Protein AF-Q178P1-F1 (afdb_monomer_lite)

InterPro domains:
  IPR000048 IQ motif, EF-hand binding site [PF00612] (56-71)
  IPR000048 IQ motif, EF-hand binding site [PF00612] (105-123)
  IPR000048 IQ motif, EF-hand binding site [PF00612] (350-367)
  IPR000048 IQ motif, EF-hand binding site [PF00612] (510-528)
  IPR000048 IQ motif, EF-hand binding site [PF00612] (565-582)
  IPR000048 IQ motif, EF-hand binding site [PF00612] (703-718)
  IPR000048 IQ motif, EF-hand binding site [PF00612] (734-753)
  IPR000048 IQ motif, EF-hand binding site [SM00015] (16-38)
  IPR000048 IQ motif, EF-hand binding site [SM00015] (53-75)
  IPR000048 IQ motif, EF-hand binding site [SM00015] (76-99)
  IPR000048 IQ motif, EF-hand binding site [SM00015] (103-125)
  IPR000048 IQ motif, EF-hand binding site [SM00015] (157-179)
  IPR000048 IQ motif, EF-hand binding site [SM00015] (211-233)
  IPR000048 IQ motif, EF-hand binding site [SM00015] (238-260)
  IPR000048 IQ motif, EF-hand binding site [SM00015] (319-341)
  IPR000048 IQ motif, EF-hand binding site [SM00015] (346-368)
  IPR000048 IQ motif, EF-hand binding site [SM00015] (427-449)
  IPR000048 IQ motif, EF-hand binding site [SM00015] (454-476)
  IPR000048 IQ motif, EF-hand binding site [SM00015] (508-530)
  IPR000048 IQ motif, EF-hand binding site [SM00015] (535-557)

Organism: Aedes aegypti (NCBI:txid7159)

Secondary structure (DSSP, 8-state):
-HHHHHHHHHHHHHHHHHHHHHHHHHHHHHHHHHHHHHHHHHHHHHHHHHHHHHHHHHHHHHHHHHHHHHHHHHHHHHHHHHHHHHHHHHHHHHHHHHHHHHHHHHHHHHHHHHHHHHHHHHHHHHHHHHHHHHHHHHHHHHHHHHHHHHHHHHHHHHHHHHHHHHHHHHHHHHHHHHHHHHHHHHHHHHHHHHHHHHHHHHHHHHHHHHHHHHHHHHHTTTHHHHSTTTHHHHHHHHHHHHHHHHHHHHHHHHHHHHHHHHHHHHHHHHHHHHHHHHHHHHHHHHHHHHHHHHHHHHHHHHHHHHHHHHHHHHHHHHHHHHHHHHHHHHHHHHHHHHHHHHHHHHHHHHHHHHHHHHHHHHHHHHHHHHHHHHHHHHHHHHHHHHHHHHHHHHHHHHHHHHHHHHHHHHHHHHHHHHHHHHHHHHHHHHHHHHHHHHHHHHHHHHHHHHHHHHHHHHHHHHHHHHHHHHHHHHHHHHHHHHHHHHHHHHHHHHHHHHHHHHHHHHHHHHHHHHHHHHHHHHHHHHHHHHHHHHHHHHHHHHHHHHHHTSSSTTTHHHHTSSSSTTTHHHHHHHHHHHHHHHHHHHHHHHHHHHHHHHHHHHHHHHHHHHHHHHHHHHHHHHHHHHHHHHHHHHHHHHHHHHHHHHHHHHHHHHHHHHHHHHHHHHHHHHHHHHHHHHHHHHHHHHHHHHHHHHHHHHHHHHHHHHHHHHHHHHHHHHHHT--HHHHHHHHHHHHHHHHHHHHHHHHHHHH---HHHHHHHHHHHHHHHHHHH-GGGSHHHHHHHHHHHHTS---HHHHHHHHHHHHHHHHH-GGGGTTTHHHHHHHHHHHHHH--S-HHHHHHHHHHHHHHHHHHHSTTTTTGGGGGGGTGGGS-----------

pLDDT: mean 72.03, std 9.34, range [30.86, 87.69]

Foldseek 3Di:
DVPVVVVVVVVVVVVVVVVVVVVVVVVVVVVVVVVVVVVVVVVVVVVVVVVVVVVVVVVVVVVVVVVVVVVVVVVVVVVVVVVVVVVVVVVVVVVVVVVVVVVVVVVVVVVVVVVVVVVVVVVVVVVVVVVVVVVVVVVVVVVVVVVVVVVVVVVVVVVVVVVVVVVVVVVVVVVVVVVVVVVVVVVVVVVVVVVVVVVVVVVVVVVVVVVVVVVVVVVVVPPVVPVVPPVVPVVVVVVVVVVVVVVVVVVVVPVVVVVVVVVVVVVVVVCCVVVVVVVVVVVVVVVVVVVVVVVVVVVVVVVVVVVVVVVVVVVVVVVVVVVVVVVVVVVVVVVVVVVVVVVVVVVVVVVVVVVVVVVVVVVVVVVVVVVVVVVVVVVVVVVVVVVVVVVVVVVVVVVVVVVVVVVVVVVVVVVVVVVVCVVVVVVCVVVVVVCVVVVVVVVVVVVVVVVVVCVVVVVVCVVVVVVVVVVCVVVVVVVCVVVVVVVVCVCCVVVVVVVVVVVVVVVCVVVVVVVVVVPVVVVVVVVVVVVVVVVVVVVVVVPPPPPVPPPVPPPVVPVPVVPVVVVPPVVVPVVVVVVVVVVVVVVVVVVVVVVVVVVVVVVVVVVVVVVVVVVVVVVVVVVVVVVVVVVVVVVVVVVVVVVVVVVVVVVVVVVVVVVVVVVVVVVVVVVVVVVVVVVVVVVVVVVVVVVVVVVVVVVVVVVVVVVVVVVVVVVVVVVVVPDVVVVVVVVVVVVVVVVVVVVVVVVVCVVDPDPVNVVVVVVVVVLVVVCVVDVCSDLLNLLVVLVVVLVDDDDLVVVLVSLLSLLVCLQPPVVSCLVVLLVLLLSLVVLLVPQDPDPSSVSSNVSSVSSLVSLCVDPSSVCSSPVCPPPVVPPDDDDDDDDDDD

Radius of gyration: 89.48 Å; chains: 1; bounding box: 226×175×212 Å

Structure (mmCIF, N/CA/C/O backbone):
data_AF-Q178P1-F1
#
_entry.id   AF-Q178P1-F1
#
loop_
_atom_site.group_PDB
_atom_site.id
_atom_site.type_symbol
_atom_site.label_atom_id
_atom_site.label_alt_id
_atom_site.label_comp_id
_atom_site.label_asym_id
_atom_site.label_entity_id
_atom_site.label_seq_id
_atom_site.pdbx_PDB_ins_code
_atom_site.Cartn_x
_atom_site.Cartn_y
_atom_site.Cartn_z
_atom_site.occupancy
_atom_site.B_iso_or_equiv
_atom_site.auth_seq_id
_atom_site.auth_comp_id
_atom_site.auth_asym_id
_atom_site.auth_atom_id
_atom_site.pdbx_PDB_model_num
ATOM 1 N N . MET A 1 1 ? 142.645 -38.297 -79.710 1.00 56.19 1 MET A N 1
ATOM 2 C CA . MET A 1 1 ? 142.167 -38.577 -78.335 1.00 56.19 1 MET A CA 1
ATOM 3 C C . MET A 1 1 ? 141.807 -37.310 -77.541 1.00 56.19 1 MET A C 1
ATOM 5 O O . MET A 1 1 ? 140.798 -37.345 -76.859 1.00 56.19 1 MET A O 1
ATOM 9 N N . ALA A 1 2 ? 142.519 -36.175 -77.654 1.00 55.19 2 ALA A N 1
ATOM 10 C CA . ALA A 1 2 ? 142.194 -34.956 -76.880 1.00 55.19 2 ALA A CA 1
ATOM 11 C C . ALA A 1 2 ? 140.944 -34.164 -77.354 1.00 55.19 2 ALA A C 1
ATOM 13 O O . ALA A 1 2 ? 140.258 -33.549 -76.544 1.00 55.19 2 ALA A O 1
ATOM 14 N N . ALA A 1 3 ? 140.594 -34.202 -78.647 1.00 57.31 3 ALA A N 1
ATOM 15 C CA . ALA A 1 3 ? 139.480 -33.410 -79.193 1.00 57.31 3 ALA A CA 1
ATOM 16 C C . ALA A 1 3 ? 138.071 -33.968 -78.883 1.00 57.31 3 ALA A C 1
ATOM 18 O O . ALA A 1 3 ? 137.103 -33.209 -78.840 1.00 57.31 3 ALA A O 1
ATOM 19 N N . SER A 1 4 ? 137.924 -35.278 -78.642 1.00 61.53 4 SER A N 1
ATOM 20 C CA . SER A 1 4 ? 136.613 -35.897 -78.379 1.00 61.53 4 SER A CA 1
ATOM 21 C C . SER A 1 4 ? 136.084 -35.602 -76.972 1.00 61.53 4 SER A C 1
ATOM 23 O O . SER A 1 4 ? 134.874 -35.469 -76.794 1.00 61.53 4 SER A O 1
ATOM 25 N N . VAL A 1 5 ? 136.977 -35.437 -75.991 1.00 62.53 5 VAL A N 1
ATOM 26 C CA . VAL A 1 5 ? 136.623 -35.130 -74.595 1.00 62.53 5 VAL A CA 1
ATOM 27 C C . VAL A 1 5 ? 136.078 -33.703 -74.473 1.00 62.53 5 VAL A C 1
ATOM 29 O O . VAL A 1 5 ? 135.020 -33.496 -73.886 1.00 62.53 5 VAL A O 1
ATOM 32 N N . VAL A 1 6 ? 136.711 -32.730 -75.137 1.00 66.25 6 VAL A N 1
ATOM 33 C CA . VAL A 1 6 ? 136.278 -31.319 -75.119 1.00 66.25 6 VAL A CA 1
ATOM 34 C C . VAL A 1 6 ? 134.893 -31.134 -75.755 1.00 66.25 6 VAL A C 1
ATOM 36 O O . VAL A 1 6 ? 134.064 -30.377 -75.252 1.00 66.25 6 VAL A O 1
ATOM 39 N N . ILE A 1 7 ? 134.592 -31.858 -76.838 1.00 65.06 7 ILE A N 1
ATOM 40 C CA . ILE A 1 7 ? 133.280 -31.786 -77.506 1.00 65.06 7 ILE A CA 1
ATOM 41 C C . ILE A 1 7 ? 132.182 -32.448 -76.658 1.00 65.06 7 ILE A C 1
ATOM 43 O O . ILE A 1 7 ? 131.044 -31.965 -76.640 1.00 65.06 7 ILE A O 1
ATOM 47 N N . ALA A 1 8 ? 132.500 -33.536 -75.951 1.00 69.44 8 ALA A N 1
ATOM 48 C CA . ALA A 1 8 ? 131.566 -34.187 -75.036 1.00 69.44 8 ALA A CA 1
ATOM 49 C C . ALA A 1 8 ? 131.223 -33.278 -73.844 1.00 69.44 8 ALA A C 1
ATOM 51 O O . ALA A 1 8 ? 130.040 -33.107 -73.542 1.00 69.44 8 ALA A O 1
ATOM 52 N N . ASP A 1 9 ? 132.221 -32.613 -73.256 1.00 68.00 9 ASP A N 1
ATOM 53 C CA . ASP A 1 9 ? 132.017 -31.657 -72.162 1.00 68.00 9 ASP A CA 1
ATOM 54 C C . ASP A 1 9 ? 131.232 -30.420 -72.604 1.00 68.00 9 ASP A C 1
ATOM 56 O O . ASP A 1 9 ? 130.304 -29.994 -71.912 1.00 68.00 9 ASP A O 1
ATOM 60 N N . LEU A 1 10 ? 131.506 -29.879 -73.795 1.00 69.31 10 LEU A N 1
ATOM 61 C CA . LEU A 1 10 ? 130.728 -28.764 -74.345 1.00 69.31 10 LEU A CA 1
ATOM 62 C C . LEU A 1 10 ? 129.262 -29.151 -74.597 1.00 69.31 10 LEU A C 1
ATOM 64 O O . LEU A 1 10 ? 128.354 -28.373 -74.290 1.00 69.31 10 LEU A O 1
ATOM 68 N N . LYS A 1 11 ? 128.995 -30.367 -75.096 1.00 70.75 11 LYS A N 1
ATOM 69 C CA . LYS A 1 11 ? 127.620 -30.870 -75.275 1.00 70.75 11 LYS A CA 1
ATOM 70 C C . LYS A 1 11 ? 126.925 -31.153 -73.941 1.00 70.75 11 LYS A C 1
ATOM 72 O O . LYS A 1 11 ? 125.733 -30.861 -73.817 1.00 70.75 11 LYS A O 1
ATOM 77 N N . ALA A 1 12 ? 127.637 -31.675 -72.944 1.00 71.88 12 ALA A N 1
ATOM 78 C CA . ALA A 1 12 ? 127.101 -31.901 -71.603 1.00 71.88 12 ALA A CA 1
ATOM 79 C C . ALA A 1 12 ? 126.761 -30.574 -70.905 1.00 71.88 12 ALA A C 1
ATOM 81 O O . ALA A 1 12 ? 125.656 -30.418 -70.381 1.00 71.88 12 ALA A O 1
ATOM 82 N N . GLN A 1 13 ? 127.643 -29.571 -70.992 1.00 70.94 13 GLN A N 1
ATOM 83 C CA . GLN A 1 13 ? 127.380 -28.226 -70.476 1.00 70.94 13 GLN A CA 1
ATOM 84 C C . GLN A 1 13 ? 126.212 -27.542 -71.199 1.00 70.94 13 GLN A C 1
ATOM 86 O O . GLN A 1 13 ? 125.395 -26.885 -70.550 1.00 70.94 13 GLN A O 1
ATOM 91 N N . ALA A 1 14 ? 126.077 -27.716 -72.517 1.00 71.81 14 ALA A N 1
ATOM 92 C CA . ALA A 1 14 ? 124.943 -27.183 -73.272 1.00 71.81 14 ALA A CA 1
ATOM 93 C C . ALA A 1 14 ? 123.606 -27.825 -72.854 1.00 71.81 14 ALA A C 1
ATOM 95 O O . ALA A 1 14 ? 122.624 -27.108 -72.646 1.00 71.81 14 ALA A O 1
ATOM 96 N N . ARG A 1 15 ? 123.565 -29.151 -72.650 1.00 74.94 15 ARG A N 1
ATOM 97 C CA . ARG A 1 15 ? 122.369 -29.848 -72.136 1.00 74.94 15 ARG A CA 1
ATOM 98 C C . ARG A 1 15 ? 122.011 -29.398 -70.722 1.00 74.94 15 ARG A C 1
ATOM 100 O O . ARG A 1 15 ? 120.856 -29.063 -70.478 1.00 74.94 15 ARG A O 1
ATOM 107 N N . LEU A 1 16 ? 122.998 -29.278 -69.831 1.00 77.69 16 LEU A N 1
ATOM 108 C CA . LEU A 1 16 ? 122.785 -28.799 -68.463 1.00 77.69 16 LEU A CA 1
ATOM 109 C C . LEU A 1 16 ? 122.244 -27.357 -68.440 1.00 77.69 16 LEU A C 1
ATOM 111 O O . LEU A 1 16 ? 121.361 -27.029 -67.647 1.00 77.69 16 LEU A O 1
ATOM 115 N N . ARG A 1 17 ? 122.741 -26.482 -69.327 1.00 74.25 17 ARG A N 1
ATOM 116 C CA . ARG A 1 17 ? 122.213 -25.115 -69.495 1.00 74.25 17 ARG A CA 1
ATOM 117 C C . ARG A 1 17 ? 120.770 -25.129 -70.001 1.00 74.25 17 ARG A C 1
ATOM 119 O O . ARG A 1 17 ? 119.955 -24.350 -69.508 1.00 74.25 17 ARG A O 1
ATOM 126 N N . HIS A 1 18 ? 120.436 -26.023 -70.931 1.00 77.38 18 HIS A N 1
ATOM 127 C CA . HIS A 1 18 ? 119.080 -26.128 -71.462 1.00 77.38 18 HIS A CA 1
ATOM 128 C C . HIS A 1 18 ? 118.077 -26.671 -70.429 1.00 77.38 18 HIS A C 1
ATOM 130 O O . HIS A 1 18 ? 116.993 -26.106 -70.281 1.00 77.38 18 HIS A O 1
ATOM 136 N N . GLU A 1 19 ? 118.451 -27.685 -69.645 1.00 77.75 19 GLU A N 1
ATOM 137 C CA . GLU A 1 19 ? 117.619 -28.200 -68.549 1.00 77.75 19 GLU A CA 1
ATOM 138 C C . GLU A 1 19 ? 117.404 -27.156 -67.447 1.00 77.75 19 GLU A C 1
ATOM 140 O O . GLU A 1 19 ? 116.269 -26.946 -67.008 1.00 77.75 19 GLU A O 1
ATOM 145 N N . LYS A 1 20 ? 118.454 -26.419 -67.055 1.00 78.62 20 LYS A N 1
ATOM 146 C CA . LYS A 1 20 ? 118.334 -25.308 -66.094 1.00 78.62 20 LYS A CA 1
ATOM 147 C C . LYS A 1 20 ? 117.392 -24.211 -66.603 1.00 78.62 20 LYS A C 1
ATOM 149 O O . LYS A 1 20 ? 116.563 -23.720 -65.835 1.00 78.62 20 LYS A O 1
ATOM 154 N N . ALA A 1 21 ? 117.458 -23.865 -67.891 1.00 76.62 21 ALA A N 1
ATOM 155 C CA . ALA A 1 21 ? 116.535 -22.915 -68.516 1.00 76.62 21 ALA A CA 1
ATOM 156 C C . ALA A 1 21 ? 115.078 -23.420 -68.526 1.00 76.62 21 ALA A C 1
ATOM 158 O O . ALA A 1 21 ? 114.160 -22.645 -68.254 1.00 76.62 21 ALA A O 1
ATOM 159 N N . LEU A 1 22 ? 114.849 -24.714 -68.770 1.00 79.00 22 LEU A N 1
ATOM 160 C CA . LEU A 1 22 ? 113.516 -25.329 -68.733 1.00 79.00 22 LEU A CA 1
ATOM 161 C C . LEU A 1 22 ? 112.911 -25.334 -67.322 1.00 79.00 22 LEU A C 1
ATOM 163 O O . LEU A 1 22 ? 111.726 -25.030 -67.160 1.00 79.00 22 LEU A O 1
ATOM 167 N N . ILE A 1 23 ? 113.715 -25.627 -66.297 1.00 78.50 23 ILE A N 1
ATOM 168 C CA . ILE A 1 23 ? 113.287 -25.567 -64.891 1.00 78.50 23 ILE A CA 1
ATOM 169 C C . ILE A 1 23 ? 112.923 -24.126 -64.507 1.00 78.50 23 ILE A C 1
ATOM 171 O O . ILE A 1 23 ? 111.859 -23.905 -63.925 1.00 78.50 23 ILE A O 1
ATOM 175 N N . LEU A 1 24 ? 113.739 -23.142 -64.904 1.00 77.19 24 LEU A N 1
ATOM 176 C CA . LEU A 1 24 ? 113.459 -21.715 -64.698 1.00 77.19 24 LEU A CA 1
ATOM 177 C C . LEU A 1 24 ? 112.191 -21.248 -65.427 1.00 77.19 24 LEU A C 1
ATOM 179 O O . LEU A 1 24 ? 111.375 -20.532 -64.852 1.00 77.19 24 LEU A O 1
ATOM 183 N N . GLN A 1 25 ? 111.967 -21.677 -66.670 1.00 77.38 25 GLN A N 1
ATOM 184 C CA . GLN A 1 25 ? 110.745 -21.331 -67.403 1.00 77.38 25 GLN A CA 1
ATOM 185 C C . GLN A 1 25 ? 109.493 -21.958 -66.778 1.00 77.38 25 GLN A C 1
ATOM 187 O O . GLN A 1 25 ? 108.451 -21.301 -66.696 1.00 77.38 25 GLN A O 1
ATOM 192 N N . ARG A 1 26 ? 109.572 -23.210 -66.307 1.00 79.19 26 ARG A N 1
ATOM 193 C CA . ARG A 1 26 ? 108.458 -23.879 -65.616 1.00 79.19 26 ARG A CA 1
ATOM 194 C C . ARG A 1 26 ? 108.157 -23.229 -64.266 1.00 79.19 26 ARG A C 1
ATOM 196 O O . ARG A 1 26 ? 106.983 -23.011 -63.963 1.00 79.19 26 ARG A O 1
ATOM 203 N N . SER A 1 27 ? 109.178 -22.867 -63.489 1.00 77.31 27 SER A N 1
ATOM 204 C CA . SER A 1 27 ? 108.993 -22.183 -62.204 1.00 77.31 27 SER A CA 1
ATOM 205 C C . SER A 1 27 ? 108.422 -20.773 -62.388 1.00 77.31 27 SER A C 1
ATOM 207 O O . SER A 1 27 ? 107.472 -20.413 -61.692 1.00 77.31 27 SER A O 1
ATOM 209 N N . LEU A 1 28 ? 108.876 -20.018 -63.396 1.00 76.25 28 LEU A N 1
ATOM 210 C CA . LEU A 1 28 ? 108.313 -18.708 -63.753 1.00 76.25 28 LEU A CA 1
ATOM 211 C C . LEU A 1 28 ? 106.863 -18.799 -64.254 1.00 76.25 28 LEU A C 1
ATOM 213 O O . LEU A 1 28 ? 106.026 -17.979 -63.862 1.00 76.25 28 LEU A O 1
ATOM 217 N N . ARG A 1 29 ? 106.516 -19.804 -65.073 1.00 79.44 29 ARG A N 1
ATOM 218 C CA . ARG A 1 29 ? 105.116 -20.051 -65.475 1.00 79.44 29 ARG A CA 1
ATOM 219 C C . ARG A 1 29 ? 104.238 -20.424 -64.282 1.00 79.44 29 ARG A C 1
ATOM 221 O O . ARG A 1 29 ? 103.153 -19.870 -64.135 1.00 79.44 29 ARG A O 1
ATOM 228 N N . SER A 1 30 ? 104.709 -21.306 -63.402 1.00 78.38 30 SER A N 1
ATOM 229 C CA . SER A 1 30 ? 103.967 -21.687 -62.194 1.00 78.38 30 SER A CA 1
ATOM 230 C C . SER A 1 30 ? 103.750 -20.493 -61.258 1.00 78.38 30 SER A C 1
ATOM 232 O O . SER A 1 30 ? 102.628 -20.263 -60.802 1.00 78.38 30 SER A O 1
ATOM 234 N N . TYR A 1 31 ? 104.787 -19.674 -61.049 1.00 81.75 31 TYR A N 1
ATOM 235 C CA . TYR A 1 31 ? 104.721 -18.461 -60.233 1.00 81.75 31 TYR A CA 1
ATOM 236 C C . TYR A 1 31 ? 103.759 -17.420 -60.821 1.00 81.75 31 TYR A C 1
ATOM 238 O O . TYR A 1 31 ? 102.932 -16.859 -60.103 1.00 81.75 31 TYR A O 1
ATOM 246 N N . THR A 1 32 ? 103.801 -17.185 -62.136 1.00 78.62 32 THR A N 1
ATOM 247 C CA . THR A 1 32 ? 102.884 -16.237 -62.795 1.00 78.62 32 THR A CA 1
ATOM 248 C C . THR A 1 32 ? 101.430 -16.711 -62.769 1.00 78.62 32 THR A C 1
ATOM 250 O O . THR A 1 32 ? 100.536 -15.890 -62.554 1.00 78.62 32 THR A O 1
ATOM 253 N N . ILE A 1 33 ? 101.174 -18.016 -62.914 1.00 79.81 33 ILE A N 1
ATOM 254 C CA . ILE A 1 33 ? 99.830 -18.598 -62.769 1.00 79.81 33 ILE A CA 1
ATOM 255 C C . ILE A 1 33 ? 99.340 -18.478 -61.320 1.00 79.81 33 ILE A C 1
ATOM 257 O O . ILE A 1 33 ? 98.231 -17.988 -61.102 1.00 79.81 33 ILE A O 1
ATOM 261 N N . HIS A 1 34 ? 100.167 -18.832 -60.328 1.00 78.12 34 HIS A N 1
ATOM 262 C CA . HIS A 1 34 ? 99.820 -18.690 -58.909 1.00 78.12 34 HIS A CA 1
ATOM 263 C C . HIS A 1 34 ? 99.532 -17.235 -58.534 1.00 78.12 34 HIS A C 1
ATOM 265 O O . HIS A 1 34 ? 98.525 -16.957 -57.887 1.00 78.12 34 HIS A O 1
ATOM 271 N N . ARG A 1 35 ? 100.346 -16.285 -59.007 1.00 80.56 35 ARG A N 1
ATOM 272 C CA . ARG A 1 35 ? 100.142 -14.854 -58.747 1.00 80.56 35 ARG A CA 1
ATOM 273 C C . ARG A 1 35 ? 98.850 -14.329 -59.386 1.00 80.56 35 ARG A C 1
ATOM 275 O O . ARG A 1 35 ? 98.141 -13.544 -58.757 1.00 80.56 35 ARG A O 1
ATOM 282 N N . LYS A 1 36 ? 98.499 -14.788 -60.596 1.00 79.19 36 LYS A N 1
ATOM 283 C CA . LYS A 1 36 ? 97.217 -14.454 -61.248 1.00 79.19 36 LYS A CA 1
ATOM 284 C C . LYS A 1 36 ? 96.020 -15.050 -60.500 1.00 79.19 36 LYS A C 1
ATOM 286 O O . LYS A 1 36 ? 95.061 -14.329 -60.237 1.00 79.19 36 LYS A O 1
ATOM 291 N N . LEU A 1 37 ? 96.083 -16.323 -60.102 1.00 78.12 37 LEU A N 1
ATOM 292 C CA . LEU A 1 37 ? 95.026 -16.972 -59.316 1.00 78.12 37 LEU A CA 1
ATOM 293 C C . LEU A 1 37 ? 94.840 -16.303 -57.950 1.00 78.12 37 LEU A C 1
ATOM 295 O O . LEU A 1 37 ? 93.711 -16.005 -57.562 1.00 78.12 37 LEU A O 1
ATOM 299 N N . GLN A 1 38 ? 95.932 -15.986 -57.254 1.00 79.50 38 GLN A N 1
ATOM 300 C CA . GLN A 1 38 ? 95.888 -15.294 -55.968 1.00 79.50 38 GLN A CA 1
ATOM 301 C C . GLN A 1 38 ? 95.274 -13.892 -56.102 1.00 79.50 38 GLN A C 1
ATOM 303 O O . GLN A 1 38 ? 94.442 -13.511 -55.279 1.00 79.50 38 GLN A O 1
ATOM 308 N N . ALA A 1 39 ? 95.597 -13.146 -57.165 1.00 77.31 39 ALA A N 1
ATOM 309 C CA . ALA A 1 39 ? 94.974 -11.851 -57.442 1.00 77.31 39 ALA A CA 1
ATOM 310 C C . ALA A 1 39 ? 93.458 -11.966 -57.700 1.00 77.31 39 ALA A C 1
ATOM 312 O O . ALA A 1 39 ? 92.685 -11.166 -57.169 1.00 77.31 39 ALA A O 1
ATOM 313 N N . ILE A 1 40 ? 93.015 -12.983 -58.449 1.00 80.94 40 ILE A N 1
ATOM 314 C CA . ILE A 1 40 ? 91.588 -13.235 -58.721 1.00 80.94 40 ILE A CA 1
ATOM 315 C C . ILE A 1 40 ? 90.841 -13.609 -57.434 1.00 80.94 40 ILE A C 1
ATOM 317 O O . ILE A 1 40 ? 89.789 -13.037 -57.144 1.00 80.94 40 ILE A O 1
ATOM 321 N N . VAL A 1 41 ? 91.392 -14.519 -56.625 1.00 80.75 41 VAL A N 1
ATOM 322 C CA . VAL A 1 41 ? 90.783 -14.940 -55.352 1.00 80.75 41 VAL A CA 1
ATOM 323 C C . VAL A 1 41 ? 90.693 -13.763 -54.379 1.00 80.75 41 VAL A C 1
ATOM 325 O O . VAL A 1 41 ? 89.629 -13.528 -53.804 1.00 80.75 41 VAL A O 1
ATOM 328 N N . MET A 1 42 ? 91.755 -12.964 -54.241 1.00 77.88 42 MET A N 1
ATOM 329 C CA . MET A 1 42 ? 91.739 -11.773 -53.381 1.00 77.88 42 MET A CA 1
ATOM 330 C C . MET A 1 42 ? 90.753 -10.713 -53.888 1.00 77.88 42 MET A C 1
ATOM 332 O O . MET A 1 42 ? 90.029 -10.115 -53.086 1.00 77.88 42 MET A O 1
ATOM 336 N N . GLY A 1 43 ? 90.639 -10.539 -55.209 1.00 79.94 43 GLY A N 1
ATOM 337 C CA . GLY A 1 43 ? 89.607 -9.710 -55.832 1.00 79.94 43 GLY A CA 1
ATOM 338 C C . GLY A 1 43 ? 88.189 -10.181 -55.490 1.00 79.94 43 GLY A C 1
ATOM 339 O O . GLY A 1 43 ? 87.347 -9.374 -55.086 1.00 79.94 43 GLY A O 1
ATOM 340 N N . MET A 1 44 ? 87.936 -11.491 -55.556 1.00 78.19 44 MET A N 1
ATOM 341 C CA . MET A 1 44 ? 86.633 -12.090 -55.254 1.00 78.19 44 MET A CA 1
ATOM 342 C C . MET A 1 44 ? 86.279 -12.012 -53.760 1.00 78.19 44 MET A C 1
ATOM 344 O O . MET A 1 44 ? 85.144 -11.690 -53.398 1.00 78.19 44 MET A O 1
ATOM 348 N N . VAL A 1 45 ? 87.251 -12.218 -52.867 1.00 80.19 45 VAL A N 1
ATOM 349 C CA . VAL A 1 45 ? 87.073 -12.042 -51.414 1.00 80.19 45 VAL A CA 1
ATOM 350 C C . VAL A 1 45 ? 86.770 -10.578 -51.078 1.00 80.19 45 VAL A C 1
ATOM 352 O O . VAL A 1 45 ? 85.852 -10.299 -50.299 1.00 80.19 45 VAL A O 1
ATOM 355 N N . ALA A 1 46 ? 87.473 -9.626 -51.698 1.00 79.31 46 ALA A N 1
ATOM 356 C CA . ALA A 1 46 ? 87.210 -8.198 -51.523 1.00 79.31 46 ALA A CA 1
ATOM 357 C C . ALA A 1 46 ? 85.832 -7.782 -52.071 1.00 79.31 46 ALA A C 1
ATOM 359 O O . ALA A 1 46 ? 85.157 -6.938 -51.471 1.00 79.31 46 ALA A O 1
ATOM 360 N N . PHE A 1 47 ? 85.386 -8.377 -53.182 1.00 80.19 47 PHE A N 1
ATOM 361 C CA . PHE A 1 47 ? 84.046 -8.174 -53.735 1.00 80.19 47 PHE A CA 1
ATOM 362 C C . PHE A 1 47 ? 82.957 -8.707 -52.792 1.00 80.19 47 PHE A C 1
ATOM 364 O O . PHE A 1 47 ? 82.032 -7.972 -52.436 1.00 80.19 47 PHE A O 1
ATOM 371 N N . ASN A 1 48 ? 83.105 -9.941 -52.301 1.00 81.31 48 ASN A N 1
ATOM 372 C CA . ASN A 1 48 ? 82.158 -10.555 -51.371 1.00 81.31 48 ASN A CA 1
ATOM 373 C C . ASN A 1 48 ? 82.084 -9.804 -50.032 1.00 81.31 48 ASN A C 1
ATOM 375 O O . ASN A 1 48 ? 80.984 -9.570 -49.527 1.00 81.31 48 ASN A O 1
ATOM 379 N N . ARG A 1 49 ? 83.217 -9.328 -49.490 1.00 78.44 49 ARG A N 1
ATOM 380 C CA . ARG A 1 49 ? 83.229 -8.464 -48.294 1.00 78.44 49 ARG A CA 1
ATOM 381 C C . ARG A 1 49 ? 82.496 -7.143 -48.530 1.00 78.44 49 ARG A C 1
ATOM 383 O O . ARG A 1 49 ? 81.662 -6.769 -47.707 1.00 78.44 49 ARG A O 1
ATOM 390 N N . ARG A 1 50 ? 82.739 -6.461 -49.659 1.00 78.62 50 ARG A N 1
ATOM 391 C CA . ARG A 1 50 ? 82.033 -5.211 -50.011 1.00 78.62 50 ARG A CA 1
ATOM 392 C C . ARG A 1 50 ? 80.527 -5.430 -50.171 1.00 78.62 50 ARG A C 1
ATOM 394 O O . ARG A 1 50 ? 79.738 -4.628 -49.672 1.00 78.62 50 ARG A O 1
ATOM 401 N N . LYS A 1 51 ? 80.117 -6.528 -50.809 1.00 80.38 51 LYS A N 1
ATOM 402 C CA . LYS A 1 51 ? 78.705 -6.902 -50.975 1.00 80.38 51 LYS A CA 1
ATOM 403 C C . LYS A 1 51 ? 78.034 -7.200 -49.625 1.00 80.38 51 LYS A C 1
ATOM 405 O O . LYS A 1 51 ? 76.960 -6.669 -49.349 1.00 80.38 51 LYS A O 1
ATOM 410 N N . ALA A 1 52 ? 78.691 -7.959 -48.745 1.00 77.88 52 ALA A N 1
ATOM 411 C CA . ALA A 1 52 ? 78.193 -8.249 -47.399 1.00 77.88 52 ALA A CA 1
ATOM 412 C C . ALA A 1 52 ? 78.064 -6.986 -46.526 1.00 77.88 52 ALA A C 1
ATOM 414 O O . ALA A 1 52 ? 77.080 -6.841 -45.799 1.00 77.88 52 ALA A O 1
ATOM 415 N N . LEU A 1 53 ? 79.012 -6.044 -46.627 1.00 81.12 53 LEU A N 1
ATOM 416 C CA . LEU A 1 53 ? 78.943 -4.768 -45.910 1.00 81.12 53 LEU A CA 1
ATOM 417 C C . LEU A 1 53 ? 77.751 -3.919 -46.368 1.00 81.12 53 LEU A C 1
ATOM 419 O O . LEU A 1 53 ? 77.031 -3.400 -45.519 1.00 81.12 53 LEU A O 1
ATOM 423 N N . LYS A 1 54 ? 77.501 -3.839 -47.684 1.00 79.81 54 LYS A N 1
ATOM 424 C CA . LYS A 1 54 ? 76.333 -3.136 -48.244 1.00 79.81 54 LYS A CA 1
ATOM 425 C C . LYS A 1 54 ? 75.011 -3.740 -47.766 1.00 79.81 54 LYS A C 1
ATOM 427 O O . LYS A 1 54 ? 74.092 -3.001 -47.426 1.00 79.81 54 LYS A O 1
ATOM 432 N N . TYR A 1 55 ? 74.907 -5.068 -47.690 1.00 83.56 55 TYR A N 1
ATOM 433 C CA . TYR A 1 55 ? 73.697 -5.704 -47.158 1.00 83.56 55 TYR A CA 1
ATOM 434 C C . TYR A 1 55 ? 73.522 -5.477 -45.655 1.00 83.56 55 TYR A C 1
ATOM 436 O O . TYR A 1 55 ? 72.407 -5.208 -45.213 1.00 83.56 55 TYR A O 1
ATOM 444 N N . ARG A 1 56 ? 74.601 -5.523 -44.861 1.00 76.56 56 ARG A N 1
ATOM 445 C CA . ARG A 1 56 ? 74.535 -5.232 -43.418 1.00 76.56 56 ARG A CA 1
ATOM 446 C C . ARG A 1 56 ? 74.176 -3.774 -43.136 1.00 76.56 56 ARG A C 1
ATOM 448 O O . ARG A 1 56 ? 73.367 -3.520 -42.246 1.00 76.56 56 ARG A O 1
ATOM 455 N N . SER A 1 57 ? 74.731 -2.821 -43.885 1.00 77.88 57 SER A N 1
ATOM 456 C CA . SER A 1 57 ? 74.380 -1.405 -43.738 1.00 77.88 57 SER A CA 1
ATOM 457 C C . SER A 1 57 ? 72.939 -1.136 -44.176 1.00 77.88 57 SER A C 1
ATOM 459 O O . SER A 1 57 ? 72.199 -0.496 -43.430 1.00 77.88 57 SER A O 1
ATOM 461 N N . ALA A 1 58 ? 72.489 -1.710 -45.298 1.00 79.44 58 ALA A N 1
ATOM 462 C CA . ALA A 1 58 ? 71.096 -1.624 -45.737 1.00 79.44 58 ALA A CA 1
ATOM 463 C C . ALA A 1 58 ? 70.127 -2.233 -44.710 1.00 79.44 58 ALA A C 1
ATOM 465 O O . ALA A 1 58 ? 69.129 -1.603 -44.366 1.00 79.44 58 ALA A O 1
ATOM 466 N N . ALA A 1 59 ? 70.443 -3.405 -44.150 1.00 77.56 59 ALA A N 1
ATOM 467 C CA . ALA A 1 59 ? 69.634 -4.031 -43.107 1.00 77.56 59 ALA A CA 1
ATOM 468 C C . ALA A 1 59 ? 69.567 -3.171 -41.835 1.00 77.56 59 ALA A C 1
ATOM 470 O O . ALA A 1 59 ? 68.501 -3.047 -41.235 1.00 77.56 59 ALA A O 1
ATOM 471 N N . ARG A 1 60 ? 70.674 -2.524 -41.444 1.00 80.00 60 ARG A N 1
ATOM 472 C CA . ARG A 1 60 ? 70.713 -1.626 -40.280 1.00 80.00 60 ARG A CA 1
ATOM 473 C C . ARG A 1 60 ? 69.880 -0.365 -40.509 1.00 80.00 60 ARG A C 1
ATOM 475 O O . ARG A 1 60 ? 69.112 -0.010 -39.625 1.00 80.00 60 ARG A O 1
ATOM 482 N N . ILE A 1 61 ? 69.960 0.246 -41.692 1.00 80.00 61 ILE A N 1
ATOM 483 C CA . ILE A 1 61 ? 69.141 1.410 -42.079 1.00 80.00 61 ILE A CA 1
ATOM 484 C C . ILE A 1 61 ? 67.652 1.038 -42.142 1.00 80.00 61 ILE A C 1
ATOM 486 O O . ILE A 1 61 ? 66.792 1.768 -41.655 1.00 80.00 61 ILE A O 1
ATOM 490 N N . GLN A 1 62 ? 67.324 -0.129 -42.696 1.00 80.00 62 GLN A N 1
ATOM 491 C CA . GLN A 1 62 ? 65.945 -0.614 -42.742 1.00 80.00 62 GLN A CA 1
ATOM 492 C C . GLN A 1 62 ? 65.409 -0.939 -41.342 1.00 80.00 62 GLN A C 1
ATOM 494 O O . GLN A 1 62 ? 64.252 -0.641 -41.049 1.00 80.00 62 GLN A O 1
ATOM 499 N N . ALA A 1 63 ? 66.230 -1.515 -40.461 1.00 77.38 63 ALA A N 1
ATOM 500 C CA . ALA A 1 63 ? 65.853 -1.802 -39.080 1.00 77.38 63 ALA A CA 1
ATOM 501 C C . ALA A 1 63 ? 65.647 -0.519 -38.259 1.00 77.38 63 ALA A C 1
ATOM 503 O O . ALA A 1 63 ? 64.648 -0.411 -37.547 1.00 77.38 63 ALA A O 1
ATOM 504 N N . THR A 1 64 ? 66.531 0.477 -38.392 1.00 80.94 64 THR A N 1
ATOM 505 C CA . THR A 1 64 ? 66.372 1.774 -37.715 1.00 80.94 64 THR A CA 1
ATOM 506 C C . THR A 1 64 ? 65.155 2.531 -38.233 1.00 80.94 64 THR A C 1
ATOM 508 O O . THR A 1 64 ? 64.403 3.075 -37.429 1.00 80.94 64 THR A O 1
ATOM 511 N N . PHE A 1 65 ? 64.883 2.493 -39.540 1.00 82.62 65 PHE A N 1
ATOM 512 C CA . PHE A 1 65 ? 63.675 3.085 -40.115 1.00 82.62 65 PHE A CA 1
ATOM 513 C C . PHE A 1 65 ? 62.391 2.386 -39.639 1.00 82.62 65 PHE A C 1
ATOM 515 O O . PHE A 1 65 ? 61.430 3.056 -39.261 1.00 82.62 65 PHE A O 1
ATOM 522 N N . ARG A 1 66 ? 62.368 1.045 -39.593 1.00 84.44 66 ARG A N 1
ATOM 523 C CA . ARG A 1 66 ? 61.228 0.280 -39.048 1.00 84.44 66 ARG A CA 1
ATOM 524 C C . ARG A 1 66 ? 60.982 0.620 -37.579 1.00 84.44 66 ARG A C 1
ATOM 526 O O . ARG A 1 66 ? 59.840 0.866 -37.203 1.00 84.44 66 ARG A O 1
ATOM 533 N N . MET A 1 67 ? 62.042 0.699 -36.774 1.00 82.69 67 MET A N 1
ATOM 534 C CA . MET A 1 67 ? 61.949 1.084 -35.365 1.00 82.69 67 MET A CA 1
ATOM 535 C C . MET A 1 67 ? 61.456 2.526 -35.199 1.00 82.69 67 MET A C 1
ATOM 537 O O . MET A 1 67 ? 60.561 2.768 -34.393 1.00 82.69 67 MET A O 1
ATOM 541 N N . TRP A 1 68 ? 61.962 3.469 -36.000 1.00 85.81 68 TRP A N 1
ATOM 542 C CA . TRP A 1 68 ? 61.497 4.857 -36.000 1.00 85.81 68 TRP A CA 1
ATOM 543 C C . TRP A 1 68 ? 60.011 4.966 -36.365 1.00 85.81 68 TRP A C 1
ATOM 545 O O . TRP A 1 68 ? 59.249 5.593 -35.630 1.00 85.81 68 TRP A O 1
ATOM 555 N N . LYS A 1 69 ? 59.572 4.287 -37.433 1.00 84.88 69 LYS A N 1
ATOM 556 C CA . LYS A 1 69 ? 58.165 4.265 -37.857 1.00 84.88 69 LYS A CA 1
ATOM 557 C C . LYS A 1 69 ? 57.259 3.682 -36.770 1.00 84.88 69 LYS A C 1
ATOM 559 O O . LYS A 1 69 ? 56.258 4.295 -36.408 1.00 84.88 69 LYS A O 1
ATOM 564 N N . GLN A 1 70 ? 57.638 2.540 -36.200 1.00 81.25 70 GLN A N 1
ATOM 565 C CA . GLN A 1 70 ? 56.839 1.856 -35.183 1.00 81.25 70 GLN A CA 1
ATOM 566 C C . GLN A 1 70 ? 56.815 2.618 -33.848 1.00 81.25 70 GLN A C 1
ATOM 568 O O . GLN A 1 70 ? 55.793 2.647 -33.165 1.00 81.25 70 GLN A O 1
ATOM 573 N N . ARG A 1 71 ? 57.906 3.315 -33.504 1.00 83.56 71 ARG A N 1
ATOM 574 C CA . ARG A 1 71 ? 57.953 4.256 -32.377 1.00 83.56 71 ARG A CA 1
ATOM 575 C C . ARG A 1 71 ? 57.068 5.478 -32.626 1.00 83.56 71 ARG A C 1
ATOM 577 O O . ARG A 1 71 ? 56.375 5.897 -31.705 1.00 83.56 71 ARG A O 1
ATOM 584 N N . GLY A 1 72 ? 57.050 6.019 -33.844 1.00 82.81 72 GLY A N 1
ATOM 585 C CA . GLY A 1 72 ? 56.151 7.107 -34.239 1.00 82.81 72 GLY A CA 1
ATOM 586 C C . GLY A 1 72 ? 54.676 6.719 -34.104 1.00 82.81 72 GLY A C 1
ATOM 587 O O . GLY A 1 72 ? 53.911 7.428 -33.454 1.00 82.81 72 GLY A O 1
ATOM 588 N N . GLU A 1 73 ? 54.295 5.551 -34.624 1.00 83.75 73 GLU A N 1
ATOM 589 C CA . GLU A 1 73 ? 52.936 5.003 -34.495 1.00 83.75 73 GLU A CA 1
ATOM 590 C C . GLU A 1 73 ? 52.553 4.758 -33.023 1.00 83.75 73 GLU A C 1
ATOM 592 O O . GLU A 1 73 ? 51.457 5.120 -32.591 1.00 83.75 73 GLU A O 1
ATOM 597 N N . PHE A 1 74 ? 53.472 4.218 -32.213 1.00 84.38 74 PHE A N 1
ATOM 598 C CA . PHE A 1 74 ? 53.254 4.027 -30.777 1.00 84.38 74 PHE A CA 1
ATOM 599 C C . PHE A 1 74 ? 53.071 5.351 -30.023 1.00 84.38 74 PHE A C 1
ATOM 601 O O . PHE A 1 74 ? 52.176 5.458 -29.183 1.00 84.38 74 PHE A O 1
ATOM 608 N N . LEU A 1 75 ? 53.888 6.368 -30.315 1.00 83.88 75 LEU A N 1
ATOM 609 C CA . LEU A 1 75 ? 53.785 7.682 -29.676 1.00 83.88 75 LEU A CA 1
ATOM 610 C C . LEU A 1 75 ? 52.469 8.379 -30.035 1.00 83.88 75 LEU A C 1
ATOM 612 O O . LEU A 1 75 ? 51.801 8.889 -29.138 1.00 83.88 75 LEU A O 1
ATOM 616 N N . GLN A 1 76 ? 52.038 8.314 -31.298 1.00 81.94 76 GLN A N 1
ATOM 617 C CA . GLN A 1 76 ? 50.730 8.830 -31.715 1.00 81.94 76 GLN A CA 1
ATOM 618 C C . GLN A 1 76 ? 49.578 8.121 -30.990 1.00 81.94 76 GLN A C 1
ATOM 620 O O . GLN A 1 76 ? 48.638 8.768 -30.522 1.00 81.94 76 GLN A O 1
ATOM 625 N N . LEU A 1 77 ? 49.659 6.795 -30.838 1.00 82.94 77 LEU A N 1
ATOM 626 C CA . LEU A 1 77 ? 48.647 6.012 -30.131 1.00 82.94 77 LEU A CA 1
ATOM 627 C C . LEU A 1 77 ? 48.640 6.321 -28.624 1.00 82.94 77 LEU A C 1
ATOM 629 O O . LEU A 1 77 ? 47.569 6.461 -28.030 1.00 82.94 77 LEU A O 1
ATOM 633 N N . LYS A 1 78 ? 49.818 6.510 -28.013 1.00 85.81 78 LYS A N 1
ATOM 634 C CA . LYS A 1 78 ? 49.971 6.943 -26.616 1.00 85.81 78 LYS A CA 1
ATOM 635 C C . LYS A 1 78 ? 49.380 8.336 -26.396 1.00 85.81 78 LYS A C 1
ATOM 637 O O . LYS A 1 78 ? 48.605 8.511 -25.459 1.00 85.81 78 LYS A O 1
ATOM 642 N N . GLU A 1 79 ? 49.683 9.307 -27.255 1.00 80.50 79 GLU A N 1
ATOM 643 C CA . GLU A 1 79 ? 49.117 10.659 -27.172 1.00 80.50 79 GLU A CA 1
ATOM 644 C C . GLU A 1 79 ? 47.599 10.668 -27.347 1.00 80.50 79 GLU A C 1
ATOM 646 O O . GLU A 1 79 ? 46.895 11.335 -26.588 1.00 80.50 79 GLU A O 1
ATOM 651 N N . ALA A 1 80 ? 47.073 9.904 -28.308 1.00 82.44 80 ALA A N 1
ATOM 652 C CA . ALA A 1 80 ? 45.635 9.754 -28.490 1.00 82.44 80 ALA A CA 1
ATOM 653 C C . ALA A 1 80 ? 44.976 9.143 -27.241 1.00 82.44 80 ALA A C 1
ATOM 655 O O . ALA A 1 80 ? 43.958 9.653 -26.771 1.00 82.44 80 ALA A O 1
ATOM 656 N N . CYS A 1 81 ? 45.585 8.108 -26.650 1.00 77.00 81 CYS A N 1
ATOM 657 C CA . CYS A 1 81 ? 45.124 7.512 -25.395 1.00 77.00 81 CYS A CA 1
ATOM 658 C C . CYS A 1 81 ? 45.127 8.519 -24.241 1.00 77.00 81 CYS A C 1
ATOM 660 O O . CYS A 1 81 ? 44.122 8.635 -23.542 1.00 77.00 81 CYS A O 1
ATOM 662 N N . VAL A 1 82 ? 46.207 9.284 -24.059 1.00 84.31 82 VAL A N 1
ATOM 663 C CA . VAL A 1 82 ? 46.305 10.300 -23.000 1.00 84.31 82 VAL A CA 1
ATOM 664 C C . VAL A 1 82 ? 45.263 11.400 -23.201 1.00 84.31 82 VAL A C 1
ATOM 666 O O . VAL A 1 82 ? 44.574 11.755 -22.250 1.00 84.31 82 VAL A O 1
ATOM 669 N N . LYS A 1 83 ? 45.055 11.886 -24.431 1.00 82.62 83 LYS A N 1
ATOM 670 C CA . LYS A 1 83 ? 44.015 12.884 -24.742 1.00 82.62 83 LYS A CA 1
ATOM 671 C C . LYS A 1 83 ? 42.608 12.356 -24.446 1.00 82.62 83 LYS A C 1
ATOM 673 O O . LYS A 1 83 ? 41.797 13.066 -23.855 1.00 82.62 83 LYS A O 1
ATOM 678 N N . VAL A 1 84 ? 42.317 11.097 -24.786 1.00 79.88 84 VAL A N 1
ATOM 679 C CA . VAL A 1 84 ? 41.031 10.453 -24.461 1.00 79.88 84 VAL A CA 1
ATOM 680 C C . VAL A 1 84 ? 40.867 10.264 -22.950 1.00 79.88 84 VAL A C 1
ATOM 682 O O . VAL A 1 84 ? 39.790 10.526 -22.416 1.00 79.88 84 VAL A O 1
ATOM 685 N N . GLN A 1 85 ? 41.925 9.861 -22.243 1.00 76.19 85 GLN A N 1
ATOM 686 C CA . GLN A 1 85 ? 41.921 9.706 -20.787 1.00 76.19 85 GLN A CA 1
ATOM 687 C C . GLN A 1 85 ? 41.730 11.046 -20.068 1.00 76.19 85 GLN A C 1
ATOM 689 O O . GLN A 1 85 ? 40.921 11.118 -19.144 1.00 76.19 85 GLN A O 1
ATOM 694 N N . LEU A 1 86 ? 42.412 12.107 -20.506 1.00 74.62 86 LEU A N 1
ATOM 695 C CA . LEU A 1 86 ? 42.236 13.467 -19.992 1.00 74.62 86 LEU A CA 1
ATOM 696 C C . LEU A 1 86 ? 40.808 13.951 -20.235 1.00 74.62 86 LEU A C 1
ATOM 698 O O . LEU A 1 86 ? 40.129 14.335 -19.287 1.00 74.62 86 LEU A O 1
ATOM 702 N N . ARG A 1 87 ? 40.290 13.802 -21.460 1.00 78.75 87 ARG A N 1
ATOM 703 C CA . ARG A 1 87 ? 38.915 14.200 -21.783 1.00 78.75 87 ARG A CA 1
ATOM 704 C C . ARG A 1 87 ? 37.874 13.437 -20.966 1.00 78.75 87 ARG A C 1
ATOM 706 O O . ARG A 1 87 ? 36.862 14.002 -20.551 1.00 78.75 87 ARG A O 1
ATOM 713 N N . TRP A 1 88 ? 38.107 12.150 -20.724 1.00 76.94 88 TRP A N 1
ATOM 714 C CA . TRP A 1 88 ? 37.248 11.329 -19.878 1.00 76.94 88 TRP A CA 1
ATOM 715 C C . TRP A 1 88 ? 37.303 11.768 -18.406 1.00 76.94 88 TRP A C 1
ATOM 717 O O . TRP A 1 88 ? 36.250 11.881 -17.775 1.00 76.94 88 TRP A O 1
ATOM 727 N N . ARG A 1 89 ? 38.493 12.091 -17.878 1.00 81.81 89 ARG A N 1
ATOM 728 C CA . ARG A 1 89 ? 38.679 12.629 -16.518 1.00 81.81 89 ARG A CA 1
ATOM 729 C C . ARG A 1 89 ? 38.023 14.000 -16.345 1.00 81.81 89 ARG A C 1
ATOM 731 O O . ARG A 1 89 ? 37.287 14.183 -15.380 1.00 81.81 89 ARG A O 1
ATOM 738 N N . GLU A 1 90 ? 38.190 14.914 -17.298 1.00 78.12 90 GLU A N 1
ATOM 739 C CA . GLU A 1 90 ? 37.492 16.209 -17.332 1.00 78.12 90 GLU A CA 1
ATOM 740 C C . GLU A 1 90 ? 35.971 16.028 -17.343 1.00 78.12 90 GLU A C 1
ATOM 742 O O . GLU A 1 90 ? 35.250 16.668 -16.584 1.00 78.12 90 GLU A O 1
ATOM 747 N N . CYS A 1 91 ? 35.460 15.107 -18.166 1.00 79.12 91 CYS A N 1
ATOM 748 C CA . CYS A 1 91 ? 34.030 14.815 -18.227 1.00 79.12 91 CYS A CA 1
ATOM 749 C C . CYS A 1 91 ? 33.498 14.202 -16.920 1.00 79.12 91 CYS A C 1
ATOM 751 O O . CYS A 1 91 ? 32.343 14.439 -16.556 1.00 79.12 91 CYS A O 1
ATOM 753 N N . LEU A 1 92 ? 34.303 13.409 -16.207 1.00 78.19 92 LEU A N 1
ATOM 754 C CA . LEU A 1 92 ? 33.954 12.893 -14.883 1.00 78.19 92 LEU A CA 1
ATOM 755 C C . LEU A 1 92 ? 33.951 13.993 -13.818 1.00 78.19 92 LEU A C 1
ATOM 757 O O . LEU A 1 92 ? 33.004 14.047 -13.032 1.00 78.19 92 LEU A O 1
ATOM 761 N N . LEU A 1 93 ? 34.950 14.878 -13.825 1.00 81.12 93 LEU A N 1
ATOM 762 C CA . LEU A 1 93 ? 35.020 16.048 -12.945 1.00 81.12 93 LEU A CA 1
ATOM 763 C C . LEU A 1 93 ? 33.822 16.974 -13.173 1.00 81.12 93 LEU A C 1
ATOM 765 O O . LEU A 1 93 ? 33.062 17.210 -12.238 1.00 81.12 93 LEU A O 1
ATOM 769 N N . ALA A 1 94 ? 33.535 17.344 -14.422 1.00 75.19 94 ALA A N 1
ATOM 770 C CA . ALA A 1 94 ? 32.379 18.168 -14.772 1.00 75.19 94 ALA A CA 1
ATOM 771 C C . ALA A 1 94 ? 31.041 17.520 -14.363 1.00 75.19 94 ALA A C 1
ATOM 773 O O . ALA A 1 94 ? 30.109 18.195 -13.923 1.00 75.19 94 ALA A O 1
ATOM 774 N N . ARG A 1 95 ? 30.916 16.186 -14.463 1.00 80.56 95 ARG A N 1
ATOM 775 C CA . ARG A 1 95 ? 29.732 15.461 -13.963 1.00 80.56 95 ARG A CA 1
ATOM 776 C C . ARG A 1 95 ? 29.638 15.481 -12.439 1.00 80.56 95 ARG A C 1
ATOM 778 O O . ARG A 1 95 ? 28.525 15.575 -11.920 1.00 80.56 95 ARG A O 1
ATOM 785 N N . LYS A 1 96 ? 30.765 15.372 -11.731 1.00 80.00 96 LYS A N 1
ATOM 786 C CA . LYS A 1 96 ? 30.828 15.427 -10.264 1.00 80.00 96 LYS A CA 1
ATOM 787 C C . LYS A 1 96 ? 30.476 16.828 -9.758 1.00 80.00 96 LYS A C 1
ATOM 789 O O . LYS A 1 96 ? 29.619 16.944 -8.887 1.00 80.00 96 LYS A O 1
ATOM 794 N N . GLU A 1 97 ? 31.036 17.869 -10.364 1.00 79.75 97 GLU A N 1
ATOM 795 C CA . GLU A 1 97 ? 30.735 19.274 -10.065 1.00 79.75 97 GLU A CA 1
ATOM 796 C C . GLU A 1 97 ? 29.276 19.614 -10.365 1.00 79.75 97 GLU A C 1
ATOM 798 O O . GLU A 1 97 ? 28.574 20.139 -9.502 1.00 79.75 97 GLU A O 1
ATOM 803 N N . ARG A 1 98 ? 28.754 19.204 -11.530 1.00 82.00 98 ARG A N 1
ATOM 804 C CA . ARG A 1 98 ? 27.331 19.370 -11.857 1.00 82.00 98 ARG A CA 1
ATOM 805 C C . ARG A 1 98 ? 26.426 18.653 -10.857 1.00 82.00 98 ARG A C 1
ATOM 807 O O . ARG A 1 98 ? 25.378 19.184 -10.502 1.00 82.00 98 ARG A O 1
ATOM 814 N N . ARG A 1 99 ? 26.794 17.448 -10.407 1.00 76.44 99 ARG A N 1
ATOM 815 C CA . ARG A 1 99 ? 26.025 16.714 -9.390 1.00 76.44 99 ARG A CA 1
ATOM 816 C C . ARG A 1 99 ? 26.053 17.447 -8.047 1.00 76.44 99 ARG A C 1
ATOM 818 O O . ARG A 1 99 ? 24.994 17.601 -7.454 1.00 76.44 99 ARG A O 1
ATOM 825 N N . SER A 1 100 ? 27.216 17.942 -7.623 1.00 80.69 100 SER A N 1
ATOM 826 C CA . SER A 1 100 ? 27.364 18.755 -6.408 1.00 80.69 100 SER A CA 1
ATOM 827 C C . SER A 1 100 ? 26.501 20.021 -6.464 1.00 80.69 100 SER A C 1
ATOM 829 O O . SER A 1 100 ? 25.709 20.277 -5.562 1.00 80.69 100 SER A O 1
ATOM 831 N N . TYR A 1 101 ? 26.545 20.750 -7.583 1.00 84.81 101 TYR A N 1
ATOM 832 C CA . TYR A 1 101 ? 25.715 21.934 -7.807 1.00 84.81 101 TYR A CA 1
ATOM 833 C C . TYR A 1 101 ? 24.213 21.617 -7.789 1.00 84.81 101 TYR A C 1
ATOM 835 O O . TYR A 1 101 ? 23.426 22.358 -7.202 1.00 84.81 101 TYR A O 1
ATOM 843 N N . LEU A 1 102 ? 23.789 20.513 -8.413 1.00 84.50 102 LEU A N 1
ATOM 844 C CA . LEU A 1 102 ? 22.384 20.102 -8.405 1.00 84.50 102 LEU A CA 1
ATOM 845 C C . LEU A 1 102 ? 21.903 19.717 -7.003 1.00 84.50 102 LEU A C 1
ATOM 847 O O . LEU A 1 102 ? 20.777 20.060 -6.657 1.00 84.50 102 LEU A O 1
ATOM 851 N N . GLU A 1 103 ? 22.727 19.042 -6.200 1.00 83.06 103 GLU A N 1
ATOM 852 C CA . GLU A 1 103 ? 22.399 18.744 -4.800 1.00 83.06 103 GLU A CA 1
ATOM 853 C C . GLU A 1 103 ? 22.341 20.020 -3.954 1.00 83.06 103 GLU A C 1
ATOM 855 O O . GLU A 1 103 ? 21.362 20.235 -3.246 1.00 83.06 103 GLU A O 1
ATOM 860 N N . MET A 1 104 ? 23.298 20.937 -4.114 1.00 86.00 104 MET A N 1
ATOM 861 C CA . MET A 1 104 ? 23.259 22.248 -3.460 1.00 86.00 104 MET A CA 1
ATOM 862 C C . MET A 1 104 ? 21.993 23.034 -3.833 1.00 86.00 104 MET A C 1
ATOM 864 O O . MET A 1 104 ? 21.312 23.565 -2.958 1.00 86.00 104 MET A O 1
ATOM 868 N N . ARG A 1 105 ? 21.622 23.063 -5.119 1.00 86.25 105 ARG A N 1
ATOM 869 C CA . ARG A 1 105 ? 20.404 23.733 -5.595 1.00 86.25 105 ARG A CA 1
ATOM 870 C C . ARG A 1 105 ? 19.136 23.079 -5.044 1.00 86.25 105 ARG A C 1
ATOM 872 O O . ARG A 1 105 ? 18.216 23.796 -4.664 1.00 86.25 105 ARG A O 1
ATOM 879 N N . LYS A 1 106 ? 19.071 21.744 -4.979 1.00 82.00 106 LYS A N 1
ATOM 880 C CA . LYS A 1 106 ? 17.946 21.028 -4.350 1.00 82.00 106 LYS A CA 1
ATOM 881 C C . LYS A 1 106 ? 17.834 21.369 -2.867 1.00 82.00 106 LYS A C 1
ATOM 883 O O . LYS A 1 106 ? 16.738 21.684 -2.420 1.00 82.00 106 LYS A O 1
ATOM 888 N N . SER A 1 107 ? 18.945 21.358 -2.134 1.00 84.44 107 SER A N 1
ATOM 889 C CA . SER A 1 107 ? 18.984 21.730 -0.717 1.00 84.44 107 SER A CA 1
ATOM 890 C C . SER A 1 107 ? 18.563 23.182 -0.501 1.00 84.44 107 SER A C 1
ATOM 892 O O . SER A 1 107 ? 17.754 23.454 0.378 1.00 84.44 107 SER A O 1
ATOM 894 N N . ALA A 1 108 ? 19.018 24.111 -1.346 1.00 78.31 108 ALA A N 1
ATOM 895 C CA . ALA A 1 108 ? 18.601 25.510 -1.292 1.00 78.31 108 ALA A CA 1
ATOM 896 C C . ALA A 1 108 ? 17.098 25.680 -1.569 1.00 78.31 108 ALA A C 1
ATOM 898 O O . ALA A 1 108 ? 16.426 26.400 -0.839 1.00 78.31 108 ALA A O 1
ATOM 899 N N . ILE A 1 109 ? 16.547 24.981 -2.569 1.00 86.31 109 ILE A N 1
ATOM 900 C CA . ILE A 1 109 ? 15.102 24.987 -2.848 1.00 86.31 109 ILE A CA 1
ATOM 901 C C . ILE A 1 109 ? 14.323 24.387 -1.675 1.00 86.31 109 ILE A C 1
ATOM 903 O O . ILE A 1 109 ? 13.291 24.935 -1.300 1.00 86.31 109 ILE A O 1
ATOM 907 N N . LEU A 1 110 ? 14.814 23.303 -1.069 1.00 81.25 110 LEU A N 1
ATOM 908 C CA . LEU A 1 110 ? 14.181 22.682 0.092 1.00 81.25 110 LEU A CA 1
ATOM 909 C C . LEU A 1 110 ? 14.157 23.651 1.281 1.00 81.25 110 LEU A C 1
ATOM 911 O O . LEU A 1 110 ? 13.106 23.833 1.882 1.00 81.25 110 LEU A O 1
ATOM 915 N N . ILE A 1 111 ? 15.272 24.331 1.564 1.00 81.62 111 ILE A N 1
ATOM 916 C CA . ILE A 1 111 ? 15.360 25.359 2.613 1.00 81.62 111 ILE A CA 1
ATOM 917 C C . ILE A 1 111 ? 14.430 26.538 2.297 1.00 81.62 111 ILE A C 1
ATOM 919 O O . ILE A 1 111 ? 13.704 27.014 3.162 1.00 81.62 111 ILE A O 1
ATOM 923 N N . GLN A 1 112 ? 14.386 27.002 1.048 1.00 75.06 112 GLN A N 1
ATOM 924 C CA . GLN A 1 112 ? 13.478 28.077 0.642 1.00 75.06 112 GLN A CA 1
ATOM 925 C C . GLN A 1 112 ? 12.006 27.666 0.777 1.00 75.06 112 GLN A C 1
ATOM 927 O O . GLN A 1 112 ? 11.186 28.472 1.209 1.00 75.06 112 GLN A O 1
ATOM 932 N N . GLN A 1 113 ? 11.659 26.423 0.439 1.00 72.94 113 GLN A N 1
ATOM 933 C CA . GLN A 1 113 ? 10.310 25.880 0.593 1.00 72.94 113 GLN A CA 1
ATOM 934 C C . GLN A 1 113 ? 9.921 25.719 2.064 1.00 72.94 113 GLN A C 1
ATOM 936 O O . GLN A 1 113 ? 8.805 26.086 2.424 1.00 72.94 113 GLN A O 1
ATOM 941 N N . THR A 1 114 ? 10.818 25.224 2.921 1.00 75.19 114 THR A N 1
ATOM 942 C CA . THR A 1 114 ? 10.543 25.074 4.358 1.00 75.19 114 THR A CA 1
ATOM 943 C C . THR A 1 114 ? 10.424 26.425 5.050 1.00 75.19 114 THR A C 1
ATOM 945 O O . THR A 1 114 ? 9.503 26.615 5.838 1.00 75.19 114 THR A O 1
ATOM 948 N N . VAL A 1 115 ? 11.278 27.393 4.711 1.00 78.25 115 VAL A N 1
ATOM 949 C CA . VAL A 1 115 ? 11.215 28.756 5.255 1.00 78.25 115 VAL A CA 1
ATOM 950 C C . VAL A 1 115 ? 9.958 29.485 4.773 1.00 78.25 115 VAL A C 1
ATOM 952 O O . VAL A 1 115 ? 9.248 30.072 5.587 1.00 78.25 115 VAL A O 1
ATOM 955 N N . ARG A 1 116 ? 9.611 29.400 3.480 1.00 82.56 116 ARG A N 1
ATOM 956 C CA . ARG A 1 116 ? 8.341 29.951 2.968 1.00 82.56 116 ARG A CA 1
ATOM 957 C C . ARG A 1 116 ? 7.137 29.282 3.629 1.00 82.56 116 ARG A C 1
ATOM 959 O O . ARG A 1 116 ? 6.232 29.980 4.068 1.00 82.56 116 ARG A O 1
ATOM 966 N N . GLY A 1 117 ? 7.151 27.955 3.763 1.00 76.06 117 GLY A N 1
ATOM 967 C CA . GLY A 1 117 ? 6.111 27.200 4.461 1.00 76.06 117 GLY A CA 1
ATOM 968 C C . GLY A 1 117 ? 5.973 27.604 5.931 1.00 76.06 117 GLY A C 1
ATOM 969 O O . GLY A 1 117 ? 4.857 27.759 6.413 1.00 76.06 117 GLY A O 1
ATOM 970 N N . TYR A 1 118 ? 7.087 27.855 6.623 1.00 82.75 118 TYR A N 1
ATOM 971 C CA . TYR A 1 118 ? 7.094 28.360 7.996 1.00 82.75 118 TYR A CA 1
ATOM 972 C C . TYR A 1 118 ? 6.477 29.760 8.104 1.00 82.75 118 TYR A C 1
ATOM 974 O O . TYR A 1 118 ? 5.648 29.987 8.982 1.00 82.75 118 TYR A O 1
ATOM 982 N N . PHE A 1 119 ? 6.816 30.688 7.202 1.00 81.81 119 PHE A N 1
ATOM 983 C CA . PHE A 1 119 ? 6.204 32.021 7.193 1.00 81.81 119 PHE A CA 1
ATOM 984 C C . PHE A 1 119 ? 4.703 31.969 6.880 1.00 81.81 119 PHE A C 1
ATOM 986 O O . PHE A 1 119 ? 3.927 32.586 7.607 1.00 81.81 119 PHE A O 1
ATOM 993 N N . MET A 1 120 ? 4.279 31.166 5.895 1.00 80.19 120 MET A N 1
ATOM 994 C CA . MET A 1 120 ? 2.852 30.974 5.598 1.00 80.19 120 MET A CA 1
ATOM 995 C C . MET A 1 120 ? 2.106 30.311 6.761 1.00 80.19 120 MET A C 1
ATOM 997 O O . MET A 1 120 ? 0.995 30.711 7.091 1.00 80.19 120 MET A O 1
ATOM 1001 N N . MET A 1 121 ? 2.722 29.332 7.434 1.00 81.94 121 MET A N 1
ATOM 1002 C CA . MET A 1 121 ? 2.163 28.730 8.645 1.00 81.94 121 MET A CA 1
ATOM 1003 C C . MET A 1 121 ? 2.039 29.767 9.764 1.00 81.94 121 MET A C 1
ATOM 1005 O O . MET A 1 121 ? 1.014 29.808 10.434 1.00 81.94 121 MET A O 1
ATOM 1009 N N . LYS A 1 122 ? 3.050 30.613 9.981 1.00 80.94 122 LYS A N 1
ATOM 1010 C CA . LYS A 1 122 ? 3.025 31.649 11.022 1.00 80.94 122 LYS A CA 1
ATOM 1011 C C . LYS A 1 122 ? 1.919 32.679 10.766 1.00 80.94 122 LYS A C 1
ATOM 1013 O O . LYS A 1 122 ? 1.231 33.071 11.704 1.00 80.94 122 LYS A O 1
ATOM 1018 N N . GLU A 1 123 ? 1.709 33.065 9.512 1.00 79.44 123 GLU A N 1
ATOM 1019 C CA . GLU A 1 123 ? 0.617 33.953 9.095 1.00 79.44 123 GLU A CA 1
ATOM 1020 C C . GLU A 1 123 ? -0.764 33.285 9.242 1.00 79.44 123 GLU A C 1
ATOM 1022 O O . GLU A 1 123 ? -1.692 33.883 9.792 1.00 79.44 123 GLU A O 1
ATOM 1027 N N . ALA A 1 124 ? -0.888 32.007 8.869 1.00 77.62 124 ALA A N 1
ATOM 1028 C CA . ALA A 1 124 ? -2.100 31.207 9.075 1.00 77.62 124 ALA A CA 1
ATOM 1029 C C . ALA A 1 124 ? -2.422 30.987 10.569 1.00 77.62 124 ALA A C 1
ATOM 1031 O O . ALA A 1 124 ? -3.577 31.010 10.984 1.00 77.62 124 ALA A O 1
ATOM 1032 N N . VAL A 1 125 ? -1.401 30.809 11.411 1.00 80.56 125 VAL A N 1
ATOM 1033 C CA . VAL A 1 125 ? -1.567 30.704 12.867 1.00 80.56 125 VAL A CA 1
ATOM 1034 C C . VAL A 1 125 ? -2.000 32.044 13.456 1.00 80.56 125 VAL A C 1
ATOM 1036 O O . VAL A 1 125 ? -2.872 32.058 14.318 1.00 80.56 125 VAL A O 1
ATOM 1039 N N . ALA A 1 126 ? -1.448 33.167 12.990 1.00 80.31 126 ALA A N 1
ATOM 1040 C CA . ALA A 1 126 ? -1.837 34.496 13.463 1.00 80.31 126 ALA A CA 1
ATOM 1041 C C . ALA A 1 126 ? -3.283 34.857 13.073 1.00 80.31 126 ALA A C 1
ATOM 1043 O O . ALA A 1 126 ? -4.019 35.420 13.883 1.00 80.31 126 ALA A O 1
ATOM 1044 N N . THR A 1 127 ? -3.710 34.511 11.857 1.00 81.25 127 THR A N 1
ATOM 1045 C CA . THR A 1 127 ? -5.104 34.684 11.408 1.00 81.25 127 THR A CA 1
ATOM 1046 C C . THR A 1 127 ? -6.058 33.788 12.199 1.00 81.25 127 THR A C 1
ATOM 1048 O O . THR A 1 127 ? -7.024 34.293 12.768 1.00 81.25 127 THR A O 1
ATOM 1051 N N . TYR A 1 128 ? -5.727 32.504 12.370 1.00 80.94 128 TYR A N 1
ATOM 1052 C CA . TYR A 1 128 ? -6.500 31.590 13.214 1.00 80.94 128 TYR A CA 1
ATOM 1053 C C . TYR A 1 128 ? -6.578 32.051 14.675 1.00 80.94 128 TYR A C 1
ATOM 1055 O O . TYR A 1 128 ? -7.630 31.944 15.295 1.00 80.94 128 TYR A O 1
ATOM 1063 N N . GLN A 1 129 ? -5.491 32.576 15.249 1.00 77.31 129 GLN A N 1
ATOM 1064 C CA . GLN A 1 129 ? -5.502 33.121 16.610 1.00 77.31 129 GLN A CA 1
ATOM 1065 C C . GLN A 1 129 ? -6.460 34.309 16.730 1.00 77.31 129 GLN A C 1
ATOM 1067 O O . GLN A 1 129 ? -7.264 34.323 17.655 1.00 77.31 129 GLN A O 1
ATOM 1072 N N . LYS A 1 130 ? -6.459 35.243 15.767 1.00 81.56 130 LYS A N 1
ATOM 1073 C CA . LYS A 1 130 ? -7.418 36.361 15.739 1.00 81.56 130 LYS A CA 1
ATOM 1074 C C . LYS A 1 130 ? -8.869 35.881 15.654 1.00 81.56 130 LYS A C 1
ATOM 1076 O O . LYS A 1 130 ? -9.716 36.366 16.402 1.00 81.56 130 LYS A O 1
ATOM 1081 N N . GLU A 1 131 ? -9.158 34.912 14.787 1.00 77.62 131 GLU A N 1
ATOM 1082 C CA . GLU A 1 131 ? -10.499 34.324 14.669 1.00 77.62 131 GLU A CA 1
ATOM 1083 C C . GLU A 1 131 ? -10.908 33.581 15.945 1.00 77.62 131 GLU A C 1
ATOM 1085 O O . GLU A 1 131 ? -12.016 33.764 16.451 1.00 77.62 131 GLU A O 1
ATOM 1090 N N . ARG A 1 132 ? -9.998 32.784 16.518 1.00 83.00 132 ARG A N 1
ATOM 1091 C CA . ARG A 1 132 ? -10.221 32.048 17.765 1.00 83.00 132 ARG A CA 1
ATOM 1092 C C . ARG A 1 132 ? -10.472 32.994 18.930 1.00 83.00 132 ARG A C 1
ATOM 1094 O O . ARG A 1 132 ? -11.386 32.743 19.706 1.00 83.00 132 ARG A O 1
ATOM 1101 N N . ASP A 1 133 ? -9.696 34.063 19.057 1.00 81.44 133 ASP A N 1
ATOM 1102 C CA . ASP A 1 133 ? -9.855 35.045 20.128 1.00 81.44 133 ASP A CA 1
ATOM 1103 C C . ASP A 1 133 ? -11.163 35.835 19.960 1.00 81.44 133 ASP A C 1
ATOM 1105 O O . ASP A 1 133 ? -11.861 36.071 20.948 1.00 81.44 133 ASP A O 1
ATOM 1109 N N . GLY A 1 134 ? -11.580 36.124 18.720 1.00 81.00 134 GLY A N 1
ATOM 1110 C CA . GLY A 1 134 ? -12.914 36.651 18.412 1.00 81.00 134 GLY A CA 1
ATOM 1111 C C . GLY A 1 134 ? -14.042 35.695 18.821 1.00 81.00 134 GLY A C 1
ATOM 1112 O O . GLY A 1 134 ? -14.998 36.101 19.484 1.00 81.00 134 GLY A O 1
ATOM 1113 N N . ILE A 1 135 ? -13.910 34.402 18.515 1.00 78.75 135 ILE A N 1
ATOM 1114 C CA . ILE A 1 135 ? -14.878 33.370 18.921 1.00 78.75 135 ILE A CA 1
ATOM 1115 C C . ILE A 1 135 ? -14.899 33.203 20.446 1.00 78.75 135 ILE A C 1
ATOM 1117 O O . ILE A 1 135 ? -15.977 33.118 21.032 1.00 78.75 135 ILE A O 1
ATOM 1121 N N . ILE A 1 136 ? -13.742 33.189 21.113 1.00 83.44 136 ILE A N 1
ATOM 1122 C CA . ILE A 1 136 ? -13.637 33.099 22.577 1.00 83.44 136 ILE A CA 1
ATOM 1123 C C . ILE A 1 136 ? -14.279 34.324 23.229 1.00 83.44 136 ILE A C 1
ATOM 1125 O O . ILE A 1 136 ? -14.983 34.173 24.227 1.00 83.44 136 ILE A O 1
ATOM 1129 N N . LEU A 1 137 ? -14.096 35.521 22.668 1.00 81.31 137 LEU A N 1
ATOM 1130 C CA . LEU A 1 137 ? -14.751 36.736 23.144 1.00 81.31 137 LEU A CA 1
ATOM 1131 C C . LEU A 1 137 ? -16.276 36.616 23.034 1.00 81.31 137 LEU A C 1
ATOM 1133 O O . LEU A 1 137 ? -16.976 36.851 24.019 1.00 81.31 137 LEU A O 1
ATOM 1137 N N . VAL A 1 138 ? -16.795 36.164 21.888 1.00 80.38 138 VAL A N 1
ATOM 1138 C CA . VAL A 1 138 ? -18.236 35.928 21.691 1.00 80.38 138 VAL A CA 1
ATOM 1139 C C . VAL A 1 138 ? -18.759 34.860 22.655 1.00 80.38 138 VAL A C 1
ATOM 1141 O O . VAL A 1 138 ? -19.797 35.054 23.287 1.00 80.38 138 VAL A O 1
ATOM 1144 N N . GLN A 1 139 ? -18.027 33.761 22.845 1.00 71.62 139 GLN A N 1
ATOM 1145 C CA . GLN A 1 139 ? -18.381 32.707 23.797 1.00 71.62 139 GLN A CA 1
ATOM 1146 C C . GLN A 1 139 ? -18.361 33.206 25.243 1.00 71.62 139 GLN A C 1
ATOM 1148 O O . GLN A 1 139 ? -19.243 32.844 26.019 1.00 71.62 139 GLN A O 1
ATOM 1153 N N . ARG A 1 140 ? -17.387 34.041 25.618 1.00 73.88 140 ARG A N 1
ATOM 1154 C CA . ARG A 1 140 ? -17.281 34.647 26.951 1.00 73.88 140 ARG A CA 1
ATOM 1155 C C . ARG A 1 140 ? -18.434 35.614 27.202 1.00 73.88 140 ARG A C 1
ATOM 1157 O O . ARG A 1 140 ? -19.053 35.529 28.256 1.00 73.88 140 ARG A O 1
ATOM 1164 N N . ILE A 1 141 ? -18.766 36.467 26.231 1.00 76.25 141 ILE A N 1
ATOM 1165 C CA . ILE A 1 141 ? -19.910 37.389 26.303 1.00 76.25 141 ILE A CA 1
ATOM 1166 C C . ILE A 1 141 ? -21.223 36.603 26.397 1.00 76.25 141 ILE A C 1
ATOM 1168 O O . ILE A 1 141 ? -22.079 36.914 27.223 1.00 76.25 141 ILE A O 1
ATOM 1172 N N . TYR A 1 142 ? -21.381 35.547 25.599 1.00 75.69 142 TYR A N 1
ATOM 1173 C CA . TYR A 1 142 ? -22.573 34.705 25.624 1.00 75.69 142 TYR A CA 1
ATOM 1174 C C . TYR A 1 142 ? -22.710 33.925 26.940 1.00 75.69 142 TYR A C 1
ATOM 1176 O O . TYR A 1 142 ? -23.793 33.905 27.525 1.00 75.69 142 TYR A O 1
ATOM 1184 N N . LYS A 1 143 ? -21.617 33.348 27.459 1.00 76.19 143 LYS A N 1
ATOM 1185 C CA . LYS A 1 143 ? -21.591 32.692 28.776 1.00 76.19 143 LYS A CA 1
ATOM 1186 C C . LYS A 1 143 ? -21.894 33.674 29.904 1.00 76.19 143 LYS A C 1
ATOM 1188 O O . LYS A 1 143 ? -22.750 33.367 30.722 1.00 76.19 143 LYS A O 1
ATOM 1193 N N . ALA A 1 144 ? -21.299 34.868 29.895 1.00 71.19 144 ALA A N 1
ATOM 1194 C CA . ALA A 1 144 ? -21.606 35.919 30.865 1.00 71.19 144 ALA A CA 1
ATOM 1195 C C . ALA A 1 144 ? -23.081 36.355 30.791 1.00 71.19 144 ALA A C 1
ATOM 1197 O O . ALA A 1 144 ? -23.719 36.570 31.816 1.00 71.19 144 ALA A O 1
ATOM 1198 N N . LYS A 1 145 ? -23.670 36.416 29.589 1.00 75.38 145 LYS A N 1
ATOM 1199 C CA . LYS A 1 145 ? -25.099 36.714 29.396 1.00 75.38 145 LYS A CA 1
ATOM 1200 C C . LYS A 1 145 ? -26.009 35.599 29.921 1.00 75.38 145 LYS A C 1
ATOM 1202 O O . LYS A 1 145 ? -27.073 35.891 30.466 1.00 75.38 145 LYS A O 1
ATOM 1207 N N . LEU A 1 146 ? -25.617 34.335 29.766 1.00 73.75 146 LEU A N 1
ATOM 1208 C CA . LEU A 1 146 ? -26.336 33.191 30.334 1.00 73.75 146 LEU A CA 1
ATOM 1209 C C . LEU A 1 146 ? -26.220 33.145 31.861 1.00 73.75 146 LEU A C 1
ATOM 1211 O O . LEU A 1 146 ? -27.226 32.941 32.533 1.00 73.75 146 LEU A O 1
ATOM 1215 N N . GLU A 1 147 ? -25.034 33.405 32.404 1.00 73.75 147 GLU A N 1
ATOM 1216 C CA . GLU A 1 147 ? -24.790 33.487 33.846 1.00 73.75 147 GLU A CA 1
ATOM 1217 C C . GLU A 1 147 ? -25.577 34.647 34.468 1.00 73.75 147 GLU A C 1
ATOM 1219 O O . GLU A 1 147 ? -26.310 34.449 35.432 1.00 73.75 147 GLU A O 1
ATOM 1224 N N . MET A 1 148 ? -25.576 35.821 33.831 1.00 67.31 148 MET A N 1
ATOM 1225 C CA . MET A 1 148 ? -26.408 36.960 34.226 1.00 67.31 148 MET A CA 1
ATOM 1226 C C . MET A 1 148 ? -27.910 36.625 34.192 1.00 67.31 148 MET A C 1
ATOM 1228 O O . MET A 1 148 ? -28.661 37.081 35.055 1.00 67.31 148 MET A O 1
ATOM 1232 N N . ARG A 1 149 ? -28.376 35.810 33.233 1.00 73.50 149 ARG A N 1
ATOM 1233 C CA . ARG A 1 149 ? -29.767 35.318 33.205 1.00 73.50 149 ARG A CA 1
ATOM 1234 C C . ARG A 1 149 ? -30.053 34.315 34.326 1.00 73.50 149 ARG A C 1
ATOM 1236 O O . ARG A 1 149 ? -31.130 34.404 34.910 1.00 73.50 149 ARG A O 1
ATOM 1243 N N . SER A 1 150 ? -29.117 33.419 34.647 1.00 73.88 150 SER A N 1
ATOM 1244 C CA . SER A 1 150 ? -29.237 32.477 35.773 1.00 73.88 150 SER A CA 1
ATOM 1245 C C . SER A 1 150 ? -29.326 33.223 37.099 1.00 73.88 150 SER A C 1
ATOM 1247 O O . SER A 1 150 ? -30.306 33.071 37.819 1.00 73.88 150 SER A O 1
ATOM 1249 N N . VAL A 1 151 ? -28.383 34.136 37.355 1.00 76.12 151 VAL A N 1
ATOM 1250 C CA . VAL A 1 151 ? -28.350 34.967 38.567 1.00 76.12 151 VAL A CA 1
ATOM 1251 C C . VAL A 1 151 ? -29.603 35.841 38.667 1.00 76.12 151 VAL A C 1
ATOM 1253 O O . VAL A 1 151 ? -30.191 35.958 39.739 1.00 76.12 151 VAL A O 1
ATOM 1256 N N . ARG A 1 152 ? -30.089 36.411 37.553 1.00 75.69 152 ARG A N 1
ATOM 1257 C CA . ARG A 1 152 ? -31.357 37.162 37.538 1.00 75.69 152 ARG A CA 1
ATOM 1258 C C . ARG A 1 152 ? -32.563 36.268 37.838 1.00 75.69 152 ARG A C 1
ATOM 1260 O O . ARG A 1 152 ? -33.464 36.710 38.544 1.00 75.69 152 ARG A O 1
ATOM 1267 N N . SER A 1 153 ? -32.597 35.042 37.317 1.00 71.31 153 SER A N 1
ATOM 1268 C CA . SER A 1 153 ? -33.662 34.071 37.593 1.00 71.31 153 SER A CA 1
ATOM 1269 C C . SER A 1 153 ? -33.649 33.626 39.057 1.00 71.31 153 SER A C 1
ATOM 1271 O O . SER A 1 153 ? -34.696 33.608 39.697 1.00 71.31 153 SER A O 1
ATOM 1273 N N . GLU A 1 154 ? -32.474 33.343 39.618 1.00 74.19 154 GLU A N 1
ATOM 1274 C CA . GLU A 1 154 ? -32.293 33.011 41.036 1.00 74.19 154 GLU A CA 1
ATOM 1275 C C . GLU A 1 154 ? -32.699 34.179 41.939 1.00 74.19 154 GLU A C 1
ATOM 1277 O O . GLU A 1 154 ? -33.473 33.996 42.877 1.00 74.19 154 GLU A O 1
ATOM 1282 N N . TYR A 1 155 ? -32.286 35.404 41.607 1.00 75.12 155 TYR A N 1
ATOM 1283 C CA . TYR A 1 155 ? -32.720 36.608 42.314 1.00 75.12 155 TYR A CA 1
ATOM 1284 C C . TYR A 1 155 ? -34.243 36.797 42.256 1.00 75.12 155 TYR A C 1
ATOM 1286 O O . TYR A 1 155 ? -34.866 37.112 43.270 1.00 75.12 155 TYR A O 1
ATOM 1294 N N . LEU A 1 156 ? -34.873 36.575 41.096 1.00 76.62 156 LEU A N 1
ATOM 1295 C CA . LEU A 1 156 ? -36.330 36.652 40.952 1.00 76.62 156 LEU A CA 1
ATOM 1296 C C . LEU A 1 156 ? -37.048 35.570 41.772 1.00 76.62 156 LEU A C 1
ATOM 1298 O O . LEU A 1 156 ? -38.061 35.874 42.398 1.00 76.62 156 LEU A O 1
ATOM 1302 N N . GLN A 1 157 ? -36.512 34.348 41.833 1.00 74.38 157 GLN A N 1
ATOM 1303 C CA . GLN A 1 157 ? -37.043 33.267 42.672 1.00 74.38 157 GLN A CA 1
ATOM 1304 C C . GLN A 1 157 ? -36.930 33.599 44.162 1.00 74.38 157 GLN A C 1
ATOM 1306 O O . GLN A 1 157 ? -37.907 33.467 44.898 1.00 74.38 157 GLN A O 1
ATOM 1311 N N . VAL A 1 158 ? -35.782 34.121 44.606 1.00 75.38 158 VAL A N 1
ATOM 1312 C CA . VAL A 1 158 ? -35.593 34.587 45.988 1.00 75.38 158 VAL A CA 1
ATOM 1313 C C . VAL A 1 158 ? -36.534 35.752 46.305 1.00 75.38 158 VAL A C 1
ATOM 1315 O O . VAL A 1 158 ? -37.153 35.765 47.367 1.00 75.38 158 VAL A O 1
ATOM 1318 N N . LYS A 1 159 ? -36.724 36.697 45.375 1.00 79.81 159 LYS A N 1
ATOM 1319 C CA . LYS A 1 159 ? -37.668 37.813 45.532 1.00 79.81 159 LYS A CA 1
ATOM 1320 C C . LYS A 1 159 ? -39.116 37.325 45.649 1.00 79.81 159 LYS A C 1
ATOM 1322 O O . LYS A 1 159 ? -39.838 37.786 46.529 1.00 79.81 159 LYS A O 1
ATOM 1327 N N . LEU A 1 160 ? -39.548 36.382 44.809 1.00 74.56 160 LEU A N 1
ATOM 1328 C CA . LEU A 1 160 ? -40.897 35.804 44.864 1.00 74.56 160 LEU A CA 1
ATOM 1329 C C . LEU A 1 160 ? -41.119 34.977 46.136 1.00 74.56 160 LEU A C 1
ATOM 1331 O O . LEU A 1 160 ? -42.178 35.089 46.758 1.00 74.56 160 LEU A O 1
ATOM 1335 N N . ALA A 1 161 ? -40.115 34.210 46.566 1.00 72.94 161 ALA A N 1
ATOM 1336 C CA . ALA A 1 161 ? -40.143 33.479 47.827 1.00 72.94 161 ALA A CA 1
ATOM 1337 C C . ALA A 1 161 ? -40.237 34.437 49.025 1.00 72.94 161 ALA A C 1
ATOM 1339 O O . ALA A 1 161 ? -41.079 34.239 49.900 1.00 72.94 161 ALA A O 1
ATOM 1340 N N . ALA A 1 162 ? -39.457 35.523 49.030 1.00 73.56 162 ALA A N 1
ATOM 1341 C CA . ALA A 1 162 ? -39.527 36.560 50.055 1.00 73.56 162 ALA A CA 1
ATOM 1342 C C . ALA A 1 162 ? -40.909 37.234 50.092 1.00 73.56 162 ALA A C 1
ATOM 1344 O O . ALA A 1 162 ? -41.482 37.371 51.170 1.00 73.56 162 ALA A O 1
ATOM 1345 N N . ILE A 1 163 ? -41.496 37.572 48.937 1.00 81.69 163 ILE A N 1
ATOM 1346 C CA . ILE A 1 163 ? -42.852 38.142 48.854 1.00 81.69 163 ILE A CA 1
ATOM 1347 C C . ILE A 1 163 ? -43.904 37.148 49.371 1.00 81.69 163 ILE A C 1
ATOM 1349 O O . ILE A 1 163 ? -44.803 37.543 50.115 1.00 81.69 163 ILE A O 1
ATOM 1353 N N . CYS A 1 164 ? -43.796 35.858 49.034 1.00 77.12 164 CYS A N 1
ATOM 1354 C CA . CYS A 1 164 ? -44.713 34.825 49.526 1.00 77.12 164 CYS A CA 1
ATOM 1355 C C . CYS A 1 164 ? -44.605 34.637 51.042 1.00 77.12 164 CYS A C 1
ATOM 1357 O O . CYS A 1 164 ? -45.628 34.566 51.726 1.00 77.12 164 CYS A O 1
ATOM 1359 N N . VAL A 1 165 ? -43.383 34.608 51.583 1.00 76.88 165 VAL A N 1
ATOM 1360 C CA . VAL A 1 165 ? -43.139 34.516 53.029 1.00 76.88 165 VAL A CA 1
ATOM 1361 C C . VAL A 1 165 ? -43.641 35.771 53.741 1.00 76.88 165 VAL A C 1
ATOM 1363 O O . VAL A 1 165 ? -44.326 35.650 54.751 1.00 76.88 165 VAL A O 1
ATOM 1366 N N . GLN A 1 166 ? -43.400 36.967 53.199 1.00 70.88 166 GLN A N 1
ATOM 1367 C CA . GLN A 1 166 ? -43.892 38.226 53.765 1.00 70.88 166 GLN A CA 1
ATOM 1368 C C . GLN A 1 166 ? -45.425 38.313 53.740 1.00 70.88 166 GLN A C 1
ATOM 1370 O O . GLN A 1 166 ? -46.024 38.681 54.750 1.00 70.88 166 GLN A O 1
ATOM 1375 N N . ARG A 1 167 ? -46.082 37.925 52.636 1.00 69.75 167 ARG A N 1
ATOM 1376 C CA . ARG A 1 167 ? -47.553 37.840 52.554 1.00 69.75 167 ARG A CA 1
ATOM 1377 C C . ARG A 1 167 ? -48.112 36.835 53.558 1.00 69.75 167 ARG A C 1
ATOM 1379 O O . ARG A 1 167 ? -49.055 37.157 54.274 1.00 69.75 167 ARG A O 1
ATOM 1386 N N . ARG A 1 168 ? -47.507 35.647 53.660 1.00 71.44 168 ARG A N 1
ATOM 1387 C CA . ARG A 1 168 ? -47.949 34.595 54.586 1.00 71.44 168 ARG A CA 1
ATOM 1388 C C . ARG A 1 168 ? -47.716 34.973 56.045 1.00 71.44 168 ARG A C 1
ATOM 1390 O O . ARG A 1 168 ? -48.570 34.698 56.878 1.00 71.44 168 ARG A O 1
ATOM 1397 N N . PHE A 1 169 ? -46.613 35.649 56.350 1.00 75.06 169 PHE A N 1
ATOM 1398 C CA . PHE A 1 169 ? -46.339 36.182 57.680 1.00 75.06 169 PHE A CA 1
ATOM 1399 C C . PHE A 1 169 ? -47.341 37.278 58.059 1.00 75.06 169 PHE A C 1
ATOM 1401 O O . PHE A 1 169 ? -47.933 37.202 59.131 1.00 75.06 169 PHE A O 1
ATOM 1408 N N . ARG A 1 170 ? -47.616 38.240 57.164 1.00 79.94 170 ARG A N 1
ATOM 1409 C CA . ARG A 1 170 ? -48.637 39.280 57.393 1.00 79.94 170 ARG A CA 1
ATOM 1410 C C . ARG A 1 170 ? -50.033 38.680 57.600 1.00 79.94 170 ARG A C 1
ATOM 1412 O O . ARG A 1 170 ? -50.718 39.071 58.540 1.00 79.94 170 ARG A O 1
ATOM 1419 N N . ALA A 1 171 ? -50.416 37.679 56.805 1.00 71.06 171 ALA A N 1
ATOM 1420 C CA . ALA A 1 171 ? -51.675 36.949 56.979 1.00 71.06 171 ALA A CA 1
ATOM 1421 C C . ALA A 1 171 ? -51.730 36.171 58.308 1.00 71.06 171 ALA A C 1
ATOM 1423 O O . ALA A 1 171 ? -52.755 36.161 58.982 1.00 71.06 171 ALA A O 1
ATOM 1424 N N . LEU A 1 172 ? -50.618 35.560 58.728 1.00 75.62 172 LEU A N 1
ATOM 1425 C CA . LEU A 1 172 ? -50.527 34.822 59.989 1.00 75.62 172 LEU A CA 1
ATOM 1426 C C . LEU A 1 172 ? -50.584 35.750 61.211 1.00 75.62 172 LEU A C 1
ATOM 1428 O O . LEU A 1 172 ? -51.195 35.398 62.217 1.00 75.62 172 LEU A O 1
ATOM 1432 N N . VAL A 1 173 ? -49.985 36.939 61.129 1.00 79.00 173 VAL A N 1
ATOM 1433 C CA . VAL A 1 173 ? -50.094 37.970 62.171 1.00 79.00 173 VAL A CA 1
ATOM 1434 C C . VAL A 1 173 ? -51.531 38.499 62.259 1.00 79.00 173 VAL A C 1
ATOM 1436 O O . VAL A 1 173 ? -52.070 38.573 63.362 1.00 79.00 173 VAL A O 1
ATOM 1439 N N . ALA A 1 174 ? -52.189 38.769 61.126 1.00 77.69 174 ALA A N 1
ATOM 1440 C CA . ALA A 1 174 ? -53.599 39.175 61.097 1.00 77.69 174 ALA A CA 1
ATOM 1441 C C . ALA A 1 174 ? -54.534 38.093 61.678 1.00 77.69 174 ALA A C 1
ATOM 1443 O O . ALA A 1 174 ? -55.380 38.394 62.518 1.00 77.69 174 ALA A O 1
ATOM 1444 N N . MET A 1 175 ? -54.319 36.821 61.318 1.00 75.06 175 MET A N 1
ATOM 1445 C CA . MET A 1 175 ? -55.072 35.677 61.849 1.00 75.06 175 MET A CA 1
ATOM 1446 C C . MET A 1 175 ? -54.845 35.475 63.353 1.00 75.06 175 MET A C 1
ATOM 1448 O O . MET A 1 175 ? -55.785 35.175 64.086 1.00 75.06 175 MET A O 1
ATOM 1452 N N . ARG A 1 176 ? -53.615 35.679 63.847 1.00 79.31 176 ARG A N 1
ATOM 1453 C CA . ARG A 1 176 ? -53.318 35.628 65.288 1.00 79.31 176 ARG A CA 1
ATOM 1454 C C . ARG A 1 176 ? -54.026 36.736 66.064 1.00 79.31 176 ARG A C 1
ATOM 1456 O O . ARG A 1 176 ? -54.519 36.440 67.147 1.00 79.31 176 ARG A O 1
ATOM 1463 N N . LYS A 1 177 ? -54.116 37.951 65.509 1.00 79.50 177 LYS A N 1
ATOM 1464 C CA . LYS A 1 177 ? -54.868 39.064 66.107 1.00 79.50 177 LYS A CA 1
ATOM 1465 C C . LYS A 1 177 ? -56.374 38.767 66.148 1.00 79.50 177 LYS A C 1
ATOM 1467 O O . LYS A 1 177 ? -56.969 38.787 67.214 1.00 79.50 177 LYS A O 1
ATOM 1472 N N . GLN A 1 178 ? -56.971 38.328 65.037 1.00 76.31 178 GLN A N 1
ATOM 1473 C CA . GLN A 1 178 ? -58.381 37.902 65.035 1.00 76.31 178 GLN A CA 1
ATOM 1474 C C . GLN A 1 178 ? -58.657 36.747 66.012 1.00 76.31 178 GLN A C 1
ATOM 1476 O O . GLN A 1 178 ? -59.689 36.724 66.679 1.00 76.31 178 GLN A O 1
ATOM 1481 N N . ARG A 1 179 ? -57.726 35.792 66.141 1.00 75.88 179 ARG A N 1
ATOM 1482 C CA . ARG A 1 179 ? -57.850 34.694 67.107 1.00 75.88 179 ARG A CA 1
ATOM 1483 C C . ARG A 1 179 ? -57.730 35.176 68.554 1.00 75.88 179 ARG A C 1
ATOM 1485 O O . ARG A 1 179 ? -58.451 34.644 69.394 1.00 75.88 179 ARG A O 1
ATOM 1492 N N . SER A 1 180 ? -56.844 36.127 68.869 1.00 75.00 180 SER A N 1
ATOM 1493 C CA . SER A 1 180 ? -56.770 36.693 70.225 1.00 75.00 180 SER A CA 1
ATOM 1494 C C . SER A 1 180 ? -58.049 37.436 70.582 1.00 75.00 180 SER A C 1
ATOM 1496 O O . SER A 1 180 ? -58.571 37.224 71.673 1.00 75.00 180 SER A O 1
ATOM 1498 N N . ASP A 1 181 ? -58.594 38.207 69.643 1.00 80.44 181 ASP A N 1
ATOM 1499 C CA . ASP A 1 181 ? -59.809 38.996 69.851 1.00 80.44 181 ASP A CA 1
ATOM 1500 C C . ASP A 1 181 ? -61.024 38.069 70.058 1.00 80.44 181 ASP A C 1
ATOM 1502 O O . ASP A 1 181 ? -61.783 38.231 71.014 1.00 80.44 181 ASP A O 1
ATOM 1506 N N . TYR A 1 182 ? -61.144 36.998 69.261 1.00 76.19 182 TYR A N 1
ATOM 1507 C CA . TYR A 1 182 ? -62.166 35.961 69.461 1.00 76.19 182 TYR A CA 1
ATOM 1508 C C . TYR A 1 182 ? -62.005 35.208 70.790 1.00 76.19 182 TYR A C 1
ATOM 1510 O O . TYR A 1 182 ? -62.991 34.921 71.468 1.00 76.19 182 TYR A O 1
ATOM 1518 N N . LEU A 1 183 ? -60.773 34.872 71.191 1.00 78.44 183 LEU A N 1
ATOM 1519 C CA . LEU A 1 183 ? -60.527 34.192 72.466 1.00 78.44 183 LEU A CA 1
ATOM 1520 C C . LEU A 1 183 ? -60.840 35.094 73.665 1.00 78.44 183 LEU A C 1
ATOM 1522 O O . LEU A 1 183 ? -61.372 34.589 74.651 1.00 78.44 183 LEU A O 1
ATOM 1526 N N . GLN A 1 184 ? -60.571 36.400 73.582 1.00 76.81 184 GLN A N 1
ATOM 1527 C CA . GLN A 1 184 ? -60.992 37.358 74.607 1.00 76.81 184 GLN A CA 1
ATOM 1528 C C . GLN A 1 184 ? -62.518 37.475 74.675 1.00 76.81 184 GLN A C 1
ATOM 1530 O O . GLN A 1 184 ? -63.075 37.407 75.770 1.00 76.81 184 GLN A O 1
ATOM 1535 N N . LEU A 1 185 ? -63.207 37.532 73.530 1.00 77.81 185 LEU A N 1
ATOM 1536 C CA . LEU A 1 185 ? -64.672 37.536 73.473 1.00 77.81 185 LEU A CA 1
ATOM 1537 C C . LEU A 1 185 ? -65.274 36.240 74.056 1.00 77.81 185 LEU A C 1
ATOM 1539 O O . LEU A 1 185 ? -66.245 36.271 74.815 1.00 77.81 185 LEU A O 1
ATOM 1543 N N . ARG A 1 186 ? -64.660 35.086 73.766 1.00 79.31 186 ARG A N 1
ATOM 1544 C CA . ARG A 1 186 ? -65.057 33.781 74.317 1.00 79.31 186 ARG A CA 1
ATOM 1545 C C . ARG A 1 186 ? -64.802 33.679 75.824 1.00 79.31 186 ARG A C 1
ATOM 1547 O O . ARG A 1 186 ? -65.613 33.113 76.547 1.00 79.31 186 ARG A O 1
ATOM 1554 N N . LEU A 1 187 ? -63.682 34.204 76.316 1.00 77.38 187 LEU A N 1
ATOM 1555 C CA . LEU A 1 187 ? -63.388 34.218 77.751 1.00 77.38 187 LEU A CA 1
ATOM 1556 C C . LEU A 1 187 ? -64.343 35.150 78.504 1.00 77.38 187 LEU A C 1
ATOM 1558 O O . LEU A 1 187 ? -64.871 34.749 79.538 1.00 77.38 187 LEU A O 1
ATOM 1562 N N . ALA A 1 188 ? -64.637 36.336 77.964 1.00 72.44 188 ALA A N 1
ATOM 1563 C CA . ALA A 1 188 ? -65.612 37.258 78.545 1.00 72.44 188 ALA A CA 1
ATOM 1564 C C . ALA A 1 188 ? -67.017 36.631 78.621 1.00 72.44 188 ALA A C 1
ATOM 1566 O O . ALA A 1 188 ? -67.654 36.660 79.674 1.00 72.44 188 ALA A O 1
ATOM 1567 N N . THR A 1 189 ? -67.469 35.972 77.550 1.00 73.12 189 THR A N 1
ATOM 1568 C CA . THR A 1 189 ? -68.768 35.271 77.526 1.00 73.12 189 THR A CA 1
ATOM 1569 C C . THR A 1 189 ? -68.817 34.074 78.479 1.00 73.12 189 THR A C 1
ATOM 1571 O O . THR A 1 189 ? -69.813 33.905 79.181 1.00 73.12 189 THR A O 1
ATOM 1574 N N . LEU A 1 190 ? -67.743 33.283 78.592 1.00 75.31 190 LEU A N 1
ATOM 1575 C CA . LEU A 1 190 ? -67.671 32.172 79.550 1.00 75.31 190 LEU A CA 1
ATOM 1576 C C . LEU A 1 190 ? -67.656 32.645 81.009 1.00 75.31 190 LEU A C 1
ATOM 1578 O O . LEU A 1 190 ? -68.311 32.026 81.843 1.00 75.31 190 LEU A O 1
ATOM 1582 N N . VAL A 1 191 ? -66.963 33.742 81.331 1.00 76.25 191 VAL A N 1
ATOM 1583 C CA . VAL A 1 191 ? -66.957 34.320 82.689 1.00 76.25 191 VAL A CA 1
ATOM 1584 C C . VAL A 1 191 ? -68.341 34.859 83.063 1.00 76.25 191 VAL A C 1
ATOM 1586 O O . VAL A 1 191 ? -68.801 34.632 84.183 1.00 76.25 191 VAL A O 1
ATOM 1589 N N . ILE A 1 192 ? -69.047 35.499 82.123 1.00 72.19 192 ILE A N 1
ATOM 1590 C CA . ILE A 1 192 ? -70.428 35.966 82.325 1.00 72.19 192 ILE A CA 1
ATOM 1591 C C . ILE A 1 192 ? -71.382 34.773 82.525 1.00 72.19 192 ILE A C 1
ATOM 1593 O O . ILE A 1 192 ? -72.173 34.770 83.469 1.00 72.19 192 ILE A O 1
ATOM 1597 N N . GLN A 1 193 ? -71.258 33.711 81.720 1.00 62.56 193 GLN A N 1
ATOM 1598 C CA . GLN A 1 193 ? -72.052 32.483 81.870 1.00 62.56 193 GLN A CA 1
ATOM 1599 C C . GLN A 1 193 ? -71.750 31.731 83.177 1.00 62.56 193 GLN A C 1
ATOM 1601 O O . GLN A 1 193 ? -72.667 31.198 83.804 1.00 62.56 193 GLN A O 1
ATOM 1606 N N . GLN A 1 194 ? -70.490 31.695 83.622 1.00 64.31 194 GLN A N 1
ATOM 1607 C CA . GLN A 1 194 ? -70.095 31.075 84.891 1.00 64.31 194 GLN A CA 1
ATOM 1608 C C . GLN A 1 194 ? -70.587 31.874 86.103 1.00 64.31 194 GLN A C 1
ATOM 1610 O O . GLN A 1 194 ? -71.067 31.261 87.055 1.00 64.31 194 GLN A O 1
ATOM 1615 N N . ARG A 1 195 ? -70.556 33.216 86.067 1.00 64.31 195 ARG A N 1
ATOM 1616 C CA . ARG A 1 195 ? -71.134 34.056 87.134 1.00 64.31 195 ARG A CA 1
ATOM 1617 C C . ARG A 1 195 ? -72.652 33.901 87.237 1.00 64.31 195 ARG A C 1
ATOM 1619 O O . ARG A 1 195 ? -73.150 33.709 88.341 1.00 64.31 195 ARG A O 1
ATOM 1626 N N . LEU A 1 196 ? -73.373 33.887 86.113 1.00 64.56 196 LEU A N 1
ATOM 1627 C CA . LEU A 1 196 ? -74.828 33.672 86.101 1.00 64.56 196 LEU A CA 1
ATOM 1628 C C . LEU A 1 196 ? -75.223 32.267 86.591 1.00 64.56 196 LEU A C 1
ATOM 1630 O O . LEU A 1 196 ? -76.179 32.123 87.352 1.00 64.56 196 LEU A O 1
ATOM 1634 N N . ARG A 1 197 ? -74.456 31.225 86.233 1.00 69.94 197 ARG A N 1
ATOM 1635 C CA . ARG A 1 197 ? -74.675 29.861 86.750 1.00 69.94 197 ARG A CA 1
ATOM 1636 C C . ARG A 1 197 ? -74.346 29.743 88.241 1.00 69.94 197 ARG A C 1
ATOM 1638 O O . ARG A 1 197 ? -75.125 29.144 88.975 1.00 69.94 197 ARG A O 1
ATOM 1645 N N . ALA A 1 198 ? -73.256 30.352 88.711 1.00 64.56 198 ALA A N 1
ATOM 1646 C CA . ALA A 1 198 ? -72.891 30.363 90.130 1.00 64.56 198 ALA A CA 1
ATOM 1647 C C . ALA A 1 198 ? -73.918 31.116 90.998 1.00 64.56 198 ALA A C 1
ATOM 1649 O O . ALA A 1 198 ? -74.230 30.675 92.102 1.00 64.56 198 ALA A O 1
ATOM 1650 N N . GLN A 1 199 ? -74.505 32.201 90.485 1.00 66.88 199 GLN A N 1
ATOM 1651 C CA . GLN A 1 199 ? -75.530 32.978 91.187 1.00 66.88 199 GLN A CA 1
ATOM 1652 C C . GLN A 1 199 ? -76.875 32.231 91.291 1.00 66.88 199 GLN A C 1
ATOM 1654 O O . GLN A 1 199 ? -77.551 32.331 92.315 1.00 66.88 199 GLN A O 1
ATOM 1659 N N . ASN A 1 200 ? -77.232 31.417 90.289 1.00 66.56 200 ASN A N 1
ATOM 1660 C CA . ASN A 1 200 ? -78.414 30.547 90.343 1.00 66.56 200 ASN A CA 1
ATOM 1661 C C . ASN A 1 200 ? -78.214 29.323 91.259 1.00 66.56 200 ASN A C 1
ATOM 1663 O O . ASN A 1 200 ? -79.130 28.965 91.998 1.00 66.56 200 ASN A O 1
ATOM 1667 N N . VAL A 1 201 ? -77.011 28.730 91.288 1.00 72.12 201 VAL A N 1
ATOM 1668 C CA . VAL A 1 201 ? -76.669 27.630 92.216 1.00 72.12 201 VAL A CA 1
ATOM 1669 C C . VAL A 1 201 ? -76.622 28.119 93.670 1.00 72.12 201 VAL A C 1
ATOM 1671 O O . VAL A 1 201 ? -77.163 27.458 94.551 1.00 72.12 201 VAL A O 1
ATOM 1674 N N . MET A 1 202 ? -76.084 29.316 93.932 1.00 66.06 202 MET A N 1
ATOM 1675 C CA . MET A 1 202 ? -76.068 29.921 95.273 1.00 66.06 202 MET A CA 1
ATOM 1676 C C . MET A 1 202 ? -77.486 30.165 95.830 1.00 66.06 202 MET A C 1
ATOM 1678 O O . MET A 1 202 ? -77.721 29.937 97.016 1.00 66.06 202 MET A O 1
ATOM 1682 N N . LYS A 1 203 ? -78.449 30.595 94.998 1.00 63.69 203 LYS A N 1
ATOM 1683 C CA . LYS A 1 203 ? -79.850 30.795 95.421 1.00 63.69 203 LYS A CA 1
ATOM 1684 C C . LYS A 1 203 ? -80.571 29.476 95.747 1.00 63.69 203 LYS A C 1
ATOM 1686 O O . LYS A 1 203 ? -81.389 29.455 96.664 1.00 63.69 203 LYS A O 1
ATOM 1691 N N . LEU A 1 204 ? -80.250 28.386 95.044 1.00 67.88 204 LEU A N 1
ATOM 1692 C CA . LEU A 1 204 ? -80.838 27.057 95.268 1.00 67.88 204 LEU A CA 1
ATOM 1693 C C . LEU A 1 204 ? -80.244 26.355 96.506 1.00 67.88 204 LEU A C 1
ATOM 1695 O O . LEU A 1 204 ? -80.979 25.766 97.297 1.00 67.88 204 LEU A O 1
ATOM 1699 N N . GLU A 1 205 ? -78.931 26.477 96.717 1.00 63.16 205 GLU A N 1
ATOM 1700 C CA . GLU A 1 205 ? -78.227 25.881 97.863 1.00 63.16 205 GLU A CA 1
ATOM 1701 C C . GLU A 1 205 ? -78.505 26.625 99.185 1.00 63.16 205 GLU A C 1
ATOM 1703 O O . GLU A 1 205 ? -78.578 25.996 100.239 1.00 63.16 205 GLU A O 1
ATOM 1708 N N . ARG A 1 206 ? -78.786 27.939 99.154 1.00 63.06 206 ARG A N 1
ATOM 1709 C CA . ARG A 1 206 ? -79.208 28.701 100.350 1.00 63.06 206 ARG A CA 1
ATOM 1710 C C . ARG A 1 206 ? -80.586 28.262 100.870 1.00 63.06 206 ARG A C 1
ATOM 1712 O O . ARG A 1 206 ? -80.767 28.162 102.078 1.00 63.06 206 ARG A O 1
ATOM 1719 N N . LYS A 1 207 ? -81.516 27.905 99.971 1.00 62.56 207 LYS A N 1
ATOM 1720 C CA . LYS A 1 207 ? -82.836 27.335 100.315 1.00 62.56 207 LYS A CA 1
ATOM 1721 C C . LYS A 1 207 ? -82.729 25.916 100.899 1.00 62.56 207 LYS A C 1
ATOM 1723 O O . LYS A 1 207 ? -83.471 25.580 101.812 1.00 62.56 207 LYS A O 1
ATOM 1728 N N . ARG A 1 208 ? -81.775 25.103 100.419 1.00 61.78 208 ARG A N 1
ATOM 1729 C CA . ARG A 1 208 ? -81.494 23.745 100.937 1.00 61.78 208 ARG A CA 1
ATOM 1730 C C . ARG A 1 208 ? -80.780 23.750 102.291 1.00 61.78 208 ARG A C 1
ATOM 1732 O O . ARG A 1 208 ? -81.052 22.895 103.132 1.00 61.78 208 ARG A O 1
ATOM 1739 N N . PHE A 1 209 ? -79.895 24.719 102.524 1.00 65.56 209 PHE A N 1
ATOM 1740 C CA . PHE A 1 209 ? -79.177 24.870 103.791 1.00 65.56 209 PHE A CA 1
ATOM 1741 C C . PHE A 1 209 ? -80.108 25.249 104.956 1.00 65.56 209 PHE A C 1
ATOM 1743 O O . PHE A 1 209 ? -79.950 24.711 106.049 1.00 65.56 209 PHE A O 1
ATOM 1750 N N . GLU A 1 210 ? -81.124 26.090 104.731 1.00 62.69 210 GLU A N 1
ATOM 1751 C CA . GLU A 1 210 ? -82.116 26.417 105.770 1.00 62.69 210 GLU A CA 1
ATOM 1752 C C . GLU A 1 210 ? -83.017 25.223 106.130 1.00 62.69 210 GLU A C 1
ATOM 1754 O O . GLU A 1 210 ? -83.291 25.006 107.309 1.00 62.69 210 GLU A O 1
ATOM 1759 N N . THR A 1 211 ? -83.359 24.358 105.166 1.00 62.41 211 THR A N 1
ATOM 1760 C CA . THR A 1 211 ? -84.108 23.113 105.426 1.00 62.41 211 THR A CA 1
ATOM 1761 C C . THR A 1 211 ? -83.274 22.020 106.119 1.00 62.41 211 THR A C 1
ATOM 1763 O O . THR A 1 211 ? -83.802 21.258 106.924 1.00 62.41 211 THR A O 1
ATOM 1766 N N . LEU A 1 212 ? -81.957 21.955 105.872 1.00 61.88 212 LEU A N 1
ATOM 1767 C CA . LEU A 1 212 ? -81.042 20.983 106.502 1.00 61.88 212 LEU A CA 1
ATOM 1768 C C . LEU A 1 212 ? -80.575 21.408 107.906 1.00 61.88 212 LEU A C 1
ATOM 1770 O O . LEU A 1 212 ? -80.320 20.547 108.749 1.00 61.88 212 LEU A O 1
ATOM 1774 N N . LYS A 1 213 ? -80.511 22.717 108.195 1.00 65.44 213 LYS A N 1
ATOM 1775 C CA . LYS A 1 213 ? -80.184 23.250 109.531 1.00 65.44 213 LYS A CA 1
ATOM 1776 C C . LYS A 1 213 ? -81.255 22.895 110.578 1.00 65.44 213 LYS A C 1
ATOM 1778 O O . LYS A 1 213 ? -80.899 22.641 111.724 1.00 65.44 213 LYS A O 1
ATOM 1783 N N . GLY A 1 214 ? -82.530 22.808 110.180 1.00 59.56 214 GLY A N 1
ATOM 1784 C CA . GLY A 1 214 ? -83.640 22.383 111.047 1.00 59.56 214 GLY A CA 1
ATOM 1785 C C . GLY A 1 214 ? -83.678 20.875 111.340 1.00 59.56 214 GLY A C 1
ATOM 1786 O O . GLY A 1 214 ? -83.991 20.476 112.457 1.00 59.56 214 GLY A O 1
ATOM 1787 N N . ALA A 1 215 ? -83.280 20.025 110.387 1.00 57.84 215 ALA A N 1
ATOM 1788 C CA . ALA A 1 215 ? -83.288 18.566 110.558 1.00 57.84 215 ALA A CA 1
ATOM 1789 C C . ALA A 1 215 ? -82.036 18.008 111.277 1.00 57.84 215 ALA A C 1
ATOM 1791 O O . ALA A 1 215 ? -82.089 16.943 111.891 1.00 57.84 215 ALA A O 1
ATOM 1792 N N . ALA A 1 216 ? -80.902 18.720 111.249 1.00 54.75 216 ALA A N 1
ATOM 1793 C CA . ALA A 1 216 ? -79.642 18.254 111.841 1.00 54.75 216 ALA A CA 1
ATOM 1794 C C . ALA A 1 216 ? -79.526 18.458 113.368 1.00 54.75 216 ALA A C 1
ATOM 1796 O O . ALA A 1 216 ? -78.730 17.770 114.004 1.00 54.75 216 ALA A O 1
ATOM 1797 N N . ILE A 1 217 ? -80.316 19.350 113.979 1.00 64.38 217 ILE A N 1
ATOM 1798 C CA . ILE A 1 217 ? -80.257 19.624 115.431 1.00 64.38 217 ILE A CA 1
ATOM 1799 C C . ILE A 1 217 ? -80.939 18.510 116.251 1.00 64.38 217 ILE A C 1
ATOM 1801 O O . ILE A 1 217 ? -80.477 18.182 117.340 1.00 64.38 217 ILE A O 1
ATOM 1805 N N . VAL A 1 218 ? -81.960 17.848 115.697 1.00 59.03 218 VAL A N 1
ATOM 1806 C CA . VAL A 1 218 ? -82.744 16.808 116.394 1.00 59.03 218 VAL A CA 1
ATOM 1807 C C . VAL A 1 218 ? -82.069 15.422 116.342 1.00 59.03 218 VAL A C 1
ATOM 1809 O O . VAL A 1 218 ? -82.163 14.649 117.289 1.00 59.03 218 VAL A O 1
ATOM 1812 N N . VAL A 1 219 ? -81.284 15.119 115.299 1.00 58.41 219 VAL A N 1
ATOM 1813 C CA . VAL A 1 219 ? -80.605 13.809 115.138 1.00 58.41 219 VAL A CA 1
ATOM 1814 C C . VAL A 1 219 ? -79.230 13.754 115.836 1.00 58.41 219 VAL A C 1
ATOM 1816 O O . VAL A 1 219 ? -78.752 12.684 116.218 1.00 58.41 219 VAL A O 1
ATOM 1819 N N . GLN A 1 220 ? -78.585 14.904 116.073 1.00 54.56 220 GLN A N 1
ATOM 1820 C CA . GLN A 1 220 ? -77.248 14.969 116.686 1.00 54.56 220 GLN A CA 1
ATOM 1821 C C . GLN A 1 220 ? -77.226 14.748 118.211 1.00 54.56 220 GLN A C 1
ATOM 1823 O O . GLN A 1 220 ? -76.162 14.428 118.745 1.00 54.56 220 GLN A O 1
ATOM 1828 N N . GLN A 1 221 ? -78.364 14.846 118.906 1.00 54.81 221 GLN A N 1
ATOM 1829 C CA . GLN A 1 221 ? -78.447 14.609 120.354 1.00 54.81 221 GLN A CA 1
ATOM 1830 C C . GLN A 1 221 ? -78.670 13.127 120.728 1.00 54.81 221 GLN A C 1
ATOM 1832 O O . GLN A 1 221 ? -78.193 12.698 121.774 1.00 54.81 221 GLN A O 1
ATOM 1837 N N . GLN A 1 222 ? -79.277 12.302 119.864 1.00 53.12 222 GLN A N 1
ATOM 1838 C CA . GLN A 1 222 ? -79.561 10.884 120.168 1.00 53.12 222 GLN A CA 1
ATOM 1839 C C . GLN A 1 222 ? -78.489 9.886 119.685 1.00 53.12 222 GLN A C 1
ATOM 1841 O O . GLN A 1 222 ? -78.301 8.837 120.298 1.00 53.12 222 GLN A O 1
ATOM 1846 N N . PHE A 1 223 ? -77.703 10.207 118.653 1.00 54.16 223 PHE A N 1
ATOM 1847 C CA . PHE A 1 223 ? -76.679 9.285 118.129 1.00 54.16 223 PHE A CA 1
ATOM 1848 C C . PHE A 1 223 ? -75.370 9.262 118.953 1.00 54.16 223 PHE A C 1
ATOM 1850 O O . PHE A 1 223 ? -74.636 8.274 118.938 1.00 54.16 223 PHE A O 1
ATOM 1857 N N . ARG A 1 224 ? -75.072 10.318 119.728 1.00 59.09 224 ARG A N 1
ATOM 1858 C CA . ARG A 1 224 ? -73.830 10.407 120.527 1.00 59.09 224 ARG A CA 1
ATOM 1859 C C . ARG A 1 224 ? -73.864 9.615 121.842 1.00 59.09 224 ARG A C 1
ATOM 1861 O O . ARG A 1 224 ? -72.801 9.292 122.360 1.00 59.09 224 ARG A O 1
ATOM 1868 N N . ALA A 1 225 ? -75.041 9.234 122.339 1.00 53.28 225 ALA A N 1
ATOM 1869 C CA . ALA A 1 225 ? -75.186 8.439 123.563 1.00 53.28 225 ALA A CA 1
ATOM 1870 C C . ALA A 1 225 ? -75.063 6.915 123.332 1.00 53.28 225 ALA A C 1
ATOM 1872 O O . ALA A 1 225 ? -74.720 6.175 124.248 1.00 53.28 225 ALA A O 1
ATOM 1873 N N . GLN A 1 226 ? -75.292 6.423 122.107 1.00 53.66 226 GLN A N 1
ATOM 1874 C CA . GLN A 1 226 ? -75.429 4.981 121.845 1.00 53.66 226 GLN A CA 1
ATOM 1875 C C . GLN A 1 226 ? -74.150 4.289 121.328 1.00 53.66 226 GLN A C 1
ATOM 1877 O O . GLN A 1 226 ? -74.049 3.062 121.378 1.00 53.66 226 GLN A O 1
ATOM 1882 N N . VAL A 1 227 ? -73.155 5.056 120.865 1.00 61.22 227 VAL A N 1
ATOM 1883 C CA . VAL A 1 227 ? -71.885 4.531 120.318 1.00 61.22 227 VAL A CA 1
ATOM 1884 C C . VAL A 1 227 ? -70.814 4.341 121.406 1.00 61.22 227 VAL A C 1
ATOM 1886 O O . VAL A 1 227 ? -70.042 3.389 121.337 1.00 61.22 227 VAL A O 1
ATOM 1889 N N . ALA A 1 228 ? -70.830 5.140 122.480 1.00 58.72 228 ALA A N 1
ATOM 1890 C CA . ALA A 1 228 ? -69.868 5.028 123.585 1.00 58.72 228 ALA A CA 1
ATOM 1891 C C . ALA A 1 228 ? -70.021 3.740 124.430 1.00 58.72 228 ALA A C 1
ATOM 1893 O O . ALA A 1 228 ? -69.077 3.325 125.098 1.00 58.72 228 ALA A O 1
ATOM 1894 N N . MET A 1 229 ? -71.180 3.069 124.379 1.00 49.94 229 MET A N 1
ATOM 1895 C CA . MET A 1 229 ? -71.472 1.890 125.209 1.00 49.94 229 MET A CA 1
ATOM 1896 C C . MET A 1 229 ? -71.171 0.538 124.523 1.00 49.94 229 MET A C 1
ATOM 1898 O O . MET A 1 229 ? -71.042 -0.477 125.206 1.00 49.94 229 MET A O 1
ATOM 1902 N N . ARG A 1 230 ? -71.035 0.492 123.186 1.00 54.50 230 ARG A N 1
ATOM 1903 C CA . ARG A 1 230 ? -70.794 -0.766 122.437 1.00 54.50 230 ARG A CA 1
ATOM 1904 C C . ARG A 1 230 ? -69.308 -1.086 122.241 1.00 54.50 230 ARG A C 1
ATOM 1906 O O . ARG A 1 230 ? -68.928 -2.248 122.312 1.00 54.50 230 ARG A O 1
ATOM 1913 N N . GLU A 1 231 ? -68.437 -0.083 122.129 1.00 58.44 231 GLU A N 1
ATOM 1914 C CA . GLU A 1 231 ? -66.992 -0.308 121.925 1.00 58.44 231 GLU A CA 1
ATOM 1915 C C . GLU A 1 231 ? -66.250 -0.865 123.158 1.00 58.44 231 GLU A C 1
ATOM 1917 O O . GLU A 1 231 ? -65.185 -1.472 123.015 1.00 58.44 231 GLU A O 1
ATOM 1922 N N . ALA A 1 232 ? -66.809 -0.718 124.365 1.00 56.84 232 ALA A N 1
ATOM 1923 C CA . ALA A 1 232 ? -66.222 -1.252 125.597 1.00 56.84 232 ALA A CA 1
ATOM 1924 C C . ALA A 1 232 ? -66.528 -2.749 125.828 1.00 56.84 232 ALA A C 1
ATOM 1926 O O . ALA A 1 232 ? -65.783 -3.426 126.535 1.00 56.84 232 ALA A O 1
ATOM 1927 N N . ARG A 1 233 ? -67.587 -3.297 125.210 1.00 53.50 233 ARG A N 1
ATOM 1928 C CA . ARG A 1 233 ? -68.048 -4.682 125.438 1.00 53.50 233 ARG A CA 1
ATOM 1929 C C . ARG A 1 233 ? -67.399 -5.699 124.487 1.00 53.50 233 ARG A C 1
ATOM 1931 O O . ARG A 1 233 ? -67.104 -6.819 124.901 1.00 53.50 233 ARG A O 1
ATOM 1938 N N . ASP A 1 234 ? -67.063 -5.286 123.265 1.00 61.09 234 ASP A N 1
ATOM 1939 C CA . ASP A 1 234 ? -66.511 -6.178 122.231 1.00 61.09 234 ASP A CA 1
ATOM 1940 C C . ASP A 1 234 ? -65.006 -6.475 122.398 1.00 61.09 234 ASP A C 1
ATOM 1942 O O . ASP A 1 234 ? -64.527 -7.542 122.004 1.00 61.09 234 ASP A O 1
ATOM 1946 N N . ARG A 1 235 ? -64.239 -5.596 123.064 1.00 58.28 235 ARG A N 1
ATOM 1947 C CA . ARG A 1 235 ? -62.797 -5.820 123.318 1.00 58.28 235 ARG A CA 1
ATOM 1948 C C . ARG A 1 235 ? -62.519 -6.879 124.390 1.00 58.28 235 ARG A C 1
ATOM 1950 O O . ARG A 1 235 ? -61.471 -7.518 124.352 1.00 58.28 235 ARG A O 1
ATOM 1957 N N . PHE A 1 236 ? -63.454 -7.111 125.311 1.00 59.53 236 PHE A N 1
ATOM 1958 C CA . PHE A 1 236 ? -63.295 -8.093 126.389 1.00 59.53 236 PHE A CA 1
ATOM 1959 C C . PHE A 1 236 ? -63.712 -9.518 125.965 1.00 59.53 236 PHE A C 1
ATOM 1961 O O . PHE A 1 236 ? -63.126 -10.497 126.428 1.00 59.53 236 PHE A O 1
ATOM 1968 N N . GLN A 1 237 ? -64.659 -9.668 125.026 1.00 57.16 237 GLN A N 1
ATOM 1969 C CA . GLN A 1 237 ? -65.099 -10.991 124.549 1.00 57.16 237 GLN A CA 1
ATOM 1970 C C . GLN A 1 237 ? -64.145 -11.637 123.527 1.00 57.16 237 GLN A C 1
ATOM 1972 O O . GLN A 1 237 ? -63.979 -12.858 123.549 1.00 57.16 237 GLN A O 1
ATOM 1977 N N . LEU A 1 238 ? -63.441 -10.850 122.705 1.00 65.44 238 LEU A N 1
ATOM 1978 C CA . LEU A 1 238 ? -62.502 -11.365 121.693 1.00 65.44 238 LEU A CA 1
ATOM 1979 C C . LEU A 1 238 ? -61.241 -12.022 122.302 1.00 65.44 238 LEU A C 1
ATOM 1981 O O . LEU A 1 238 ? -60.659 -12.950 121.733 1.00 65.44 238 LEU A O 1
ATOM 1985 N N . MET A 1 239 ? -60.829 -11.577 123.493 1.00 55.19 239 MET A N 1
ATOM 1986 C CA . MET A 1 239 ? -59.657 -12.119 124.191 1.00 55.19 239 MET A CA 1
ATOM 1987 C C . MET A 1 239 ? -59.964 -13.445 124.916 1.00 55.19 239 MET A C 1
ATOM 1989 O O . MET A 1 239 ? -59.095 -14.307 125.029 1.00 55.19 239 MET A O 1
ATOM 1993 N N . ARG A 1 240 ? -61.221 -13.669 125.328 1.00 55.91 240 ARG A N 1
ATOM 1994 C CA . ARG A 1 240 ? -61.665 -14.887 126.033 1.00 55.91 240 ARG A CA 1
ATOM 1995 C C . ARG A 1 240 ? -61.989 -16.057 125.087 1.00 55.91 240 ARG A C 1
ATOM 1997 O O . ARG A 1 240 ? -61.746 -17.209 125.441 1.00 55.91 240 ARG A O 1
ATOM 2004 N N . SER A 1 241 ? -62.469 -15.792 123.870 1.00 56.75 241 SER A N 1
ATOM 2005 C CA . SER A 1 241 ? -62.782 -16.820 122.857 1.00 56.75 241 SER A CA 1
ATOM 2006 C C . SER A 1 241 ? -61.544 -17.424 122.173 1.00 56.75 241 SER A C 1
ATOM 2008 O O . SER A 1 241 ? -61.575 -18.568 121.720 1.00 56.75 241 SER A O 1
ATOM 2010 N N . SER A 1 242 ? -60.425 -16.698 122.145 1.00 57.78 242 SER A N 1
ATOM 2011 C CA . SER A 1 242 ? -59.188 -17.125 121.476 1.00 57.78 242 SER A CA 1
ATOM 2012 C C . SER A 1 242 ? -58.415 -18.204 122.257 1.00 57.78 242 SER A C 1
ATOM 2014 O O . SER A 1 242 ? -57.780 -19.070 121.659 1.00 57.78 242 SER A O 1
ATOM 2016 N N . CYS A 1 243 ? -58.517 -18.211 123.592 1.00 50.31 243 CYS A N 1
ATOM 2017 C CA . CYS A 1 243 ? -57.783 -19.144 124.457 1.00 50.31 243 CYS A CA 1
ATOM 2018 C C . CYS A 1 243 ? -58.463 -20.532 124.569 1.00 50.31 243 CYS A C 1
ATOM 2020 O O . CYS A 1 243 ? -57.793 -21.562 124.629 1.00 50.31 243 CYS A O 1
ATOM 2022 N N . ILE A 1 244 ? -59.799 -20.600 124.479 1.00 62.28 244 ILE A N 1
ATOM 2023 C CA . ILE A 1 244 ? -60.573 -21.853 124.623 1.00 62.28 244 ILE A CA 1
ATOM 2024 C C . ILE A 1 244 ? -60.639 -22.663 123.304 1.00 62.28 244 ILE A C 1
ATOM 2026 O O . ILE A 1 244 ? -60.720 -23.895 123.325 1.00 62.28 244 ILE A O 1
ATOM 2030 N N . GLN A 1 245 ? -60.504 -22.012 122.141 1.00 58.03 245 GLN A N 1
ATOM 2031 C CA . GLN A 1 245 ? -60.519 -22.671 120.823 1.00 58.03 245 GLN A CA 1
ATOM 2032 C C . GLN A 1 245 ? -59.236 -23.483 120.532 1.00 58.03 245 GLN A C 1
ATOM 2034 O O . GLN A 1 245 ? -59.269 -24.454 119.771 1.00 58.03 245 GLN A O 1
ATOM 2039 N N . ILE A 1 246 ? -58.104 -23.115 121.144 1.00 55.97 246 ILE A N 1
ATOM 2040 C CA . ILE A 1 246 ? -56.796 -23.760 120.923 1.00 55.97 246 ILE A CA 1
ATOM 2041 C C . ILE A 1 246 ? -56.671 -25.061 121.738 1.00 55.97 246 ILE A C 1
ATOM 2043 O O . ILE A 1 246 ? -56.152 -26.059 121.233 1.00 55.97 246 ILE A O 1
ATOM 2047 N N . GLN A 1 247 ? -57.236 -25.113 122.948 1.00 48.19 247 GLN A N 1
ATOM 2048 C CA . GLN A 1 247 ? -57.139 -26.280 123.837 1.00 48.19 247 GLN A CA 1
ATOM 2049 C C . GLN A 1 247 ? -58.066 -27.447 123.429 1.00 48.19 247 GLN A C 1
ATOM 2051 O O . GLN A 1 247 ? -57.690 -28.611 123.573 1.00 48.19 247 GLN A O 1
ATOM 2056 N N . ARG A 1 248 ? -59.238 -27.179 122.828 1.00 52.75 248 ARG A N 1
ATOM 2057 C CA . ARG A 1 248 ? -60.157 -28.234 122.337 1.00 52.75 248 ARG A CA 1
ATOM 2058 C C . ARG A 1 248 ? -59.747 -28.844 120.988 1.00 52.75 248 ARG A C 1
ATOM 2060 O O . ARG A 1 248 ? -60.035 -30.011 120.729 1.00 52.75 248 ARG A O 1
ATOM 2067 N N . ARG A 1 249 ? -59.025 -28.105 120.138 1.00 52.16 249 ARG A N 1
ATOM 2068 C CA . ARG A 1 249 ? -58.635 -28.570 118.791 1.00 52.16 249 ARG A CA 1
ATOM 2069 C C . ARG A 1 249 ? -57.436 -29.525 118.805 1.00 52.16 249 ARG A C 1
ATOM 2071 O O . ARG A 1 249 ? -57.329 -30.377 117.928 1.00 52.16 249 ARG A O 1
ATOM 2078 N N . LEU A 1 250 ? -56.563 -29.445 119.807 1.00 49.53 250 LEU A N 1
ATOM 2079 C CA . LEU A 1 250 ? -55.359 -30.282 119.888 1.00 49.53 250 LEU A CA 1
ATOM 2080 C C . LEU A 1 250 ? -55.650 -31.731 120.328 1.00 49.53 250 LEU A C 1
ATOM 2082 O O . LEU A 1 250 ? -55.033 -32.651 119.797 1.00 49.53 250 LEU A O 1
ATOM 2086 N N . ARG A 1 251 ? -56.643 -31.967 121.201 1.00 56.19 251 ARG A N 1
ATOM 2087 C CA . ARG A 1 251 ? -56.982 -33.324 121.686 1.00 56.19 251 ARG A CA 1
ATOM 2088 C C . ARG A 1 251 ? -57.843 -34.149 120.711 1.00 56.19 251 ARG A C 1
ATOM 2090 O O . ARG A 1 251 ? -57.608 -35.344 120.576 1.00 56.19 251 ARG A O 1
ATOM 2097 N N . ALA A 1 252 ? -58.743 -33.534 119.940 1.00 55.12 252 ALA A N 1
ATOM 2098 C CA . ALA A 1 252 ? -59.554 -34.243 118.933 1.00 55.12 252 ALA A CA 1
ATOM 2099 C C . ALA A 1 252 ? -58.795 -34.559 117.620 1.00 55.12 252 ALA A C 1
ATOM 2101 O O . ALA A 1 252 ? -59.158 -35.478 116.886 1.00 55.12 252 ALA A O 1
ATOM 2102 N N . THR A 1 253 ? -57.706 -33.838 117.321 1.00 57.03 253 THR A N 1
ATOM 2103 C CA . THR A 1 253 ? -56.945 -34.000 116.064 1.00 57.03 253 THR A CA 1
ATOM 2104 C C . THR A 1 253 ? -55.951 -35.176 116.100 1.00 57.03 253 THR A C 1
ATOM 2106 O O . THR A 1 253 ? -55.527 -35.649 115.045 1.00 57.03 253 THR A O 1
ATOM 2109 N N . ILE A 1 254 ? -55.594 -35.695 117.281 1.00 57.91 254 ILE A N 1
ATOM 2110 C CA . ILE A 1 254 ? -54.613 -36.789 117.425 1.00 57.91 254 ILE A CA 1
ATOM 2111 C C . ILE A 1 254 ? -55.264 -38.175 117.231 1.00 57.91 254 ILE A C 1
ATOM 2113 O O . ILE A 1 254 ? -54.667 -39.033 116.582 1.00 57.91 254 ILE A O 1
ATOM 2117 N N . LEU A 1 255 ? -56.512 -38.382 117.676 1.00 59.47 255 LEU A N 1
ATOM 2118 C CA . LEU A 1 255 ? -57.218 -39.670 117.541 1.00 59.47 255 LEU A CA 1
ATOM 2119 C C . LEU A 1 255 ? -57.751 -39.912 116.107 1.00 59.47 255 LEU A C 1
ATOM 2121 O O . LEU A 1 255 ? -57.577 -40.991 115.547 1.00 59.47 255 LEU A O 1
ATOM 2125 N N . MET A 1 256 ? -58.289 -38.870 115.457 1.00 51.34 256 MET A N 1
ATOM 2126 C CA . MET A 1 256 ? -58.799 -38.906 114.070 1.00 51.34 256 MET A CA 1
ATOM 2127 C C . MET A 1 256 ? -57.695 -39.081 113.008 1.00 51.34 256 MET A C 1
ATOM 2129 O O . MET A 1 256 ? -57.936 -39.622 111.927 1.00 51.34 256 MET A O 1
ATOM 2133 N N . ARG A 1 257 ? -56.455 -38.651 113.296 1.00 53.59 257 ARG A N 1
ATOM 2134 C CA . ARG A 1 257 ? -55.319 -38.825 112.373 1.00 53.59 257 ARG A CA 1
ATOM 2135 C C . ARG A 1 257 ? -54.803 -40.267 112.329 1.00 53.59 257 ARG A C 1
ATOM 2137 O O . ARG A 1 257 ? -54.396 -40.688 111.253 1.00 53.59 257 ARG A O 1
ATOM 2144 N N . LYS A 1 258 ? -54.865 -41.044 113.420 1.00 57.12 258 LYS A N 1
ATOM 2145 C CA . LYS A 1 258 ? -54.415 -42.453 113.420 1.00 57.12 258 LYS A CA 1
ATOM 2146 C C . LYS A 1 258 ? -55.310 -43.355 112.554 1.00 57.12 258 LYS A C 1
ATOM 2148 O O . LYS A 1 258 ? -54.789 -44.048 111.689 1.00 57.12 258 LYS A O 1
ATOM 2153 N N . GLN A 1 259 ? -56.636 -43.269 112.690 1.00 56.47 259 GLN A N 1
ATOM 2154 C CA . GLN A 1 259 ? -57.566 -44.115 111.918 1.00 56.47 259 GLN A CA 1
ATOM 2155 C C . GLN A 1 259 ? -57.689 -43.706 110.437 1.00 56.47 259 GLN A C 1
ATOM 2157 O O . GLN A 1 259 ? -57.783 -44.562 109.559 1.00 56.47 259 GLN A O 1
ATOM 2162 N N . ARG A 1 260 ? -57.598 -42.407 110.113 1.00 55.16 260 ARG A N 1
ATOM 2163 C CA . ARG A 1 260 ? -57.632 -41.932 108.717 1.00 55.16 260 ARG A CA 1
ATOM 2164 C C . ARG A 1 260 ? -56.345 -42.246 107.942 1.00 55.16 260 ARG A C 1
ATOM 2166 O O . ARG A 1 260 ? -56.410 -42.445 106.733 1.00 55.16 260 ARG A O 1
ATOM 2173 N N . ILE A 1 261 ? -55.187 -42.307 108.608 1.00 62.88 261 ILE A N 1
ATOM 2174 C CA . ILE A 1 261 ? -53.914 -42.682 107.970 1.00 62.88 261 ILE A CA 1
ATOM 2175 C C . ILE A 1 261 ? -53.880 -44.183 107.632 1.00 62.88 261 ILE A C 1
ATOM 2177 O O . ILE A 1 261 ? -53.360 -44.530 106.578 1.00 62.88 261 ILE A O 1
ATOM 2181 N N . GLU A 1 262 ? -54.462 -45.062 108.452 1.00 62.91 262 GLU A N 1
ATOM 2182 C CA . GLU A 1 262 ? -54.525 -46.513 108.184 1.00 62.91 262 GLU A CA 1
ATOM 2183 C C . GLU A 1 262 ? -55.426 -46.852 106.983 1.00 62.91 262 GLU A C 1
ATOM 2185 O O . GLU A 1 262 ? -55.004 -47.553 106.063 1.00 62.91 262 GLU A O 1
ATOM 2190 N N . PHE A 1 263 ? -56.626 -46.265 106.914 1.00 62.53 263 PHE A N 1
ATOM 2191 C CA . PHE A 1 263 ? -57.544 -46.472 105.787 1.00 62.53 263 PHE A CA 1
ATOM 2192 C C . PHE A 1 263 ? -57.023 -45.856 104.473 1.00 62.53 263 PHE A C 1
ATOM 2194 O O . PHE A 1 263 ? -57.101 -46.476 103.410 1.00 62.53 263 PHE A O 1
ATOM 2201 N N . LEU A 1 264 ? -56.409 -44.663 104.534 1.00 63.72 264 LEU A N 1
ATOM 2202 C CA . LEU A 1 264 ? -55.771 -44.045 103.365 1.00 63.72 264 LEU A CA 1
ATOM 2203 C C . LEU A 1 264 ? -54.501 -44.785 102.929 1.00 63.72 264 LEU A C 1
ATOM 2205 O O . LEU A 1 264 ? -54.230 -44.801 101.734 1.00 63.72 264 LEU A O 1
ATOM 2209 N N . LYS A 1 265 ? -53.748 -45.432 103.833 1.00 65.12 265 LYS A N 1
ATOM 2210 C CA . LYS A 1 265 ? -52.624 -46.314 103.465 1.00 65.12 265 LYS A CA 1
ATOM 2211 C C . LYS A 1 265 ? -53.112 -47.528 102.673 1.00 65.12 265 LYS A C 1
ATOM 2213 O O . LYS A 1 265 ? -52.522 -47.833 101.642 1.00 65.12 265 LYS A O 1
ATOM 2218 N N . LEU A 1 266 ? -54.211 -48.168 103.080 1.00 63.25 266 LEU A N 1
ATOM 2219 C CA . LEU A 1 266 ? -54.757 -49.338 102.381 1.00 63.25 266 LEU A CA 1
ATOM 2220 C C . LEU A 1 266 ? -55.292 -48.984 100.977 1.00 63.25 266 LEU A C 1
ATOM 2222 O O . LEU A 1 266 ? -54.939 -49.647 100.000 1.00 63.25 266 LEU A O 1
ATOM 2226 N N . GLN A 1 267 ? -56.049 -47.886 100.834 1.00 64.38 267 GLN A N 1
ATOM 2227 C CA . GLN A 1 267 ? -56.480 -47.401 99.511 1.00 64.38 267 GLN A CA 1
ATOM 2228 C C . GLN A 1 267 ? -55.315 -46.890 98.653 1.00 64.38 267 GLN A C 1
ATOM 2230 O O . GLN A 1 267 ? -55.289 -47.135 97.447 1.00 64.38 267 GLN A O 1
ATOM 2235 N N . TYR A 1 268 ? -54.329 -46.221 99.254 1.00 65.50 268 TYR A N 1
ATOM 2236 C CA . TYR A 1 268 ? -53.124 -45.770 98.561 1.00 65.50 268 TYR A CA 1
ATOM 2237 C C . TYR A 1 268 ? -52.295 -46.953 98.050 1.00 65.50 268 TYR A C 1
ATOM 2239 O O . TYR A 1 268 ? -51.883 -46.921 96.898 1.00 65.50 268 TYR A O 1
ATOM 2247 N N . HIS A 1 269 ? -52.107 -48.030 98.821 1.00 67.62 269 HIS A N 1
ATOM 2248 C CA . HIS A 1 269 ? -51.372 -49.213 98.357 1.00 67.62 269 HIS A CA 1
ATOM 2249 C C . HIS A 1 269 ? -52.092 -49.944 97.211 1.00 67.62 269 HIS A C 1
ATOM 2251 O O . HIS A 1 269 ? -51.448 -50.276 96.215 1.00 67.62 269 HIS A O 1
ATOM 2257 N N . VAL A 1 270 ? -53.419 -50.108 97.271 1.00 65.38 270 VAL A N 1
ATOM 2258 C CA . VAL A 1 270 ? -54.197 -50.733 96.180 1.00 65.38 270 VAL A CA 1
ATOM 2259 C C . VAL A 1 270 ? -54.215 -49.852 94.923 1.00 65.38 270 VAL A C 1
ATOM 2261 O O . VAL A 1 270 ? -53.951 -50.340 93.822 1.00 65.38 270 VAL A O 1
ATOM 2264 N N . MET A 1 271 ? -54.429 -48.539 95.065 1.00 64.00 271 MET A N 1
ATOM 2265 C CA . MET A 1 271 ? -54.387 -47.600 93.940 1.00 64.00 271 MET A CA 1
ATOM 2266 C C . MET A 1 271 ? -52.985 -47.446 93.354 1.00 64.00 271 MET A C 1
ATOM 2268 O O . MET A 1 271 ? -52.859 -47.332 92.140 1.00 64.00 271 MET A O 1
ATOM 2272 N N . VAL A 1 272 ? -51.926 -47.449 94.168 1.00 66.50 272 VAL A N 1
ATOM 2273 C CA . VAL A 1 272 ? -50.539 -47.379 93.691 1.00 66.50 272 VAL A CA 1
ATOM 2274 C C . VAL A 1 272 ? -50.175 -48.659 92.958 1.00 66.50 272 VAL A C 1
ATOM 2276 O O . VAL A 1 272 ? -49.619 -48.557 91.876 1.00 66.50 272 VAL A O 1
ATOM 2279 N N . VAL A 1 273 ? -50.552 -49.847 93.438 1.00 67.06 273 VAL A N 1
ATOM 2280 C CA . VAL A 1 273 ? -50.276 -51.107 92.726 1.00 67.06 273 VAL A CA 1
ATOM 2281 C C . VAL A 1 273 ? -51.076 -51.205 91.421 1.00 67.06 273 VAL A C 1
ATOM 2283 O O . VAL A 1 273 ? -50.496 -51.519 90.384 1.00 67.06 273 VAL A O 1
ATOM 2286 N N . GLN A 1 274 ? -52.365 -50.845 91.401 1.00 54.75 274 GLN A N 1
ATOM 2287 C CA . GLN A 1 274 ? -53.177 -50.858 90.172 1.00 54.75 274 GLN A CA 1
ATOM 2288 C C . GLN A 1 274 ? -52.763 -49.763 89.169 1.00 54.75 274 GLN A C 1
ATOM 2290 O O . GLN A 1 274 ? -52.703 -50.015 87.961 1.00 54.75 274 GLN A O 1
ATOM 2295 N N . ARG A 1 275 ? -52.412 -48.560 89.646 1.00 60.00 275 ARG A N 1
ATOM 2296 C CA . ARG A 1 275 ? -51.881 -47.458 88.823 1.00 60.00 275 ARG A CA 1
ATOM 2297 C C . ARG A 1 275 ? -50.475 -47.767 88.318 1.00 60.00 275 ARG A C 1
ATOM 2299 O O . ARG A 1 275 ? -50.203 -47.485 87.158 1.00 60.00 275 ARG A O 1
ATOM 2306 N N . GLN A 1 276 ? -49.618 -48.388 89.127 1.00 61.91 276 GLN A N 1
ATOM 2307 C CA . GLN A 1 276 ? -48.256 -48.775 88.755 1.00 61.91 276 GLN A CA 1
ATOM 2308 C C . GLN A 1 276 ? -48.245 -49.982 87.819 1.00 61.91 276 GLN A C 1
ATOM 2310 O O . GLN A 1 276 ? -47.426 -50.026 86.910 1.00 61.91 276 GLN A O 1
ATOM 2315 N N . PHE A 1 277 ? -49.169 -50.932 87.967 1.00 66.56 277 PHE A N 1
ATOM 2316 C CA . PHE A 1 277 ? -49.329 -52.049 87.037 1.00 66.56 277 PHE A CA 1
ATOM 2317 C C . PHE A 1 277 ? -49.843 -51.570 85.671 1.00 66.56 277 PHE A C 1
ATOM 2319 O O . PHE A 1 277 ? -49.238 -51.883 84.644 1.00 66.56 277 PHE A O 1
ATOM 2326 N N . ARG A 1 278 ? -50.879 -50.713 85.641 1.00 68.44 278 ARG A N 1
ATOM 2327 C CA . ARG A 1 278 ? -51.365 -50.083 84.398 1.00 68.44 278 ARG A CA 1
ATOM 2328 C C . ARG A 1 278 ? -50.308 -49.167 83.772 1.00 68.44 278 ARG A C 1
ATOM 2330 O O . ARG A 1 278 ? -50.092 -49.249 82.566 1.00 68.44 278 ARG A O 1
ATOM 2337 N N . ALA A 1 279 ? -49.585 -48.377 84.568 1.00 65.62 279 ALA A N 1
ATOM 2338 C CA . ALA A 1 279 ? -48.475 -47.547 84.098 1.00 65.62 279 ALA A CA 1
ATOM 2339 C C . ALA A 1 279 ? -47.280 -48.380 83.608 1.00 65.62 279 ALA A C 1
ATOM 2341 O O . ALA A 1 279 ? -46.677 -48.011 82.609 1.00 65.62 279 ALA A O 1
ATOM 2342 N N . ASN A 1 280 ? -46.965 -49.524 84.225 1.00 70.81 280 ASN A N 1
ATOM 2343 C CA . ASN A 1 280 ? -45.901 -50.424 83.767 1.00 70.81 280 ASN A CA 1
ATOM 2344 C C . ASN A 1 280 ? -46.266 -51.153 82.470 1.00 70.81 280 ASN A C 1
ATOM 2346 O O . ASN A 1 280 ? -45.388 -51.343 81.630 1.00 70.81 280 ASN A O 1
ATOM 2350 N N . ILE A 1 281 ? -47.529 -51.537 82.260 1.00 71.31 281 ILE A N 1
ATOM 2351 C CA . ILE A 1 281 ? -47.975 -52.109 80.979 1.00 71.31 281 ILE A CA 1
ATOM 2352 C C . ILE A 1 281 ? -47.946 -51.043 79.875 1.00 71.31 281 ILE A C 1
ATOM 2354 O O . ILE A 1 281 ? -47.398 -51.295 78.798 1.00 71.31 281 ILE A O 1
ATOM 2358 N N . LEU A 1 282 ? -48.437 -49.829 80.149 1.00 72.00 282 LEU A N 1
ATOM 2359 C CA . LEU A 1 282 ? -48.386 -48.711 79.199 1.00 72.00 282 LEU A CA 1
ATOM 2360 C C . LEU A 1 282 ? -46.939 -48.280 78.906 1.00 72.00 282 LEU A C 1
ATOM 2362 O O . LEU A 1 282 ? -46.593 -48.072 77.746 1.00 72.00 282 LEU A O 1
ATOM 2366 N N . ALA A 1 283 ? -46.063 -48.251 79.916 1.00 66.56 283 ALA A N 1
ATOM 2367 C CA . ALA A 1 283 ? -44.640 -47.946 79.771 1.00 66.56 283 ALA A CA 1
ATOM 2368 C C . ALA A 1 283 ? -43.867 -49.059 79.053 1.00 66.56 283 ALA A C 1
ATOM 2370 O O . ALA A 1 283 ? -42.988 -48.756 78.252 1.00 66.56 283 ALA A O 1
ATOM 2371 N N . ARG A 1 284 ? -44.188 -50.345 79.267 1.00 71.50 284 ARG A N 1
ATOM 2372 C CA . ARG A 1 284 ? -43.597 -51.459 78.500 1.00 71.50 284 ARG A CA 1
ATOM 2373 C C . ARG A 1 284 ? -44.027 -51.410 77.035 1.00 71.50 284 ARG A C 1
ATOM 2375 O O . ARG A 1 284 ? -43.171 -51.571 76.168 1.00 71.50 284 ARG A O 1
ATOM 2382 N N . ASN A 1 285 ? -45.293 -51.109 76.741 1.00 74.19 285 ASN A N 1
ATOM 2383 C CA . ASN A 1 285 ? -45.782 -50.962 75.366 1.00 74.19 285 ASN A CA 1
ATOM 2384 C C . ASN A 1 285 ? -45.220 -49.711 74.673 1.00 74.19 285 ASN A C 1
ATOM 2386 O O . ASN A 1 285 ? -44.722 -49.820 73.551 1.00 74.19 285 ASN A O 1
ATOM 2390 N N . GLN A 1 286 ? -45.178 -48.560 75.352 1.00 70.25 286 GLN A N 1
ATOM 2391 C CA . GLN A 1 286 ? -44.526 -47.348 74.843 1.00 70.25 286 GLN A CA 1
ATOM 2392 C C . GLN A 1 286 ? -43.014 -47.534 74.683 1.00 70.25 286 GLN A C 1
ATOM 2394 O O . GLN A 1 286 ? -42.454 -47.091 73.687 1.00 70.25 286 GLN A O 1
ATOM 2399 N N . ARG A 1 287 ? -42.335 -48.253 75.588 1.00 73.38 287 ARG A N 1
ATOM 2400 C CA . ARG A 1 287 ? -40.908 -48.591 75.454 1.00 73.38 287 ARG A CA 1
ATOM 2401 C C . ARG A 1 287 ? -40.663 -49.565 74.305 1.00 73.38 287 ARG A C 1
ATOM 2403 O O . ARG A 1 287 ? -39.677 -49.400 73.598 1.00 73.38 287 ARG A O 1
ATOM 2410 N N . LYS A 1 288 ? -41.548 -50.537 74.064 1.00 75.25 288 LYS A N 1
ATOM 2411 C CA . LYS A 1 288 ? -41.458 -51.466 72.921 1.00 75.25 288 LYS A CA 1
ATOM 2412 C C . LYS A 1 288 ? -41.701 -50.740 71.589 1.00 75.25 288 LYS A C 1
ATOM 2414 O O . LYS A 1 288 ? -40.958 -50.974 70.638 1.00 75.25 288 LYS A O 1
ATOM 2419 N N . GLN A 1 289 ? -42.656 -49.805 71.533 1.00 72.62 289 GLN A N 1
ATOM 2420 C CA . GLN A 1 289 ? -42.867 -48.917 70.380 1.00 72.62 289 GLN A CA 1
ATOM 2421 C C . GLN A 1 289 ? -41.694 -47.949 70.177 1.00 72.62 289 GLN A C 1
ATOM 2423 O O . GLN A 1 289 ? -41.183 -47.845 69.066 1.00 72.62 289 GLN A O 1
ATOM 2428 N N . TYR A 1 290 ? -41.189 -47.321 71.239 1.00 74.88 290 TYR A N 1
ATOM 2429 C CA . TYR A 1 290 ? -40.018 -46.446 71.187 1.00 74.88 290 TYR A CA 1
ATOM 2430 C C . TYR A 1 290 ? -38.758 -47.198 70.756 1.00 74.88 290 TYR A C 1
ATOM 2432 O O . TYR A 1 290 ? -37.996 -46.684 69.948 1.00 74.88 290 TYR A O 1
ATOM 2440 N N . LEU A 1 291 ? -38.533 -48.428 71.230 1.00 76.81 291 LEU A N 1
ATOM 2441 C CA . LEU A 1 291 ? -37.405 -49.255 70.798 1.00 76.81 291 LEU A CA 1
ATOM 2442 C C . LEU A 1 291 ? -37.552 -49.702 69.338 1.00 76.81 291 LEU A C 1
ATOM 2444 O O . LEU A 1 291 ? -36.550 -49.693 68.627 1.00 76.81 291 LEU A O 1
ATOM 2448 N N . LYS A 1 292 ? -38.766 -50.009 68.852 1.00 74.94 292 LYS A N 1
ATOM 2449 C CA . LYS A 1 292 ? -39.023 -50.231 67.415 1.00 74.94 292 LYS A CA 1
ATOM 2450 C C . LYS A 1 292 ? -38.716 -48.975 66.596 1.00 74.94 292 LYS A C 1
ATOM 2452 O O . LYS A 1 292 ? -37.915 -49.042 65.675 1.00 74.94 292 LYS A O 1
ATOM 2457 N N . VAL A 1 293 ? -39.244 -47.814 66.981 1.00 75.12 293 VAL A N 1
ATOM 2458 C CA . VAL A 1 293 ? -38.971 -46.541 66.291 1.00 75.12 293 VAL A CA 1
ATOM 2459 C C . VAL A 1 293 ? -37.481 -46.196 66.346 1.00 75.12 293 VAL A C 1
ATOM 2461 O O . VAL A 1 293 ? -36.894 -45.858 65.327 1.00 75.12 293 VAL A O 1
ATOM 2464 N N . ARG A 1 294 ? -36.819 -46.356 67.495 1.00 79.00 294 ARG A N 1
ATOM 2465 C CA . ARG A 1 294 ? -35.381 -46.104 67.671 1.00 79.00 294 ARG A CA 1
ATOM 2466 C C . ARG A 1 294 ? -34.525 -47.064 66.847 1.00 79.00 294 ARG A C 1
ATOM 2468 O O . ARG A 1 294 ? -33.549 -46.620 66.255 1.00 79.00 294 ARG A O 1
ATOM 2475 N N . THR A 1 295 ? -34.861 -48.351 66.779 1.00 76.50 295 THR A N 1
ATOM 2476 C CA . THR A 1 295 ? -34.124 -49.325 65.952 1.00 76.50 295 THR A CA 1
ATOM 2477 C C . THR A 1 295 ? -34.336 -49.071 64.462 1.00 76.50 295 THR A C 1
ATOM 2479 O O . THR A 1 295 ? -33.351 -49.051 63.727 1.00 76.50 295 THR A O 1
ATOM 2482 N N . SER A 1 296 ? -35.556 -48.749 64.023 1.00 73.81 296 SER A N 1
ATOM 2483 C CA . SER A 1 296 ? -35.835 -48.314 62.647 1.00 73.81 296 SER A CA 1
ATOM 2484 C C . SER A 1 296 ? -35.108 -47.011 62.296 1.00 73.81 296 SER A C 1
ATOM 2486 O O . SER A 1 296 ? -34.484 -46.921 61.243 1.00 73.81 296 SER A O 1
ATOM 2488 N N . VAL A 1 297 ? -35.088 -46.023 63.195 1.00 70.31 297 VAL A N 1
ATOM 2489 C CA . VAL A 1 297 ? -34.349 -44.762 63.013 1.00 70.31 297 VAL A CA 1
ATOM 2490 C C . VAL A 1 297 ? -32.840 -45.006 62.981 1.00 70.31 297 VAL A C 1
ATOM 2492 O O . VAL A 1 297 ? -32.167 -44.441 62.128 1.00 70.31 297 VAL A O 1
ATOM 2495 N N . ILE A 1 298 ? -32.288 -45.882 63.826 1.00 77.25 298 ILE A N 1
ATOM 2496 C CA . ILE A 1 298 ? -30.859 -46.241 63.797 1.00 77.25 298 ILE A CA 1
ATOM 2497 C C . ILE A 1 298 ? -30.508 -47.010 62.516 1.00 77.25 298 ILE A C 1
ATOM 2499 O O . ILE A 1 298 ? -29.440 -46.779 61.954 1.00 77.25 298 ILE A O 1
ATOM 2503 N N . GLN A 1 299 ? -31.382 -47.884 62.011 1.00 73.00 299 GLN A N 1
ATOM 2504 C CA . GLN A 1 299 ? -31.185 -48.566 60.727 1.00 73.00 299 GLN A CA 1
ATOM 2505 C C . GLN A 1 299 ? -31.238 -47.585 59.551 1.00 73.00 299 GLN A C 1
ATOM 2507 O O . GLN A 1 299 ? -30.373 -47.643 58.678 1.00 73.00 299 GLN A O 1
ATOM 2512 N N . VAL A 1 300 ? -32.172 -46.629 59.560 1.00 73.31 300 VAL A N 1
ATOM 2513 C CA . VAL A 1 300 ? -32.234 -45.542 58.571 1.00 73.31 300 VAL A CA 1
ATOM 2514 C C . VAL A 1 300 ? -31.010 -44.633 58.684 1.00 73.31 300 VAL A C 1
ATOM 2516 O O . VAL A 1 300 ? -30.425 -44.289 57.666 1.00 73.31 300 VAL A O 1
ATOM 2519 N N . GLN A 1 301 ? -30.540 -44.309 59.890 1.00 64.12 301 GLN A N 1
ATOM 2520 C CA . GLN A 1 301 ? -29.325 -43.519 60.110 1.00 64.12 301 GLN A CA 1
ATOM 2521 C C . GLN A 1 301 ? -28.058 -44.268 59.681 1.00 64.12 301 GLN A C 1
ATOM 2523 O O . GLN A 1 301 ? -27.183 -43.661 59.071 1.00 64.12 301 GLN A O 1
ATOM 2528 N N . ARG A 1 302 ? -27.944 -45.574 59.953 1.00 69.62 302 ARG A N 1
ATOM 2529 C CA . ARG A 1 302 ? -26.830 -46.418 59.487 1.00 69.62 302 ARG A CA 1
ATOM 2530 C C . ARG A 1 302 ? -26.842 -46.550 57.968 1.00 69.62 302 ARG A C 1
ATOM 2532 O O . ARG A 1 302 ? -25.801 -46.349 57.352 1.00 69.62 302 ARG A O 1
ATOM 2539 N N . LYS A 1 303 ? -28.009 -46.802 57.363 1.00 73.12 303 LYS A N 1
ATOM 2540 C CA . LYS A 1 303 ? -28.159 -46.870 55.905 1.00 73.12 303 LYS A CA 1
ATOM 2541 C C . LYS A 1 303 ? -27.855 -45.519 55.271 1.00 73.12 303 LYS A C 1
ATOM 2543 O O . LYS A 1 303 ? -27.029 -45.473 54.380 1.00 73.12 303 LYS A O 1
ATOM 2548 N N . TRP A 1 304 ? -28.388 -44.419 55.796 1.00 67.38 304 TRP A N 1
ATOM 2549 C CA . TRP A 1 304 ? -28.107 -43.064 55.318 1.00 67.38 304 TRP A CA 1
ATOM 2550 C C . TRP A 1 304 ? -26.631 -42.669 55.453 1.00 67.38 304 TRP A C 1
ATOM 2552 O O . TRP A 1 304 ? -26.062 -42.116 54.515 1.00 67.38 304 TRP A O 1
ATOM 2562 N N . ARG A 1 305 ? -25.970 -43.014 56.567 1.00 74.88 305 ARG A N 1
ATOM 2563 C CA . ARG A 1 305 ? -24.519 -42.820 56.741 1.00 74.88 305 ARG A CA 1
ATOM 2564 C C . ARG A 1 305 ? -23.712 -43.657 55.747 1.00 74.88 305 ARG A C 1
ATOM 2566 O O . ARG A 1 305 ? -22.775 -43.128 55.160 1.00 74.88 305 ARG A O 1
ATOM 2573 N N . ALA A 1 306 ? -24.105 -44.907 55.499 1.00 70.44 306 ALA A N 1
ATOM 2574 C CA . ALA A 1 306 ? -23.493 -45.747 54.472 1.00 70.44 306 ALA A CA 1
ATOM 2575 C C . ALA A 1 306 ? -23.718 -45.183 53.057 1.00 70.44 306 ALA A C 1
ATOM 2577 O O . ALA A 1 306 ? -22.781 -45.158 52.264 1.00 70.44 306 ALA A O 1
ATOM 2578 N N . THR A 1 307 ? -24.902 -44.639 52.749 1.00 72.31 307 THR A N 1
ATOM 2579 C CA . THR A 1 307 ? -25.191 -44.002 51.454 1.00 72.31 307 THR A CA 1
ATOM 2580 C C . THR A 1 307 ? -24.408 -42.703 51.266 1.00 72.31 307 THR A C 1
ATOM 2582 O O . THR A 1 307 ? -23.913 -42.448 50.171 1.00 72.31 307 THR A O 1
ATOM 2585 N N . ILE A 1 308 ? -24.256 -41.884 52.314 1.00 73.81 308 ILE A N 1
ATOM 2586 C CA . ILE A 1 308 ? -23.424 -40.671 52.275 1.00 73.81 308 ILE A CA 1
ATOM 2587 C C . ILE A 1 308 ? -21.949 -41.040 52.096 1.00 73.81 308 ILE A C 1
ATOM 2589 O O . ILE A 1 308 ? -21.284 -40.445 51.250 1.00 73.81 308 ILE A O 1
ATOM 2593 N N . TYR A 1 309 ? -21.447 -42.034 52.831 1.00 75.69 309 TYR A N 1
ATOM 2594 C CA . TYR A 1 309 ? -20.064 -42.497 52.707 1.00 75.69 309 TYR A CA 1
ATOM 2595 C C . TYR A 1 309 ? -19.788 -43.096 51.319 1.00 75.69 309 TYR A C 1
ATOM 2597 O O . TYR A 1 309 ? -18.796 -42.742 50.684 1.00 75.69 309 TYR A O 1
ATOM 2605 N N . ALA A 1 310 ? -20.711 -43.901 50.782 1.00 66.00 310 ALA A N 1
ATOM 2606 C CA . ALA A 1 310 ? -20.640 -44.419 49.417 1.00 66.00 310 ALA A CA 1
ATOM 2607 C C . ALA A 1 310 ? -20.652 -43.290 48.371 1.00 66.00 310 ALA A C 1
ATOM 2609 O O . ALA A 1 310 ? -19.833 -43.305 47.456 1.00 66.00 310 ALA A O 1
ATOM 2610 N N . ARG A 1 311 ? -21.495 -42.256 48.535 1.00 71.62 311 ARG A N 1
ATOM 2611 C CA . ARG A 1 311 ? -21.492 -41.065 47.662 1.00 71.62 311 ARG A CA 1
ATOM 2612 C C . ARG A 1 311 ? -20.183 -40.284 47.742 1.00 71.62 311 ARG A C 1
ATOM 2614 O O . ARG A 1 311 ? -19.686 -39.840 46.713 1.00 71.62 311 ARG A O 1
ATOM 2621 N N . GLN A 1 312 ? -19.610 -40.126 48.934 1.00 69.38 312 GLN A N 1
ATOM 2622 C CA . GLN A 1 312 ? -18.320 -39.456 49.119 1.00 69.38 312 GLN A CA 1
ATOM 2623 C C . GLN A 1 312 ? -17.170 -40.247 48.481 1.00 69.38 312 GLN A C 1
ATOM 2625 O O . GLN A 1 312 ? -16.319 -39.650 47.825 1.00 69.38 312 GLN A O 1
ATOM 2630 N N . MET A 1 313 ? -17.164 -41.577 48.604 1.00 67.56 313 MET A N 1
ATOM 2631 C CA . MET A 1 313 ? -16.191 -42.444 47.927 1.00 67.56 313 MET A CA 1
ATOM 2632 C C . MET A 1 313 ? -16.351 -42.405 46.402 1.00 67.56 313 MET A C 1
ATOM 2634 O O . MET A 1 313 ? -15.361 -42.294 45.682 1.00 67.56 313 MET A O 1
ATOM 2638 N N . GLN A 1 314 ? -17.587 -42.406 45.900 1.00 66.75 314 GLN A N 1
ATOM 2639 C CA . GLN A 1 314 ? -17.876 -42.335 44.467 1.00 66.75 314 GLN A CA 1
ATOM 2640 C C . GLN A 1 314 ? -17.484 -40.973 43.866 1.00 66.75 314 GLN A C 1
ATOM 2642 O O . GLN A 1 314 ? -16.928 -40.929 42.771 1.00 66.75 314 GLN A O 1
ATOM 2647 N N . LEU A 1 315 ? -17.689 -39.870 44.597 1.00 73.81 315 LEU A N 1
ATOM 2648 C CA . LEU A 1 315 ? -17.224 -38.533 44.207 1.00 73.81 315 LEU A CA 1
ATOM 2649 C C . LEU A 1 315 ? -15.692 -38.432 44.214 1.00 73.81 315 LEU A C 1
ATOM 2651 O O . LEU A 1 315 ? -15.126 -37.930 43.246 1.00 73.81 315 LEU A O 1
ATOM 2655 N N . ARG A 1 316 ? -15.007 -38.975 45.232 1.00 72.06 316 ARG A N 1
ATOM 2656 C CA . ARG A 1 316 ? -13.531 -39.024 45.272 1.00 72.06 316 ARG A CA 1
ATOM 2657 C C . ARG A 1 316 ? -12.948 -39.848 44.123 1.00 72.06 316 ARG A C 1
ATOM 2659 O O . ARG A 1 316 ? -11.996 -39.413 43.479 1.00 72.06 316 ARG A O 1
ATOM 2666 N N . TYR A 1 317 ? -13.544 -41.000 43.815 1.00 70.50 317 TYR A N 1
ATOM 2667 C CA . TYR A 1 317 ? -13.140 -41.821 42.672 1.00 70.50 317 TYR A CA 1
ATOM 2668 C C . TYR A 1 317 ? -13.388 -41.104 41.334 1.00 70.50 317 TYR A C 1
ATOM 2670 O O . TYR A 1 317 ? -12.538 -41.127 40.444 1.00 70.50 317 TYR A O 1
ATOM 2678 N N . GLN A 1 318 ? -14.521 -40.406 41.186 1.00 69.00 318 GLN A N 1
ATOM 2679 C CA . GLN A 1 318 ? -14.801 -39.593 39.999 1.00 69.00 318 GLN A CA 1
ATOM 2680 C C . GLN A 1 318 ? -13.835 -38.411 39.859 1.00 69.00 318 GLN A C 1
ATOM 2682 O O . GLN A 1 318 ? -13.405 -38.125 38.743 1.00 69.00 318 GLN A O 1
ATOM 2687 N N . GLU A 1 319 ? -13.449 -37.750 40.951 1.00 73.69 319 GLU A N 1
ATOM 2688 C CA . GLU A 1 319 ? -12.422 -36.705 40.936 1.00 73.69 319 GLU A CA 1
ATOM 2689 C C . GLU A 1 319 ? -11.065 -37.258 40.498 1.00 73.69 319 GLU A C 1
ATOM 2691 O O . GLU A 1 319 ? -10.472 -36.706 39.572 1.00 73.69 319 GLU A O 1
ATOM 2696 N N . GLN A 1 320 ? -10.616 -38.381 41.067 1.00 74.88 320 GLN A N 1
ATOM 2697 C CA . GLN A 1 320 ? -9.363 -39.045 40.681 1.00 74.88 320 GLN A CA 1
ATOM 2698 C C . GLN A 1 320 ? -9.372 -39.522 39.219 1.00 74.88 320 GLN A C 1
ATOM 2700 O O . GLN A 1 320 ? -8.406 -39.335 38.479 1.00 74.88 320 GLN A O 1
ATOM 2705 N N . ARG A 1 321 ? -10.489 -40.083 38.745 1.00 76.94 321 ARG A N 1
ATOM 2706 C CA . ARG A 1 321 ? -10.652 -40.472 37.338 1.00 76.94 321 ARG A CA 1
ATOM 2707 C C . ARG A 1 321 ? -10.657 -39.252 36.415 1.00 76.94 321 ARG A C 1
ATOM 2709 O O . ARG A 1 321 ? -10.041 -39.278 35.352 1.00 76.94 321 ARG A O 1
ATOM 2716 N N . ASN A 1 322 ? -11.312 -38.162 36.811 1.00 74.88 322 ASN A N 1
ATOM 2717 C CA . ASN A 1 322 ? -11.370 -36.932 36.022 1.00 74.88 322 ASN A CA 1
ATOM 2718 C C . ASN A 1 322 ? -10.024 -36.196 35.982 1.00 74.88 322 ASN A C 1
ATOM 2720 O O . ASN A 1 322 ? -9.693 -35.615 34.948 1.00 74.88 322 ASN A O 1
ATOM 2724 N N . THR A 1 323 ? -9.228 -36.221 37.055 1.00 76.31 323 THR A N 1
ATOM 2725 C CA . THR A 1 323 ? -7.860 -35.680 37.043 1.00 76.31 323 THR A CA 1
ATOM 2726 C C . THR A 1 323 ? -6.949 -36.521 36.151 1.00 76.31 323 THR A C 1
ATOM 2728 O O . THR A 1 323 ? -6.259 -35.950 35.305 1.00 76.31 323 THR A O 1
ATOM 2731 N N . ALA A 1 324 ? -7.030 -37.853 36.220 1.00 70.75 324 ALA A N 1
ATOM 2732 C CA . ALA A 1 324 ? -6.304 -38.746 35.316 1.00 70.75 324 ALA A CA 1
ATOM 2733 C C . ALA A 1 324 ? -6.681 -38.513 33.839 1.00 70.75 324 ALA A C 1
ATOM 2735 O O . ALA A 1 324 ? -5.802 -38.346 32.993 1.00 70.75 324 ALA A O 1
ATOM 2736 N N . ILE A 1 325 ? -7.976 -38.388 33.519 1.00 82.38 325 ILE A N 1
ATOM 2737 C CA . ILE A 1 325 ? -8.449 -38.083 32.156 1.00 82.38 325 ILE A CA 1
ATOM 2738 C C . ILE A 1 325 ? -7.982 -36.694 31.698 1.00 82.38 325 ILE A C 1
ATOM 2740 O O . ILE A 1 325 ? -7.617 -36.532 30.532 1.00 82.38 325 ILE A O 1
ATOM 2744 N N . LYS A 1 326 ? -7.957 -35.686 32.582 1.00 77.94 326 LYS A N 1
ATOM 2745 C CA . LYS A 1 326 ? -7.425 -34.348 32.263 1.00 77.94 326 LYS A CA 1
ATOM 2746 C C . LYS A 1 326 ? -5.936 -34.406 31.925 1.00 77.94 326 LYS A C 1
ATOM 2748 O O . LYS A 1 326 ? -5.537 -33.818 30.922 1.00 77.94 326 LYS A O 1
ATOM 2753 N N . ILE A 1 327 ? -5.143 -35.149 32.697 1.00 76.75 327 ILE A N 1
ATOM 2754 C CA . ILE A 1 327 ? -3.708 -35.343 32.443 1.00 76.75 327 ILE A CA 1
ATOM 2755 C C . ILE A 1 327 ? -3.495 -36.099 31.124 1.00 76.75 327 ILE A C 1
ATOM 2757 O O . ILE A 1 327 ? -2.718 -35.653 30.284 1.00 76.75 327 ILE A O 1
ATOM 2761 N N . GLN A 1 328 ? -4.246 -37.175 30.877 1.00 70.81 328 GLN A N 1
ATOM 2762 C CA . GLN A 1 328 ? -4.174 -37.937 29.625 1.00 70.81 328 GLN A CA 1
ATOM 2763 C C . GLN A 1 328 ? -4.595 -37.103 28.404 1.00 70.81 328 GLN A C 1
ATOM 2765 O O . GLN A 1 328 ? -3.939 -37.158 27.365 1.00 70.81 328 GLN A O 1
ATOM 2770 N N . ARG A 1 329 ? -5.659 -36.291 28.506 1.00 71.94 329 ARG A N 1
ATOM 2771 C CA . ARG A 1 329 ? -6.066 -35.348 27.446 1.00 71.94 329 ARG A CA 1
ATOM 2772 C C . ARG A 1 329 ? -5.000 -34.289 27.195 1.00 71.94 329 ARG A C 1
ATOM 2774 O O . ARG A 1 329 ? -4.702 -34.004 26.039 1.00 71.94 329 ARG A O 1
ATOM 2781 N N . TYR A 1 330 ? -4.426 -33.725 28.255 1.00 75.00 330 TYR A N 1
ATOM 2782 C CA . TYR A 1 330 ? -3.374 -32.719 28.153 1.00 75.00 330 TYR A CA 1
ATOM 2783 C C . TYR A 1 330 ? -2.107 -33.293 27.506 1.00 75.00 330 TYR A C 1
ATOM 2785 O O . TYR A 1 330 ? -1.557 -32.693 26.584 1.00 75.00 330 TYR A O 1
ATOM 2793 N N . TRP A 1 331 ? -1.698 -34.500 27.897 1.00 68.00 331 TRP A N 1
ATOM 2794 C CA . TRP A 1 331 ? -0.558 -35.192 27.301 1.00 68.00 331 TRP A CA 1
ATOM 2795 C C . TRP A 1 331 ? -0.801 -35.559 25.830 1.00 68.00 331 TRP A C 1
ATOM 2797 O O . TRP A 1 331 ? 0.052 -35.286 24.986 1.00 68.00 331 TRP A O 1
ATOM 2807 N N . ARG A 1 332 ? -1.992 -36.069 25.477 1.00 79.06 332 ARG A N 1
ATOM 2808 C CA . ARG A 1 332 ? -2.372 -36.312 24.071 1.00 79.06 332 ARG A CA 1
ATOM 2809 C C . ARG A 1 332 ? -2.365 -35.020 23.250 1.00 79.06 332 ARG A C 1
ATOM 2811 O O . ARG A 1 332 ? -1.882 -35.026 22.124 1.00 79.06 332 ARG A O 1
ATOM 2818 N N . ALA A 1 333 ? -2.823 -33.901 23.814 1.00 71.31 333 ALA A N 1
ATOM 2819 C CA . ALA A 1 333 ? -2.762 -32.595 23.159 1.00 71.31 333 ALA A CA 1
ATOM 2820 C C . ALA A 1 333 ? -1.315 -32.100 22.962 1.00 71.31 333 ALA A C 1
ATOM 2822 O O . ALA A 1 333 ? -1.003 -31.520 21.922 1.00 71.31 333 ALA A O 1
ATOM 2823 N N . ILE A 1 334 ? -0.414 -32.362 23.916 1.00 78.75 334 ILE A N 1
ATOM 2824 C CA . ILE A 1 334 ? 1.022 -32.072 23.774 1.00 78.75 334 ILE A CA 1
ATOM 2825 C C . ILE A 1 334 ? 1.647 -32.922 22.665 1.00 78.75 334 ILE A C 1
ATOM 2827 O O . ILE A 1 334 ? 2.375 -32.375 21.837 1.00 78.75 334 ILE A O 1
ATOM 2831 N N . GLN A 1 335 ? 1.351 -34.223 22.613 1.00 74.75 335 GLN A N 1
ATOM 2832 C CA . GLN A 1 335 ? 1.842 -35.107 21.550 1.00 74.75 335 GLN A CA 1
ATOM 2833 C C . GLN A 1 335 ? 1.359 -34.645 20.173 1.00 74.75 335 GLN A C 1
ATOM 2835 O O . GLN A 1 335 ? 2.158 -34.488 19.251 1.00 74.75 335 GLN A O 1
ATOM 2840 N N . LEU A 1 336 ? 0.078 -34.289 20.054 1.00 79.38 336 LEU A N 1
ATOM 2841 C CA . LEU A 1 336 ? -0.487 -33.755 18.814 1.00 79.38 336 LEU A CA 1
ATOM 2842 C C . LEU A 1 336 ? 0.171 -32.421 18.413 1.00 79.38 336 LEU A C 1
ATOM 2844 O O . LEU A 1 336 ? 0.484 -32.205 17.244 1.00 79.38 336 LEU A O 1
ATOM 2848 N N . LYS A 1 337 ? 0.460 -31.545 19.386 1.00 71.25 337 LYS A N 1
ATOM 2849 C CA . LYS A 1 337 ? 1.180 -30.279 19.169 1.00 71.25 337 LYS A CA 1
ATOM 2850 C C . LYS A 1 337 ? 2.629 -30.498 18.720 1.00 71.25 337 LYS A C 1
ATOM 2852 O O . LYS A 1 337 ? 3.118 -29.724 17.897 1.00 71.25 337 LYS A O 1
ATOM 2857 N N . ARG A 1 338 ? 3.314 -31.527 19.235 1.00 77.44 338 ARG A N 1
ATOM 2858 C CA . ARG A 1 338 ? 4.670 -31.910 18.804 1.00 77.44 338 ARG A CA 1
ATOM 2859 C C . ARG A 1 338 ? 4.662 -32.448 17.372 1.00 77.44 338 ARG A C 1
ATOM 2861 O O . ARG A 1 338 ? 5.367 -31.890 16.540 1.00 77.44 338 ARG A O 1
ATOM 2868 N N . MET A 1 339 ? 3.772 -33.391 17.059 1.00 73.19 339 MET A N 1
ATOM 2869 C CA . MET A 1 339 ? 3.596 -33.935 15.703 1.00 73.19 339 MET A CA 1
ATOM 2870 C C . MET A 1 339 ? 3.253 -32.850 14.672 1.00 73.19 339 MET A C 1
ATOM 2872 O O . MET A 1 339 ? 3.825 -32.802 13.586 1.00 73.19 339 MET A O 1
ATOM 2876 N N . MET A 1 340 ? 2.351 -31.917 15.006 1.00 71.81 340 MET A N 1
ATOM 2877 C CA . MET A 1 340 ? 2.043 -30.789 14.117 1.00 71.81 340 MET A CA 1
ATOM 2878 C C . MET A 1 340 ? 3.233 -29.841 13.922 1.00 71.81 340 MET A C 1
ATOM 2880 O O . MET A 1 340 ? 3.381 -29.261 12.845 1.00 71.81 340 MET A O 1
ATOM 2884 N N . ARG A 1 341 ? 4.084 -29.676 14.942 1.00 78.25 341 ARG A N 1
ATOM 2885 C CA . ARG A 1 341 ? 5.288 -28.845 14.848 1.00 78.25 341 ARG A CA 1
ATOM 2886 C C . ARG A 1 341 ? 6.364 -29.501 13.987 1.00 78.25 341 ARG A C 1
ATOM 2888 O O . ARG A 1 341 ? 6.947 -28.786 13.180 1.00 78.25 341 ARG A O 1
ATOM 2895 N N . GLU A 1 342 ? 6.592 -30.806 14.105 1.00 77.00 342 GLU A N 1
ATOM 2896 C CA . GLU A 1 342 ? 7.523 -31.523 13.220 1.00 77.00 342 GLU A CA 1
ATOM 2897 C C . GLU A 1 342 ? 7.058 -31.486 11.763 1.00 77.00 342 GLU A C 1
ATOM 2899 O O . GLU A 1 342 ? 7.789 -30.995 10.907 1.00 77.00 342 GLU A O 1
ATOM 2904 N N . ASN A 1 343 ? 5.784 -31.791 11.499 1.00 79.44 343 ASN A N 1
ATOM 2905 C CA . ASN A 1 343 ? 5.201 -31.666 10.158 1.00 79.44 343 ASN A CA 1
ATOM 2906 C C . ASN A 1 343 ? 5.328 -30.246 9.573 1.00 79.44 343 ASN A C 1
ATOM 2908 O O . ASN A 1 343 ? 5.484 -30.063 8.363 1.00 79.44 343 ASN A O 1
ATOM 2912 N N . TYR A 1 344 ? 5.234 -29.210 10.410 1.00 76.75 344 TYR A N 1
ATOM 2913 C CA . TYR A 1 344 ? 5.461 -27.830 9.982 1.00 76.75 344 TYR A CA 1
ATOM 2914 C C . TYR A 1 344 ? 6.941 -27.548 9.688 1.00 76.75 344 TYR A C 1
ATOM 2916 O O . TYR A 1 344 ? 7.245 -26.852 8.717 1.00 76.75 344 TYR A O 1
ATOM 2924 N N . LEU A 1 345 ? 7.859 -28.073 10.503 1.00 81.06 345 LEU A N 1
ATOM 2925 C CA . LEU A 1 345 ? 9.297 -27.928 10.289 1.00 81.06 345 LEU A CA 1
ATOM 2926 C C . LEU A 1 345 ? 9.737 -28.617 8.993 1.00 81.06 345 LEU A C 1
ATOM 2928 O O . LEU A 1 345 ? 10.457 -27.989 8.219 1.00 81.06 345 LEU A O 1
ATOM 2932 N N . ASP A 1 346 ? 9.213 -29.801 8.682 1.00 79.19 346 ASP A N 1
ATOM 2933 C CA . ASP A 1 346 ? 9.497 -30.507 7.426 1.00 79.19 346 ASP A CA 1
ATOM 2934 C C . ASP A 1 346 ? 8.979 -29.744 6.207 1.00 79.19 346 ASP A C 1
ATOM 2936 O O . ASP A 1 346 ? 9.715 -29.509 5.241 1.00 79.19 346 ASP A O 1
ATOM 2940 N N . LYS A 1 347 ? 7.740 -29.237 6.278 1.00 77.50 347 LYS A N 1
ATOM 2941 C CA . LYS A 1 347 ? 7.178 -28.358 5.239 1.00 77.50 347 LYS A CA 1
ATOM 2942 C C . LYS A 1 347 ? 8.004 -27.082 5.069 1.00 77.50 347 LYS A C 1
ATOM 2944 O O . LYS A 1 347 ? 8.215 -26.628 3.944 1.00 77.50 347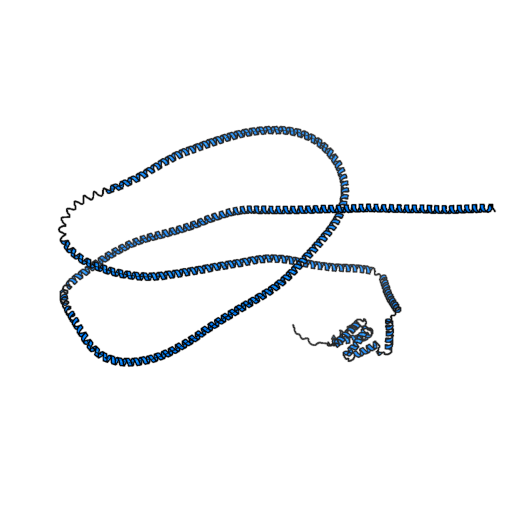 LYS A O 1
ATOM 2949 N N . ARG A 1 348 ? 8.512 -26.510 6.164 1.00 81.44 348 ARG A N 1
ATOM 2950 C CA . ARG A 1 348 ? 9.374 -25.321 6.142 1.00 81.44 348 ARG A CA 1
ATOM 2951 C C . ARG A 1 348 ? 10.747 -25.627 5.540 1.00 81.44 348 ARG A C 1
ATOM 2953 O O . ARG A 1 348 ? 11.225 -24.826 4.742 1.00 81.44 348 ARG A O 1
ATOM 2960 N N . ILE A 1 349 ? 11.365 -26.764 5.859 1.00 79.69 349 ILE A N 1
ATOM 2961 C CA . ILE A 1 349 ? 12.648 -27.192 5.276 1.00 79.69 349 ILE A CA 1
ATOM 2962 C C . ILE A 1 349 ? 12.492 -27.440 3.770 1.00 79.69 349 ILE A C 1
ATOM 2964 O O . ILE A 1 349 ? 13.312 -26.957 2.984 1.00 79.69 349 ILE A O 1
ATOM 2968 N N . ALA A 1 350 ? 11.418 -28.110 3.344 1.00 76.06 350 ALA A N 1
ATOM 2969 C CA . ALA A 1 350 ? 11.099 -28.298 1.929 1.00 76.06 350 ALA A CA 1
ATOM 2970 C C . ALA A 1 350 ? 10.892 -26.954 1.206 1.00 76.06 350 ALA A C 1
ATOM 2972 O O . ALA A 1 350 ? 11.470 -26.721 0.142 1.00 76.06 350 ALA A O 1
ATOM 2973 N N . ALA A 1 351 ? 10.154 -26.021 1.817 1.00 70.12 351 ALA A N 1
ATOM 2974 C CA . ALA A 1 351 ? 9.965 -24.677 1.276 1.00 70.12 351 ALA A CA 1
ATOM 2975 C C . ALA A 1 351 ? 11.285 -23.894 1.170 1.00 70.12 351 ALA A C 1
ATOM 2977 O O . ALA A 1 351 ? 11.520 -23.241 0.156 1.00 70.12 351 ALA A O 1
ATOM 2978 N N . ILE A 1 352 ? 12.180 -23.990 2.160 1.00 81.06 352 ILE A N 1
ATOM 2979 C CA . ILE A 1 352 ? 13.505 -23.348 2.123 1.00 81.06 352 ILE A CA 1
ATOM 2980 C C . ILE A 1 352 ? 14.365 -23.934 0.995 1.00 81.06 352 ILE A C 1
ATOM 2982 O O . ILE A 1 352 ? 15.024 -23.176 0.282 1.00 81.06 352 ILE A O 1
ATOM 2986 N N . LYS A 1 353 ? 14.333 -25.257 0.777 1.00 80.00 353 LYS A N 1
ATOM 2987 C CA . LYS A 1 353 ? 15.034 -25.903 -0.347 1.00 80.00 353 LYS A CA 1
ATOM 2988 C C . LYS A 1 353 ? 14.515 -25.397 -1.697 1.00 80.00 353 LYS A C 1
ATOM 2990 O O . LYS A 1 353 ? 15.318 -24.993 -2.538 1.00 80.00 353 LYS A O 1
ATOM 2995 N N . ILE A 1 354 ? 13.193 -25.321 -1.873 1.00 75.81 354 ILE A N 1
ATOM 2996 C CA . ILE A 1 354 ? 12.560 -24.783 -3.090 1.00 75.81 354 ILE A CA 1
ATOM 2997 C C . ILE A 1 354 ? 12.919 -23.304 -3.286 1.00 75.81 354 ILE A C 1
ATOM 2999 O O . ILE A 1 354 ? 13.292 -22.896 -4.382 1.00 75.81 354 ILE A O 1
ATOM 3003 N N . GLN A 1 355 ? 12.878 -22.496 -2.224 1.00 66.00 355 GLN A N 1
ATOM 3004 C CA . GLN A 1 355 ? 13.240 -21.078 -2.273 1.00 66.00 355 GLN A CA 1
ATOM 3005 C C . GLN A 1 355 ? 14.720 -20.869 -2.613 1.00 66.00 355 GLN A C 1
ATOM 3007 O O . GLN A 1 355 ? 15.032 -19.989 -3.412 1.00 66.00 355 GLN A O 1
ATOM 3012 N N . LYS A 1 356 ? 15.633 -21.674 -2.052 1.00 76.44 356 LYS A N 1
ATOM 3013 C CA . LYS A 1 356 ? 17.068 -21.643 -2.376 1.00 76.44 356 LYS A CA 1
ATOM 3014 C C . LYS A 1 356 ? 17.299 -21.973 -3.851 1.00 76.44 356 LYS A C 1
ATOM 3016 O O . LYS A 1 356 ? 18.008 -21.234 -4.529 1.00 76.44 356 LYS A O 1
ATOM 3021 N N . TYR A 1 357 ? 16.659 -23.028 -4.355 1.00 72.19 357 TYR A N 1
ATOM 3022 C CA . TYR A 1 357 ? 16.795 -23.450 -5.750 1.00 72.19 357 TYR A CA 1
ATOM 3023 C C . TYR A 1 357 ? 16.191 -22.426 -6.722 1.00 72.19 357 TYR A C 1
ATOM 3025 O O . TYR A 1 357 ? 16.811 -22.061 -7.718 1.00 72.19 357 TYR A O 1
ATOM 3033 N N . PHE A 1 358 ? 15.021 -21.874 -6.393 1.00 73.94 358 PHE A N 1
ATOM 3034 C CA . PHE A 1 358 ? 14.371 -20.835 -7.188 1.00 73.94 358 PHE A CA 1
ATOM 3035 C C . PHE A 1 358 ? 15.172 -19.526 -7.208 1.00 73.94 358 PHE A C 1
ATOM 3037 O O . PHE A 1 358 ? 15.309 -18.915 -8.265 1.00 73.94 358 PHE A O 1
ATOM 3044 N N . ARG A 1 359 ? 15.752 -19.110 -6.073 1.00 76.75 359 ARG A N 1
ATOM 3045 C CA . ARG A 1 359 ? 16.660 -17.950 -6.005 1.00 76.75 359 ARG A CA 1
ATOM 3046 C C . ARG A 1 359 ? 17.934 -18.180 -6.817 1.00 76.75 359 ARG A C 1
ATOM 3048 O O . ARG A 1 359 ? 18.349 -17.269 -7.526 1.00 76.75 359 ARG A O 1
ATOM 3055 N N . GLY A 1 360 ? 18.497 -19.389 -6.771 1.00 76.12 360 GLY A N 1
ATOM 3056 C CA . GLY A 1 360 ? 19.615 -19.795 -7.628 1.00 76.12 360 GLY A CA 1
ATOM 3057 C C . GLY A 1 360 ? 19.266 -19.683 -9.113 1.00 76.12 360 GLY A C 1
ATOM 3058 O O . GLY A 1 360 ? 19.956 -18.992 -9.852 1.00 76.12 360 GLY A O 1
ATOM 3059 N N . HIS A 1 361 ? 18.131 -20.247 -9.532 1.00 77.94 361 HIS A N 1
ATOM 3060 C CA . HIS A 1 361 ? 17.637 -20.133 -10.907 1.00 77.94 361 HIS A CA 1
ATOM 3061 C C . HIS A 1 361 ? 17.381 -18.673 -11.329 1.00 77.94 361 HIS A C 1
ATOM 3063 O O . HIS A 1 361 ? 17.671 -18.296 -12.466 1.00 77.94 361 HIS A O 1
ATOM 3069 N N . LEU A 1 362 ? 16.859 -17.828 -10.431 1.00 71.19 362 LEU A N 1
ATOM 3070 C CA . LEU A 1 362 ? 16.642 -16.405 -10.707 1.00 71.19 362 LEU A CA 1
ATOM 3071 C C . LEU A 1 362 ? 17.969 -15.660 -10.928 1.00 71.19 362 LEU A C 1
ATOM 3073 O O . LEU A 1 362 ? 18.061 -14.882 -11.873 1.00 71.19 362 LEU A O 1
ATOM 3077 N N . LEU A 1 363 ? 18.992 -15.944 -10.112 1.00 77.44 363 LEU A N 1
ATOM 3078 C CA . LEU A 1 363 ? 20.353 -15.414 -10.270 1.00 77.44 363 LEU A CA 1
ATOM 3079 C C . LEU A 1 363 ? 20.993 -15.884 -11.582 1.00 77.44 363 LEU A C 1
ATOM 3081 O O . LEU A 1 363 ? 21.518 -15.070 -12.334 1.00 77.44 363 LEU A O 1
ATOM 3085 N N . THR A 1 364 ? 20.888 -17.172 -11.921 1.00 71.94 364 THR A N 1
ATOM 3086 C CA . THR A 1 364 ? 21.403 -17.700 -13.196 1.00 71.94 364 THR A CA 1
ATOM 3087 C C . THR A 1 364 ? 20.698 -17.064 -14.396 1.00 71.94 364 THR A C 1
ATOM 3089 O O . THR A 1 364 ? 21.333 -16.767 -15.409 1.00 71.94 364 THR A O 1
ATOM 3092 N N . LYS A 1 365 ? 19.391 -16.801 -14.286 1.00 76.94 365 LYS A N 1
ATOM 3093 C CA . LYS A 1 365 ? 18.631 -16.082 -15.311 1.00 76.94 365 LYS A CA 1
ATOM 3094 C C . LYS A 1 365 ? 19.061 -14.616 -15.424 1.00 76.94 365 LYS A C 1
ATOM 3096 O O . LYS A 1 365 ? 19.225 -14.146 -16.541 1.00 76.94 365 LYS A O 1
ATOM 3101 N N . GLN A 1 366 ? 19.295 -13.925 -14.307 1.00 73.06 366 GLN A N 1
ATOM 3102 C CA . GLN A 1 366 ? 19.806 -12.549 -14.298 1.00 73.06 366 GLN A CA 1
ATOM 3103 C C . GLN A 1 366 ? 21.189 -12.454 -14.951 1.00 73.06 366 GLN A C 1
ATOM 3105 O O . GLN A 1 366 ? 21.363 -11.647 -15.854 1.00 73.06 366 GLN A O 1
ATOM 3110 N N . ILE A 1 367 ? 22.122 -13.345 -14.600 1.00 77.50 367 ILE A N 1
ATOM 3111 C CA . ILE A 1 367 ? 23.460 -13.407 -15.214 1.00 77.50 367 ILE A CA 1
ATOM 3112 C C . ILE A 1 367 ? 23.359 -13.675 -16.725 1.00 77.50 367 ILE A C 1
ATOM 3114 O O . ILE A 1 367 ? 24.065 -13.066 -17.529 1.00 77.50 367 ILE A O 1
ATOM 3118 N N . ARG A 1 368 ? 22.448 -14.563 -17.144 1.00 73.94 368 ARG A N 1
ATOM 3119 C CA . ARG A 1 368 ? 22.204 -14.844 -18.566 1.00 73.94 368 ARG A CA 1
ATOM 3120 C C . ARG A 1 368 ? 21.602 -13.641 -19.298 1.00 73.94 368 ARG A C 1
ATOM 3122 O O . ARG A 1 368 ? 22.032 -13.343 -20.410 1.00 73.94 368 ARG A O 1
ATOM 3129 N N . ASP A 1 369 ? 20.631 -12.959 -18.698 1.00 75.00 369 ASP A N 1
ATOM 3130 C CA . ASP A 1 369 ? 19.993 -11.771 -19.273 1.00 75.00 369 ASP A CA 1
ATOM 3131 C C . ASP A 1 369 ? 20.983 -10.590 -19.345 1.00 75.00 369 ASP A C 1
ATOM 3133 O O . ASP A 1 369 ? 21.005 -9.869 -20.344 1.00 75.00 369 ASP A O 1
ATOM 3137 N N . GLU A 1 370 ? 21.870 -10.438 -18.357 1.00 73.81 370 GLU A N 1
ATOM 3138 C CA . GLU A 1 370 ? 22.984 -9.482 -18.369 1.00 73.81 370 GLU A CA 1
ATOM 3139 C C . GLU A 1 370 ? 23.992 -9.799 -19.476 1.00 73.81 370 GLU A C 1
ATOM 3141 O O . GLU A 1 370 ? 24.338 -8.911 -20.254 1.00 73.81 370 GLU A O 1
ATOM 3146 N N . PHE A 1 371 ? 24.394 -11.063 -19.635 1.00 76.50 371 PHE A N 1
ATOM 3147 C CA . PHE A 1 371 ? 25.272 -11.488 -20.728 1.00 76.50 371 PHE A CA 1
ATOM 3148 C C . PHE A 1 371 ? 24.644 -11.235 -22.108 1.00 76.50 371 PHE A C 1
ATOM 3150 O O . PHE A 1 371 ? 25.305 -10.732 -23.019 1.00 76.50 371 PHE A O 1
ATOM 3157 N N . VAL A 1 372 ? 23.352 -11.534 -22.276 1.00 78.69 372 VAL A N 1
ATOM 3158 C CA . VAL A 1 372 ? 22.618 -11.274 -23.526 1.00 78.69 372 VAL A CA 1
ATOM 3159 C C . VAL A 1 372 ? 22.480 -9.771 -23.781 1.00 78.69 372 VAL A C 1
ATOM 3161 O O . VAL A 1 372 ? 22.659 -9.331 -24.920 1.00 78.69 372 VAL A O 1
ATOM 3164 N N . SER A 1 373 ? 22.217 -8.975 -22.743 1.00 76.69 373 SER A N 1
ATOM 3165 C CA . SER A 1 373 ? 22.174 -7.512 -22.817 1.00 76.69 373 SER A CA 1
ATOM 3166 C C . SER A 1 373 ? 23.524 -6.947 -23.256 1.00 76.69 373 SER A C 1
ATOM 3168 O O . SER A 1 373 ? 23.581 -6.193 -24.229 1.00 76.69 373 SER A O 1
ATOM 3170 N N . LEU A 1 374 ? 24.613 -7.400 -22.631 1.00 77.81 374 LEU A N 1
ATOM 3171 C CA . LEU A 1 374 ? 25.982 -6.991 -22.935 1.00 77.81 374 LEU A CA 1
ATOM 3172 C C . LEU A 1 374 ? 26.357 -7.382 -24.370 1.00 77.81 374 LEU A C 1
ATOM 3174 O O . LEU A 1 374 ? 26.767 -6.520 -25.140 1.00 77.81 374 LEU A O 1
ATOM 3178 N N . ARG A 1 375 ? 26.058 -8.616 -24.803 1.00 76.94 375 ARG A N 1
ATOM 3179 C CA . ARG A 1 375 ? 26.236 -9.058 -26.199 1.00 76.94 375 ARG A CA 1
ATOM 3180 C C . ARG A 1 375 ? 25.435 -8.204 -27.184 1.00 76.94 375 ARG A C 1
ATOM 3182 O O . ARG A 1 375 ? 25.946 -7.831 -28.239 1.00 76.94 375 ARG A O 1
ATOM 3189 N N . SER A 1 376 ? 24.186 -7.869 -26.857 1.00 70.88 376 SER A N 1
ATOM 3190 C CA . SER A 1 376 ? 23.339 -7.024 -27.708 1.00 70.88 376 SER A CA 1
ATOM 3191 C C . SER A 1 376 ? 23.841 -5.578 -27.784 1.00 70.88 376 SER A C 1
ATOM 3193 O O . SER A 1 376 ? 23.776 -4.963 -28.848 1.00 70.88 376 SER A O 1
ATOM 3195 N N . ALA A 1 377 ? 24.388 -5.046 -26.687 1.00 69.94 377 ALA A N 1
ATOM 3196 C CA . ALA A 1 377 ? 24.997 -3.725 -26.627 1.00 69.94 377 ALA A CA 1
ATOM 3197 C C . ALA A 1 377 ? 26.294 -3.685 -27.444 1.00 69.94 377 ALA A C 1
ATOM 3199 O O . ALA A 1 377 ? 26.468 -2.772 -28.247 1.00 69.94 377 ALA A O 1
ATOM 3200 N N . THR A 1 378 ? 27.144 -4.711 -27.340 1.00 71.56 378 THR A N 1
ATOM 3201 C CA . THR A 1 378 ? 28.361 -4.842 -28.151 1.00 71.56 378 THR A CA 1
ATOM 3202 C C . THR A 1 378 ? 28.035 -4.915 -29.643 1.00 71.56 378 THR A C 1
ATOM 3204 O O . THR A 1 378 ? 28.638 -4.188 -30.428 1.00 71.56 378 THR A O 1
ATOM 3207 N N . ILE A 1 379 ? 27.031 -5.703 -30.048 1.00 79.88 379 ILE A N 1
ATOM 3208 C CA . ILE A 1 379 ? 26.597 -5.782 -31.455 1.00 79.88 379 ILE A CA 1
ATOM 3209 C C . ILE A 1 379 ? 26.036 -4.436 -31.933 1.00 79.88 379 ILE A C 1
ATOM 3211 O O . ILE A 1 379 ? 26.390 -3.980 -33.018 1.00 79.88 379 ILE A O 1
ATOM 3215 N N . LYS A 1 380 ? 25.217 -3.750 -31.123 1.00 74.50 380 LYS A N 1
ATOM 3216 C CA . LYS A 1 380 ? 24.709 -2.407 -31.453 1.00 74.50 380 LYS A CA 1
ATOM 3217 C C . LYS A 1 380 ? 25.836 -1.381 -31.573 1.00 74.50 380 LYS A C 1
ATOM 3219 O O . LYS A 1 380 ? 25.794 -0.552 -32.477 1.00 74.50 380 LYS A O 1
ATOM 3224 N N . MET A 1 381 ? 26.852 -1.444 -30.712 1.00 67.88 381 MET A N 1
ATOM 3225 C CA . MET A 1 381 ? 28.033 -0.582 -30.801 1.00 67.88 381 MET A CA 1
ATOM 3226 C C . MET A 1 381 ? 28.856 -0.882 -32.056 1.00 67.88 381 MET A C 1
ATOM 3228 O O . MET A 1 381 ? 29.241 0.050 -32.753 1.00 67.88 381 MET A O 1
ATOM 3232 N N . GLN A 1 382 ? 29.063 -2.154 -32.404 1.00 67.38 382 GLN A N 1
ATOM 3233 C CA . GLN A 1 382 ? 29.760 -2.558 -33.631 1.00 67.38 382 GLN A CA 1
ATOM 3234 C C . GLN A 1 382 ? 28.997 -2.136 -34.894 1.00 67.38 382 GLN A C 1
ATOM 3236 O O . GLN A 1 382 ? 29.597 -1.608 -35.828 1.00 67.38 382 GLN A O 1
ATOM 3241 N N . GLN A 1 383 ? 27.673 -2.313 -34.919 1.00 68.12 383 GLN A N 1
ATOM 3242 C CA . GLN A 1 383 ? 26.816 -1.856 -36.016 1.00 68.12 383 GLN A CA 1
ATOM 3243 C C . GLN A 1 383 ? 26.819 -0.331 -36.129 1.00 68.12 383 GLN A C 1
ATOM 3245 O O . GLN A 1 383 ? 26.952 0.190 -37.231 1.00 68.12 383 GLN A O 1
ATOM 3250 N N . ARG A 1 384 ? 26.748 0.394 -35.005 1.00 67.62 384 ARG A N 1
ATOM 3251 C CA . ARG A 1 384 ? 26.785 1.862 -34.994 1.00 67.62 384 ARG A CA 1
ATOM 3252 C C . ARG A 1 384 ? 28.152 2.415 -35.374 1.00 67.62 384 ARG A C 1
ATOM 3254 O O . ARG A 1 384 ? 28.213 3.415 -36.072 1.00 67.62 384 ARG A O 1
ATOM 3261 N N . TYR A 1 385 ? 29.235 1.751 -34.986 1.00 73.81 385 TYR A N 1
ATOM 3262 C CA . TYR A 1 385 ? 30.582 2.086 -35.437 1.00 73.81 385 TYR A CA 1
ATOM 3263 C C . TYR A 1 385 ? 30.735 1.872 -36.949 1.00 73.81 385 TYR A C 1
ATOM 3265 O O . TYR A 1 385 ? 31.200 2.770 -37.645 1.00 73.81 385 TYR A O 1
ATOM 3273 N N . ARG A 1 386 ? 30.278 0.729 -37.483 1.00 75.38 386 ARG A N 1
ATOM 3274 C CA . ARG A 1 386 ? 30.296 0.451 -38.932 1.00 75.38 386 ARG A CA 1
ATOM 3275 C C . ARG A 1 386 ? 29.419 1.432 -39.716 1.00 75.38 386 ARG A C 1
ATOM 3277 O O . ARG A 1 386 ? 29.865 1.943 -40.736 1.00 75.38 386 ARG A O 1
ATOM 3284 N N . ALA A 1 387 ? 28.228 1.750 -39.210 1.00 68.31 387 ALA A N 1
ATOM 3285 C CA . ALA A 1 387 ? 27.332 2.742 -39.800 1.00 68.31 387 ALA A CA 1
ATOM 3286 C C . ALA A 1 387 ? 27.918 4.160 -39.738 1.00 68.31 387 ALA A C 1
ATOM 3288 O O . ALA A 1 387 ? 27.865 4.873 -40.730 1.00 68.31 387 ALA A O 1
ATOM 3289 N N . ASN A 1 388 ? 28.544 4.555 -38.624 1.00 75.12 388 ASN A N 1
ATOM 3290 C CA . ASN A 1 388 ? 29.225 5.846 -38.507 1.00 75.12 388 ASN A CA 1
ATOM 3291 C C . ASN A 1 388 ? 30.436 5.939 -39.435 1.00 75.12 388 ASN A C 1
ATOM 3293 O O . ASN A 1 388 ? 30.660 6.996 -40.007 1.00 75.12 388 ASN A O 1
ATOM 3297 N N . LYS A 1 389 ? 31.200 4.856 -39.614 1.00 76.56 389 LYS A N 1
ATOM 3298 C CA . LYS A 1 389 ? 32.327 4.823 -40.553 1.00 76.56 389 LYS A CA 1
ATOM 3299 C C . LYS A 1 389 ? 31.845 4.943 -42.002 1.00 76.56 389 LYS A C 1
ATOM 3301 O O . LYS A 1 389 ? 32.409 5.723 -42.760 1.00 76.56 389 LYS A O 1
ATOM 3306 N N . LEU A 1 390 ? 30.768 4.239 -42.367 1.00 78.38 390 LEU A N 1
ATOM 3307 C CA . LEU A 1 390 ? 30.132 4.354 -43.685 1.00 78.38 390 LEU A CA 1
ATOM 3308 C C . LEU A 1 390 ? 29.566 5.766 -43.918 1.00 78.38 390 LEU A C 1
ATOM 3310 O O . LEU A 1 390 ? 29.809 6.362 -44.959 1.00 78.38 390 LEU A O 1
ATOM 3314 N N . MET A 1 391 ? 28.882 6.326 -42.918 1.00 77.00 391 MET A N 1
ATOM 3315 C CA . MET A 1 391 ? 28.349 7.688 -42.946 1.00 77.00 391 MET A CA 1
ATOM 3316 C C . MET A 1 391 ? 29.470 8.732 -43.017 1.00 77.00 391 MET A C 1
ATOM 3318 O O . MET A 1 391 ? 29.317 9.719 -43.719 1.00 77.00 391 MET A O 1
ATOM 3322 N N . GLN A 1 392 ? 30.604 8.537 -42.336 1.00 71.56 392 GLN A N 1
ATOM 3323 C CA . GLN A 1 392 ? 31.765 9.429 -42.440 1.00 71.56 392 GLN A CA 1
ATOM 3324 C C . GLN A 1 392 ? 32.376 9.401 -43.842 1.00 71.56 392 GLN A C 1
ATOM 3326 O O . GLN A 1 392 ? 32.692 10.462 -44.363 1.00 71.56 392 GLN A O 1
ATOM 3331 N N . MET A 1 393 ? 32.485 8.226 -44.470 1.00 69.69 393 MET A N 1
ATOM 3332 C CA . MET A 1 393 ? 32.936 8.112 -45.864 1.00 69.69 393 MET A CA 1
ATOM 3333 C C . MET A 1 393 ? 31.972 8.830 -46.818 1.00 69.69 393 MET A C 1
ATOM 3335 O O . MET A 1 393 ? 32.391 9.716 -47.552 1.00 69.69 393 MET A O 1
ATOM 3339 N N . GLN A 1 394 ? 30.669 8.549 -46.715 1.00 72.62 394 GLN A N 1
ATOM 3340 C CA . GLN A 1 394 ? 29.635 9.213 -47.522 1.00 72.62 394 GLN A CA 1
ATOM 3341 C C . GLN A 1 394 ? 29.580 10.726 -47.280 1.00 72.62 394 GLN A C 1
ATOM 3343 O O . GLN A 1 394 ? 29.363 11.497 -48.209 1.00 72.62 394 GLN A O 1
ATOM 3348 N N . ARG A 1 395 ? 29.800 11.165 -46.037 1.00 70.19 395 ARG A N 1
ATOM 3349 C CA . ARG A 1 395 ? 29.867 12.579 -45.672 1.00 70.19 395 ARG A CA 1
ATOM 3350 C C . ARG A 1 395 ? 31.115 13.245 -46.235 1.00 70.19 395 ARG A C 1
ATOM 3352 O O . ARG A 1 395 ? 30.990 14.365 -46.696 1.00 70.19 395 ARG A O 1
ATOM 3359 N N . MET A 1 396 ? 32.275 12.589 -46.241 1.00 71.44 396 MET A N 1
ATOM 3360 C CA . MET A 1 396 ? 33.475 13.139 -46.880 1.00 71.44 396 MET A CA 1
ATOM 3361 C C . MET A 1 396 ? 33.315 13.239 -48.399 1.00 71.44 396 MET A C 1
ATOM 3363 O O . MET A 1 396 ? 33.735 14.232 -48.985 1.00 71.44 396 MET A O 1
ATOM 3367 N N . ASP A 1 397 ? 32.677 12.258 -49.036 1.00 72.75 397 ASP A N 1
ATOM 3368 C CA . ASP A 1 397 ? 32.403 12.300 -50.476 1.00 72.75 397 ASP A CA 1
ATOM 3369 C C . ASP A 1 397 ? 31.370 13.386 -50.821 1.00 72.75 397 ASP A C 1
ATOM 3371 O O . ASP A 1 397 ? 31.550 14.139 -51.780 1.00 72.75 397 ASP A O 1
ATOM 3375 N N . TYR A 1 398 ? 30.340 13.554 -49.986 1.00 70.88 398 TYR A N 1
ATOM 3376 C CA . TYR A 1 398 ? 29.386 14.658 -50.100 1.00 70.88 398 TYR A CA 1
ATOM 3377 C C . TYR A 1 398 ? 30.032 16.019 -49.812 1.00 70.88 398 TYR A C 1
ATOM 3379 O O . TYR A 1 398 ? 29.806 16.966 -50.553 1.00 70.88 398 TYR A O 1
ATOM 3387 N N . GLU A 1 399 ? 30.877 16.137 -48.786 1.00 71.31 399 GLU A N 1
ATOM 3388 C CA . GLU A 1 399 ? 31.621 17.363 -48.481 1.00 71.31 399 GLU A CA 1
ATOM 3389 C C . GLU A 1 399 ? 32.587 17.711 -49.618 1.00 71.31 399 GLU A C 1
ATOM 3391 O O . GLU A 1 399 ? 32.691 18.881 -49.958 1.00 71.31 399 GLU A O 1
ATOM 3396 N N . ARG A 1 400 ? 33.218 16.737 -50.287 1.00 72.94 400 ARG A N 1
ATOM 3397 C CA . ARG A 1 400 ? 34.012 16.980 -51.506 1.00 72.94 400 ARG A CA 1
ATOM 3398 C C . ARG A 1 400 ? 33.159 17.497 -52.66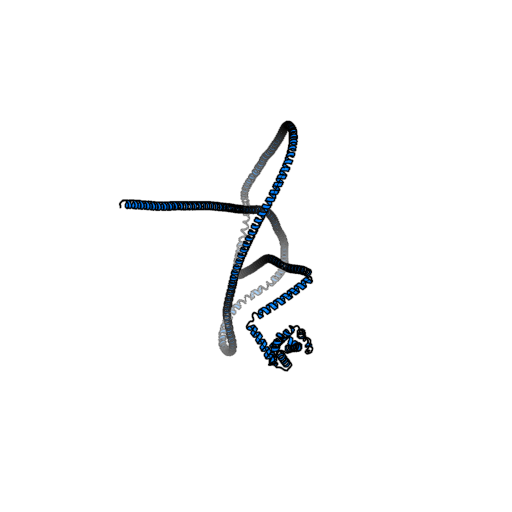2 1.00 72.94 400 ARG A C 1
ATOM 3400 O O . ARG A 1 400 ? 33.563 18.459 -53.310 1.00 72.94 400 ARG A O 1
ATOM 3407 N N . LEU A 1 401 ? 31.981 16.913 -52.895 1.00 72.75 401 LEU A N 1
ATOM 3408 C CA . LEU A 1 401 ? 31.029 17.393 -53.906 1.00 72.75 401 LEU A CA 1
ATOM 3409 C C . LEU A 1 401 ? 30.526 18.807 -53.592 1.00 72.75 401 LEU A C 1
ATOM 3411 O O . LEU A 1 401 ? 30.504 19.666 -54.472 1.00 72.75 401 LEU A O 1
ATOM 3415 N N . VAL A 1 402 ? 30.195 19.079 -52.327 1.00 73.50 402 VAL A N 1
ATOM 3416 C CA . VAL A 1 402 ? 29.765 20.401 -51.866 1.00 73.50 402 VAL A CA 1
ATOM 3417 C C . VAL A 1 402 ? 30.908 21.401 -51.969 1.00 73.50 402 VAL A C 1
ATOM 3419 O O . VAL A 1 402 ? 30.685 22.485 -52.485 1.00 73.50 402 VAL A O 1
ATOM 3422 N N . GLN A 1 403 ? 32.135 21.058 -51.573 1.00 70.50 403 GLN A N 1
ATOM 3423 C CA . GLN A 1 403 ? 33.301 21.938 -51.708 1.00 70.50 403 GLN A CA 1
ATOM 3424 C C . GLN A 1 403 ? 33.615 22.226 -53.178 1.00 70.50 403 GLN A C 1
ATOM 3426 O O . GLN A 1 403 ? 33.845 23.381 -53.519 1.00 70.50 403 GLN A O 1
ATOM 3431 N N . ALA A 1 404 ? 33.528 21.239 -54.074 1.00 69.25 404 ALA A N 1
ATOM 3432 C CA . ALA A 1 404 ? 33.660 21.465 -55.513 1.00 69.25 404 ALA A CA 1
ATOM 3433 C C . ALA A 1 404 ? 32.559 22.403 -56.043 1.00 69.25 404 ALA A C 1
ATOM 3435 O O . ALA A 1 404 ? 32.857 23.379 -56.732 1.00 69.25 404 ALA A O 1
ATOM 3436 N N . SER A 1 405 ? 31.298 22.190 -55.646 1.00 68.75 405 SER A N 1
ATOM 3437 C CA . SER A 1 405 ? 30.194 23.081 -56.031 1.00 68.75 405 SER A CA 1
ATOM 3438 C C . SER A 1 405 ? 30.311 24.476 -55.414 1.00 68.75 405 SER A C 1
ATOM 3440 O O . SER A 1 405 ? 30.011 25.457 -56.082 1.00 68.75 405 SER A O 1
ATOM 3442 N N . VAL A 1 406 ? 30.805 24.596 -54.177 1.00 73.62 406 VAL A N 1
ATOM 3443 C CA . VAL A 1 406 ? 30.998 25.864 -53.465 1.00 73.62 406 VAL A CA 1
ATOM 3444 C C . VAL A 1 406 ? 32.182 26.609 -54.048 1.00 73.62 406 VAL A C 1
ATOM 3446 O O . VAL A 1 406 ? 32.118 27.823 -54.124 1.00 73.62 406 VAL A O 1
ATOM 3449 N N . VAL A 1 407 ? 33.238 25.939 -54.507 1.00 72.88 407 VAL A N 1
ATOM 3450 C CA . VAL A 1 407 ? 34.349 26.586 -55.218 1.00 72.88 407 VAL A CA 1
ATOM 3451 C C . VAL A 1 407 ? 33.877 27.123 -56.568 1.00 72.88 407 VAL A C 1
ATOM 3453 O O . VAL A 1 407 ? 34.182 28.268 -56.897 1.00 72.88 407 VAL A O 1
ATOM 3456 N N . ILE A 1 408 ? 33.070 26.360 -57.313 1.00 67.62 408 ILE A N 1
ATOM 3457 C CA . ILE A 1 408 ? 32.474 26.813 -58.580 1.00 67.62 408 ILE A CA 1
ATOM 3458 C C . ILE A 1 408 ? 31.499 27.978 -58.335 1.00 67.62 408 ILE A C 1
ATOM 3460 O O . ILE A 1 408 ? 31.600 29.017 -58.985 1.00 67.62 408 ILE A O 1
ATOM 3464 N N . GLN A 1 409 ? 30.616 27.864 -57.340 1.00 61.03 409 GLN A N 1
ATOM 3465 C CA . GLN A 1 409 ? 29.675 28.919 -56.958 1.00 61.03 409 GLN A CA 1
ATOM 3466 C C . GLN A 1 409 ? 30.375 30.143 -56.364 1.00 61.03 409 GLN A C 1
ATOM 3468 O O . GLN A 1 409 ? 29.954 31.254 -56.653 1.00 61.03 409 GLN A O 1
ATOM 3473 N N . ARG A 1 410 ? 31.445 29.986 -55.573 1.00 59.94 410 ARG A N 1
ATOM 3474 C CA . ARG A 1 410 ? 32.257 31.094 -55.044 1.00 59.94 410 ARG A CA 1
ATOM 3475 C C . ARG A 1 410 ? 33.030 31.782 -56.149 1.00 59.94 410 ARG A C 1
ATOM 3477 O O . ARG A 1 410 ? 33.090 32.995 -56.121 1.00 59.94 410 ARG A O 1
ATOM 3484 N N . ARG A 1 411 ? 33.582 31.065 -57.132 1.00 63.91 411 ARG A N 1
ATOM 3485 C CA . ARG A 1 411 ? 34.232 31.707 -58.287 1.00 63.91 411 ARG A CA 1
ATOM 3486 C C . ARG A 1 411 ? 33.229 32.455 -59.158 1.00 63.91 411 ARG A C 1
ATOM 3488 O O . ARG A 1 411 ? 33.504 33.576 -59.570 1.00 63.91 411 ARG A O 1
ATOM 3495 N N . TYR A 1 412 ? 32.055 31.875 -59.391 1.00 67.75 412 TYR A N 1
ATOM 3496 C CA . TYR A 1 412 ? 30.986 32.535 -60.136 1.00 67.75 412 TYR A CA 1
ATOM 3497 C C . TYR A 1 412 ? 30.417 33.747 -59.379 1.00 67.75 412 TYR A C 1
ATOM 3499 O O . TYR A 1 412 ? 30.278 34.821 -59.961 1.00 67.75 412 TYR A O 1
ATOM 3507 N N . ARG A 1 413 ? 30.167 33.618 -58.068 1.00 64.56 413 ARG A N 1
ATOM 3508 C CA . ARG A 1 413 ? 29.722 34.723 -57.205 1.00 64.56 413 ARG A CA 1
ATOM 3509 C C . ARG A 1 413 ? 30.796 35.779 -57.020 1.00 64.56 413 ARG A C 1
ATOM 3511 O O . ARG A 1 413 ? 30.446 36.930 -57.135 1.00 64.56 413 ARG A O 1
ATOM 3518 N N . ALA A 1 414 ? 32.072 35.437 -56.856 1.00 62.03 414 ALA A N 1
ATOM 3519 C CA . ALA A 1 414 ? 33.160 36.416 -56.780 1.00 62.03 414 ALA A CA 1
ATOM 3520 C C . ALA A 1 414 ? 33.333 37.182 -58.099 1.00 62.03 414 ALA A C 1
ATOM 3522 O O . ALA A 1 414 ? 33.626 38.370 -58.085 1.00 62.03 414 ALA A O 1
ATOM 3523 N N . LYS A 1 415 ? 33.093 36.540 -59.252 1.00 70.19 415 LYS A N 1
ATOM 3524 C CA . LYS A 1 415 ? 33.070 37.231 -60.549 1.00 70.19 415 LYS A CA 1
ATOM 3525 C C . LYS A 1 415 ? 31.842 38.141 -60.695 1.00 70.19 415 LYS A C 1
ATOM 3527 O O . LYS A 1 415 ? 31.970 39.247 -61.206 1.00 70.19 415 LYS A O 1
ATOM 3532 N N . ARG A 1 416 ? 30.669 37.712 -60.213 1.00 63.81 416 ARG A N 1
ATOM 3533 C CA . ARG A 1 416 ? 29.438 38.524 -60.189 1.00 63.81 416 ARG A CA 1
ATOM 3534 C C . ARG A 1 416 ? 29.478 39.671 -59.175 1.00 63.81 416 ARG A C 1
ATOM 3536 O O . ARG A 1 416 ? 29.063 40.765 -59.532 1.00 63.81 416 ARG A O 1
ATOM 3543 N N . GLU A 1 417 ? 29.984 39.432 -57.970 1.00 62.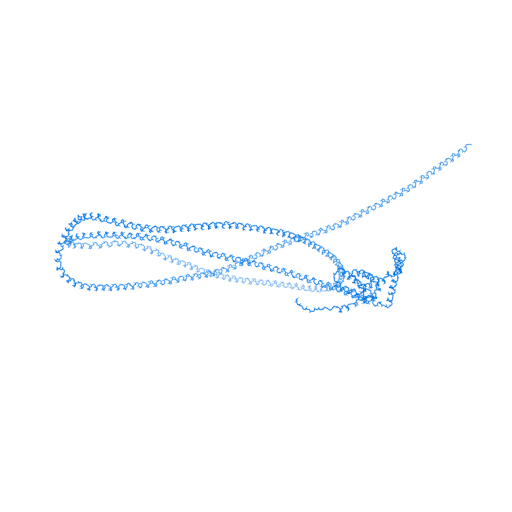12 417 GLU A N 1
ATOM 3544 C CA . GLU A 1 417 ? 30.240 40.426 -56.924 1.00 62.12 417 GLU A CA 1
ATOM 3545 C C . GLU A 1 417 ? 31.352 41.370 -57.356 1.00 62.12 417 GLU A C 1
ATOM 3547 O O . GLU A 1 417 ? 31.205 42.552 -57.134 1.00 62.12 417 GLU A O 1
ATOM 3552 N N . GLY A 1 418 ? 32.401 40.919 -58.050 1.00 65.56 418 GLY A N 1
ATOM 3553 C CA . GLY A 1 418 ? 33.413 41.821 -58.614 1.00 65.56 418 GLY A CA 1
ATOM 3554 C C . GLY A 1 418 ? 32.831 42.786 -59.654 1.00 65.56 418 GLY A C 1
ATOM 3555 O O . GLY A 1 418 ? 33.127 43.977 -59.631 1.00 65.56 418 GLY A O 1
ATOM 3556 N N . LEU A 1 419 ? 31.936 42.302 -60.524 1.00 67.06 419 LEU A N 1
ATOM 3557 C CA . LEU A 1 419 ? 31.195 43.141 -61.476 1.00 67.06 419 LEU A CA 1
ATOM 3558 C C . LEU A 1 419 ? 30.176 44.064 -60.784 1.00 67.06 419 LEU A C 1
ATOM 3560 O O . LEU A 1 419 ? 30.052 45.224 -61.166 1.00 67.06 419 LEU A O 1
ATOM 3564 N N . GLN A 1 420 ? 29.473 43.584 -59.753 1.00 60.53 420 GLN A N 1
ATOM 3565 C CA . GLN A 1 420 ? 28.553 44.410 -58.964 1.00 60.53 420 GLN A CA 1
ATOM 3566 C C . GLN A 1 420 ? 29.285 45.440 -58.110 1.00 60.53 420 GLN A C 1
ATOM 3568 O O . GLN A 1 420 ? 28.851 46.576 -58.089 1.00 60.53 420 GLN A O 1
ATOM 3573 N N . GLN A 1 421 ? 30.411 45.099 -57.488 1.00 60.00 421 GLN A N 1
ATOM 3574 C CA . GLN A 1 421 ? 31.245 46.009 -56.704 1.00 60.00 421 GLN A CA 1
ATOM 3575 C C . GLN A 1 421 ? 31.914 47.054 -57.588 1.00 60.00 421 GLN A C 1
ATOM 3577 O O . GLN A 1 421 ? 32.083 48.176 -57.138 1.00 60.00 421 GLN A O 1
ATOM 3582 N N . TYR A 1 422 ? 32.253 46.744 -58.843 1.00 66.06 422 TYR A N 1
ATOM 3583 C CA . TYR A 1 422 ? 32.737 47.750 -59.792 1.00 66.06 422 TYR A CA 1
ATOM 3584 C C . TYR A 1 422 ? 31.647 48.782 -60.138 1.00 66.06 422 TYR A C 1
ATOM 3586 O O . TYR A 1 422 ? 31.902 49.986 -60.118 1.00 66.06 422 TYR A O 1
ATOM 3594 N N . VAL A 1 423 ? 30.415 48.325 -60.388 1.00 68.94 423 VAL A N 1
ATOM 3595 C CA . VAL A 1 423 ? 29.263 49.200 -60.681 1.00 68.94 423 VAL A CA 1
ATOM 3596 C C . VAL A 1 423 ? 28.796 49.958 -59.432 1.00 68.94 423 VAL A C 1
ATOM 3598 O O . VAL A 1 423 ? 28.572 51.166 -59.488 1.00 68.94 423 VAL A O 1
ATOM 3601 N N . GLU A 1 424 ? 28.713 49.283 -58.287 1.00 63.84 424 GLU A N 1
ATOM 3602 C CA . GLU A 1 424 ? 28.397 49.878 -56.989 1.00 63.84 424 GLU A CA 1
ATOM 3603 C C . GLU A 1 424 ? 29.483 50.843 -56.545 1.00 63.84 424 GLU A C 1
ATOM 3605 O O . GLU A 1 424 ? 29.130 51.880 -56.021 1.00 63.84 424 GLU A O 1
ATOM 3610 N N . TYR A 1 425 ? 30.771 50.588 -56.792 1.00 68.69 425 TYR A N 1
ATOM 3611 C CA . TYR A 1 425 ? 31.848 51.539 -56.502 1.00 68.69 425 TYR A CA 1
ATOM 3612 C C . TYR A 1 425 ? 31.704 52.821 -57.327 1.00 68.69 425 TYR A C 1
ATOM 3614 O O . TYR A 1 425 ? 31.894 53.906 -56.787 1.00 68.69 425 TYR A O 1
ATOM 3622 N N . GLN A 1 426 ? 31.318 52.734 -58.603 1.00 66.06 426 GLN A N 1
ATOM 3623 C CA . GLN A 1 426 ? 31.084 53.923 -59.433 1.00 66.06 426 GLN A CA 1
ATOM 3624 C C . GLN A 1 426 ? 29.829 54.702 -59.008 1.00 66.06 426 GLN A C 1
ATOM 3626 O O . GLN A 1 426 ? 29.844 55.936 -58.945 1.00 66.06 426 GLN A O 1
ATOM 3631 N N . LEU A 1 427 ? 28.760 53.997 -58.630 1.00 68.75 427 LEU A N 1
ATOM 3632 C CA . LEU A 1 427 ? 27.560 54.601 -58.043 1.00 68.75 427 LEU A CA 1
ATOM 3633 C C . LEU A 1 427 ? 27.828 55.180 -56.647 1.00 68.75 427 LEU A C 1
ATOM 3635 O O . LEU A 1 427 ? 27.379 56.281 -56.349 1.00 68.75 427 LEU A O 1
ATOM 3639 N N . LEU A 1 428 ? 28.611 54.504 -55.803 1.00 65.06 428 LEU A N 1
ATOM 3640 C CA . LEU A 1 428 ? 29.010 55.010 -54.494 1.00 65.06 428 LEU A CA 1
ATOM 3641 C C . LEU A 1 428 ? 29.943 56.197 -54.644 1.00 65.06 428 LEU A C 1
ATOM 3643 O O . LEU A 1 428 ? 29.809 57.119 -53.862 1.00 65.06 428 LEU A O 1
ATOM 3647 N N . LYS A 1 429 ? 30.866 56.212 -55.611 1.00 69.75 429 LYS A N 1
ATOM 3648 C CA . LYS A 1 429 ? 31.782 57.336 -55.857 1.00 69.75 429 LYS A CA 1
ATOM 3649 C C . LYS A 1 429 ? 31.016 58.580 -56.311 1.00 69.75 429 LYS A C 1
ATOM 3651 O O . LYS A 1 429 ? 31.240 59.659 -55.774 1.00 69.75 429 LYS A O 1
ATOM 3656 N N . SER A 1 430 ? 30.070 58.436 -57.236 1.00 66.44 430 SER A N 1
ATOM 3657 C CA . SER A 1 430 ? 29.202 59.545 -57.665 1.00 66.44 430 SER A CA 1
ATOM 3658 C C . SER A 1 430 ? 28.262 60.006 -56.544 1.00 66.44 430 SER A C 1
ATOM 3660 O O . SER A 1 430 ? 28.212 61.197 -56.239 1.00 66.44 430 SER A O 1
ATOM 3662 N N . ALA A 1 431 ? 27.611 59.077 -55.839 1.00 64.25 431 ALA A N 1
ATOM 3663 C CA . ALA A 1 431 ? 26.748 59.396 -54.704 1.00 64.25 431 ALA A CA 1
ATOM 3664 C C . ALA A 1 431 ? 27.523 59.983 -53.514 1.00 64.25 431 ALA A C 1
ATOM 3666 O O . ALA A 1 431 ? 27.031 60.907 -52.878 1.00 64.25 431 ALA A O 1
ATOM 3667 N N . THR A 1 432 ? 28.737 59.514 -53.209 1.00 66.44 432 THR A N 1
ATOM 3668 C CA . THR A 1 432 ? 29.578 60.090 -52.144 1.00 66.44 432 THR A CA 1
ATOM 3669 C C . THR A 1 432 ? 30.081 61.469 -52.513 1.00 66.44 432 THR A C 1
ATOM 3671 O O . THR A 1 432 ? 30.103 62.310 -51.629 1.00 66.44 432 THR A O 1
ATOM 3674 N N . LEU A 1 433 ? 30.402 61.761 -53.774 1.00 70.81 433 LEU A N 1
ATOM 3675 C CA . LEU A 1 433 ? 30.749 63.126 -54.182 1.00 70.81 433 LEU A CA 1
ATOM 3676 C C . LEU A 1 433 ? 29.546 64.075 -54.055 1.00 70.81 433 LEU A C 1
ATOM 3678 O O . LEU A 1 433 ? 29.679 65.151 -53.469 1.00 70.81 433 LEU A O 1
ATOM 3682 N N . SER A 1 434 ? 28.351 63.651 -54.477 1.00 68.94 434 SER A N 1
ATOM 3683 C CA . SER A 1 434 ? 27.119 64.436 -54.299 1.00 68.94 434 SER A CA 1
ATOM 3684 C C . SER A 1 434 ? 26.718 64.584 -52.825 1.00 68.94 434 SER A C 1
ATOM 3686 O O . SER A 1 434 ? 26.313 65.665 -52.400 1.00 68.94 434 SER A O 1
ATOM 3688 N N . ILE A 1 435 ? 26.874 63.532 -52.013 1.00 63.22 435 ILE A N 1
ATOM 3689 C CA . ILE A 1 435 ? 26.622 63.564 -50.567 1.00 63.22 435 ILE A CA 1
ATOM 3690 C C . ILE A 1 435 ? 27.689 64.392 -49.853 1.00 63.22 435 ILE A C 1
ATOM 3692 O O . ILE A 1 435 ? 27.329 65.116 -48.944 1.00 63.22 435 ILE A O 1
ATOM 3696 N N . GLN A 1 436 ? 28.964 64.363 -50.244 1.00 60.72 436 GLN A N 1
ATOM 3697 C CA . GLN A 1 436 ? 30.023 65.183 -49.639 1.00 60.72 436 GLN A CA 1
ATOM 3698 C C . GLN A 1 436 ? 29.813 66.670 -49.930 1.00 60.72 436 GLN A C 1
ATOM 3700 O O . GLN A 1 436 ? 29.972 67.488 -49.028 1.00 60.72 436 GLN A O 1
ATOM 3705 N N . GLN A 1 437 ? 29.396 67.027 -51.146 1.00 64.69 437 GLN A N 1
ATOM 3706 C CA . GLN A 1 437 ? 29.040 68.405 -51.499 1.00 64.69 437 GLN A CA 1
ATOM 3707 C C . GLN A 1 437 ? 27.769 68.869 -50.765 1.00 64.69 437 GLN A C 1
ATOM 3709 O O . GLN A 1 437 ? 27.761 69.941 -50.162 1.00 64.69 437 GLN A O 1
ATOM 3714 N N . ARG A 1 438 ? 26.721 68.031 -50.712 1.00 64.75 438 ARG A N 1
ATOM 3715 C CA . ARG A 1 438 ? 25.486 68.311 -49.954 1.00 64.75 438 ARG A CA 1
ATOM 3716 C C . ARG A 1 438 ? 25.733 68.360 -48.443 1.00 64.75 438 ARG A C 1
ATOM 3718 O O . ARG A 1 438 ? 25.156 69.191 -47.754 1.00 64.75 438 ARG A O 1
ATOM 3725 N N . TRP A 1 439 ? 26.577 67.476 -47.918 1.00 58.09 439 TRP A N 1
ATOM 3726 C CA . TRP A 1 439 ? 26.918 67.382 -46.501 1.00 58.09 439 TRP A CA 1
ATOM 3727 C C . TRP A 1 439 ? 27.776 68.555 -46.063 1.00 58.09 439 TRP A C 1
ATOM 3729 O O . TRP A 1 439 ? 27.490 69.079 -45.002 1.00 58.09 439 TRP A O 1
ATOM 3739 N N . ARG A 1 440 ? 28.741 69.025 -46.866 1.00 69.94 440 ARG A N 1
ATOM 3740 C CA . ARG A 1 440 ? 29.482 70.267 -46.572 1.00 69.94 440 ARG A CA 1
ATOM 3741 C C . ARG A 1 440 ? 28.533 71.466 -46.479 1.00 69.94 440 ARG A C 1
ATOM 3743 O O . ARG A 1 440 ? 28.498 72.112 -45.442 1.00 69.94 440 ARG A O 1
ATOM 3750 N N . ALA A 1 441 ? 27.634 71.638 -47.451 1.00 69.25 441 ALA A N 1
ATOM 3751 C CA . ALA A 1 441 ? 26.616 72.694 -47.405 1.00 69.25 441 ALA A CA 1
ATOM 3752 C C . ALA A 1 441 ? 25.651 72.571 -46.202 1.00 69.25 441 ALA A C 1
ATOM 3754 O O . ALA A 1 441 ? 25.272 73.564 -45.582 1.00 69.25 441 ALA A O 1
ATOM 3755 N N . VAL A 1 442 ? 25.255 71.346 -45.833 1.00 72.12 442 VAL A N 1
ATOM 3756 C CA . VAL A 1 442 ? 24.410 71.091 -44.653 1.00 72.12 442 VAL A CA 1
ATOM 3757 C C . VAL A 1 442 ? 25.190 71.261 -43.348 1.00 72.12 442 VAL A C 1
ATOM 3759 O O . VAL A 1 442 ? 24.597 71.684 -42.360 1.00 72.12 442 VAL A O 1
ATOM 3762 N N . LEU A 1 443 ? 26.482 70.938 -43.311 1.00 70.56 443 LEU A N 1
ATOM 3763 C CA . LEU A 1 443 ? 27.341 71.105 -42.143 1.00 70.56 443 LEU A CA 1
ATOM 3764 C C . LEU A 1 443 ? 27.555 72.594 -41.870 1.00 70.56 443 LEU A C 1
ATOM 3766 O O . LEU A 1 443 ? 27.310 73.011 -40.745 1.00 70.56 443 LEU A O 1
ATOM 3770 N N . ASP A 1 444 ? 27.862 73.391 -42.894 1.00 73.31 444 ASP A N 1
ATOM 3771 C CA . ASP A 1 444 ? 28.023 74.846 -42.781 1.00 73.31 444 ASP A CA 1
ATOM 3772 C C . ASP A 1 444 ? 26.714 75.513 -42.326 1.00 73.31 444 ASP A C 1
ATOM 3774 O O . ASP A 1 444 ? 26.691 76.275 -41.357 1.00 73.31 444 ASP A O 1
ATOM 3778 N N . MET A 1 445 ? 25.574 75.115 -42.909 1.00 69.62 445 MET A N 1
ATOM 3779 C CA . MET A 1 445 ? 24.252 75.568 -42.456 1.00 69.62 445 MET A CA 1
ATOM 3780 C C . MET A 1 445 ? 23.936 75.112 -41.017 1.00 69.62 445 MET A C 1
ATOM 3782 O O . MET A 1 445 ? 23.296 75.838 -40.254 1.00 69.62 445 MET A O 1
ATOM 3786 N N . ARG A 1 446 ? 24.348 73.901 -40.610 1.00 72.75 446 ARG A N 1
ATOM 3787 C CA . ARG A 1 446 ? 24.097 73.361 -39.259 1.00 72.75 446 ARG A CA 1
ATOM 3788 C C . ARG A 1 446 ? 25.011 73.977 -38.211 1.00 72.75 446 ARG A C 1
ATOM 3790 O O . ARG A 1 446 ? 24.549 74.104 -37.082 1.00 72.75 446 ARG A O 1
ATOM 3797 N N . ILE A 1 447 ? 26.246 74.339 -38.554 1.00 73.88 447 ILE A N 1
ATOM 3798 C CA . ILE A 1 447 ? 27.171 75.072 -37.684 1.00 73.88 447 ILE A CA 1
ATOM 3799 C C . ILE A 1 447 ? 26.594 76.466 -37.435 1.00 73.88 447 ILE A C 1
ATOM 3801 O O . ILE A 1 447 ? 26.287 76.772 -36.286 1.00 73.88 447 ILE A O 1
ATOM 3805 N N . ALA A 1 448 ? 26.251 77.211 -38.491 1.00 73.06 448 ALA A N 1
ATOM 3806 C CA . ALA A 1 448 ? 25.609 78.523 -38.368 1.00 73.06 448 ALA A CA 1
ATOM 3807 C C . ALA A 1 448 ? 24.286 78.466 -37.574 1.00 73.06 448 ALA A C 1
ATOM 3809 O O . ALA A 1 448 ? 24.019 79.290 -36.696 1.00 73.06 448 ALA A O 1
ATOM 3810 N N . ARG A 1 449 ? 23.453 77.437 -37.807 1.00 73.12 449 ARG A N 1
ATOM 3811 C CA . ARG A 1 449 ? 22.209 77.240 -37.043 1.00 73.12 449 ARG A CA 1
ATOM 3812 C C . ARG A 1 449 ? 22.460 76.806 -35.597 1.00 73.12 449 ARG A C 1
ATOM 3814 O O . ARG A 1 449 ? 21.698 77.214 -34.726 1.00 73.12 449 ARG A O 1
ATOM 3821 N N . ARG A 1 450 ? 23.475 75.982 -35.310 1.00 73.62 450 ARG A N 1
ATOM 3822 C CA . ARG A 1 450 ? 23.842 75.602 -33.934 1.00 73.62 450 ARG A CA 1
ATOM 3823 C C . ARG A 1 450 ? 24.382 76.790 -33.164 1.00 73.62 450 ARG A C 1
ATOM 3825 O O . ARG A 1 450 ? 23.983 76.942 -32.020 1.00 73.62 450 ARG A O 1
ATOM 3832 N N . GLU A 1 451 ? 25.222 77.617 -33.769 1.00 74.25 451 GLU A N 1
ATOM 3833 C CA . GLU A 1 451 ? 25.735 78.840 -33.150 1.00 74.25 451 GLU A CA 1
ATOM 3834 C C . GLU A 1 451 ? 24.586 79.789 -32.820 1.00 74.25 451 GLU A C 1
ATOM 3836 O O . GLU A 1 451 ? 24.421 80.159 -31.660 1.00 74.25 451 GLU A O 1
ATOM 3841 N N . TYR A 1 452 ? 23.691 80.049 -33.776 1.00 74.44 452 TYR A N 1
ATOM 3842 C CA . TYR A 1 452 ? 22.491 80.852 -33.540 1.00 74.44 452 TYR A CA 1
ATOM 3843 C C . TYR A 1 452 ? 21.573 80.258 -32.455 1.00 74.44 452 TYR A C 1
ATOM 3845 O O . TYR A 1 452 ? 21.095 80.976 -31.575 1.00 74.44 452 TYR A O 1
ATOM 3853 N N . VAL A 1 453 ? 21.329 78.940 -32.467 1.00 74.75 453 VAL A N 1
ATOM 3854 C CA . VAL A 1 453 ? 20.478 78.282 -31.460 1.00 74.75 453 VAL A CA 1
ATOM 3855 C C . VAL A 1 453 ? 21.159 78.233 -30.093 1.00 74.75 453 VAL A C 1
ATOM 3857 O O . VAL A 1 453 ? 20.465 78.446 -29.106 1.00 74.75 453 VAL A O 1
ATOM 3860 N N . CYS A 1 454 ? 22.471 78.010 -29.986 1.00 75.81 454 CYS A N 1
ATOM 3861 C CA . CYS A 1 454 ? 23.214 78.082 -28.721 1.00 75.81 454 CYS A CA 1
ATOM 3862 C C . CYS A 1 454 ? 23.191 79.501 -28.158 1.00 75.81 454 CYS A C 1
ATOM 3864 O O . CYS A 1 454 ? 22.920 79.665 -26.974 1.00 75.81 454 CYS A O 1
ATOM 3866 N N . LEU A 1 455 ? 23.381 80.524 -28.995 1.00 75.62 455 LEU A N 1
ATOM 3867 C CA . LEU A 1 455 ? 23.320 81.919 -28.560 1.00 75.62 455 LEU A CA 1
ATOM 3868 C C . LEU A 1 455 ? 21.907 82.274 -28.072 1.00 75.62 455 LEU A C 1
ATOM 3870 O O . LEU A 1 455 ? 21.732 82.812 -26.980 1.00 75.62 455 LEU A O 1
ATOM 3874 N N . ARG A 1 456 ? 20.876 81.881 -28.831 1.00 75.69 456 ARG A N 1
ATOM 3875 C CA . ARG A 1 456 ? 19.469 82.104 -28.477 1.00 75.69 456 ARG A CA 1
ATOM 3876 C C . ARG A 1 456 ? 19.039 81.300 -27.248 1.00 75.69 456 ARG A C 1
ATOM 3878 O O . ARG A 1 456 ? 18.324 81.827 -26.404 1.00 75.69 456 ARG A O 1
ATOM 3885 N N . THR A 1 457 ? 19.451 80.039 -27.117 1.00 71.50 457 THR A N 1
ATOM 3886 C CA . THR A 1 457 ? 19.104 79.193 -25.959 1.00 71.50 457 THR A CA 1
ATOM 3887 C C . THR A 1 457 ? 19.873 79.602 -24.712 1.00 71.50 457 THR A C 1
ATOM 3889 O O . THR A 1 457 ? 19.260 79.655 -23.654 1.00 71.50 457 THR A O 1
ATOM 3892 N N . ALA A 1 458 ? 21.147 79.989 -24.809 1.00 71.44 458 ALA A N 1
ATOM 3893 C CA . ALA A 1 458 ? 21.886 80.584 -23.697 1.00 71.44 458 ALA A CA 1
ATOM 3894 C C . ALA A 1 458 ? 21.247 81.908 -23.251 1.00 71.44 458 ALA A C 1
ATOM 3896 O O . ALA A 1 458 ? 21.033 82.103 -22.057 1.00 71.44 458 ALA A O 1
ATOM 3897 N N . CYS A 1 459 ? 20.843 82.770 -24.191 1.00 69.81 459 CYS A N 1
ATOM 3898 C CA . CYS A 1 459 ? 20.152 84.021 -23.877 1.00 69.81 459 CYS A CA 1
ATOM 3899 C C . CYS A 1 459 ? 18.790 83.765 -23.202 1.00 69.81 459 CYS A C 1
ATOM 3901 O O . CYS A 1 459 ? 18.526 84.315 -22.137 1.00 69.81 459 CYS A O 1
ATOM 3903 N N . ILE A 1 460 ? 17.970 82.847 -23.732 1.00 76.12 460 ILE A N 1
ATOM 3904 C CA . ILE A 1 460 ? 16.670 82.473 -23.146 1.00 76.12 460 ILE A CA 1
ATOM 3905 C C . ILE A 1 460 ? 16.836 81.760 -21.800 1.00 76.12 460 ILE A C 1
ATOM 3907 O O . ILE A 1 460 ? 16.049 82.000 -20.894 1.00 76.12 460 ILE A O 1
ATOM 3911 N N . VAL A 1 461 ? 17.840 80.899 -21.615 1.00 73.75 461 VAL A N 1
ATOM 3912 C CA . VAL A 1 461 ? 18.093 80.228 -20.329 1.00 73.75 461 VAL A CA 1
ATOM 3913 C C . VAL A 1 461 ? 18.596 81.225 -19.296 1.00 73.75 461 VAL A C 1
ATOM 3915 O O . VAL A 1 461 ? 18.141 81.165 -18.161 1.00 73.75 461 VAL A O 1
ATOM 3918 N N . VAL A 1 462 ? 19.465 82.173 -19.654 1.00 71.88 462 VAL A N 1
ATOM 3919 C CA . VAL A 1 462 ? 19.886 83.242 -18.735 1.00 71.88 462 VAL A CA 1
ATOM 3920 C C . VAL A 1 462 ? 18.708 84.161 -18.407 1.00 71.88 462 VAL A C 1
ATOM 3922 O O . VAL A 1 462 ? 18.472 84.423 -17.233 1.00 71.88 462 VAL A O 1
ATOM 3925 N N . GLN A 1 463 ? 17.896 84.561 -19.389 1.00 68.69 463 GLN A N 1
ATOM 3926 C CA . GLN A 1 463 ? 16.699 85.384 -19.176 1.00 68.69 463 GLN A CA 1
ATOM 3927 C C . GLN A 1 463 ? 15.624 84.657 -18.352 1.00 68.69 463 GLN A C 1
ATOM 3929 O O . GLN A 1 463 ? 15.090 85.236 -17.411 1.00 68.69 463 GLN A O 1
ATOM 3934 N N . ASN A 1 464 ? 15.336 83.382 -18.630 1.00 70.56 464 ASN A N 1
ATOM 3935 C CA . ASN A 1 464 ? 14.361 82.580 -17.886 1.00 70.56 464 ASN A CA 1
ATOM 3936 C C . ASN A 1 464 ? 14.880 82.179 -16.508 1.00 70.56 464 ASN A C 1
ATOM 3938 O O . ASN A 1 464 ? 14.101 82.159 -15.567 1.00 70.56 464 ASN A O 1
ATOM 3942 N N . ARG A 1 465 ? 16.177 81.894 -16.346 1.00 68.94 465 ARG A N 1
ATOM 3943 C CA . ARG A 1 465 ? 16.775 81.595 -15.037 1.00 68.94 465 ARG A CA 1
ATOM 3944 C C . ARG A 1 465 ? 16.872 82.853 -14.188 1.00 68.94 465 ARG A C 1
ATOM 3946 O O . ARG A 1 465 ? 16.607 82.766 -13.001 1.00 68.94 465 ARG A O 1
ATOM 3953 N N . PHE A 1 466 ? 17.162 84.013 -14.772 1.00 71.69 466 PHE A N 1
ATOM 3954 C CA . PHE A 1 466 ? 17.110 85.297 -14.076 1.00 71.69 466 PHE A CA 1
ATOM 3955 C C . PHE A 1 466 ? 15.670 85.672 -13.698 1.00 71.69 466 PHE A C 1
ATOM 3957 O O . PHE A 1 466 ? 15.419 85.977 -12.537 1.00 71.69 466 PHE A O 1
ATOM 3964 N N . ARG A 1 467 ? 14.697 85.544 -14.615 1.00 74.25 467 ARG A N 1
ATOM 3965 C CA . ARG A 1 467 ? 13.267 85.790 -14.335 1.00 74.25 467 ARG A CA 1
ATOM 3966 C C . ARG A 1 467 ? 12.678 84.787 -13.339 1.00 74.25 467 ARG A C 1
ATOM 3968 O O . ARG A 1 467 ? 11.941 85.196 -12.453 1.00 74.25 467 ARG A O 1
ATOM 3975 N N . ALA A 1 468 ? 13.042 83.507 -13.412 1.00 69.06 468 ALA A N 1
ATOM 3976 C CA . ALA A 1 468 ? 12.627 82.487 -12.449 1.00 69.06 468 ALA A CA 1
ATOM 3977 C C . ALA A 1 468 ? 13.334 82.642 -11.096 1.00 69.06 468 ALA A C 1
ATOM 3979 O O . ALA A 1 468 ? 12.713 82.392 -10.073 1.00 69.06 468 ALA A O 1
ATOM 3980 N N . LEU A 1 469 ? 14.595 83.088 -11.051 1.00 74.69 469 LEU A N 1
ATOM 3981 C CA . LEU A 1 469 ? 15.287 83.417 -9.800 1.00 74.69 469 LEU A CA 1
ATOM 3982 C C . LEU A 1 469 ? 14.688 84.675 -9.160 1.00 74.69 469 LEU A C 1
ATOM 3984 O O . LEU A 1 469 ? 14.544 84.712 -7.944 1.00 74.69 469 LEU A O 1
ATOM 3988 N N . LEU A 1 470 ? 14.302 85.676 -9.956 1.00 72.06 470 LEU A N 1
ATOM 3989 C CA . LEU A 1 470 ? 13.623 86.879 -9.480 1.00 72.06 470 LEU A CA 1
ATOM 3990 C C . LEU A 1 470 ? 12.209 86.547 -8.978 1.00 72.06 470 LEU A C 1
ATOM 3992 O O . LEU A 1 470 ? 11.874 86.915 -7.858 1.00 72.06 470 LEU A O 1
ATOM 3996 N N . ALA A 1 471 ? 11.429 85.761 -9.730 1.00 72.88 471 ALA A N 1
ATOM 3997 C CA . ALA A 1 471 ? 10.101 85.291 -9.327 1.00 72.88 471 ALA A CA 1
ATOM 3998 C C . ALA A 1 471 ? 10.152 84.340 -8.119 1.00 72.88 471 ALA A C 1
ATOM 4000 O O . ALA A 1 471 ? 9.312 84.430 -7.235 1.00 72.88 471 ALA A O 1
ATOM 4001 N N . MET A 1 472 ? 11.160 83.465 -8.025 1.00 71.56 472 MET A N 1
ATOM 4002 C CA . MET A 1 472 ? 11.365 82.584 -6.870 1.00 71.56 472 MET A CA 1
ATOM 4003 C C . MET A 1 472 ? 11.861 83.356 -5.650 1.00 71.56 472 MET A C 1
ATOM 4005 O O . MET A 1 472 ? 11.444 83.036 -4.543 1.00 71.56 472 MET A O 1
ATOM 4009 N N . ARG A 1 473 ? 12.708 84.382 -5.815 1.00 75.31 473 ARG A N 1
ATOM 4010 C CA . ARG A 1 473 ? 13.095 85.276 -4.715 1.00 75.31 473 ARG A CA 1
ATOM 4011 C C . ARG A 1 473 ? 11.901 86.091 -4.236 1.00 75.31 473 ARG A C 1
ATOM 4013 O O . ARG A 1 473 ? 11.671 86.063 -3.039 1.00 75.31 473 ARG A O 1
ATOM 4020 N N . LEU A 1 474 ? 11.116 86.691 -5.134 1.00 73.69 474 LEU A N 1
ATOM 4021 C CA . LEU A 1 474 ? 9.894 87.437 -4.802 1.00 73.69 474 LEU A CA 1
ATOM 4022 C C . LEU A 1 474 ? 8.838 86.543 -4.134 1.00 73.69 474 LEU A C 1
ATOM 4024 O O . LEU A 1 474 ? 8.388 86.859 -3.040 1.00 73.69 474 LEU A O 1
ATOM 4028 N N . ALA A 1 475 ? 8.536 85.370 -4.698 1.00 71.44 475 ALA A N 1
ATOM 4029 C CA . ALA A 1 475 ? 7.591 84.419 -4.109 1.00 71.44 475 ALA A CA 1
ATOM 4030 C C . ALA A 1 475 ? 8.111 83.802 -2.801 1.00 71.44 475 ALA A C 1
ATOM 4032 O O . ALA A 1 475 ? 7.328 83.499 -1.906 1.00 71.44 475 ALA A O 1
ATOM 4033 N N . ARG A 1 476 ? 9.431 83.619 -2.639 1.00 73.19 476 ARG A N 1
ATOM 4034 C CA . ARG A 1 476 ? 10.028 83.156 -1.376 1.00 73.19 476 ARG A CA 1
ATOM 4035 C C . ARG A 1 476 ? 10.072 84.265 -0.332 1.00 73.19 476 ARG A C 1
ATOM 4037 O O . ARG A 1 476 ? 9.896 83.942 0.835 1.00 73.19 476 ARG A O 1
ATOM 4044 N N . THR A 1 477 ? 10.281 85.529 -0.697 1.00 72.56 477 THR A N 1
ATOM 4045 C CA . THR A 1 477 ? 10.181 86.658 0.238 1.00 72.56 477 THR A CA 1
ATOM 4046 C C . THR A 1 477 ? 8.734 86.916 0.627 1.00 72.56 477 THR A C 1
ATOM 4048 O O . THR A 1 477 ? 8.482 87.045 1.815 1.00 72.56 477 THR A O 1
ATOM 4051 N N . GLU A 1 478 ? 7.776 86.863 -0.303 1.00 73.62 478 GLU A N 1
ATOM 4052 C CA . GLU A 1 478 ? 6.341 86.934 0.005 1.00 73.62 478 GLU A CA 1
ATOM 4053 C C . GLU A 1 478 ? 5.885 85.737 0.835 1.00 73.62 478 GLU A C 1
ATOM 4055 O O . GLU A 1 478 ? 5.183 85.919 1.822 1.00 73.62 478 GLU A O 1
ATOM 4060 N N . TYR A 1 479 ? 6.321 84.512 0.521 1.00 73.94 479 TYR A N 1
ATOM 4061 C CA . TYR A 1 479 ? 6.020 83.334 1.338 1.00 73.94 479 TYR A CA 1
ATOM 4062 C C . TYR A 1 479 ? 6.686 83.402 2.712 1.00 73.94 479 TYR A C 1
ATOM 4064 O O . TYR A 1 479 ? 6.076 83.014 3.697 1.00 73.94 479 TYR A O 1
ATOM 4072 N N . LEU A 1 480 ? 7.927 83.882 2.826 1.00 76.06 480 LEU A N 1
ATOM 4073 C CA . LEU A 1 480 ? 8.588 84.039 4.123 1.00 76.06 480 LEU A CA 1
ATOM 4074 C C . LEU A 1 480 ? 8.008 85.204 4.924 1.00 76.06 480 LEU A C 1
ATOM 4076 O O . LEU A 1 480 ? 7.968 85.074 6.137 1.00 76.06 480 LEU A O 1
ATOM 4080 N N . GLN A 1 481 ? 7.524 86.278 4.293 1.00 73.12 481 GLN A N 1
ATOM 4081 C CA . GLN A 1 481 ? 6.819 87.387 4.946 1.00 73.12 481 GLN A CA 1
ATOM 4082 C C . GLN A 1 481 ? 5.392 87.001 5.344 1.00 73.12 481 GLN A C 1
ATOM 4084 O O . GLN A 1 481 ? 4.982 87.288 6.458 1.00 73.12 481 GLN A O 1
ATOM 4089 N N . THR A 1 482 ? 4.646 86.283 4.502 1.00 73.25 482 THR A N 1
ATOM 4090 C CA . THR A 1 482 ? 3.326 85.738 4.865 1.00 73.25 482 THR A CA 1
ATOM 4091 C C . THR A 1 482 ? 3.458 84.620 5.886 1.00 73.25 482 THR A C 1
ATOM 4093 O O . THR A 1 482 ? 2.690 84.586 6.834 1.00 73.25 482 THR A O 1
ATOM 4096 N N . ARG A 1 483 ? 4.458 83.739 5.791 1.00 75.06 483 ARG A N 1
ATOM 4097 C CA . ARG A 1 483 ? 4.730 82.716 6.810 1.00 75.06 483 ARG A CA 1
ATOM 4098 C C . ARG A 1 483 ? 5.290 83.324 8.089 1.00 75.06 483 ARG A C 1
ATOM 4100 O O . ARG A 1 483 ? 4.914 82.842 9.145 1.00 75.06 483 ARG A O 1
ATOM 4107 N N . SER A 1 484 ? 6.145 84.345 8.050 1.00 73.12 484 SER A N 1
ATOM 4108 C CA . SER A 1 484 ? 6.603 85.027 9.266 1.00 73.12 484 SER A CA 1
ATOM 4109 C C . SER A 1 484 ? 5.476 85.845 9.881 1.00 73.12 484 SER A C 1
ATOM 4111 O O . SER A 1 484 ? 5.321 85.766 11.085 1.00 73.12 484 SER A O 1
ATOM 4113 N N . ALA A 1 485 ? 4.618 86.509 9.103 1.00 70.38 485 ALA A N 1
ATOM 4114 C CA . ALA A 1 485 ? 3.419 87.182 9.600 1.00 70.38 485 ALA A CA 1
ATOM 4115 C C . ALA A 1 485 ? 2.389 86.183 10.146 1.00 70.38 485 ALA A C 1
ATOM 4117 O O . ALA A 1 485 ? 1.863 86.393 11.229 1.00 70.38 485 ALA A O 1
ATOM 4118 N N . VAL A 1 486 ? 2.149 85.049 9.481 1.00 70.44 486 VAL A N 1
ATOM 4119 C CA . VAL A 1 486 ? 1.246 83.986 9.956 1.00 70.44 486 VAL A CA 1
ATOM 4120 C C . VAL A 1 486 ? 1.826 83.278 11.175 1.00 70.44 486 VAL A C 1
ATOM 4122 O O . VAL A 1 486 ? 1.085 83.036 12.115 1.00 70.44 486 VAL A O 1
ATOM 4125 N N . VAL A 1 487 ? 3.127 82.981 11.226 1.00 76.31 487 VAL A N 1
ATOM 4126 C CA . VAL A 1 487 ? 3.775 82.385 12.405 1.00 76.31 487 VAL A CA 1
ATOM 4127 C C . VAL A 1 487 ? 3.874 83.401 13.535 1.00 76.31 487 VAL A C 1
ATOM 4129 O O . VAL A 1 487 ? 3.654 83.012 14.668 1.00 76.31 487 VAL A O 1
ATOM 4132 N N . LEU A 1 488 ? 4.112 84.685 13.273 1.00 72.31 488 LEU A N 1
ATOM 4133 C CA . LEU A 1 488 ? 4.107 85.752 14.278 1.00 72.31 488 LEU A CA 1
ATOM 4134 C C . LEU A 1 488 ? 2.690 85.990 14.807 1.00 72.31 488 LEU A C 1
ATOM 4136 O O . LEU A 1 488 ? 2.527 86.100 16.013 1.00 72.31 488 LEU A O 1
ATOM 4140 N N . ILE A 1 489 ? 1.659 85.988 13.956 1.00 70.56 489 ILE A N 1
ATOM 4141 C CA . ILE A 1 489 ? 0.248 86.076 14.361 1.00 70.56 489 ILE A CA 1
ATOM 4142 C C . ILE A 1 489 ? -0.164 84.804 15.104 1.00 70.56 489 ILE A C 1
ATOM 4144 O O . ILE A 1 489 ? -0.784 84.902 16.153 1.00 70.56 489 ILE A O 1
ATOM 4148 N N . GLN A 1 490 ? 0.222 83.611 14.650 1.00 61.94 490 GLN A N 1
ATOM 4149 C CA . GLN A 1 490 ? -0.075 82.346 15.329 1.00 61.94 490 GLN A CA 1
ATOM 4150 C C . GLN A 1 490 ? 0.713 82.189 16.633 1.00 61.94 490 GLN A C 1
ATOM 4152 O O . GLN A 1 490 ? 0.152 81.675 17.590 1.00 61.94 490 GLN A O 1
ATOM 4157 N N . GLN A 1 491 ? 1.966 82.640 16.718 1.00 66.31 491 GLN A N 1
ATOM 4158 C CA . GLN A 1 491 ? 2.771 82.633 17.942 1.00 66.31 491 GLN A CA 1
ATOM 4159 C C . GLN A 1 491 ? 2.320 83.731 18.901 1.00 66.31 491 GLN A C 1
ATOM 4161 O O . GLN A 1 491 ? 2.187 83.436 20.076 1.00 66.31 491 GLN A O 1
ATOM 4166 N N . LYS A 1 492 ? 1.990 84.950 18.450 1.00 67.94 492 LYS A N 1
ATOM 4167 C CA . LYS A 1 492 ? 1.405 86.000 19.306 1.00 67.94 492 LYS A CA 1
ATOM 4168 C C . LYS A 1 492 ? -0.004 85.639 19.762 1.00 67.94 492 LYS A C 1
ATOM 4170 O O . LYS A 1 492 ? -0.310 85.842 20.926 1.00 67.94 492 LYS A O 1
ATOM 4175 N N . TYR A 1 493 ? -0.844 85.058 18.907 1.00 71.19 493 TYR A N 1
ATOM 4176 C CA . TYR A 1 493 ? -2.189 84.603 19.272 1.00 71.19 493 TYR A CA 1
ATOM 4177 C C . TYR A 1 493 ? -2.149 83.367 20.175 1.00 71.19 493 TYR A C 1
ATOM 4179 O O . TYR A 1 493 ? -2.868 83.329 21.169 1.00 71.19 493 TYR A O 1
ATOM 4187 N N . ARG A 1 494 ? -1.290 82.372 19.894 1.00 70.00 494 ARG A N 1
ATOM 4188 C CA . ARG A 1 494 ? -1.118 81.202 20.774 1.00 70.00 494 ARG A CA 1
ATOM 4189 C C . ARG A 1 494 ? -0.427 81.573 22.078 1.00 70.00 494 ARG A C 1
ATOM 4191 O O . ARG A 1 494 ? -0.901 81.112 23.099 1.00 70.00 494 ARG A O 1
ATOM 4198 N N . ALA A 1 495 ? 0.588 82.437 22.081 1.00 66.62 495 ALA A N 1
ATOM 4199 C CA . ALA A 1 495 ? 1.210 82.934 23.309 1.00 66.62 495 ALA A CA 1
ATOM 4200 C C . ALA A 1 495 ? 0.253 83.822 24.113 1.00 66.62 495 ALA A C 1
ATOM 4202 O O . ALA A 1 495 ? 0.207 83.682 25.323 1.00 66.62 495 ALA A O 1
ATOM 4203 N N . LYS A 1 496 ? -0.576 84.666 23.478 1.00 71.31 496 LYS A N 1
ATOM 4204 C CA . LYS A 1 496 ? -1.604 85.465 24.169 1.00 71.31 496 LYS A CA 1
ATOM 4205 C C . LYS A 1 496 ? -2.753 84.600 24.703 1.00 71.31 496 LYS A C 1
ATOM 4207 O O . LYS A 1 496 ? -3.156 84.796 25.839 1.00 71.31 496 LYS A O 1
ATOM 4212 N N . ARG A 1 497 ? -3.225 83.587 23.961 1.00 69.25 497 ARG A N 1
ATOM 4213 C CA . ARG A 1 497 ? -4.243 82.628 24.444 1.00 69.25 497 ARG A CA 1
ATOM 4214 C C . ARG A 1 497 ? -3.710 81.642 25.487 1.00 69.25 497 ARG A C 1
ATOM 4216 O O . ARG A 1 497 ? -4.469 81.272 26.376 1.00 69.25 497 ARG A O 1
ATOM 4223 N N . GLU A 1 498 ? -2.457 81.198 25.389 1.00 66.69 498 GLU A N 1
ATOM 4224 C CA . GLU A 1 498 ? -1.780 80.406 26.430 1.00 66.69 498 GLU A CA 1
ATOM 4225 C C . GLU A 1 498 ? -1.530 81.261 27.674 1.00 66.69 498 GLU A C 1
ATOM 4227 O O . GLU A 1 498 ? -1.837 80.811 28.768 1.00 66.69 498 GLU A O 1
ATOM 4232 N N . MET A 1 499 ? -1.097 82.518 27.526 1.00 65.88 499 MET A N 1
ATOM 4233 C CA . MET A 1 499 ? -0.947 83.468 28.634 1.00 65.88 499 MET A CA 1
ATOM 4234 C C . MET A 1 499 ? -2.294 83.786 29.302 1.00 65.88 499 MET A C 1
ATOM 4236 O O . MET A 1 499 ? -2.376 83.761 30.522 1.00 65.88 499 MET A O 1
ATOM 4240 N N . GLU A 1 500 ? -3.375 84.013 28.547 1.00 65.38 500 GLU A N 1
ATOM 4241 C CA . GLU A 1 500 ? -4.725 84.249 29.093 1.00 65.38 500 GLU A CA 1
ATOM 4242 C C . GLU A 1 500 ? -5.301 83.005 29.796 1.00 65.38 500 GLU A C 1
ATOM 4244 O O . GLU A 1 500 ? -5.928 83.128 30.850 1.00 65.38 500 GLU A O 1
ATOM 4249 N N . ARG A 1 501 ? -5.065 81.792 29.272 1.00 65.19 501 ARG A N 1
ATOM 4250 C CA . ARG A 1 501 ? -5.492 80.542 29.930 1.00 65.19 501 ARG A CA 1
ATOM 4251 C C . ARG A 1 501 ? -4.625 80.182 31.134 1.00 65.19 501 ARG A C 1
ATOM 4253 O O . ARG A 1 501 ? -5.171 79.704 32.123 1.00 65.19 501 ARG A O 1
ATOM 4260 N N . ALA A 1 502 ? -3.318 80.433 31.089 1.00 60.84 502 ALA A N 1
ATOM 4261 C CA . ALA A 1 502 ? -2.401 80.180 32.198 1.00 60.84 502 ALA A CA 1
ATOM 4262 C C . ALA A 1 502 ? -2.571 81.209 33.330 1.00 60.84 502 ALA A C 1
ATOM 4264 O O . ALA A 1 502 ? -2.620 80.805 34.490 1.00 60.84 502 ALA A O 1
ATOM 4265 N N . CYS A 1 503 ? -2.784 82.499 33.025 1.00 55.72 503 CYS A N 1
ATOM 4266 C CA . CYS A 1 503 ? -3.199 83.495 34.024 1.00 55.72 503 CYS A CA 1
ATOM 4267 C C . CYS A 1 503 ? -4.565 83.145 34.632 1.00 55.72 503 CYS A C 1
ATOM 4269 O O . CYS A 1 503 ? -4.724 83.223 35.850 1.00 55.72 503 CYS A O 1
ATOM 4271 N N . GLY A 1 504 ? -5.529 82.689 33.821 1.00 66.31 504 GLY A N 1
ATOM 4272 C CA . GLY A 1 504 ? -6.836 82.231 34.303 1.00 66.31 504 GLY A CA 1
ATOM 4273 C C . GLY A 1 504 ? -6.758 80.985 35.193 1.00 66.31 504 GLY A C 1
ATOM 4274 O O . GLY A 1 504 ? -7.423 80.920 36.225 1.00 66.31 504 GLY A O 1
ATOM 4275 N N . HIS A 1 505 ? -5.914 80.004 34.858 1.00 63.78 505 HIS A N 1
ATOM 4276 C CA . HIS A 1 505 ? -5.713 78.819 35.696 1.00 63.78 505 HIS A CA 1
ATOM 4277 C C . HIS A 1 505 ? -4.932 79.120 36.975 1.00 63.78 505 HIS A C 1
ATOM 4279 O O . HIS A 1 505 ? -5.311 78.622 38.030 1.00 63.78 505 HIS A O 1
ATOM 4285 N N . TYR A 1 506 ? -3.905 79.968 36.927 1.00 63.97 506 TYR A N 1
ATOM 4286 C CA . TYR A 1 506 ? -3.156 80.358 38.120 1.00 63.97 506 TYR A CA 1
ATOM 4287 C C . TYR A 1 506 ? -4.029 81.150 39.115 1.00 63.97 506 TYR A C 1
ATOM 4289 O O . TYR A 1 506 ? -4.001 80.869 40.314 1.00 63.97 506 TYR A O 1
ATOM 4297 N N . LEU A 1 507 ? -4.887 82.061 38.635 1.00 66.75 507 LEU A N 1
ATOM 4298 C CA . LEU A 1 507 ? -5.845 82.796 39.479 1.00 66.75 507 LEU A CA 1
ATOM 4299 C C . LEU A 1 507 ? -6.997 81.915 40.002 1.00 66.75 507 LEU A C 1
ATOM 4301 O O . LEU A 1 507 ? -7.407 82.072 41.155 1.00 66.75 507 LEU A O 1
ATOM 4305 N N . ASN A 1 508 ? -7.478 80.946 39.216 1.00 65.38 508 ASN A N 1
ATOM 4306 C CA . ASN A 1 508 ? -8.523 80.007 39.648 1.00 65.38 508 ASN A CA 1
ATOM 4307 C C . ASN A 1 508 ? -8.007 78.942 40.627 1.00 65.38 508 ASN A C 1
ATOM 4309 O O . ASN A 1 508 ? -8.705 78.598 41.575 1.00 65.38 508 ASN A O 1
ATOM 4313 N N . VAL A 1 509 ? -6.772 78.453 40.469 1.00 68.25 509 VAL A N 1
ATOM 4314 C CA . VAL A 1 509 ? -6.146 77.542 41.443 1.00 68.25 509 VAL A CA 1
ATOM 4315 C C . VAL A 1 509 ? -5.814 78.289 42.740 1.00 68.25 509 VAL A C 1
ATOM 4317 O O . VAL A 1 509 ? -6.016 77.743 43.826 1.00 68.25 509 VAL A O 1
ATOM 4320 N N . ARG A 1 510 ? -5.403 79.563 42.665 1.00 67.44 510 ARG A N 1
ATOM 4321 C CA . ARG A 1 510 ? -5.185 80.407 43.850 1.00 67.44 510 ARG A CA 1
ATOM 4322 C C . ARG A 1 510 ? -6.490 80.688 44.610 1.00 67.44 510 ARG A C 1
ATOM 4324 O O . ARG A 1 510 ? -6.516 80.509 45.821 1.00 67.44 510 ARG A O 1
ATOM 4331 N N . SER A 1 511 ? -7.581 81.048 43.934 1.00 65.50 511 SER A N 1
ATOM 4332 C CA . SER A 1 511 ? -8.878 81.332 44.582 1.00 65.50 511 SER A CA 1
ATOM 4333 C C . SER A 1 511 ? -9.616 80.077 45.077 1.00 65.50 511 SER A C 1
ATOM 4335 O O . SER A 1 511 ? -10.139 80.085 46.191 1.00 65.50 511 SER A O 1
ATOM 4337 N N . ALA A 1 512 ? -9.600 78.967 44.331 1.00 59.09 512 ALA A N 1
ATOM 4338 C CA . ALA A 1 512 ? -10.270 77.728 44.740 1.00 59.09 512 ALA A CA 1
ATOM 4339 C C . ALA A 1 512 ? -9.562 77.014 45.906 1.00 59.09 512 ALA A C 1
ATOM 4341 O O . ALA A 1 512 ? -10.217 76.400 46.749 1.00 59.09 512 ALA A O 1
ATOM 4342 N N . THR A 1 513 ? -8.234 77.128 46.011 1.00 60.81 513 THR A N 1
ATOM 4343 C CA . THR A 1 513 ? -7.504 76.535 47.144 1.00 60.81 513 THR A CA 1
ATOM 4344 C C . THR A 1 513 ? -7.623 77.399 48.404 1.00 60.81 513 THR A C 1
ATOM 4346 O O . THR A 1 513 ? -7.766 76.844 49.491 1.00 60.81 513 THR A O 1
ATOM 4349 N N . ILE A 1 514 ? -7.688 78.734 48.276 1.00 68.56 514 ILE A N 1
ATOM 4350 C CA . ILE A 1 514 ? -8.030 79.638 49.393 1.00 68.56 514 ILE A CA 1
ATOM 4351 C C . ILE A 1 514 ? -9.433 79.316 49.946 1.00 68.56 514 ILE A C 1
ATOM 4353 O O . ILE A 1 514 ? -9.615 79.273 51.161 1.00 68.56 514 ILE A O 1
ATOM 4357 N N . LEU A 1 515 ? -10.400 78.979 49.085 1.00 62.44 515 LEU A N 1
ATOM 4358 C CA . LEU A 1 515 ? -11.764 78.622 49.497 1.00 62.44 515 LEU A CA 1
ATOM 4359 C C . LEU A 1 515 ? -11.830 77.296 50.287 1.00 62.44 515 LEU A C 1
ATOM 4361 O O . LEU A 1 515 ? -12.542 77.191 51.286 1.00 62.44 515 LEU A O 1
ATOM 4365 N N . ILE A 1 516 ? -11.047 76.285 49.893 1.00 61.72 516 ILE A N 1
ATOM 4366 C CA . ILE A 1 516 ? -10.986 74.999 50.615 1.00 61.72 516 ILE A CA 1
ATOM 4367 C C . ILE A 1 516 ? -10.174 75.130 51.917 1.00 61.72 516 ILE A C 1
ATOM 4369 O O . ILE A 1 516 ? -10.534 74.530 52.933 1.00 61.72 516 ILE A O 1
ATOM 4373 N N . GLN A 1 517 ? -9.131 75.970 51.927 1.00 54.12 517 GLN A N 1
ATOM 4374 C CA . GLN A 1 517 ? -8.372 76.312 53.137 1.00 54.12 517 GLN A CA 1
ATOM 4375 C C . GLN A 1 517 ? -9.223 77.061 54.179 1.00 54.12 517 GLN A C 1
ATOM 4377 O O . GLN A 1 517 ? -8.988 76.893 55.376 1.00 54.12 517 GLN A O 1
ATOM 4382 N N . GLN A 1 518 ? -10.233 77.829 53.756 1.00 60.81 518 GLN A N 1
ATOM 4383 C CA . GLN A 1 518 ? -11.164 78.529 54.649 1.00 60.81 518 GLN A CA 1
ATOM 4384 C C . GLN A 1 518 ? -12.288 77.625 55.199 1.00 60.81 518 GLN A C 1
ATOM 4386 O O . GLN A 1 518 ? -12.678 77.785 56.352 1.00 60.81 518 GLN A O 1
ATOM 4391 N N . TYR A 1 519 ? -12.769 76.624 54.448 1.00 61.88 519 TYR A N 1
ATOM 4392 C CA . TYR A 1 519 ? -13.932 75.821 54.868 1.00 61.88 519 TYR A CA 1
ATOM 4393 C C . TYR A 1 519 ? -13.617 74.713 55.895 1.00 61.88 519 TYR A C 1
ATOM 4395 O O . TYR A 1 519 ? -14.374 74.506 56.843 1.00 61.88 519 TYR A O 1
ATOM 4403 N N . PHE A 1 520 ? -12.492 73.997 55.778 1.00 57.62 520 PHE A N 1
ATOM 4404 C CA . PHE A 1 520 ? -12.196 72.895 56.713 1.00 57.62 520 PHE A CA 1
ATOM 4405 C C . PHE A 1 520 ? -11.462 73.343 57.990 1.00 57.62 520 PHE A C 1
ATOM 4407 O O . PHE A 1 520 ? -11.553 72.659 59.013 1.00 57.62 520 PHE A O 1
ATOM 4414 N N . ARG A 1 521 ? -10.833 74.532 57.987 1.00 63.91 521 ARG A N 1
ATOM 4415 C CA . ARG A 1 521 ? -10.376 75.187 59.228 1.00 63.91 521 ARG A CA 1
ATOM 4416 C C . ARG A 1 521 ? -11.548 75.436 60.194 1.00 63.91 521 ARG A C 1
ATOM 4418 O O . ARG A 1 521 ? -11.382 75.193 61.380 1.00 63.91 521 ARG A O 1
ATOM 4425 N N . GLY A 1 522 ? -12.753 75.736 59.694 1.00 62.09 522 GLY A N 1
ATOM 4426 C CA . GLY A 1 522 ? -13.959 75.879 60.529 1.00 62.09 522 GLY A CA 1
ATOM 4427 C C . GLY A 1 522 ? -14.552 74.567 61.076 1.00 62.09 522 GLY A C 1
ATOM 4428 O O . GLY A 1 522 ? -15.134 74.547 62.159 1.00 62.09 522 GLY A O 1
ATOM 4429 N N . TYR A 1 523 ? -14.391 73.433 60.386 1.00 70.31 523 TYR A N 1
ATOM 4430 C CA . TYR A 1 523 ? -14.958 72.156 60.854 1.00 70.31 523 TYR A CA 1
ATOM 4431 C C . TYR A 1 523 ? -14.126 71.497 61.973 1.00 70.31 523 TYR A C 1
ATOM 4433 O O . TYR A 1 523 ? -14.677 70.847 62.868 1.00 70.31 523 TYR A O 1
ATOM 4441 N N . LEU A 1 524 ? -12.802 71.692 61.967 1.00 59.06 524 LEU A N 1
ATOM 4442 C CA . LEU A 1 524 ? -11.897 71.187 63.010 1.00 59.06 524 LEU A CA 1
ATOM 4443 C C . LEU A 1 524 ? -12.125 71.851 64.385 1.00 59.06 524 LEU A C 1
ATOM 4445 O O . LEU A 1 524 ? -11.876 71.219 65.413 1.00 59.06 524 LEU A O 1
ATOM 4449 N N . GLU A 1 525 ? -12.671 73.068 64.422 1.00 59.28 525 GLU A N 1
ATOM 4450 C CA . GLU A 1 525 ? -13.014 73.793 65.656 1.00 59.28 525 GLU A CA 1
ATOM 4451 C C . GLU A 1 525 ? -14.359 73.359 66.265 1.00 59.28 525 GLU A C 1
ATOM 4453 O O . GLU A 1 525 ? -14.467 73.187 67.481 1.00 59.28 525 GLU A O 1
ATOM 4458 N N . MET A 1 526 ? -15.358 73.040 65.436 1.00 66.12 526 MET A N 1
ATOM 4459 C CA . MET A 1 526 ? -16.691 72.630 65.904 1.00 66.12 526 MET A CA 1
ATOM 4460 C C . MET A 1 526 ? -16.692 71.268 66.626 1.00 66.12 526 MET A C 1
ATOM 4462 O O . MET A 1 526 ? -17.433 71.059 67.592 1.00 66.12 526 MET A O 1
ATOM 4466 N N . LYS A 1 527 ? -15.830 70.327 66.215 1.00 57.25 527 LYS A N 1
ATOM 4467 C CA . LYS A 1 527 ? -15.780 68.990 66.835 1.00 57.25 527 LYS A CA 1
ATOM 4468 C C . LYS A 1 527 ? -15.091 68.991 68.210 1.00 57.25 527 LYS A C 1
ATOM 4470 O O . LYS A 1 527 ? -15.507 68.227 69.078 1.00 57.25 527 LYS A O 1
ATOM 4475 N N . ARG A 1 528 ? -14.112 69.879 68.447 1.00 59.81 528 ARG A N 1
ATOM 4476 C CA . ARG A 1 528 ? -13.436 70.026 69.756 1.00 59.81 528 ARG A CA 1
ATOM 4477 C C . ARG A 1 528 ? -14.345 70.629 70.835 1.00 59.81 528 ARG A C 1
ATOM 4479 O O . ARG A 1 528 ? -14.226 70.257 71.997 1.00 59.81 528 ARG A O 1
ATOM 4486 N N . GLN A 1 529 ? -15.294 71.490 70.463 1.00 57.66 529 GLN A N 1
ATOM 4487 C CA . GLN A 1 529 ? -16.210 72.132 71.418 1.00 57.66 529 GLN A CA 1
ATOM 4488 C C . GLN A 1 529 ? -17.356 71.215 71.895 1.00 57.66 529 GLN A C 1
ATOM 4490 O O . GLN A 1 529 ? -17.849 71.363 73.012 1.00 57.66 529 GLN A O 1
ATOM 4495 N N . LYS A 1 530 ? -17.756 70.205 71.109 1.00 61.78 530 LYS A N 1
ATOM 4496 C CA . LYS A 1 530 ? -18.839 69.275 71.490 1.00 61.78 530 LYS A CA 1
ATOM 4497 C C . LYS A 1 530 ? -18.429 68.258 72.568 1.00 61.78 530 LYS A C 1
ATOM 4499 O O . LYS A 1 530 ? -19.278 67.805 73.334 1.00 61.78 530 LYS A O 1
ATOM 4504 N N . GLU A 1 531 ? -17.145 67.909 72.662 1.00 59.66 531 GLU A N 1
ATOM 4505 C CA . GLU A 1 531 ? -16.642 66.928 73.639 1.00 59.66 531 GLU A CA 1
ATOM 4506 C C . GLU A 1 531 ? -16.409 67.502 75.051 1.00 59.66 531 GLU A C 1
ATOM 4508 O O . GLU A 1 531 ? -16.413 66.734 76.018 1.00 59.66 531 GLU A O 1
ATOM 4513 N N . SER A 1 532 ? -16.257 68.825 75.210 1.00 60.69 532 SER A N 1
ATOM 4514 C CA . SER A 1 532 ? -16.086 69.452 76.533 1.00 60.69 532 SER A CA 1
ATOM 4515 C C . SER A 1 532 ? -17.422 69.681 77.260 1.00 60.69 532 SER A C 1
ATOM 4517 O O . SER A 1 532 ? -17.505 69.475 78.470 1.00 60.69 532 SER A O 1
ATOM 4519 N N . PHE A 1 533 ? -18.501 69.996 76.532 1.00 64.75 533 PHE A N 1
ATOM 4520 C CA . PHE A 1 533 ? -19.819 70.296 77.113 1.00 64.75 533 PHE A CA 1
ATOM 4521 C C . PHE A 1 533 ? -20.519 69.074 77.742 1.00 64.75 533 PHE A C 1
ATOM 4523 O O . PHE A 1 533 ? -21.197 69.190 78.763 1.00 64.75 533 PHE A O 1
ATOM 4530 N N . VAL A 1 534 ? -20.333 67.870 77.187 1.00 68.19 534 VAL A N 1
ATOM 4531 C CA . VAL A 1 534 ? -20.982 66.652 77.717 1.00 68.19 534 VAL A CA 1
ATOM 4532 C C . VAL A 1 534 ? -20.385 66.220 79.065 1.00 68.19 534 VAL A C 1
ATOM 4534 O O . VAL A 1 534 ? -21.111 65.687 79.902 1.00 68.19 534 VAL A O 1
ATOM 4537 N N . ARG A 1 535 ? -19.102 66.517 79.328 1.00 58.44 535 ARG A N 1
ATOM 4538 C CA . ARG A 1 535 ? -18.437 66.200 80.607 1.00 58.44 535 ARG A CA 1
ATOM 4539 C C . ARG A 1 535 ? -18.918 67.061 81.784 1.00 58.44 535 ARG A C 1
ATOM 4541 O O . ARG A 1 535 ? -18.869 66.593 82.916 1.00 58.44 535 ARG A O 1
ATOM 4548 N N . LEU A 1 536 ? -19.433 68.270 81.538 1.00 54.94 536 LEU A N 1
ATOM 4549 C CA . LEU A 1 536 ? -19.905 69.174 82.598 1.00 54.94 536 LEU A CA 1
ATOM 4550 C C . LEU A 1 536 ? -21.335 68.845 83.081 1.00 54.94 536 LEU A C 1
ATOM 4552 O O . LEU A 1 536 ? -21.656 69.015 84.255 1.00 54.94 536 LEU A O 1
ATOM 4556 N N . ARG A 1 537 ? -22.196 68.324 82.195 1.00 66.06 537 ARG A N 1
ATOM 4557 C CA . ARG A 1 537 ? -23.626 68.069 82.469 1.00 66.06 537 ARG A CA 1
ATOM 4558 C C . ARG A 1 537 ? -23.890 66.878 83.403 1.00 66.06 537 ARG A C 1
ATOM 4560 O O . ARG A 1 537 ? -24.917 66.850 84.077 1.00 66.06 537 ARG A O 1
ATOM 4567 N N . SER A 1 538 ? -23.003 65.888 83.465 1.00 59.81 538 SER A N 1
ATOM 4568 C CA . SER A 1 538 ? -23.190 64.709 84.327 1.00 59.81 538 SER A CA 1
ATOM 4569 C C . SER A 1 538 ? -22.902 64.977 85.809 1.00 59.81 538 SER A C 1
ATOM 4571 O O . SER A 1 538 ? -23.447 64.282 86.661 1.00 59.81 538 SER A O 1
ATOM 4573 N N . ALA A 1 539 ? -22.093 65.991 86.136 1.00 54.06 539 ALA A N 1
ATOM 4574 C CA . ALA A 1 539 ? -21.710 66.298 87.517 1.00 54.06 539 ALA A CA 1
ATOM 4575 C C . ALA A 1 539 ? -22.822 67.014 88.316 1.00 54.06 539 ALA A C 1
ATOM 4577 O O . ALA A 1 539 ? -22.936 66.834 89.526 1.00 54.06 539 ALA A O 1
ATOM 4578 N N . THR A 1 540 ? -23.697 67.776 87.654 1.00 55.94 540 THR A N 1
ATOM 4579 C CA . THR A 1 540 ? -24.694 68.642 88.315 1.00 55.94 540 THR A CA 1
ATOM 4580 C C . THR A 1 540 ? -25.937 67.893 88.820 1.00 55.94 540 THR A C 1
ATOM 4582 O O . THR A 1 540 ? -26.561 68.310 89.794 1.00 55.94 540 THR A O 1
ATOM 4585 N N . LEU A 1 541 ? -26.285 66.747 88.223 1.00 62.97 541 LEU A N 1
ATOM 4586 C CA . LEU A 1 541 ? -27.468 65.958 88.611 1.00 62.97 541 LEU A CA 1
ATOM 4587 C C . LEU A 1 541 ? -27.314 65.215 89.955 1.00 62.97 541 LEU A C 1
ATOM 4589 O O . LEU A 1 541 ? -28.314 64.820 90.551 1.00 62.97 541 LEU A O 1
ATOM 4593 N N . CYS A 1 542 ? -26.090 65.058 90.468 1.00 56.97 542 CYS A N 1
ATOM 4594 C CA . CYS A 1 542 ? -25.818 64.311 91.702 1.00 56.97 542 CYS A CA 1
ATOM 4595 C C . CYS A 1 542 ? -26.144 65.101 92.994 1.00 56.97 542 CYS A C 1
ATOM 4597 O O . CYS A 1 542 ? -26.365 64.504 94.046 1.00 56.97 542 CYS A O 1
ATOM 4599 N N . LEU A 1 543 ? -26.229 66.437 92.937 1.00 54.06 543 LEU A N 1
ATOM 4600 C CA . LEU A 1 543 ? -26.408 67.289 94.127 1.00 54.06 543 LEU A CA 1
ATOM 4601 C C . LEU A 1 543 ? -27.867 67.708 94.400 1.00 54.06 543 LEU A C 1
ATOM 4603 O O . LEU A 1 543 ? -28.235 67.928 95.551 1.00 54.06 543 LEU A O 1
ATOM 4607 N N . GLN A 1 544 ? -28.738 67.761 93.386 1.00 52.06 544 GLN A N 1
ATOM 4608 C CA . GLN A 1 544 ? -30.106 68.292 93.542 1.00 52.06 544 GLN A CA 1
ATOM 4609 C C . GLN A 1 544 ? -31.114 67.299 94.151 1.00 52.06 544 GLN A C 1
ATOM 4611 O O . GLN A 1 544 ? -32.094 67.708 94.775 1.00 52.06 544 GLN A O 1
ATOM 4616 N N . THR A 1 545 ? -30.892 65.992 94.017 1.00 61.53 545 THR A N 1
ATOM 4617 C CA . THR A 1 545 ? -31.835 64.956 94.479 1.00 61.53 545 THR A CA 1
ATOM 4618 C C . THR A 1 545 ? -31.744 64.674 95.982 1.00 61.53 545 THR A C 1
ATOM 4620 O O . THR A 1 545 ? -32.715 64.218 96.583 1.00 61.53 545 THR A O 1
ATOM 4623 N N . ARG A 1 546 ? -30.615 64.996 96.625 1.00 53.75 546 ARG A N 1
ATOM 4624 C CA . ARG A 1 546 ? -30.334 64.613 98.020 1.00 53.75 546 ARG A CA 1
ATOM 4625 C C . ARG A 1 546 ? -30.915 65.571 99.069 1.00 53.75 546 ARG A C 1
ATOM 4627 O O . ARG A 1 546 ? -31.158 65.158 100.197 1.00 53.75 546 ARG A O 1
ATOM 4634 N N . PHE A 1 547 ? -31.193 66.822 98.706 1.00 59.91 547 PHE A N 1
ATOM 4635 C CA . PHE A 1 547 ? -31.654 67.845 99.656 1.00 59.91 547 PHE A CA 1
ATOM 4636 C C . PHE A 1 547 ? -33.184 67.865 99.860 1.00 59.91 547 PHE A C 1
ATOM 4638 O O . PHE A 1 547 ? -33.660 68.153 100.955 1.00 59.91 547 PHE A O 1
ATOM 4645 N N . ARG A 1 548 ? -33.987 67.497 98.849 1.00 58.03 548 ARG A N 1
ATOM 4646 C CA . ARG A 1 548 ? -35.463 67.601 98.923 1.00 58.03 548 ARG A CA 1
ATOM 4647 C C . ARG A 1 548 ? -36.148 66.496 99.743 1.00 58.03 548 ARG A C 1
ATOM 4649 O O . ARG A 1 548 ? -37.228 66.729 100.269 1.00 58.03 548 ARG A O 1
ATOM 4656 N N . ALA A 1 549 ? -35.523 65.331 99.922 1.00 60.75 549 ALA A N 1
ATOM 4657 C CA . ALA A 1 549 ? -36.132 64.204 100.642 1.00 60.75 549 ALA A CA 1
ATOM 4658 C C . ALA A 1 549 ? -36.084 64.330 102.182 1.00 60.75 549 ALA A C 1
ATOM 4660 O O . ALA A 1 549 ? -36.880 63.701 102.875 1.00 60.75 549 ALA A O 1
ATOM 4661 N N . MET A 1 550 ? -35.176 65.138 102.745 1.00 55.81 550 MET A N 1
ATOM 4662 C CA . MET A 1 550 ? -34.903 65.103 104.191 1.00 55.81 550 MET A CA 1
ATOM 4663 C C . MET A 1 550 ? -35.876 65.948 105.045 1.00 55.81 550 MET A C 1
ATOM 4665 O O . MET A 1 550 ? -36.063 65.659 106.224 1.00 55.81 550 MET A O 1
ATOM 4669 N N . LYS A 1 551 ? -36.543 66.963 104.476 1.00 54.50 551 LYS A N 1
ATOM 4670 C CA . LYS A 1 551 ? -37.396 67.899 105.243 1.00 54.50 551 LYS A CA 1
ATOM 4671 C C . LYS A 1 551 ? -38.824 67.376 105.495 1.00 54.50 551 LYS A C 1
ATOM 4673 O O . LYS A 1 551 ? -39.438 67.745 106.487 1.00 54.50 551 LYS A O 1
ATOM 4678 N N . GLN A 1 552 ? -39.332 66.476 104.650 1.00 57.06 552 GLN A N 1
ATOM 4679 C CA . GLN A 1 552 ? -40.715 65.971 104.720 1.00 57.06 552 GLN A CA 1
ATOM 4680 C C . GLN A 1 552 ? -40.893 64.805 105.718 1.00 57.06 552 GLN A C 1
ATOM 4682 O O . GLN A 1 552 ? -41.989 64.562 106.211 1.00 57.06 552 GLN A O 1
ATOM 4687 N N . MET A 1 553 ? -39.799 64.127 106.084 1.00 61.75 553 MET A N 1
ATOM 4688 C CA . MET A 1 553 ? -39.803 62.941 106.952 1.00 61.75 553 MET A CA 1
ATOM 4689 C C . MET A 1 553 ? -40.020 63.253 108.449 1.00 61.75 553 MET A C 1
ATOM 4691 O O . MET A 1 553 ? -40.513 62.402 109.186 1.00 61.75 553 MET A O 1
ATOM 4695 N N . LYS A 1 554 ? -39.656 64.453 108.930 1.00 55.84 554 LYS A N 1
ATOM 4696 C CA . LYS A 1 554 ? -39.698 64.778 110.373 1.00 55.84 554 LYS A CA 1
ATOM 4697 C C . LYS A 1 554 ? -41.095 65.124 110.913 1.00 55.84 554 LYS A C 1
ATOM 4699 O O . LYS A 1 554 ? -41.319 64.914 112.096 1.00 55.84 554 LYS A O 1
ATOM 4704 N N . LEU A 1 555 ? -42.034 65.584 110.080 1.00 58.16 555 LEU A N 1
ATOM 4705 C CA . LEU A 1 555 ? -43.364 66.030 110.534 1.00 58.16 555 LEU A CA 1
ATOM 4706 C C . LEU A 1 555 ? -44.393 64.886 110.652 1.00 58.16 555 LEU A C 1
ATOM 4708 O O . LEU A 1 555 ? -45.266 64.932 111.505 1.00 58.16 555 LEU A O 1
ATOM 4712 N N . GLN A 1 556 ? -44.275 63.820 109.851 1.00 57.62 556 GLN A N 1
ATOM 4713 C CA . GLN A 1 556 ? -45.207 62.677 109.902 1.00 57.62 556 GLN A CA 1
ATOM 4714 C C . GLN A 1 556 ? -44.881 61.651 111.003 1.00 57.62 556 GLN A C 1
ATOM 4716 O O . GLN A 1 556 ? -45.685 60.767 111.283 1.00 57.62 556 GLN A O 1
ATOM 4721 N N . ARG A 1 557 ? -43.706 61.752 111.640 1.00 57.53 557 ARG A N 1
ATOM 4722 C CA . ARG A 1 557 ? -43.234 60.781 112.639 1.00 57.53 557 ARG A CA 1
ATOM 4723 C C . ARG A 1 557 ? -43.808 61.001 114.045 1.00 57.53 557 ARG A C 1
ATOM 4725 O O . ARG A 1 557 ? -43.851 60.039 114.800 1.00 57.53 557 ARG A O 1
ATOM 4732 N N . SER A 1 558 ? -44.248 62.208 114.405 1.00 57.56 558 SER A N 1
ATOM 4733 C CA . SER A 1 558 ? -44.791 62.476 115.748 1.00 57.56 558 SER A CA 1
ATOM 4734 C C . SER A 1 558 ? -46.236 61.993 115.916 1.00 57.56 558 SER A C 1
ATOM 4736 O O . SER A 1 558 ? -46.547 61.389 116.932 1.00 57.56 558 SER A O 1
ATOM 4738 N N . LEU A 1 559 ? -47.091 62.157 114.902 1.00 60.88 559 LEU A N 1
ATOM 4739 C CA . LEU A 1 559 ? -48.524 61.821 114.985 1.00 60.88 559 LEU A CA 1
ATOM 4740 C C . LEU A 1 559 ? -48.826 60.308 114.923 1.00 60.88 559 LEU A C 1
ATOM 4742 O O . LEU A 1 559 ? -49.870 59.866 115.379 1.00 60.88 559 LEU A O 1
ATOM 4746 N N . TYR A 1 560 ? -47.910 59.493 114.391 1.00 66.12 560 TYR A N 1
ATOM 4747 C CA . TYR A 1 560 ? -48.090 58.039 114.238 1.00 66.12 560 TYR A CA 1
ATOM 4748 C C . TYR A 1 560 ? -47.732 57.225 115.500 1.00 66.12 560 TYR A C 1
ATOM 4750 O O . TYR A 1 560 ? -48.109 56.059 115.615 1.00 66.12 560 TYR A O 1
ATOM 4758 N N . LEU A 1 561 ? -46.979 57.801 116.444 1.00 60.47 561 LEU A N 1
ATOM 4759 C CA . LEU A 1 561 ? -46.445 57.061 117.596 1.00 60.47 561 LEU A CA 1
ATOM 4760 C C . LEU A 1 561 ? -47.414 56.963 118.789 1.00 60.47 561 LEU A C 1
ATOM 4762 O O . LEU A 1 561 ? -47.226 56.075 119.618 1.00 60.47 561 LEU A O 1
ATOM 4766 N N . GLU A 1 562 ? -48.465 57.787 118.855 1.00 56.66 562 GLU A N 1
ATOM 4767 C CA . GLU A 1 562 ? -49.437 57.764 119.964 1.00 56.66 562 GLU A CA 1
ATOM 4768 C C . GLU A 1 562 ? -50.614 56.787 119.749 1.00 56.66 562 GLU A C 1
ATOM 4770 O O . GLU A 1 562 ? -51.096 56.207 120.718 1.00 56.66 562 GLU A O 1
ATOM 4775 N N . GLU A 1 563 ? -51.020 56.481 118.507 1.00 57.50 563 GLU A N 1
ATOM 4776 C CA . GLU A 1 563 ? -52.155 55.568 118.234 1.00 57.50 563 GLU A CA 1
ATOM 4777 C C . GLU A 1 563 ? -51.797 54.065 118.229 1.00 57.50 563 GLU A C 1
ATOM 4779 O O . GLU A 1 563 ? -52.676 53.207 118.312 1.00 57.50 563 GLU A O 1
ATOM 4784 N N . LEU A 1 564 ? -50.515 53.695 118.140 1.00 58.00 564 LEU A N 1
ATOM 4785 C CA . LEU A 1 564 ? -50.096 52.294 117.945 1.00 58.00 564 LEU A CA 1
ATOM 4786 C C . LEU A 1 564 ? -49.806 51.521 119.242 1.00 58.00 564 LEU A C 1
ATOM 4788 O O . LEU A 1 564 ? -49.802 50.285 119.242 1.00 58.00 564 LEU A O 1
ATOM 4792 N N . SER A 1 565 ? -49.585 52.221 120.354 1.00 56.69 565 SER A N 1
ATOM 4793 C CA . SER A 1 565 ? -49.275 51.617 121.657 1.00 56.69 565 SER A CA 1
ATOM 4794 C C . SER A 1 565 ? -50.457 50.821 122.236 1.00 56.69 565 SER A C 1
ATOM 4796 O O . SER A 1 565 ? -50.245 49.803 122.892 1.00 56.69 565 SER A O 1
ATOM 4798 N N . SER A 1 566 ? -51.697 51.187 121.899 1.00 56.12 566 SER A N 1
ATOM 4799 C CA . SER A 1 566 ? -52.926 50.523 122.361 1.00 56.12 566 SER A CA 1
ATOM 4800 C C . SER A 1 566 ? -53.291 49.247 121.571 1.00 56.12 566 SER A C 1
ATOM 4802 O O . SER A 1 566 ? -53.912 48.337 122.120 1.00 56.12 566 SER A O 1
ATOM 4804 N N . ALA A 1 567 ? -52.846 49.093 120.315 1.00 56.16 567 ALA A N 1
ATOM 4805 C CA . ALA A 1 567 ? -53.206 47.962 119.438 1.00 56.16 567 ALA A CA 1
ATOM 4806 C C . ALA A 1 567 ? -52.256 46.739 119.509 1.00 56.16 567 ALA A C 1
ATOM 4808 O O . ALA A 1 567 ? -52.573 45.655 119.004 1.00 56.16 567 ALA A O 1
ATOM 4809 N N . THR A 1 568 ? -51.081 46.874 120.129 1.00 60.44 568 THR A N 1
ATOM 4810 C CA . THR A 1 568 ? -50.007 45.857 120.100 1.00 60.44 568 THR A CA 1
ATOM 4811 C C . THR A 1 568 ? -50.153 44.741 121.141 1.00 60.44 568 THR A C 1
ATOM 4813 O O . THR A 1 568 ? -49.635 43.640 120.935 1.00 60.44 568 THR A O 1
ATOM 4816 N N . VAL A 1 569 ? -50.917 44.957 122.215 1.00 61.53 569 VAL A N 1
ATOM 4817 C CA . VAL A 1 569 ? -51.080 43.973 123.302 1.00 61.53 569 VAL A CA 1
ATOM 4818 C C . VAL A 1 569 ? -52.016 42.819 122.900 1.00 61.53 569 VAL A C 1
ATOM 4820 O O . VAL A 1 569 ? -51.714 41.656 123.168 1.00 61.53 569 VAL A O 1
ATOM 4823 N N . ILE A 1 570 ? -53.089 43.096 122.149 1.00 58.41 570 ILE A N 1
ATOM 4824 C CA . ILE A 1 570 ? -54.102 42.095 121.750 1.00 58.41 570 ILE A CA 1
ATOM 4825 C C . ILE A 1 570 ? -53.619 41.211 120.577 1.00 58.41 570 ILE A C 1
ATOM 4827 O O . ILE A 1 570 ? -53.951 40.028 120.486 1.00 58.41 570 ILE A O 1
ATOM 4831 N N . GLN A 1 571 ? -52.755 41.731 119.697 1.00 51.09 571 GLN A N 1
ATOM 4832 C CA . GLN A 1 571 ? -52.263 41.001 118.516 1.00 51.09 571 GLN A CA 1
ATOM 4833 C C . GLN A 1 571 ? -51.173 39.952 118.822 1.00 51.09 571 GLN A C 1
ATOM 4835 O O . GLN A 1 571 ? -50.942 39.048 118.012 1.00 51.09 571 GLN A O 1
ATOM 4840 N N . ARG A 1 572 ? -50.503 40.035 119.980 1.00 58.03 572 ARG A N 1
ATOM 4841 C CA . ARG A 1 572 ? -49.393 39.138 120.357 1.00 58.03 572 ARG A CA 1
ATOM 4842 C C . ARG A 1 572 ? -49.853 37.710 120.674 1.00 58.03 572 ARG A C 1
ATOM 4844 O O . ARG A 1 572 ? -49.146 36.764 120.337 1.00 58.03 572 ARG A O 1
ATOM 4851 N N . TYR A 1 573 ? -51.036 37.537 121.264 1.00 56.75 573 TYR A N 1
ATOM 4852 C CA . TYR A 1 573 ? -51.489 36.228 121.756 1.00 56.75 573 TYR A CA 1
ATOM 4853 C C . TYR A 1 573 ? -52.050 35.319 120.642 1.00 56.75 573 TYR A C 1
ATOM 4855 O O . TYR A 1 573 ? -51.767 34.124 120.598 1.00 56.75 573 TYR A O 1
ATOM 4863 N N . PHE A 1 574 ? -52.766 35.880 119.662 1.00 62.38 574 PHE A N 1
ATOM 4864 C CA . PHE A 1 574 ? -53.390 35.113 118.569 1.00 62.38 574 PHE A CA 1
ATOM 4865 C C . PHE A 1 574 ? -52.383 34.599 117.516 1.00 62.38 574 PHE A C 1
ATOM 4867 O O . PHE A 1 574 ? -52.590 33.556 116.892 1.00 62.38 574 PHE A O 1
ATOM 4874 N N . ARG A 1 575 ? -51.243 35.285 117.342 1.00 61.50 575 ARG A N 1
ATOM 4875 C CA . ARG A 1 575 ? -50.202 34.900 116.367 1.00 61.50 575 ARG A CA 1
ATOM 4876 C C . ARG A 1 575 ? -49.382 33.670 116.790 1.00 61.50 575 ARG A C 1
ATOM 4878 O O . ARG A 1 575 ? -48.855 32.983 115.918 1.00 61.50 575 ARG A O 1
ATOM 4885 N N . GLY A 1 576 ? -49.323 33.340 118.084 1.00 63.22 576 GLY A N 1
ATOM 4886 C CA . GLY A 1 576 ? -48.596 32.164 118.590 1.00 63.22 576 GLY A CA 1
ATOM 4887 C C . GLY A 1 576 ? -49.244 30.818 118.232 1.00 63.22 576 GLY A C 1
ATOM 4888 O O . GLY A 1 576 ? -48.544 29.861 117.907 1.00 63.22 576 GLY A O 1
ATOM 4889 N N . TYR A 1 577 ? -50.578 30.748 118.209 1.00 70.81 577 TYR A N 1
ATOM 4890 C CA . TYR A 1 577 ? -51.329 29.514 117.926 1.00 70.81 577 TYR A CA 1
ATOM 4891 C C . TYR A 1 577 ? -51.315 29.114 116.436 1.00 70.81 577 TYR A C 1
ATOM 4893 O O . TYR A 1 577 ? -51.294 27.930 116.093 1.00 70.81 577 TYR A O 1
ATOM 4901 N N . LEU A 1 578 ? -51.285 30.088 115.517 1.00 63.75 578 LEU A N 1
ATOM 4902 C CA . LEU A 1 578 ? -51.297 29.815 114.072 1.00 63.75 578 LEU A CA 1
ATOM 4903 C C . LEU A 1 578 ? -49.970 29.212 113.566 1.00 63.75 578 LEU A C 1
ATOM 4905 O O . LEU A 1 578 ? -49.971 28.382 112.652 1.00 63.75 578 LEU A O 1
ATOM 4909 N N . ALA A 1 579 ? -48.843 29.588 114.181 1.00 62.97 579 ALA A N 1
ATOM 4910 C CA . ALA A 1 579 ? -47.504 29.164 113.770 1.00 62.97 579 ALA A CA 1
ATOM 4911 C C . ALA A 1 579 ? -47.263 27.650 113.963 1.00 62.97 579 ALA A C 1
ATOM 4913 O O . ALA A 1 579 ? -46.631 27.002 113.122 1.00 62.97 579 ALA A O 1
ATOM 4914 N N . THR A 1 580 ? -47.830 27.047 115.012 1.00 57.91 580 THR A N 1
ATOM 4915 C CA . THR A 1 580 ? -47.657 25.620 115.345 1.00 57.91 580 THR A CA 1
ATOM 4916 C C . THR A 1 580 ? -48.410 24.689 114.385 1.00 57.91 580 THR A C 1
ATOM 4918 O O . THR A 1 580 ? -47.918 23.611 114.042 1.00 57.91 580 THR A O 1
ATOM 4921 N N . LYS A 1 581 ? -49.571 25.108 113.860 1.00 66.81 581 LYS A N 1
ATOM 4922 C CA . LYS A 1 581 ? -50.355 24.326 112.879 1.00 66.81 581 LYS A CA 1
ATOM 4923 C C . LYS A 1 581 ? -49.718 24.326 111.480 1.00 66.81 581 LYS A C 1
ATOM 4925 O O . LYS A 1 581 ? -49.803 23.332 110.755 1.00 66.81 581 LYS A O 1
ATOM 4930 N N . GLN A 1 582 ? -49.037 25.411 111.111 1.00 67.31 582 GLN A N 1
ATOM 4931 C CA . GLN A 1 582 ? -48.420 25.586 109.791 1.00 67.31 582 GLN A CA 1
ATOM 4932 C C . GLN A 1 582 ? -47.125 24.766 109.626 1.00 67.31 582 GLN A C 1
ATOM 4934 O O . GLN A 1 582 ? -46.890 24.185 108.561 1.00 67.31 582 GLN A O 1
ATOM 4939 N N . GLN A 1 583 ? -46.325 24.620 110.692 1.00 63.97 583 GLN A N 1
ATOM 4940 C CA . GLN A 1 583 ? -45.095 23.815 110.660 1.00 63.97 583 GLN A CA 1
ATOM 4941 C C . GLN A 1 583 ? -45.361 22.315 110.430 1.00 63.97 583 GLN A C 1
ATOM 4943 O O . GLN A 1 583 ? -44.654 21.678 109.644 1.00 63.97 583 GLN A O 1
ATOM 4948 N N . ARG A 1 584 ? -46.428 21.750 111.016 1.00 66.50 584 ARG A N 1
ATOM 4949 C CA . ARG A 1 584 ? -46.773 20.322 110.855 1.00 66.50 584 ARG A CA 1
ATOM 4950 C C . ARG A 1 584 ? -47.235 19.966 109.432 1.00 66.50 584 ARG A C 1
ATOM 4952 O O . ARG A 1 584 ? -46.896 18.896 108.929 1.00 66.50 584 ARG A O 1
ATOM 4959 N N . SER A 1 585 ? -47.944 20.871 108.750 1.00 68.69 585 SER A N 1
ATOM 4960 C CA . SER A 1 585 ? -48.370 20.691 107.347 1.00 68.69 585 SER A CA 1
ATOM 4961 C C . SER A 1 585 ? -47.194 20.740 106.360 1.00 68.69 585 SER A C 1
ATOM 4963 O O . SER A 1 585 ? -47.152 19.976 105.394 1.00 68.69 585 SER A O 1
ATOM 4965 N N . SER A 1 586 ? -46.209 21.609 106.613 1.00 71.25 586 SER A N 1
ATOM 4966 C CA . SER A 1 586 ? -45.021 21.761 105.759 1.00 71.25 586 SER A CA 1
ATOM 4967 C C . SER A 1 586 ? -44.132 20.509 105.765 1.00 71.25 586 SER A C 1
ATOM 4969 O O . SER A 1 586 ? -43.624 20.090 104.722 1.00 71.25 586 SER A O 1
ATOM 4971 N N . PHE A 1 587 ? -44.002 19.844 106.918 1.00 72.38 587 PHE A N 1
ATOM 4972 C CA . PHE A 1 587 ? -43.226 18.607 107.038 1.00 72.38 587 PHE A CA 1
ATOM 4973 C C . PHE A 1 587 ? -43.810 17.448 106.204 1.00 72.38 587 PHE A C 1
ATOM 4975 O O . PHE A 1 587 ? -43.074 16.751 105.502 1.00 72.38 587 PHE A O 1
ATOM 4982 N N . LEU A 1 588 ? -45.137 17.277 106.202 1.00 72.94 588 LEU A N 1
ATOM 4983 C CA . LEU A 1 588 ? -45.805 16.209 105.446 1.00 72.94 588 LEU A CA 1
ATOM 4984 C C . LEU A 1 588 ? -45.738 16.421 103.923 1.00 72.94 588 LEU A C 1
ATOM 4986 O O . LEU A 1 588 ? -45.514 15.461 103.183 1.00 72.94 588 LEU A O 1
ATOM 4990 N N . GLN A 1 589 ? -45.841 17.666 103.443 1.00 72.75 589 GLN A N 1
ATOM 4991 C CA . GLN A 1 589 ? -45.679 17.979 102.015 1.00 72.75 589 GLN A CA 1
ATOM 4992 C C . GLN A 1 589 ? -44.253 17.711 101.512 1.00 72.75 589 GLN A C 1
ATOM 4994 O O . GLN A 1 589 ? -44.081 17.173 100.416 1.00 72.75 589 GLN A O 1
ATOM 4999 N N . LYS A 1 590 ? -43.228 18.011 102.324 1.00 71.06 590 LYS A N 1
ATOM 5000 C CA . LYS A 1 590 ? -41.827 17.715 101.978 1.00 71.06 590 LYS A CA 1
ATOM 5001 C C . LYS A 1 590 ? -41.567 16.206 101.859 1.00 71.06 590 LYS A C 1
ATOM 5003 O O . LYS A 1 590 ? -40.880 15.782 100.930 1.00 71.06 590 LYS A O 1
ATOM 5008 N N . LYS A 1 591 ? -42.174 15.379 102.722 1.00 75.31 591 LYS A N 1
ATOM 5009 C CA . LYS A 1 591 ? -42.075 13.907 102.643 1.00 75.31 591 LYS A CA 1
ATOM 5010 C C . LYS A 1 591 ? -42.731 13.345 101.371 1.00 75.31 591 LYS A C 1
ATOM 5012 O O . LYS A 1 591 ? -42.126 12.517 100.693 1.00 75.31 591 LYS A O 1
ATOM 5017 N N . GLN A 1 592 ? -43.920 13.833 101.006 1.00 71.12 592 GLN A N 1
ATOM 5018 C CA . GLN A 1 592 ? -44.639 13.398 99.798 1.00 71.12 592 GLN A CA 1
ATOM 5019 C C . GLN A 1 592 ? -43.894 13.786 98.505 1.00 71.12 592 GLN A C 1
ATOM 5021 O O . GLN A 1 592 ? -43.814 12.993 97.565 1.00 71.12 592 GLN A O 1
ATOM 5026 N N . ALA A 1 593 ? -43.296 14.982 98.467 1.00 69.50 593 ALA A N 1
ATOM 5027 C CA . ALA A 1 593 ? -42.516 15.451 97.323 1.00 69.50 593 ALA A CA 1
ATOM 5028 C C . ALA A 1 593 ? -41.262 14.590 97.070 1.00 69.50 593 ALA A C 1
ATOM 5030 O O . ALA A 1 593 ? -40.959 14.277 95.916 1.00 69.50 593 ALA A O 1
ATOM 5031 N N . CYS A 1 594 ? -40.578 14.137 98.129 1.00 67.81 594 CYS A N 1
ATOM 5032 C CA . CYS A 1 594 ? -39.413 13.250 98.017 1.00 67.81 594 CYS A CA 1
ATOM 5033 C C . CYS A 1 594 ? -39.752 11.898 97.362 1.00 67.81 594 CYS A C 1
ATOM 5035 O O . CYS A 1 594 ? -39.012 11.432 96.496 1.00 67.81 594 CYS A O 1
ATOM 5037 N N . VAL A 1 595 ? -40.893 11.293 97.708 1.00 76.69 595 VAL A N 1
ATOM 5038 C CA . VAL A 1 595 ? -41.316 9.992 97.152 1.00 76.69 595 VAL A CA 1
ATOM 5039 C C . VAL A 1 595 ? -41.655 10.102 95.661 1.00 76.69 595 VAL A C 1
ATOM 5041 O O . VAL A 1 595 ? -41.232 9.269 94.857 1.00 76.69 595 VAL A O 1
ATOM 5044 N N . VAL A 1 596 ? -42.344 11.171 95.250 1.00 77.38 596 VAL A N 1
ATOM 5045 C CA . VAL A 1 596 ? -42.662 11.415 93.831 1.00 77.38 596 VAL A CA 1
ATOM 5046 C C . VAL A 1 596 ? -41.390 11.641 93.006 1.00 77.38 596 VAL A C 1
ATOM 5048 O O . VAL A 1 596 ? -41.291 11.151 91.876 1.00 77.38 596 VAL A O 1
ATOM 5051 N N . LEU A 1 597 ? -40.395 12.332 93.571 1.00 72.38 597 LEU A N 1
ATOM 5052 C CA . LEU A 1 597 ? -39.107 12.552 92.914 1.00 72.38 597 LEU A CA 1
ATOM 5053 C C . LEU A 1 597 ? -38.344 11.231 92.714 1.00 72.38 597 LEU A C 1
ATOM 5055 O O . LEU A 1 597 ? -37.834 10.975 91.622 1.00 72.38 597 LEU A O 1
ATOM 5059 N N . GLN A 1 598 ? -38.336 10.359 93.729 1.00 64.44 598 GLN A N 1
ATOM 5060 C CA . GLN A 1 598 ? -37.707 9.035 93.665 1.00 64.44 598 GLN A CA 1
ATOM 5061 C C . GLN A 1 598 ? -38.373 8.126 92.618 1.00 64.44 598 GLN A C 1
ATOM 5063 O O . GLN A 1 598 ? -37.675 7.480 91.831 1.00 64.44 598 GLN A O 1
ATOM 5068 N N . CYS A 1 599 ? -39.707 8.120 92.530 1.00 66.88 599 CYS A N 1
ATOM 5069 C CA . CYS A 1 599 ? -40.435 7.363 91.506 1.00 66.88 599 CYS A CA 1
ATOM 5070 C C . CYS A 1 599 ? -40.160 7.881 90.083 1.00 66.88 599 CYS A C 1
ATOM 5072 O O . CYS A 1 599 ? -39.915 7.085 89.173 1.00 66.88 599 CYS A O 1
ATOM 5074 N N . ARG A 1 600 ? -40.131 9.206 89.874 1.00 70.44 600 ARG A N 1
ATOM 5075 C CA . ARG A 1 600 ? -39.836 9.795 88.552 1.00 70.44 600 ARG A CA 1
ATOM 5076 C C . ARG A 1 600 ? -38.391 9.586 88.113 1.00 70.44 600 ARG A C 1
ATOM 5078 O O . ARG A 1 600 ? -38.142 9.365 86.929 1.00 70.44 600 ARG A O 1
ATOM 5085 N N . TYR A 1 601 ? -37.447 9.622 89.048 1.00 72.94 601 TYR A N 1
ATOM 5086 C CA . TYR A 1 601 ? -36.041 9.361 88.758 1.00 72.94 601 TYR A CA 1
ATOM 5087 C C . TYR A 1 601 ? -35.815 7.912 88.296 1.00 72.94 601 TYR A C 1
ATOM 5089 O O . TYR A 1 601 ? -35.163 7.685 87.276 1.00 72.94 601 TYR A O 1
ATOM 5097 N N . ARG A 1 602 ? -36.446 6.934 88.964 1.00 75.88 602 ARG A N 1
ATOM 5098 C CA . ARG A 1 602 ? -36.382 5.517 88.563 1.00 75.88 602 ARG A CA 1
ATOM 5099 C C . ARG A 1 602 ? -37.027 5.261 87.194 1.00 75.88 602 ARG A C 1
ATOM 5101 O O . ARG A 1 602 ? -36.433 4.570 86.372 1.00 75.88 602 ARG A O 1
ATOM 5108 N N . ALA A 1 603 ? -38.171 5.885 86.901 1.00 71.44 603 ALA A N 1
ATOM 5109 C CA . ALA A 1 603 ? -38.810 5.792 85.582 1.00 71.44 603 ALA A CA 1
ATOM 5110 C C . ALA A 1 603 ? -37.954 6.410 84.456 1.00 71.44 603 ALA A C 1
ATOM 5112 O O . ALA A 1 603 ? -37.894 5.883 83.345 1.00 71.44 603 ALA A O 1
ATOM 5113 N N . ARG A 1 604 ? -37.237 7.506 84.741 1.00 75.38 604 ARG A N 1
ATOM 5114 C CA . ARG A 1 604 ? -36.325 8.143 83.779 1.00 75.38 604 ARG A CA 1
ATOM 5115 C C . ARG A 1 604 ? -35.111 7.270 83.460 1.00 75.38 604 ARG A C 1
ATOM 5117 O O . ARG A 1 604 ? -34.701 7.229 82.305 1.00 75.38 604 ARG A O 1
ATOM 5124 N N . LEU A 1 605 ? -34.550 6.572 84.447 1.00 72.25 605 LEU A N 1
ATOM 5125 C CA . LEU A 1 605 ? -33.428 5.654 84.222 1.00 72.25 605 LEU A CA 1
ATOM 5126 C C . LEU A 1 605 ? -33.821 4.459 83.339 1.00 72.25 605 LEU A C 1
ATOM 5128 O O . LEU A 1 605 ? -33.051 4.098 82.453 1.00 72.25 605 LEU A O 1
ATOM 5132 N N . ALA A 1 606 ? -35.025 3.903 83.515 1.00 75.31 606 ALA A N 1
ATOM 5133 C CA . ALA A 1 606 ? -35.539 2.835 82.653 1.00 75.31 606 ALA A CA 1
ATOM 5134 C C . ALA A 1 606 ? -35.709 3.302 81.193 1.00 75.31 606 ALA A C 1
ATOM 5136 O O . ALA A 1 606 ? -35.194 2.666 80.277 1.00 75.31 606 ALA A O 1
ATOM 5137 N N . MET A 1 607 ? -36.319 4.475 80.983 1.00 80.19 607 MET A N 1
ATOM 5138 C CA . MET A 1 607 ? -36.507 5.050 79.643 1.00 80.19 607 MET A CA 1
ATOM 5139 C C . MET A 1 607 ? -35.181 5.395 78.943 1.00 80.19 607 MET A C 1
ATOM 5141 O O . MET A 1 607 ? -35.043 5.203 77.736 1.00 80.19 607 MET A O 1
ATOM 5145 N N . LEU A 1 608 ? -34.177 5.879 79.684 1.00 77.50 608 LEU A N 1
ATOM 5146 C CA . LEU A 1 608 ? -32.850 6.153 79.122 1.00 77.50 608 LEU A CA 1
ATOM 5147 C C . LEU A 1 608 ? -32.128 4.870 78.682 1.00 77.50 608 LEU A C 1
ATOM 5149 O O . LEU A 1 608 ? -31.410 4.901 77.684 1.00 77.50 608 LEU A O 1
ATOM 5153 N N . LYS A 1 609 ? -32.345 3.747 79.379 1.00 75.25 609 LYS A N 1
ATOM 5154 C CA . LYS A 1 609 ? -31.770 2.447 79.012 1.00 75.25 609 LYS A CA 1
ATOM 5155 C C . LYS A 1 609 ? -32.392 1.902 77.719 1.00 75.25 609 LYS A C 1
ATOM 5157 O O . LYS A 1 609 ? -31.654 1.577 76.793 1.00 75.25 609 LYS A O 1
ATOM 5162 N N . GLU A 1 610 ? -33.722 1.939 77.604 1.00 74.81 610 GLU A N 1
ATOM 5163 C CA . GLU A 1 610 ? -34.440 1.553 76.374 1.00 74.81 610 GLU A CA 1
ATOM 5164 C C . GLU A 1 610 ? -34.078 2.449 75.177 1.00 74.81 610 GLU A C 1
ATOM 5166 O O . GLU A 1 610 ? -33.911 1.973 74.052 1.00 74.81 610 GLU A O 1
ATOM 5171 N N . LYS A 1 611 ? -33.883 3.754 75.407 1.00 78.19 611 LYS A N 1
ATOM 5172 C CA . LYS A 1 611 ? -33.450 4.688 74.360 1.00 78.19 611 LYS A CA 1
ATOM 5173 C C . LYS A 1 611 ? -32.045 4.376 73.838 1.00 78.19 611 LYS A C 1
ATOM 5175 O O . LYS A 1 611 ? -31.839 4.400 72.626 1.00 78.19 611 LYS A O 1
ATOM 5180 N N . CYS A 1 612 ? -31.093 4.064 74.719 1.00 76.69 612 CYS A N 1
ATOM 5181 C CA . CYS A 1 612 ? -29.738 3.684 74.312 1.00 76.69 612 CYS A CA 1
ATOM 5182 C C . CYS A 1 612 ? -29.726 2.395 73.475 1.00 76.69 612 CYS A C 1
ATOM 5184 O O . CYS A 1 612 ? -29.016 2.329 72.470 1.00 76.69 612 CYS A O 1
ATOM 5186 N N . GLU A 1 613 ? -30.534 1.395 73.838 1.00 74.31 613 GLU A N 1
ATOM 5187 C CA . GLU A 1 613 ? -30.663 0.145 73.073 1.00 74.31 613 GLU A CA 1
ATOM 5188 C C . GLU A 1 613 ? -31.278 0.386 71.682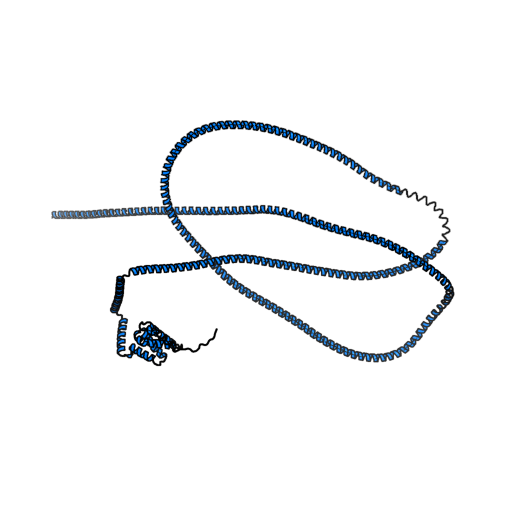 1.00 74.31 613 GLU A C 1
ATOM 5190 O O . GLU A 1 613 ? -30.772 -0.120 70.673 1.00 74.31 613 GLU A O 1
ATOM 5195 N N . PHE A 1 614 ? -32.298 1.246 71.591 1.00 80.50 614 PHE A N 1
ATOM 5196 C CA . PHE A 1 614 ? -32.888 1.656 70.314 1.00 80.50 614 PHE A CA 1
ATOM 5197 C C . PHE A 1 614 ? -31.909 2.446 69.428 1.00 80.50 614 PHE A C 1
ATOM 5199 O O . PHE A 1 614 ? -31.796 2.176 68.229 1.00 80.50 614 PHE A O 1
ATOM 5206 N N . ASP A 1 615 ? -31.166 3.400 69.995 1.00 77.88 615 ASP A N 1
ATOM 5207 C CA . ASP A 1 615 ? -30.181 4.196 69.255 1.00 77.88 615 ASP A CA 1
ATOM 5208 C C . ASP A 1 615 ? -29.009 3.324 68.754 1.00 77.88 615 ASP A C 1
ATOM 5210 O O . ASP A 1 615 ? -28.506 3.526 67.638 1.00 77.88 615 ASP A O 1
ATOM 5214 N N . HIS A 1 616 ? -28.627 2.286 69.508 1.00 79.12 616 HIS A N 1
ATOM 5215 C CA . HIS A 1 616 ? -27.640 1.299 69.069 1.00 79.12 616 HIS A CA 1
ATOM 5216 C C . HIS A 1 616 ? -28.149 0.470 67.875 1.00 79.12 616 HIS A C 1
ATOM 5218 O O . HIS A 1 616 ? -27.479 0.395 66.841 1.00 79.12 616 HIS A O 1
ATOM 5224 N N . LEU A 1 617 ? -29.379 -0.052 67.940 1.00 74.94 617 LEU A N 1
ATOM 5225 C CA . LEU A 1 617 ? -30.014 -0.759 66.818 1.00 74.94 617 LEU A CA 1
ATOM 5226 C C . LEU A 1 617 ? -30.175 0.134 65.577 1.00 74.94 617 LEU A C 1
ATOM 5228 O O . LEU A 1 617 ? -29.895 -0.287 64.448 1.00 74.94 617 LEU A O 1
ATOM 5232 N N . ARG A 1 618 ? -30.567 1.397 65.764 1.00 82.50 618 ARG A N 1
ATOM 5233 C CA . ARG A 1 618 ? -30.720 2.377 64.682 1.00 82.50 618 ARG A CA 1
ATOM 5234 C C . ARG A 1 618 ? -29.383 2.708 64.015 1.00 82.50 618 ARG A C 1
ATOM 5236 O O . ARG A 1 618 ? -29.309 2.736 62.785 1.00 82.50 618 ARG A O 1
ATOM 5243 N N . SER A 1 619 ? -28.322 2.926 64.790 1.00 74.56 619 SER A N 1
ATOM 5244 C CA . SER A 1 619 ? -26.982 3.216 64.254 1.00 74.56 619 SER A CA 1
ATOM 5245 C C . SER A 1 619 ? -26.373 2.021 63.508 1.00 74.56 619 SER A C 1
ATOM 5247 O O . SER A 1 619 ? -25.837 2.199 62.407 1.00 74.56 619 SER A O 1
ATOM 5249 N N . ALA A 1 620 ? -26.544 0.797 64.019 1.00 77.31 620 ALA A N 1
ATOM 5250 C CA . ALA A 1 620 ? -26.150 -0.431 63.328 1.00 77.31 620 ALA A CA 1
ATOM 5251 C C . ALA A 1 620 ? -26.898 -0.590 61.990 1.00 77.31 620 ALA A C 1
ATOM 5253 O O . ALA A 1 620 ? -26.281 -0.812 60.944 1.00 77.31 620 ALA A O 1
ATOM 5254 N N . THR A 1 621 ? -28.213 -0.357 61.988 1.00 76.25 621 THR A N 1
ATOM 5255 C CA . THR A 1 621 ? -29.056 -0.451 60.785 1.00 76.25 621 THR A CA 1
ATOM 5256 C C . THR A 1 621 ? -28.670 0.588 59.727 1.00 76.25 621 THR A C 1
ATOM 5258 O O . THR A 1 621 ? -28.516 0.248 58.552 1.00 76.25 621 THR A O 1
ATOM 5261 N N . ILE A 1 622 ? -28.426 1.845 60.118 1.00 82.12 622 ILE A N 1
ATOM 5262 C CA . ILE A 1 622 ? -27.974 2.908 59.201 1.00 82.12 622 ILE A CA 1
ATOM 5263 C C . ILE A 1 622 ? -26.596 2.580 58.613 1.00 82.12 622 ILE A C 1
ATOM 5265 O O . ILE A 1 622 ? -26.354 2.824 57.429 1.00 82.12 622 ILE A O 1
ATOM 5269 N N . THR A 1 623 ? -25.699 1.996 59.408 1.00 78.94 623 THR A N 1
ATOM 5270 C CA . THR A 1 623 ? -24.355 1.607 58.961 1.00 78.94 623 THR A CA 1
ATOM 5271 C C . THR A 1 623 ? -24.419 0.480 57.930 1.00 78.94 623 THR A C 1
ATOM 5273 O O . THR A 1 623 ? -23.786 0.572 56.873 1.00 78.94 623 THR A O 1
ATOM 5276 N N . ILE A 1 624 ? -25.257 -0.534 58.171 1.00 76.88 624 ILE A N 1
ATOM 5277 C CA . ILE A 1 624 ? -25.513 -1.627 57.223 1.00 76.88 624 ILE A CA 1
ATOM 5278 C C . ILE A 1 624 ? -26.148 -1.083 55.935 1.00 76.88 624 ILE A C 1
ATOM 5280 O O . ILE A 1 624 ? -25.663 -1.369 54.838 1.00 76.88 624 ILE A O 1
ATOM 5284 N N . GLN A 1 625 ? -27.163 -0.219 56.039 1.00 68.50 625 GLN A N 1
ATOM 5285 C CA . GLN A 1 625 ? -27.817 0.401 54.883 1.00 68.50 625 GLN A CA 1
ATOM 5286 C C . GLN A 1 625 ? -26.861 1.287 54.068 1.00 68.50 625 GLN A C 1
ATOM 5288 O O . GLN A 1 625 ? -26.869 1.225 52.835 1.00 68.50 625 GLN A O 1
ATOM 5293 N N . ARG A 1 626 ? -25.993 2.078 54.717 1.00 71.88 626 ARG A N 1
ATOM 5294 C CA . ARG A 1 626 ? -24.944 2.866 54.040 1.00 71.88 626 ARG A CA 1
ATOM 5295 C C . ARG A 1 626 ? -23.958 1.967 53.300 1.00 71.88 626 ARG A C 1
ATOM 5297 O O . ARG A 1 626 ? -23.657 2.235 52.138 1.00 71.88 626 ARG A O 1
ATOM 5304 N N . LYS A 1 627 ? -23.483 0.890 53.932 1.00 75.88 627 LYS A N 1
ATOM 5305 C CA . LYS A 1 627 ? -22.496 -0.027 53.337 1.00 75.88 627 LYS A CA 1
ATOM 5306 C C . LYS A 1 627 ? -23.086 -0.838 52.180 1.00 75.88 627 LYS A C 1
ATOM 5308 O O . LYS A 1 627 ? -22.414 -1.037 51.164 1.00 75.88 627 LYS A O 1
ATOM 5313 N N . TRP A 1 628 ? -24.361 -1.211 52.273 1.00 71.50 628 TRP A N 1
ATOM 5314 C CA . TRP A 1 628 ? -25.109 -1.834 51.182 1.00 71.50 628 TRP A CA 1
ATOM 5315 C C . TRP A 1 628 ? -25.321 -0.877 50.000 1.00 71.50 628 TRP A C 1
ATOM 5317 O O . TRP A 1 628 ? -24.996 -1.224 48.864 1.00 71.50 628 TRP A O 1
ATOM 5327 N N . ARG A 1 629 ? -25.756 0.368 50.251 1.00 78.00 629 ARG A N 1
ATOM 5328 C CA . ARG A 1 629 ? -25.912 1.401 49.206 1.00 78.00 629 ARG A CA 1
ATOM 5329 C C . ARG A 1 629 ? -24.584 1.743 48.523 1.00 78.00 629 ARG A C 1
ATOM 5331 O O . ARG A 1 629 ? -24.546 1.843 47.299 1.00 78.00 629 ARG A O 1
ATOM 5338 N N . ALA A 1 630 ? -23.491 1.843 49.280 1.00 71.06 630 ALA A N 1
ATOM 5339 C CA . ALA A 1 630 ? -22.149 2.048 48.734 1.00 71.06 630 ALA A CA 1
ATOM 5340 C C . ALA A 1 630 ? -21.685 0.858 47.877 1.00 71.06 630 ALA A C 1
ATOM 5342 O O . ALA A 1 630 ? -21.070 1.044 46.828 1.00 71.06 630 ALA A O 1
ATOM 5343 N N . THR A 1 631 ? -22.021 -0.370 48.280 1.00 79.50 631 THR A N 1
ATOM 5344 C CA . THR A 1 631 ? -21.709 -1.578 47.505 1.00 79.50 631 THR A CA 1
ATOM 5345 C C . THR A 1 631 ? -22.515 -1.630 46.210 1.00 79.50 631 THR A C 1
ATOM 5347 O O . THR A 1 631 ? -21.933 -1.846 45.153 1.00 79.50 631 THR A O 1
ATOM 5350 N N . MET A 1 632 ? -23.811 -1.315 46.243 1.00 73.94 632 MET A N 1
ATOM 5351 C CA . MET A 1 632 ? -24.644 -1.204 45.040 1.00 73.94 632 MET A CA 1
ATOM 5352 C C . MET A 1 632 ? -24.169 -0.097 44.086 1.00 73.94 632 MET A C 1
ATOM 5354 O O . MET A 1 632 ? -24.127 -0.313 42.874 1.00 73.94 632 MET A O 1
ATOM 5358 N N . ALA A 1 633 ? -23.756 1.063 44.607 1.00 78.06 633 ALA A N 1
ATOM 5359 C CA . ALA A 1 633 ? -23.171 2.138 43.802 1.00 78.06 633 ALA A CA 1
ATOM 5360 C C . ALA A 1 633 ? -21.852 1.704 43.139 1.00 78.06 633 ALA A C 1
ATOM 5362 O O . ALA A 1 633 ? -21.676 1.911 41.936 1.00 78.06 633 ALA A O 1
ATOM 5363 N N . ARG A 1 634 ? -20.975 1.013 43.884 1.00 76.81 634 ARG A N 1
ATOM 5364 C CA . ARG A 1 634 ? -19.722 0.438 43.365 1.00 76.81 634 ARG A CA 1
ATOM 5365 C C . ARG A 1 634 ? -19.987 -0.576 42.250 1.00 76.81 634 ARG A C 1
ATOM 5367 O O . ARG A 1 634 ? -19.327 -0.535 41.215 1.00 76.81 634 ARG A O 1
ATOM 5374 N N . THR A 1 635 ? -20.972 -1.458 42.422 1.00 72.75 635 THR A N 1
ATOM 5375 C CA . THR A 1 635 ? -21.344 -2.457 41.408 1.00 72.75 635 THR A CA 1
ATOM 5376 C C . THR A 1 635 ? -21.924 -1.798 40.153 1.00 72.75 635 THR A C 1
ATOM 5378 O O . THR A 1 635 ? -21.545 -2.166 39.040 1.00 72.75 635 THR A O 1
ATOM 5381 N N . ARG A 1 636 ? -22.765 -0.761 40.301 1.00 76.25 636 ARG A N 1
ATOM 5382 C CA . ARG A 1 636 ? -23.290 0.027 39.169 1.00 76.25 636 ARG A CA 1
ATOM 5383 C C . ARG A 1 636 ? -22.175 0.745 38.408 1.00 76.25 636 ARG A C 1
ATOM 5385 O O . ARG A 1 636 ? -22.102 0.600 37.189 1.00 76.25 636 ARG A O 1
ATOM 5392 N N . GLN A 1 637 ? -21.266 1.430 39.102 1.00 74.88 637 GLN A N 1
ATOM 5393 C CA . GLN A 1 637 ? -20.111 2.089 38.479 1.00 74.88 637 GLN A CA 1
ATOM 5394 C C . GLN A 1 637 ? -19.185 1.090 37.775 1.00 74.88 637 GLN A C 1
ATOM 5396 O O . GLN A 1 637 ? -18.817 1.318 36.626 1.00 74.88 637 GLN A O 1
ATOM 5401 N N . ARG A 1 638 ? -18.883 -0.059 38.397 1.00 75.69 638 ARG A N 1
ATOM 5402 C CA . ARG A 1 638 ? -18.081 -1.125 37.773 1.00 75.69 638 ARG A CA 1
ATOM 5403 C C . ARG A 1 638 ? -18.755 -1.687 36.518 1.00 75.69 638 ARG A C 1
ATOM 5405 O O . ARG A 1 638 ? -18.083 -1.878 35.511 1.00 75.69 638 ARG A O 1
ATOM 5412 N N . SER A 1 639 ? -20.072 -1.901 36.541 1.00 73.75 639 SER A N 1
ATOM 5413 C CA . SER A 1 639 ? -20.825 -2.371 35.367 1.00 73.75 639 SER A CA 1
ATOM 5414 C C . SER A 1 639 ? -20.863 -1.345 34.224 1.00 73.75 639 SER A C 1
ATOM 5416 O O . SER A 1 639 ? -20.835 -1.727 33.056 1.00 73.75 639 SER A O 1
ATOM 5418 N N . SER A 1 640 ? -20.891 -0.047 34.549 1.00 76.88 640 SER A N 1
ATOM 5419 C CA . SER A 1 640 ? -20.812 1.046 33.572 1.00 76.88 640 SER A CA 1
ATOM 5420 C C . SER A 1 640 ? -19.414 1.128 32.954 1.00 76.88 640 SER A C 1
ATOM 5422 O O . SER A 1 640 ? -19.270 1.135 31.734 1.00 76.88 640 SER A O 1
ATOM 5424 N N . TYR A 1 641 ? -18.372 1.062 33.788 1.00 76.25 641 TYR A N 1
ATOM 5425 C CA . TYR A 1 641 ? -16.977 1.040 33.352 1.00 76.25 641 TYR A CA 1
ATOM 5426 C C . TYR A 1 641 ? -16.667 -0.155 32.438 1.00 76.25 641 TYR A C 1
ATOM 5428 O O . TYR A 1 641 ? -16.069 0.021 31.379 1.00 76.25 641 TYR A O 1
ATOM 5436 N N . LEU A 1 642 ? -17.139 -1.358 32.786 1.00 77.75 642 LEU A N 1
ATOM 5437 C CA . LEU A 1 642 ? -16.979 -2.548 31.943 1.00 77.75 642 LEU A CA 1
ATOM 5438 C C . LEU A 1 642 ? -17.711 -2.416 30.599 1.00 77.75 642 LEU A C 1
ATOM 5440 O O . LEU A 1 642 ? -17.168 -2.831 29.579 1.00 77.75 642 LEU A O 1
ATOM 5444 N N . ARG A 1 643 ? -18.891 -1.781 30.567 1.00 75.12 643 ARG A N 1
ATOM 5445 C CA . ARG A 1 643 ? -19.601 -1.461 29.317 1.00 75.12 643 ARG A CA 1
ATOM 5446 C C . ARG A 1 643 ? -18.824 -0.480 28.441 1.00 75.12 643 ARG A C 1
ATOM 5448 O O . ARG A 1 643 ? -18.735 -0.691 27.237 1.00 75.12 643 ARG A O 1
ATOM 5455 N N . ILE A 1 644 ? -18.230 0.557 29.033 1.00 78.88 644 ILE A N 1
ATOM 5456 C CA . ILE A 1 644 ? -17.389 1.527 28.312 1.00 78.88 644 ILE A CA 1
ATOM 5457 C C . ILE A 1 644 ? -16.127 0.842 27.765 1.00 78.88 644 ILE A C 1
ATOM 5459 O O . ILE A 1 644 ? -15.751 1.071 26.616 1.00 78.88 644 ILE A O 1
ATOM 5463 N N . LEU A 1 645 ? -15.506 -0.056 28.535 1.00 81.06 645 LEU A N 1
ATOM 5464 C CA . LEU A 1 645 ? -14.366 -0.865 28.085 1.00 81.06 645 LEU A CA 1
ATOM 5465 C C . LEU A 1 645 ? -14.738 -1.800 26.927 1.00 81.06 645 LEU A C 1
ATOM 5467 O O . LEU A 1 645 ? -14.022 -1.869 25.932 1.00 81.06 645 LEU A O 1
ATOM 5471 N N . GLN A 1 646 ? -15.878 -2.485 27.015 1.00 72.50 646 GLN A N 1
ATOM 5472 C CA . GLN A 1 646 ? -16.362 -3.343 25.932 1.00 72.50 646 GLN A CA 1
ATOM 5473 C C . GLN A 1 646 ? -16.702 -2.538 24.674 1.00 72.50 646 GLN A C 1
ATOM 5475 O O . GLN A 1 646 ? -16.331 -2.957 23.578 1.00 72.50 646 GLN A O 1
ATOM 5480 N N . ALA A 1 647 ? -17.341 -1.372 24.816 1.00 77.38 647 ALA A N 1
ATOM 5481 C CA . ALA A 1 647 ? -17.660 -0.469 23.709 1.00 77.38 647 ALA A CA 1
ATOM 5482 C C . ALA A 1 647 ? -16.394 0.094 23.042 1.00 77.38 647 ALA A C 1
ATOM 5484 O O . ALA A 1 647 ? -16.277 0.102 21.818 1.00 77.38 647 ALA A O 1
ATOM 5485 N N . THR A 1 648 ? -15.399 0.505 23.831 1.00 78.81 648 THR A N 1
ATOM 5486 C CA . THR A 1 648 ? -14.112 0.985 23.302 1.00 78.81 648 THR A CA 1
ATOM 5487 C C . THR A 1 648 ? -13.336 -0.133 22.605 1.00 78.81 648 THR A C 1
ATOM 5489 O O . THR A 1 648 ? -12.828 0.090 21.507 1.00 78.81 648 THR A O 1
ATOM 5492 N N . GLN A 1 649 ? -13.321 -1.355 23.147 1.00 79.12 649 GLN A N 1
ATOM 5493 C CA . GLN A 1 649 ? -12.736 -2.518 22.471 1.00 79.12 649 GLN A CA 1
ATOM 5494 C C . GLN A 1 649 ? -13.465 -2.864 21.165 1.00 79.12 649 GLN A C 1
ATOM 5496 O O . GLN A 1 649 ? -12.808 -3.108 20.154 1.00 79.12 649 GLN A O 1
ATOM 5501 N N . THR A 1 650 ? -14.801 -2.835 21.129 1.00 79.44 650 THR A N 1
ATOM 5502 C CA . THR A 1 650 ? -15.553 -3.094 19.885 1.00 79.44 650 THR A CA 1
ATOM 5503 C C . THR A 1 650 ? -15.308 -2.021 18.832 1.00 79.44 650 THR A C 1
ATOM 5505 O O . THR A 1 650 ? -15.149 -2.358 17.658 1.00 79.44 650 THR A O 1
ATOM 5508 N N . ILE A 1 651 ? -15.212 -0.747 19.226 1.00 81.81 651 ILE A N 1
ATOM 5509 C CA . ILE A 1 651 ? -14.854 0.352 18.319 1.00 81.81 651 ILE A CA 1
ATOM 5510 C C . ILE A 1 651 ? -13.428 0.164 17.790 1.00 81.81 651 ILE A C 1
ATOM 5512 O O . ILE A 1 651 ? -13.209 0.263 16.585 1.00 81.81 651 ILE A O 1
ATOM 5516 N N . GLN A 1 652 ? -12.465 -0.174 18.649 1.00 74.69 652 GLN A N 1
ATOM 5517 C CA . GLN A 1 652 ? -11.080 -0.428 18.242 1.00 74.69 652 GLN A CA 1
ATOM 5518 C C . GLN A 1 652 ? -10.961 -1.635 17.301 1.00 74.69 652 GLN A C 1
ATOM 5520 O O . GLN A 1 652 ? -10.235 -1.563 16.309 1.00 74.69 652 GLN A O 1
ATOM 5525 N N . ILE A 1 653 ? -11.690 -2.724 17.565 1.00 79.69 653 ILE A N 1
ATOM 5526 C CA . ILE A 1 653 ? -11.744 -3.908 16.695 1.00 79.69 653 ILE A CA 1
ATOM 5527 C C . ILE A 1 653 ? -12.375 -3.548 15.345 1.00 79.69 653 ILE A C 1
ATOM 5529 O O . ILE A 1 653 ? -11.790 -3.856 14.306 1.00 79.69 653 ILE A O 1
ATOM 5533 N N . ARG A 1 654 ? -13.512 -2.836 15.333 1.00 73.06 654 ARG A N 1
ATOM 5534 C CA . ARG A 1 654 ? -14.167 -2.377 14.094 1.00 73.06 654 ARG A CA 1
ATOM 5535 C C . ARG A 1 654 ? -13.289 -1.427 13.292 1.00 73.06 654 ARG A C 1
ATOM 5537 O O . ARG A 1 654 ? -13.201 -1.575 12.079 1.00 73.06 654 ARG A O 1
ATOM 5544 N N . TYR A 1 655 ? -12.607 -0.495 13.948 1.00 82.75 655 TYR A N 1
ATOM 5545 C CA . TYR A 1 655 ? -11.688 0.427 13.290 1.00 82.75 655 TYR A CA 1
ATOM 5546 C C . TYR A 1 655 ? -10.474 -0.302 12.700 1.00 82.75 655 TYR A C 1
ATOM 5548 O O . TYR A 1 655 ? -10.103 -0.055 11.554 1.00 82.75 655 TYR A O 1
ATOM 5556 N N . ARG A 1 656 ? -9.880 -1.253 13.436 1.00 78.88 656 ARG A N 1
ATOM 5557 C CA . ARG A 1 656 ? -8.784 -2.091 12.920 1.00 78.88 656 ARG A CA 1
ATOM 5558 C C . ARG A 1 656 ? -9.234 -2.930 11.725 1.00 78.88 656 ARG A C 1
ATOM 5560 O O . ARG A 1 656 ? -8.515 -2.963 10.731 1.00 78.88 656 ARG A O 1
ATOM 5567 N N . ALA A 1 657 ? -10.421 -3.533 11.787 1.00 72.81 657 ALA A N 1
ATOM 5568 C CA . ALA A 1 657 ? -11.009 -4.285 10.678 1.00 72.81 657 ALA A CA 1
ATOM 5569 C C . ALA A 1 657 ? -11.310 -3.389 9.462 1.00 72.81 657 ALA A C 1
ATOM 5571 O O . ALA A 1 657 ? -11.016 -3.769 8.333 1.00 72.81 657 ALA A O 1
ATOM 5572 N N . TYR A 1 658 ? -11.823 -2.175 9.680 1.00 80.75 658 TYR A N 1
ATOM 5573 C CA . TYR A 1 658 ? -12.045 -1.183 8.626 1.00 80.75 658 TYR A CA 1
ATOM 5574 C C . TYR A 1 658 ? -10.732 -0.751 7.962 1.00 80.75 658 TYR A C 1
ATOM 5576 O O . TYR A 1 658 ? -10.636 -0.740 6.737 1.00 80.75 658 TYR A O 1
ATOM 5584 N N . ARG A 1 659 ? -9.691 -0.465 8.754 1.00 81.12 659 ARG A N 1
ATOM 5585 C CA . ARG A 1 659 ? -8.357 -0.110 8.249 1.00 81.12 659 ARG A CA 1
ATOM 5586 C C . ARG A 1 659 ? -7.729 -1.251 7.442 1.00 81.12 659 ARG A C 1
ATOM 5588 O O . ARG A 1 659 ? -7.153 -0.989 6.390 1.00 81.12 659 ARG A O 1
ATOM 5595 N N . LEU A 1 660 ? -7.863 -2.495 7.909 1.00 78.56 660 LEU A N 1
ATOM 5596 C CA . LEU A 1 660 ? -7.430 -3.696 7.181 1.00 78.56 660 LEU A CA 1
ATOM 5597 C C . LEU A 1 660 ? -8.186 -3.852 5.859 1.00 78.56 660 LEU A C 1
ATOM 5599 O O . LEU A 1 660 ? -7.552 -3.967 4.818 1.00 78.56 660 LEU A O 1
ATOM 5603 N N . ARG A 1 661 ? -9.517 -3.724 5.871 1.00 80.25 661 ARG A N 1
ATOM 5604 C CA . ARG A 1 661 ? -10.338 -3.734 4.652 1.00 80.25 661 ARG A CA 1
ATOM 5605 C C . ARG A 1 661 ? -9.912 -2.647 3.661 1.00 80.25 661 ARG A C 1
ATOM 5607 O O . ARG A 1 661 ? -9.899 -2.902 2.461 1.00 80.25 661 ARG A O 1
ATOM 5614 N N . LEU A 1 662 ? -9.581 -1.443 4.131 1.00 78.25 662 LEU A N 1
ATOM 5615 C CA . LEU A 1 662 ? -9.141 -0.347 3.263 1.00 78.25 662 LEU A CA 1
ATOM 5616 C C . LEU A 1 662 ? -7.790 -0.664 2.597 1.00 78.25 662 LEU A C 1
ATOM 5618 O O . LEU A 1 662 ? -7.624 -0.440 1.399 1.00 78.25 662 LEU A O 1
ATOM 5622 N N . LEU A 1 663 ? -6.848 -1.230 3.360 1.00 81.81 663 LEU A N 1
ATOM 5623 C CA . LEU A 1 663 ? -5.559 -1.704 2.848 1.00 81.81 663 LEU A CA 1
ATOM 5624 C C . LEU A 1 663 ? -5.738 -2.850 1.846 1.00 81.81 663 LEU A C 1
ATOM 5626 O O . LEU A 1 663 ? -5.143 -2.811 0.774 1.00 81.81 663 LEU A O 1
ATOM 5630 N N . ASP A 1 664 ? -6.609 -3.814 2.140 1.00 77.62 664 ASP A N 1
ATOM 5631 C CA . ASP A 1 664 ? -6.914 -4.924 1.235 1.00 77.62 664 ASP A CA 1
ATOM 5632 C C . ASP A 1 664 ? -7.595 -4.445 -0.051 1.00 77.62 664 ASP A C 1
ATOM 5634 O O . ASP A 1 664 ? -7.276 -4.932 -1.132 1.00 77.62 664 ASP A O 1
ATOM 5638 N N . GLN A 1 665 ? -8.473 -3.440 0.018 1.00 75.31 665 GLN A N 1
ATOM 5639 C CA . GLN A 1 665 ? -9.070 -2.822 -1.169 1.00 75.31 665 GLN A CA 1
ATOM 5640 C C . GLN A 1 665 ? -8.040 -2.074 -2.023 1.00 75.31 665 GLN A C 1
ATOM 5642 O O . GLN A 1 665 ? -8.097 -2.156 -3.253 1.00 75.31 665 GLN A O 1
ATOM 5647 N N . LEU A 1 666 ? -7.095 -1.359 -1.406 1.00 79.00 666 LEU A N 1
ATOM 5648 C CA . LEU A 1 666 ? -5.991 -0.714 -2.123 1.00 79.00 666 LEU A CA 1
ATOM 5649 C C . LEU A 1 666 ? -5.077 -1.755 -2.774 1.00 79.00 666 LEU A C 1
ATOM 5651 O O . LEU A 1 666 ? -4.803 -1.663 -3.972 1.00 79.00 666 LEU A O 1
ATOM 5655 N N . ASN A 1 667 ? -4.689 -2.789 -2.028 1.00 78.94 667 ASN A N 1
ATOM 5656 C CA . ASN A 1 667 ? -3.889 -3.900 -2.535 1.00 78.94 667 ASN A CA 1
ATOM 5657 C C . ASN A 1 667 ? -4.608 -4.621 -3.679 1.00 78.94 667 ASN A C 1
ATOM 5659 O O . ASN A 1 667 ? -4.013 -4.847 -4.727 1.00 78.94 667 ASN A O 1
ATOM 5663 N N . TYR A 1 668 ? -5.907 -4.896 -3.549 1.00 77.12 668 TYR A N 1
ATOM 5664 C CA . TYR A 1 668 ? -6.716 -5.487 -4.613 1.00 77.12 668 TYR A CA 1
ATOM 5665 C C . TYR A 1 668 ? -6.765 -4.604 -5.863 1.00 77.12 668 TYR A C 1
ATOM 5667 O O . TYR A 1 668 ? -6.658 -5.121 -6.970 1.00 77.12 668 TYR A O 1
ATOM 5675 N N . ARG A 1 669 ? -6.876 -3.275 -5.729 1.00 76.50 669 ARG A N 1
ATOM 5676 C CA . ARG A 1 669 ? -6.816 -2.356 -6.881 1.00 76.50 669 ARG A CA 1
ATOM 5677 C C . ARG A 1 669 ? -5.455 -2.401 -7.578 1.00 76.50 669 ARG A C 1
ATOM 5679 O O . ARG A 1 669 ? -5.423 -2.408 -8.808 1.00 76.50 669 ARG A O 1
ATOM 5686 N N . VAL A 1 670 ? -4.360 -2.483 -6.819 1.00 80.12 670 VAL A N 1
ATOM 5687 C CA . VAL A 1 670 ? -2.993 -2.640 -7.352 1.00 80.12 670 VAL A CA 1
ATOM 5688 C C . VAL A 1 670 ? -2.811 -4.004 -8.026 1.00 80.12 670 VAL A C 1
ATOM 5690 O O . VAL A 1 670 ? -2.290 -4.084 -9.136 1.00 80.12 670 VAL A O 1
ATOM 5693 N N . TYR A 1 671 ? -3.298 -5.086 -7.416 1.00 78.75 671 TYR A N 1
ATOM 5694 C CA . TYR A 1 671 ? -3.262 -6.416 -8.022 1.00 78.75 671 TYR A CA 1
ATOM 5695 C C . TYR A 1 671 ? -4.127 -6.485 -9.280 1.00 78.75 671 TYR A C 1
ATOM 5697 O O . TYR A 1 671 ? -3.684 -7.005 -10.300 1.00 78.75 671 TYR A O 1
ATOM 5705 N N . ARG A 1 672 ? -5.328 -5.901 -9.262 1.00 81.69 672 ARG A N 1
ATOM 5706 C CA . ARG A 1 672 ? -6.228 -5.839 -10.419 1.00 81.69 672 ARG A CA 1
ATOM 5707 C C . ARG A 1 672 ? -5.609 -5.044 -11.565 1.00 81.69 672 ARG A C 1
ATOM 5709 O O . ARG A 1 672 ? -5.682 -5.497 -12.704 1.00 81.69 672 ARG A O 1
ATOM 5716 N N . SER A 1 673 ? -4.979 -3.898 -11.300 1.00 76.38 673 SER A N 1
ATOM 5717 C CA . SER A 1 673 ? -4.309 -3.120 -12.350 1.00 76.38 673 SER A CA 1
ATOM 5718 C C . SER A 1 673 ? -3.111 -3.876 -12.935 1.00 76.38 673 SER A C 1
ATOM 5720 O O . SER A 1 673 ? -2.979 -3.946 -14.157 1.00 76.38 673 SER A O 1
ATOM 5722 N N . ALA A 1 674 ? -2.308 -4.541 -12.098 1.00 75.19 674 ALA A N 1
ATOM 5723 C CA . ALA A 1 674 ? -1.215 -5.400 -12.548 1.00 75.19 674 ALA A CA 1
ATOM 5724 C C . ALA A 1 674 ? -1.714 -6.586 -13.396 1.00 75.19 674 ALA A C 1
ATOM 5726 O O . ALA A 1 674 ? -1.168 -6.852 -14.468 1.00 75.19 674 ALA A O 1
ATOM 5727 N N . VAL A 1 675 ? -2.793 -7.255 -12.973 1.00 78.50 675 VAL A N 1
ATOM 5728 C CA . VAL A 1 675 ? -3.421 -8.358 -13.717 1.00 78.50 675 VAL A CA 1
ATOM 5729 C C . VAL A 1 675 ? -3.977 -7.876 -15.055 1.00 78.50 675 VAL A C 1
ATOM 5731 O O . VAL A 1 675 ? -3.721 -8.523 -16.065 1.00 78.50 675 VAL A O 1
ATOM 5734 N N . ILE A 1 676 ? -4.652 -6.724 -15.113 1.00 83.50 676 ILE A N 1
ATOM 5735 C CA . ILE A 1 676 ? -5.153 -6.152 -16.375 1.00 83.50 676 ILE A CA 1
ATOM 5736 C C . ILE A 1 676 ? -3.995 -5.840 -17.332 1.00 83.50 676 ILE A C 1
ATOM 5738 O O . ILE A 1 676 ? -4.103 -6.105 -18.530 1.00 83.50 676 ILE A O 1
ATOM 5742 N N . VAL A 1 677 ? -2.870 -5.320 -16.832 1.00 83.50 677 VAL A N 1
ATOM 5743 C CA . VAL A 1 677 ? -1.672 -5.063 -17.650 1.00 83.50 677 VAL A CA 1
ATOM 5744 C C . VAL A 1 677 ? -1.075 -6.368 -18.179 1.00 83.50 677 VAL A C 1
ATOM 5746 O O . VAL A 1 677 ? -0.748 -6.453 -19.365 1.00 83.50 677 VAL A O 1
ATOM 5749 N N . ILE A 1 678 ? -0.971 -7.399 -17.337 1.00 78.50 678 ILE A N 1
ATOM 5750 C CA . ILE A 1 678 ? -0.478 -8.723 -17.740 1.00 78.50 678 ILE A CA 1
ATOM 5751 C C . ILE A 1 678 ? -1.425 -9.360 -18.764 1.00 78.50 678 ILE A C 1
ATOM 5753 O O . ILE A 1 678 ? -0.963 -9.837 -19.797 1.00 78.50 678 ILE A O 1
ATOM 5757 N N . GLN A 1 679 ? -2.739 -9.309 -18.541 1.00 70.94 679 GLN A N 1
ATOM 5758 C CA . GLN A 1 679 ? -3.756 -9.830 -19.455 1.00 70.94 679 GLN A CA 1
ATOM 5759 C C . GLN A 1 679 ? -3.760 -9.080 -20.791 1.00 70.94 679 GLN A C 1
ATOM 5761 O O . GLN A 1 679 ? -3.801 -9.721 -21.837 1.00 70.94 679 GLN A O 1
ATOM 5766 N N . ARG A 1 680 ? -3.651 -7.743 -20.793 1.00 73.44 680 ARG A N 1
ATOM 5767 C CA . ARG A 1 680 ? -3.504 -6.946 -22.025 1.00 73.44 680 ARG A CA 1
ATOM 5768 C C . ARG A 1 680 ? -2.233 -7.317 -22.783 1.00 73.44 680 ARG A C 1
ATOM 5770 O O . ARG A 1 680 ? -2.301 -7.542 -23.986 1.00 73.44 680 ARG A O 1
ATOM 5777 N N . ARG A 1 681 ? -1.090 -7.442 -22.097 1.00 75.62 681 ARG A N 1
ATOM 5778 C CA . ARG A 1 681 ? 0.173 -7.873 -22.724 1.00 75.62 681 ARG A CA 1
ATOM 5779 C C . ARG A 1 681 ? 0.097 -9.298 -23.260 1.00 75.62 681 ARG A C 1
ATOM 5781 O O . ARG A 1 681 ? 0.623 -9.564 -24.336 1.00 75.62 681 ARG A O 1
ATOM 5788 N N . PHE A 1 682 ? -0.561 -10.203 -22.543 1.00 79.88 682 PHE A N 1
ATOM 5789 C CA . PHE A 1 682 ? -0.764 -11.577 -22.988 1.00 79.88 682 PHE A CA 1
ATOM 5790 C C . PHE A 1 682 ? -1.677 -11.638 -24.217 1.00 79.88 682 PHE A C 1
ATOM 5792 O O . PHE A 1 682 ? -1.307 -12.270 -25.199 1.00 79.88 682 PHE A O 1
ATOM 5799 N N . ARG A 1 683 ? -2.805 -10.913 -24.214 1.00 83.12 683 ARG A N 1
ATOM 5800 C CA . ARG A 1 683 ? -3.709 -10.798 -25.372 1.00 83.12 683 ARG A CA 1
ATOM 5801 C C . ARG A 1 683 ? -3.007 -10.184 -26.583 1.00 83.12 683 ARG A C 1
ATOM 5803 O O . ARG A 1 683 ? -3.117 -10.733 -27.669 1.00 83.12 683 ARG A O 1
ATOM 5810 N N . ALA A 1 684 ? -2.222 -9.122 -26.393 1.00 78.12 684 ALA A N 1
ATOM 5811 C CA . ALA A 1 684 ? -1.417 -8.529 -27.461 1.00 78.12 684 ALA A CA 1
ATOM 5812 C C . ALA A 1 684 ? -0.373 -9.519 -28.008 1.00 78.12 684 ALA A C 1
ATOM 5814 O O . ALA A 1 684 ? -0.209 -9.634 -29.215 1.00 78.12 684 ALA A O 1
ATOM 5815 N N . LYS A 1 685 ? 0.296 -10.287 -27.137 1.00 83.12 685 LYS A N 1
ATOM 5816 C CA . LYS A 1 685 ? 1.254 -11.327 -27.547 1.00 83.12 685 LYS A CA 1
ATOM 5817 C C . LYS A 1 685 ? 0.585 -12.513 -28.251 1.00 83.12 685 LYS A C 1
ATOM 5819 O O . LYS A 1 685 ? 1.204 -13.159 -29.091 1.00 83.12 685 LYS A O 1
ATOM 5824 N N . LEU A 1 686 ? -0.653 -12.832 -27.887 1.00 83.12 686 LEU A N 1
ATOM 5825 C CA . LEU A 1 686 ? -1.437 -13.868 -28.545 1.00 83.12 686 LEU A CA 1
ATOM 5826 C C . LEU A 1 686 ? -1.879 -13.406 -29.939 1.00 83.12 686 LEU A C 1
ATOM 5828 O O . LEU A 1 686 ? -1.676 -14.142 -30.897 1.00 83.12 686 LEU A O 1
ATOM 5832 N N . LEU A 1 687 ? -2.378 -12.171 -30.059 1.00 84.31 687 LEU A N 1
ATOM 5833 C CA . LEU A 1 687 ? -2.700 -11.532 -31.339 1.00 84.31 687 LEU A CA 1
ATOM 5834 C C . LEU A 1 687 ? -1.485 -11.494 -32.268 1.00 84.31 687 LEU A C 1
ATOM 5836 O O . LEU A 1 687 ? -1.570 -11.991 -33.382 1.00 84.31 687 LEU A O 1
ATOM 5840 N N . THR A 1 688 ? -0.319 -11.048 -31.789 1.00 79.19 688 THR A N 1
ATOM 5841 C CA . THR A 1 688 ? 0.890 -11.027 -32.631 1.00 79.19 688 THR A CA 1
ATOM 5842 C C . THR A 1 688 ? 1.334 -12.416 -33.079 1.00 79.19 688 THR A C 1
ATOM 5844 O O . THR A 1 688 ? 1.846 -12.554 -34.186 1.00 79.19 688 THR A O 1
ATOM 5847 N N . ARG A 1 689 ? 1.125 -13.465 -32.271 1.00 86.06 689 ARG A N 1
ATOM 5848 C CA . ARG A 1 689 ? 1.380 -14.854 -32.692 1.00 86.06 689 ARG A CA 1
ATOM 5849 C C . ARG A 1 689 ? 0.397 -15.323 -33.760 1.00 86.06 689 ARG A C 1
ATOM 5851 O O . ARG A 1 689 ? 0.824 -15.981 -34.703 1.00 86.06 689 ARG A O 1
ATOM 5858 N N . ILE A 1 690 ? -0.885 -14.989 -33.619 1.00 84.62 690 ILE A N 1
ATOM 5859 C CA . ILE A 1 690 ? -1.918 -15.307 -34.614 1.00 84.62 690 ILE A CA 1
ATOM 5860 C C . ILE A 1 690 ? -1.616 -14.579 -35.927 1.00 84.62 690 ILE A C 1
ATOM 5862 O O . ILE A 1 690 ? -1.634 -15.206 -36.982 1.00 84.62 690 ILE A O 1
ATOM 5866 N N . ASP A 1 691 ? -1.251 -13.300 -35.868 1.00 84.31 691 ASP A N 1
ATOM 5867 C CA . ASP A 1 691 ? -0.908 -12.503 -37.047 1.00 84.31 691 ASP A CA 1
ATOM 5868 C C . ASP A 1 691 ? 0.385 -12.987 -37.708 1.00 84.31 691 ASP A C 1
ATOM 5870 O O . ASP A 1 691 ? 0.447 -13.101 -38.929 1.00 84.31 691 ASP A O 1
ATOM 5874 N N . GLN A 1 692 ? 1.401 -13.368 -36.924 1.00 81.31 692 GLN A N 1
ATOM 5875 C CA . GLN A 1 692 ? 2.610 -14.002 -37.456 1.00 81.31 692 GLN A CA 1
ATOM 5876 C C . GLN A 1 692 ? 2.305 -15.346 -38.121 1.00 81.31 692 GLN A C 1
ATOM 5878 O O . GLN A 1 692 ? 2.834 -15.617 -39.197 1.00 81.31 692 GLN A O 1
ATOM 5883 N N . ALA A 1 693 ? 1.449 -16.178 -37.523 1.00 83.50 693 ALA A N 1
ATOM 5884 C CA . ALA A 1 693 ? 1.036 -17.447 -38.115 1.00 83.50 693 ALA A CA 1
ATOM 5885 C C . ALA A 1 693 ? 0.235 -17.232 -39.410 1.00 83.50 693 ALA A C 1
ATOM 5887 O O . ALA A 1 693 ? 0.517 -17.885 -40.415 1.00 83.50 693 ALA A O 1
ATOM 5888 N N . ARG A 1 694 ? -0.696 -16.267 -39.429 1.00 84.56 694 ARG A N 1
ATOM 5889 C CA . ARG A 1 694 ? -1.440 -15.860 -40.633 1.00 84.56 694 ARG A CA 1
ATOM 5890 C C . ARG A 1 694 ? -0.506 -15.347 -41.721 1.00 84.56 694 ARG A C 1
ATOM 5892 O O . ARG A 1 694 ? -0.609 -15.790 -42.859 1.00 84.56 694 ARG A O 1
ATOM 5899 N N . PHE A 1 695 ? 0.442 -14.478 -41.379 1.00 84.44 695 PHE A N 1
ATOM 5900 C CA . PHE A 1 695 ? 1.429 -13.959 -42.323 1.00 84.44 695 PHE A CA 1
ATOM 5901 C C . PHE A 1 695 ? 2.311 -15.072 -42.898 1.00 84.44 695 PHE A C 1
ATOM 5903 O O . PHE A 1 695 ? 2.511 -15.132 -44.108 1.00 84.44 695 PHE A O 1
ATOM 5910 N N . GLN A 1 696 ? 2.803 -15.989 -42.059 1.00 82.19 696 GLN A N 1
ATOM 5911 C CA . GLN A 1 696 ? 3.579 -17.149 -42.509 1.00 82.19 696 GLN A CA 1
ATOM 5912 C C . GLN A 1 696 ? 2.755 -18.044 -43.439 1.00 82.19 696 GLN A C 1
ATOM 5914 O O . GLN A 1 696 ? 3.246 -18.446 -44.491 1.00 82.19 696 GLN A O 1
ATOM 5919 N N . HIS A 1 697 ? 1.491 -18.307 -43.099 1.00 86.44 697 HIS A N 1
ATOM 5920 C CA . HIS A 1 697 ? 0.586 -19.076 -43.946 1.00 86.44 697 HIS A CA 1
ATOM 5921 C C . HIS A 1 697 ? 0.366 -18.392 -45.302 1.00 86.44 697 HIS A C 1
ATOM 5923 O O . HIS A 1 697 ? 0.572 -19.015 -46.341 1.00 86.44 697 HIS A O 1
ATOM 5929 N N . ILE A 1 698 ? 0.038 -17.095 -45.309 1.00 86.12 698 ILE A N 1
ATOM 5930 C CA . ILE A 1 698 ? -0.142 -16.307 -46.535 1.00 86.12 698 ILE A CA 1
ATOM 5931 C C . ILE A 1 698 ? 1.139 -16.309 -47.367 1.00 86.12 698 ILE A C 1
ATOM 5933 O O . ILE A 1 698 ? 1.064 -16.521 -48.574 1.00 86.12 698 ILE A O 1
ATOM 5937 N N . LYS A 1 699 ? 2.313 -16.146 -46.746 1.00 86.69 699 LYS A N 1
ATOM 5938 C CA . LYS A 1 699 ? 3.620 -16.200 -47.415 1.00 86.69 699 LYS A CA 1
ATOM 5939 C C . LYS A 1 699 ? 3.870 -17.561 -48.064 1.00 86.69 699 LYS A C 1
ATOM 5941 O O . LYS A 1 699 ? 4.292 -17.624 -49.213 1.00 86.69 699 LYS A O 1
ATOM 5946 N N . VAL A 1 700 ? 3.608 -18.658 -47.355 1.00 87.31 700 VAL A N 1
ATOM 5947 C CA . VAL A 1 700 ? 3.771 -20.013 -47.904 1.00 87.31 700 VAL A CA 1
ATOM 5948 C C . VAL A 1 700 ? 2.808 -20.242 -49.067 1.00 87.31 700 VAL A C 1
ATOM 5950 O O . VAL A 1 700 ? 3.219 -20.763 -50.103 1.00 87.31 700 VAL A O 1
ATOM 5953 N N . VAL A 1 701 ? 1.548 -19.825 -48.927 1.00 84.69 701 VAL A N 1
ATOM 5954 C CA . VAL A 1 701 ? 0.542 -19.937 -49.990 1.00 84.69 701 VAL A CA 1
ATOM 5955 C C . VAL A 1 701 ? 0.948 -19.109 -51.206 1.00 84.69 701 VAL A C 1
ATOM 5957 O O . VAL A 1 701 ? 0.997 -19.661 -52.300 1.00 84.69 701 VAL A O 1
ATOM 5960 N N . THR A 1 702 ? 1.323 -17.839 -51.038 1.00 84.00 702 THR A N 1
ATOM 5961 C CA . THR A 1 702 ? 1.765 -16.976 -52.150 1.00 84.00 702 THR A CA 1
ATOM 5962 C C . THR A 1 702 ? 3.018 -17.509 -52.827 1.00 84.00 702 THR A C 1
ATOM 5964 O O . THR A 1 702 ? 3.048 -17.552 -54.051 1.00 84.00 702 THR A O 1
ATOM 5967 N N . LEU A 1 703 ? 4.016 -17.994 -52.082 1.00 84.94 703 LEU A N 1
ATOM 5968 C CA . LEU A 1 703 ? 5.209 -18.613 -52.672 1.00 84.94 703 LEU A CA 1
ATOM 5969 C C . LEU A 1 703 ? 4.868 -19.878 -53.471 1.00 84.94 703 LEU A C 1
ATOM 5971 O O . LEU A 1 703 ? 5.393 -20.073 -54.567 1.00 84.94 703 LEU A O 1
ATOM 5975 N N . ARG A 1 704 ? 3.959 -20.724 -52.969 1.00 83.19 704 ARG A N 1
ATOM 5976 C CA . ARG A 1 704 ? 3.465 -21.899 -53.710 1.00 83.19 704 ARG A CA 1
ATOM 5977 C C . ARG A 1 704 ? 2.700 -21.493 -54.967 1.00 83.19 704 ARG A C 1
ATOM 5979 O O . ARG A 1 704 ? 2.887 -22.113 -56.011 1.00 83.19 704 ARG A O 1
ATOM 5986 N N . LEU A 1 705 ? 1.877 -20.451 -54.885 1.00 84.56 705 LEU A N 1
ATOM 5987 C CA . LEU A 1 705 ? 1.101 -19.924 -56.008 1.00 84.56 705 LEU A CA 1
ATOM 5988 C C . LEU A 1 705 ? 2.031 -19.330 -57.072 1.00 84.56 705 LEU A C 1
ATOM 5990 O O . LEU A 1 705 ? 1.932 -19.690 -58.239 1.00 84.56 705 LEU A O 1
ATOM 5994 N N . GLN A 1 706 ? 3.027 -18.543 -56.664 1.00 80.75 706 GLN A N 1
ATOM 5995 C CA . GLN A 1 706 ? 4.081 -18.024 -57.537 1.00 80.75 706 GLN A CA 1
ATOM 5996 C C . GLN A 1 706 ? 4.885 -19.149 -58.197 1.00 80.75 706 GLN A C 1
ATOM 5998 O O . GLN A 1 706 ? 5.125 -19.096 -59.400 1.00 80.75 706 GLN A O 1
ATOM 6003 N N . ALA A 1 707 ? 5.275 -20.186 -57.451 1.00 81.25 707 ALA A N 1
ATOM 6004 C CA . ALA A 1 707 ? 5.965 -21.349 -58.009 1.00 81.25 707 ALA A CA 1
ATOM 6005 C C . ALA A 1 707 ? 5.087 -22.099 -59.024 1.00 81.25 707 ALA A C 1
ATOM 6007 O O . ALA A 1 707 ? 5.569 -22.498 -60.084 1.00 81.25 707 ALA A O 1
ATOM 6008 N N . ARG A 1 708 ? 3.785 -22.240 -58.744 1.00 80.88 708 ARG A N 1
ATOM 6009 C CA . ARG A 1 708 ? 2.823 -22.868 -59.656 1.00 80.88 708 ARG A CA 1
ATOM 6010 C C . ARG A 1 708 ? 2.605 -22.031 -60.917 1.00 80.88 708 ARG A C 1
ATOM 6012 O O . ARG A 1 708 ? 2.617 -22.611 -61.998 1.00 80.88 708 ARG A O 1
ATOM 6019 N N . CYS A 1 709 ? 2.495 -20.706 -60.802 1.00 78.31 709 CYS A N 1
ATOM 6020 C CA . CYS A 1 709 ? 2.399 -19.784 -61.937 1.00 78.31 709 CYS A CA 1
ATOM 6021 C C . CYS A 1 709 ? 3.678 -19.785 -62.780 1.00 78.31 709 CYS A C 1
ATOM 6023 O O . CYS A 1 709 ? 3.600 -19.926 -63.995 1.00 78.31 709 CYS A O 1
ATOM 6025 N N . ARG A 1 710 ? 4.864 -19.734 -62.158 1.00 83.50 710 ARG A N 1
ATOM 6026 C CA . ARG A 1 710 ? 6.150 -19.875 -62.866 1.00 83.50 710 ARG A CA 1
ATOM 6027 C C . ARG A 1 710 ? 6.248 -21.218 -63.585 1.00 83.50 710 ARG A C 1
ATOM 6029 O O . ARG A 1 710 ? 6.625 -21.263 -64.749 1.00 83.50 710 ARG A O 1
ATOM 6036 N N . GLY A 1 711 ? 5.848 -22.304 -62.923 1.00 83.06 711 GLY A N 1
ATOM 6037 C CA . GLY A 1 711 ? 5.789 -23.632 -63.531 1.00 83.06 711 GLY A CA 1
ATOM 6038 C C . GLY A 1 711 ? 4.758 -23.738 -64.660 1.00 83.06 711 GLY A C 1
ATOM 6039 O O . GLY A 1 711 ? 4.990 -24.449 -65.630 1.00 83.06 711 GLY A O 1
ATOM 6040 N N . TYR A 1 712 ? 3.622 -23.043 -64.563 1.00 82.88 712 TYR A N 1
ATOM 6041 C CA . TYR A 1 712 ? 2.618 -22.960 -65.627 1.00 82.88 712 TYR A CA 1
ATOM 6042 C C . TYR A 1 712 ? 3.147 -22.193 -66.841 1.00 82.88 712 TYR A C 1
ATOM 6044 O O . TYR A 1 712 ? 3.084 -22.718 -67.945 1.00 82.88 712 TYR A O 1
ATOM 6052 N N . LEU A 1 713 ? 3.748 -21.019 -66.635 1.00 82.12 713 LEU A N 1
ATOM 6053 C CA . LEU A 1 713 ? 4.369 -20.228 -67.701 1.00 82.12 713 LEU A CA 1
ATOM 6054 C C . LEU A 1 713 ? 5.515 -20.994 -68.376 1.00 82.12 713 LEU A C 1
ATOM 6056 O O . LEU A 1 713 ? 5.590 -21.023 -69.600 1.00 82.12 713 LEU A O 1
ATOM 6060 N N . ALA A 1 714 ? 6.352 -21.692 -67.601 1.00 78.88 714 ALA A N 1
ATOM 6061 C CA . ALA A 1 714 ? 7.404 -22.553 -68.140 1.00 78.88 714 ALA A CA 1
ATOM 6062 C C . ALA A 1 714 ? 6.836 -23.726 -68.958 1.00 78.88 714 ALA A C 1
ATOM 6064 O O . ALA A 1 714 ? 7.359 -24.045 -70.023 1.00 78.88 714 ALA A O 1
ATOM 6065 N N . ARG A 1 715 ? 5.740 -24.351 -68.501 1.00 80.00 715 ARG A N 1
ATOM 6066 C CA . ARG A 1 715 ? 5.047 -25.410 -69.253 1.00 80.00 715 ARG A CA 1
ATOM 6067 C C . ARG A 1 715 ? 4.362 -24.884 -70.510 1.00 80.00 715 ARG A C 1
ATOM 6069 O O . ARG A 1 715 ? 4.445 -25.547 -71.531 1.00 80.00 715 ARG A O 1
ATOM 6076 N N . GLN A 1 716 ? 3.748 -23.705 -70.475 1.00 74.44 716 GLN A N 1
ATOM 6077 C CA . GLN A 1 716 ? 3.203 -23.063 -71.672 1.00 74.44 716 GLN A CA 1
ATOM 6078 C C . GLN A 1 716 ? 4.303 -22.719 -72.682 1.00 74.44 716 GLN A C 1
ATOM 6080 O O . GLN A 1 716 ? 4.154 -23.005 -73.867 1.00 74.44 716 GLN A O 1
ATOM 6085 N N . ALA A 1 717 ? 5.433 -22.178 -72.223 1.00 73.25 717 ALA A N 1
ATOM 6086 C CA . ALA A 1 717 ? 6.595 -21.935 -73.073 1.00 73.25 717 ALA A CA 1
ATOM 6087 C C . ALA A 1 717 ? 7.160 -23.242 -73.662 1.00 73.25 717 ALA A C 1
ATOM 6089 O O . ALA A 1 717 ? 7.571 -23.266 -74.819 1.00 73.25 717 ALA A O 1
ATOM 6090 N N . PHE A 1 718 ? 7.144 -24.339 -72.897 1.00 70.19 718 PHE A N 1
ATOM 6091 C CA . PHE A 1 718 ? 7.535 -25.667 -73.377 1.00 70.19 718 PHE A CA 1
ATOM 6092 C C . PHE A 1 718 ? 6.541 -26.245 -74.395 1.00 70.19 718 PHE A C 1
ATOM 6094 O O . PHE A 1 718 ? 6.964 -26.808 -75.397 1.00 70.19 718 PHE A O 1
ATOM 6101 N N . LEU A 1 719 ? 5.234 -26.071 -74.182 1.00 69.25 719 LEU A N 1
ATOM 6102 C CA . LEU A 1 719 ? 4.196 -26.504 -75.122 1.00 69.25 719 LEU A CA 1
ATOM 6103 C C . LEU A 1 719 ? 4.298 -25.767 -76.461 1.00 69.25 719 LEU A C 1
ATOM 6105 O O . LEU A 1 719 ? 4.190 -26.408 -77.499 1.00 69.25 719 LEU A O 1
ATOM 6109 N N . LYS A 1 720 ? 4.611 -24.464 -76.456 1.00 69.69 720 LYS A N 1
ATOM 6110 C CA . LYS A 1 720 ? 4.893 -23.699 -77.686 1.00 69.69 720 LYS A CA 1
ATOM 6111 C C . LYS A 1 720 ? 6.125 -24.202 -78.455 1.00 69.69 720 LYS A C 1
ATOM 6113 O O . LYS A 1 720 ? 6.223 -23.965 -79.649 1.00 69.69 720 LYS A O 1
ATOM 6118 N N . LYS A 1 721 ? 7.054 -24.900 -77.789 1.00 64.75 721 LYS A N 1
ATOM 6119 C CA . LYS A 1 721 ? 8.225 -25.549 -78.411 1.00 64.75 721 LYS A CA 1
ATOM 6120 C C . LYS A 1 721 ? 7.961 -26.997 -78.849 1.00 64.75 721 LYS A C 1
ATOM 6122 O O . LYS A 1 721 ? 8.850 -27.627 -79.411 1.00 64.75 721 LYS A O 1
ATOM 6127 N N . LEU A 1 722 ? 6.779 -27.549 -78.564 1.00 62.06 722 LEU A N 1
ATOM 6128 C CA . LEU A 1 722 ? 6.430 -28.942 -78.837 1.00 62.06 722 LEU A CA 1
ATOM 6129 C C . LEU A 1 722 ? 5.907 -29.102 -80.277 1.00 62.06 722 LEU A C 1
ATOM 6131 O O . LEU A 1 722 ? 4.742 -29.429 -80.489 1.00 62.06 722 LEU A O 1
ATOM 6135 N N . THR A 1 723 ? 6.764 -28.857 -81.269 1.00 68.50 723 THR A N 1
ATOM 6136 C CA . THR A 1 723 ? 6.470 -29.176 -82.675 1.00 68.50 723 THR A CA 1
ATOM 6137 C C . THR A 1 723 ? 6.393 -30.703 -82.871 1.00 68.50 723 THR A C 1
ATOM 6139 O O . THR A 1 723 ? 7.040 -31.448 -82.119 1.00 68.50 723 THR A O 1
ATOM 6142 N N . PRO A 1 724 ? 5.598 -31.213 -83.835 1.00 70.00 724 PRO A N 1
ATOM 6143 C CA . PRO A 1 724 ? 5.458 -32.656 -84.082 1.00 70.00 724 PRO A CA 1
ATOM 6144 C C . PRO A 1 724 ? 6.814 -33.347 -84.309 1.00 70.00 724 PRO A C 1
ATOM 6146 O O . PRO A 1 724 ? 7.064 -34.411 -83.740 1.00 70.00 724 PRO A O 1
ATOM 6149 N N . GLU A 1 725 ? 7.741 -32.671 -84.989 1.00 70.88 725 GLU A N 1
ATOM 6150 C CA . GLU A 1 725 ? 9.120 -33.125 -85.219 1.00 70.88 725 GLU A CA 1
ATOM 6151 C C . GLU A 1 725 ? 9.917 -33.341 -83.918 1.00 70.88 725 GLU A C 1
ATOM 6153 O O . GLU A 1 725 ? 10.644 -34.327 -83.763 1.00 70.88 725 GLU A O 1
ATOM 6158 N N . PHE A 1 726 ? 9.754 -32.458 -82.926 1.00 69.38 726 PHE A N 1
ATOM 6159 C CA . PHE A 1 726 ? 10.448 -32.581 -81.641 1.00 69.38 726 PHE A CA 1
ATOM 6160 C C . PHE A 1 726 ? 9.931 -33.773 -80.817 1.00 69.38 726 PHE A C 1
ATOM 6162 O O . PHE A 1 726 ? 10.703 -34.443 -80.121 1.00 69.38 726 PHE A O 1
ATOM 6169 N N . ARG A 1 727 ? 8.625 -34.073 -80.897 1.00 65.06 727 ARG A N 1
ATOM 6170 C CA . ARG A 1 727 ? 8.020 -35.250 -80.245 1.00 65.06 727 ARG A CA 1
ATOM 6171 C C . ARG A 1 727 ? 8.570 -36.550 -80.820 1.00 65.06 727 ARG A C 1
ATOM 6173 O O . ARG A 1 727 ? 8.939 -37.441 -80.053 1.00 65.06 727 ARG A O 1
ATOM 6180 N N . GLU A 1 728 ? 8.647 -36.638 -82.141 1.00 73.12 728 GLU A N 1
ATOM 6181 C CA . GLU A 1 728 ? 9.125 -37.831 -82.831 1.00 73.12 728 GLU A CA 1
ATOM 6182 C C . GLU A 1 728 ? 10.604 -38.102 -82.533 1.00 73.12 728 GLU A C 1
ATOM 6184 O O . GLU A 1 728 ? 10.979 -39.217 -82.161 1.00 73.12 728 GLU A O 1
ATOM 6189 N N . ARG A 1 729 ? 11.435 -37.051 -82.556 1.00 76.44 729 ARG A N 1
ATOM 6190 C CA . ARG A 1 729 ? 12.851 -37.129 -82.173 1.00 76.44 729 ARG A CA 1
ATOM 6191 C C . ARG A 1 729 ? 13.036 -37.679 -80.757 1.00 76.44 729 ARG A C 1
ATOM 6193 O O . ARG A 1 729 ? 13.875 -38.548 -80.531 1.00 76.44 729 ARG A O 1
ATOM 6200 N N . ARG A 1 730 ? 12.213 -37.239 -79.802 1.00 74.50 730 ARG A N 1
ATOM 6201 C CA . ARG A 1 730 ? 12.303 -37.691 -78.406 1.00 74.50 730 ARG A CA 1
ATOM 6202 C C . ARG A 1 730 ? 11.879 -39.151 -78.216 1.00 74.50 730 ARG A C 1
ATOM 6204 O O . ARG A 1 730 ? 12.491 -39.855 -77.412 1.00 74.50 730 ARG A O 1
ATOM 6211 N N . LEU A 1 731 ? 10.849 -39.609 -78.930 1.00 77.31 731 LEU A N 1
ATOM 6212 C CA . LEU A 1 731 ? 10.433 -41.016 -78.906 1.00 77.31 731 LEU A CA 1
ATOM 6213 C C . LEU A 1 731 ? 11.522 -41.919 -79.492 1.00 77.31 731 LEU A C 1
ATOM 6215 O O . LEU A 1 731 ? 11.859 -42.935 -78.881 1.00 77.31 731 LEU A O 1
ATOM 6219 N N . ARG A 1 732 ? 12.144 -41.499 -80.602 1.00 77.00 732 ARG A N 1
ATOM 6220 C CA . ARG A 1 732 ? 13.297 -42.191 -81.199 1.00 77.00 732 ARG A CA 1
ATOM 6221 C C . ARG A 1 732 ? 14.474 -42.260 -80.223 1.00 77.00 732 ARG A C 1
ATOM 6223 O O . ARG A 1 732 ? 15.035 -43.334 -80.020 1.00 77.00 732 ARG A O 1
ATOM 6230 N N . GLU A 1 733 ? 14.792 -41.170 -79.525 1.00 77.88 733 GLU A N 1
ATOM 6231 C CA . GLU A 1 733 ? 15.850 -41.159 -78.502 1.00 77.88 733 GLU A CA 1
ATOM 6232 C C . GLU A 1 733 ? 15.537 -42.055 -77.288 1.00 77.88 733 GLU A C 1
ATOM 6234 O O . GLU A 1 733 ? 16.433 -42.707 -76.746 1.00 77.88 733 GLU A O 1
ATOM 6239 N N . GLN A 1 734 ? 14.280 -42.114 -76.834 1.00 77.31 734 GLN A N 1
ATOM 6240 C CA . GLN A 1 734 ? 13.877 -43.000 -75.734 1.00 77.31 734 GLN A CA 1
ATOM 6241 C C . GLN A 1 734 ? 13.916 -44.477 -76.131 1.00 77.31 734 GLN A C 1
ATOM 6243 O O . GLN A 1 734 ? 14.408 -45.300 -75.352 1.00 77.31 734 GLN A O 1
ATOM 6248 N N . ALA A 1 735 ? 13.435 -44.813 -77.329 1.00 77.50 735 ALA A N 1
ATOM 6249 C CA . ALA A 1 735 ? 13.533 -46.159 -77.881 1.00 77.50 735 ALA A CA 1
ATOM 6250 C C . ALA A 1 735 ? 15.005 -46.574 -78.026 1.00 77.50 735 ALA A C 1
ATOM 6252 O O . ALA A 1 735 ? 15.393 -47.629 -77.521 1.00 77.50 735 ALA A O 1
ATOM 6253 N N . ALA A 1 736 ? 15.849 -45.694 -78.578 1.00 76.88 736 ALA A N 1
ATOM 6254 C CA . ALA A 1 736 ? 17.285 -45.924 -78.706 1.00 76.88 736 ALA A CA 1
ATOM 6255 C C . ALA A 1 736 ? 17.950 -46.197 -77.347 1.00 76.88 736 ALA A C 1
ATOM 6257 O O . ALA A 1 736 ? 18.674 -47.180 -77.207 1.00 76.88 736 ALA A O 1
ATOM 6258 N N . LYS A 1 737 ? 17.650 -45.406 -76.307 1.00 79.00 737 LYS A N 1
ATOM 6259 C CA . LYS A 1 737 ? 18.192 -45.628 -74.952 1.00 79.00 737 LYS A CA 1
ATOM 6260 C C . LYS A 1 737 ? 17.758 -46.966 -74.348 1.00 79.00 737 LYS A C 1
ATOM 6262 O O . LYS A 1 737 ? 18.567 -47.629 -73.700 1.00 79.00 737 LYS A O 1
ATOM 6267 N N . ARG A 1 738 ? 16.505 -47.390 -74.555 1.00 75.12 738 ARG A N 1
ATOM 6268 C CA . ARG A 1 738 ? 16.001 -48.695 -74.080 1.00 75.12 738 ARG A CA 1
ATOM 6269 C C . ARG A 1 738 ? 16.665 -49.868 -74.797 1.00 75.12 738 ARG A C 1
ATOM 6271 O O . ARG A 1 738 ? 17.069 -50.823 -74.132 1.00 75.12 738 ARG A O 1
ATOM 6278 N N . ILE A 1 739 ? 16.816 -49.773 -76.117 1.00 78.19 739 ILE A N 1
ATOM 6279 C CA . ILE A 1 739 ? 17.498 -50.787 -76.932 1.00 78.19 739 ILE A CA 1
ATOM 6280 C C . ILE A 1 739 ? 18.970 -50.882 -76.514 1.00 78.19 739 ILE A C 1
ATOM 6282 O O . ILE A 1 739 ? 19.459 -51.972 -76.218 1.00 78.19 739 ILE A O 1
ATOM 6286 N N . GLN A 1 740 ? 19.649 -49.741 -76.365 1.00 77.94 740 GLN A N 1
ATOM 6287 C CA . GLN A 1 740 ? 21.032 -49.681 -75.888 1.00 77.94 740 GLN A CA 1
ATOM 6288 C C . GLN A 1 740 ? 21.189 -50.290 -74.488 1.00 77.94 740 GLN A C 1
ATOM 6290 O O . GLN A 1 740 ? 22.137 -51.036 -74.251 1.00 77.94 740 GLN A O 1
ATOM 6295 N N . ALA A 1 741 ? 20.265 -50.024 -73.560 1.00 75.25 741 ALA A N 1
ATOM 6296 C CA . ALA A 1 741 ? 20.304 -50.600 -72.216 1.00 75.25 741 ALA A CA 1
ATOM 6297 C C . ALA A 1 741 ? 20.110 -52.128 -72.221 1.00 75.25 741 ALA A C 1
ATOM 6299 O O . ALA A 1 741 ? 20.863 -52.842 -71.553 1.00 75.25 741 ALA A O 1
ATOM 6300 N N . CYS A 1 742 ? 19.150 -52.648 -72.997 1.00 77.00 742 CYS A N 1
ATOM 6301 C CA . CYS A 1 742 ? 18.929 -54.094 -73.118 1.00 77.00 742 CYS A CA 1
ATOM 6302 C C . CYS A 1 742 ? 20.129 -54.806 -73.747 1.00 77.00 742 CYS A C 1
ATOM 6304 O O . CYS A 1 742 ? 20.573 -55.832 -73.229 1.00 77.00 742 CYS A O 1
ATOM 6306 N N . TRP A 1 743 ? 20.689 -54.240 -74.817 1.00 76.94 743 TRP A N 1
ATOM 6307 C CA . TRP A 1 743 ? 21.847 -54.808 -75.498 1.00 76.94 743 TRP A CA 1
ATOM 6308 C C . TRP A 1 743 ? 23.098 -54.793 -74.613 1.00 76.94 743 TRP A C 1
ATOM 6310 O O . TRP A 1 743 ? 23.762 -55.821 -74.485 1.00 76.94 743 TRP A O 1
ATOM 6320 N N . ARG A 1 744 ? 23.371 -53.684 -73.904 1.00 78.19 744 ARG A N 1
ATOM 6321 C CA . ARG A 1 744 ? 24.471 -53.606 -72.922 1.00 78.19 744 ARG A CA 1
ATOM 6322 C C . ARG A 1 744 ? 24.309 -54.646 -71.812 1.00 78.19 744 ARG A C 1
ATOM 6324 O O . ARG A 1 744 ? 25.277 -55.305 -71.445 1.00 78.19 744 ARG A O 1
ATOM 6331 N N . GLY A 1 745 ? 23.083 -54.845 -71.321 1.00 76.69 745 GLY A N 1
ATOM 6332 C CA . GLY A 1 745 ? 22.777 -55.877 -70.328 1.00 76.69 745 GLY A CA 1
ATOM 6333 C C . GLY A 1 745 ? 22.962 -57.308 -70.849 1.00 76.69 745 GLY A C 1
ATOM 6334 O O . GLY A 1 745 ? 23.452 -58.164 -70.114 1.00 76.69 745 GLY A O 1
ATOM 6335 N N . HIS A 1 746 ? 22.599 -57.584 -72.105 1.00 77.38 746 HIS A N 1
ATOM 6336 C CA . HIS A 1 746 ? 22.831 -58.885 -72.744 1.00 77.38 746 HIS A CA 1
ATOM 6337 C C . HIS A 1 746 ? 24.329 -59.164 -72.939 1.00 77.38 746 HIS A C 1
ATOM 6339 O O . HIS A 1 746 ? 24.810 -60.214 -72.518 1.00 77.38 746 HIS A O 1
ATOM 6345 N N . GLN A 1 747 ? 25.069 -58.205 -73.501 1.00 75.50 747 GLN A N 1
ATOM 6346 C CA . GLN A 1 747 ? 26.525 -58.272 -73.669 1.00 75.50 747 GLN A CA 1
ATOM 6347 C C . GLN A 1 747 ? 27.242 -58.543 -72.342 1.00 75.50 747 GLN A C 1
ATOM 6349 O O . GLN A 1 747 ? 28.061 -59.457 -72.256 1.00 75.50 747 GLN A O 1
ATOM 6354 N N . TYR A 1 748 ? 26.876 -57.816 -71.282 1.00 75.56 748 TYR A N 1
ATOM 6355 C CA . TYR A 1 748 ? 27.468 -57.997 -69.958 1.00 75.56 748 TYR A CA 1
ATOM 6356 C C . TYR A 1 748 ? 27.208 -59.400 -69.388 1.00 75.56 748 TYR A C 1
ATOM 6358 O O . TYR A 1 748 ? 28.142 -60.067 -68.946 1.00 75.56 748 TYR A O 1
ATOM 6366 N N . ARG A 1 749 ? 25.963 -59.897 -69.468 1.00 77.12 749 ARG A N 1
ATOM 6367 C CA . ARG A 1 749 ? 25.608 -61.253 -69.005 1.00 77.12 749 ARG A CA 1
ATOM 6368 C C . ARG A 1 749 ? 26.257 -62.367 -69.834 1.00 77.12 749 ARG A C 1
ATOM 6370 O O . ARG A 1 749 ? 26.545 -63.426 -69.288 1.00 77.12 749 ARG A O 1
ATOM 6377 N N . LYS A 1 750 ? 26.500 -62.144 -71.130 1.00 73.00 750 LYS A N 1
ATOM 6378 C CA . LYS A 1 750 ? 27.209 -63.100 -71.998 1.00 73.00 750 LYS A CA 1
ATOM 6379 C C . LYS A 1 750 ? 28.700 -63.179 -71.653 1.00 73.00 750 LYS A C 1
ATOM 6381 O O . LYS A 1 750 ? 29.254 -64.271 -71.643 1.00 73.00 750 LYS A O 1
ATOM 6386 N N . LYS A 1 751 ? 29.335 -62.039 -71.357 1.00 73.44 751 LYS A N 1
ATOM 6387 C CA . LYS A 1 751 ? 30.778 -61.948 -71.079 1.00 73.44 751 LYS A CA 1
ATOM 6388 C C . LYS A 1 751 ? 31.147 -62.358 -69.647 1.00 73.44 751 LYS A C 1
ATOM 6390 O O . LYS A 1 751 ? 32.209 -62.929 -69.436 1.00 73.44 751 LYS A O 1
ATOM 6395 N N . HIS A 1 752 ? 30.260 -62.119 -68.680 1.00 69.81 752 HIS A N 1
ATOM 6396 C CA . HIS A 1 752 ? 30.460 -62.454 -67.267 1.00 69.81 752 HIS A CA 1
ATOM 6397 C C . HIS A 1 752 ? 29.416 -63.473 -66.790 1.00 69.81 752 HIS A C 1
ATOM 6399 O O . HIS A 1 752 ? 28.493 -63.140 -66.046 1.00 69.81 752 HIS A O 1
ATOM 6405 N N . GLN A 1 753 ? 29.551 -64.729 -67.230 1.00 70.50 753 GLN A N 1
ATOM 6406 C CA . GLN A 1 753 ? 28.754 -65.832 -66.686 1.00 70.50 753 GLN A CA 1
ATOM 6407 C C . GLN A 1 753 ? 29.289 -66.233 -65.310 1.00 70.50 753 GLN A C 1
ATOM 6409 O O . GLN A 1 753 ? 30.348 -66.850 -65.202 1.00 70.50 753 GLN A O 1
ATOM 6414 N N . THR A 1 754 ? 28.548 -65.914 -64.253 1.00 72.81 754 THR A N 1
ATOM 6415 C CA . THR A 1 754 ? 28.844 -66.423 -62.910 1.00 72.81 754 THR A CA 1
ATOM 6416 C C . THR A 1 754 ? 28.428 -67.891 -62.787 1.00 72.81 754 THR A C 1
ATOM 6418 O O . THR A 1 754 ? 27.501 -68.342 -63.467 1.00 72.81 754 THR A O 1
ATOM 6421 N N . VAL A 1 755 ? 29.073 -68.636 -61.883 1.00 75.56 755 VAL A N 1
ATOM 6422 C CA . VAL A 1 755 ? 28.706 -70.032 -61.562 1.00 75.56 755 VAL A CA 1
ATOM 6423 C C . VAL A 1 755 ? 27.220 -70.124 -61.208 1.00 75.56 755 VAL A C 1
ATOM 6425 O O . VAL A 1 755 ? 26.493 -70.924 -61.781 1.00 75.56 755 VAL A O 1
ATOM 6428 N N . THR A 1 756 ? 26.718 -69.170 -60.421 1.00 74.62 756 THR A N 1
ATOM 6429 C CA . THR A 1 756 ? 25.295 -69.063 -60.075 1.00 74.62 756 THR A CA 1
ATOM 6430 C C . THR A 1 756 ? 24.369 -68.910 -61.287 1.00 74.62 756 THR A C 1
ATOM 6432 O O . THR A 1 756 ? 23.283 -69.483 -61.290 1.00 74.62 756 THR A O 1
ATOM 6435 N N . MET A 1 757 ? 24.768 -68.175 -62.335 1.00 73.44 757 MET A N 1
ATOM 6436 C CA . MET A 1 757 ? 23.974 -68.033 -63.564 1.00 73.44 757 MET A CA 1
ATOM 6437 C C . MET A 1 757 ? 23.946 -69.330 -64.378 1.00 73.44 757 MET A C 1
ATOM 6439 O O . MET A 1 757 ? 22.894 -69.677 -64.920 1.00 73.44 757 MET A O 1
ATOM 6443 N N . ARG A 1 758 ? 25.063 -70.069 -64.432 1.00 75.56 758 ARG A N 1
ATOM 6444 C CA . ARG A 1 758 ? 25.108 -71.400 -65.060 1.00 75.56 758 ARG A CA 1
ATOM 6445 C C . ARG A 1 758 ? 24.296 -72.416 -64.271 1.00 75.56 758 ARG A C 1
ATOM 6447 O O . ARG A 1 758 ? 23.511 -73.134 -64.874 1.00 75.56 758 ARG A O 1
ATOM 6454 N N . ASP A 1 759 ? 24.381 -72.403 -62.946 1.00 79.88 759 ASP A N 1
ATOM 6455 C CA . ASP A 1 759 ? 23.587 -73.278 -62.082 1.00 79.88 759 ASP A CA 1
ATOM 6456 C C . ASP A 1 759 ? 22.091 -73.000 -62.202 1.00 79.88 759 ASP A C 1
ATOM 6458 O O . ASP A 1 759 ? 21.278 -73.916 -62.128 1.00 79.88 759 ASP A O 1
ATOM 6462 N N . ILE A 1 760 ? 21.684 -71.738 -62.378 1.00 76.62 760 ILE A N 1
ATOM 6463 C CA . ILE A 1 760 ? 20.282 -71.399 -62.664 1.00 76.62 760 ILE A CA 1
ATOM 6464 C C . ILE A 1 760 ? 19.880 -71.948 -64.039 1.00 76.62 760 ILE A C 1
ATOM 6466 O O . ILE A 1 760 ? 18.823 -72.565 -64.148 1.00 76.62 760 ILE A O 1
ATOM 6470 N N . ALA A 1 761 ? 20.714 -71.785 -65.071 1.00 76.00 761 ALA A N 1
ATOM 6471 C CA . ALA A 1 761 ? 20.434 -72.317 -66.405 1.00 76.00 761 ALA A CA 1
ATOM 6472 C C . ALA A 1 761 ? 20.339 -73.855 -66.412 1.00 76.00 761 ALA A C 1
ATOM 6474 O O . ALA A 1 761 ? 19.389 -74.410 -66.963 1.00 76.00 761 ALA A O 1
ATOM 6475 N N . LEU A 1 762 ? 21.264 -74.542 -65.736 1.00 81.12 762 LEU A N 1
ATOM 6476 C CA . LEU A 1 762 ? 21.252 -75.994 -65.561 1.00 81.12 762 LEU A CA 1
ATOM 6477 C C . LEU A 1 762 ? 20.034 -76.452 -64.756 1.00 81.12 762 LEU A C 1
ATOM 6479 O O . LEU A 1 762 ? 19.366 -77.392 -65.175 1.00 81.12 762 LEU A O 1
ATOM 6483 N N . ARG A 1 763 ? 19.666 -75.751 -63.673 1.00 79.19 763 ARG A N 1
ATOM 6484 C CA . ARG A 1 763 ? 18.422 -76.018 -62.926 1.00 79.19 763 ARG A CA 1
ATOM 6485 C C . ARG A 1 763 ? 17.175 -75.834 -63.786 1.00 79.19 763 ARG A C 1
ATOM 6487 O O . ARG A 1 763 ? 16.252 -76.634 -63.686 1.00 79.19 763 ARG A O 1
ATOM 6494 N N . MET A 1 764 ? 17.140 -74.824 -64.656 1.00 76.56 764 MET A N 1
ATOM 6495 C CA . MET A 1 764 ? 16.030 -74.636 -65.596 1.00 76.56 764 MET A CA 1
ATOM 6496 C C . MET A 1 764 ? 15.948 -75.779 -66.616 1.00 76.56 764 MET A C 1
ATOM 6498 O O . MET A 1 764 ? 14.848 -76.238 -66.918 1.00 76.56 764 MET A O 1
ATOM 6502 N N . ILE A 1 765 ? 17.085 -76.264 -67.124 1.00 80.19 765 ILE A N 1
ATOM 6503 C CA . ILE A 1 765 ? 17.138 -77.417 -68.037 1.00 80.19 765 ILE A CA 1
ATOM 6504 C C . ILE A 1 765 ? 16.721 -78.705 -67.311 1.00 80.19 765 ILE A C 1
ATOM 6506 O O . ILE A 1 765 ? 15.895 -79.449 -67.834 1.00 80.19 765 ILE A O 1
ATOM 6510 N N . ALA A 1 766 ? 17.233 -78.948 -66.102 1.00 79.00 766 ALA A N 1
ATOM 6511 C CA . ALA A 1 766 ? 16.886 -80.102 -65.273 1.00 79.00 766 ALA A CA 1
ATOM 6512 C C . ALA A 1 766 ? 15.392 -80.116 -64.919 1.00 79.00 766 ALA A C 1
ATOM 6514 O O . ALA A 1 766 ? 14.723 -81.116 -65.155 1.00 79.00 766 ALA A O 1
ATOM 6515 N N . SER A 1 767 ? 14.835 -78.980 -64.487 1.00 76.62 767 SER A N 1
ATOM 6516 C CA . SER A 1 767 ? 13.401 -78.836 -64.206 1.00 76.62 767 SER A CA 1
ATOM 6517 C C . SER A 1 767 ? 12.535 -79.083 -65.448 1.00 76.62 767 SER A C 1
ATOM 6519 O O . SER A 1 767 ? 11.505 -79.749 -65.358 1.00 76.62 767 SER A O 1
ATOM 6521 N N . ARG A 1 768 ? 12.961 -78.613 -66.632 1.00 75.00 768 ARG A N 1
ATOM 6522 C CA . ARG A 1 768 ? 12.270 -78.910 -67.902 1.00 75.00 768 ARG A CA 1
ATOM 6523 C C . ARG A 1 768 ? 12.328 -80.398 -68.260 1.00 75.00 768 ARG A C 1
ATOM 6525 O O . ARG A 1 768 ? 11.334 -80.924 -68.747 1.00 75.00 768 ARG A O 1
ATOM 6532 N N . ARG A 1 769 ? 13.455 -81.075 -68.006 1.00 77.06 769 ARG A N 1
ATOM 6533 C CA . ARG A 1 769 ? 13.616 -82.525 -68.226 1.00 77.06 769 ARG A CA 1
ATOM 6534 C C . ARG A 1 769 ? 12.788 -83.357 -67.242 1.00 77.06 769 ARG A C 1
ATOM 6536 O O . ARG A 1 769 ? 12.150 -84.315 -67.659 1.00 77.06 769 ARG A O 1
ATOM 6543 N N . GLU A 1 770 ? 12.744 -82.982 -65.965 1.00 74.06 770 GLU A N 1
ATOM 6544 C CA . GLU A 1 770 ? 11.894 -83.635 -64.958 1.00 74.06 770 GLU A CA 1
ATOM 6545 C C . GLU A 1 770 ? 10.405 -83.481 -65.274 1.00 74.06 770 GLU A C 1
ATOM 6547 O O . GLU A 1 770 ? 9.667 -84.459 -65.210 1.00 74.06 770 GLU A O 1
ATOM 6552 N N . ALA A 1 771 ? 9.974 -82.286 -65.691 1.00 68.56 771 ALA A N 1
ATOM 6553 C CA . ALA A 1 771 ? 8.595 -82.043 -66.112 1.00 68.56 771 ALA A CA 1
ATOM 6554 C C . ALA A 1 771 ? 8.205 -82.806 -67.394 1.00 68.56 771 ALA A C 1
ATOM 6556 O O . ALA A 1 771 ? 7.016 -82.994 -67.642 1.00 68.56 771 ALA A O 1
ATOM 6557 N N . ALA A 1 772 ? 9.183 -83.217 -68.211 1.00 73.56 772 ALA A N 1
ATOM 6558 C CA . ALA A 1 772 ? 8.961 -84.074 -69.375 1.00 73.56 772 ALA A CA 1
ATOM 6559 C C . ALA A 1 772 ? 8.871 -85.567 -69.003 1.00 73.56 772 ALA A C 1
ATOM 6561 O O . ALA A 1 772 ? 8.112 -86.290 -69.638 1.00 73.56 772 ALA A O 1
ATOM 6562 N N . ARG A 1 773 ? 9.610 -86.024 -67.977 1.00 74.31 773 ARG A N 1
ATOM 6563 C CA . ARG A 1 773 ? 9.568 -87.416 -67.480 1.00 74.31 773 ARG A CA 1
ATOM 6564 C C . ARG A 1 773 ? 8.318 -87.727 -66.663 1.00 74.31 773 ARG A C 1
ATOM 6566 O O . ARG A 1 773 ? 7.770 -88.812 -66.786 1.00 74.31 773 ARG A O 1
ATOM 6573 N N . ASP A 1 774 ? 7.892 -86.791 -65.822 1.00 75.25 774 ASP A N 1
ATOM 6574 C CA . ASP A 1 774 ? 6.719 -86.945 -64.967 1.00 75.25 774 ASP A CA 1
ATOM 6575 C C . ASP A 1 774 ? 5.776 -85.750 -65.177 1.00 75.25 774 ASP A C 1
ATOM 6577 O O . ASP A 1 774 ? 5.973 -84.676 -64.590 1.00 75.25 774 ASP A O 1
ATOM 6581 N N . PRO A 1 775 ? 4.740 -85.906 -66.026 1.00 74.06 775 PRO A N 1
ATOM 6582 C CA . PRO A 1 775 ? 3.788 -84.841 -66.311 1.00 74.06 775 PRO A CA 1
ATOM 6583 C C . PRO A 1 775 ? 3.055 -84.341 -65.063 1.00 74.06 775 PRO A C 1
ATOM 6585 O O . PRO A 1 775 ? 2.571 -83.205 -65.069 1.00 74.06 775 PRO A O 1
ATOM 6588 N N . SER A 1 776 ? 2.979 -85.134 -63.986 1.00 71.19 776 SER A N 1
ATOM 6589 C CA . SER A 1 776 ? 2.334 -84.724 -62.733 1.00 71.19 776 SER A CA 1
ATOM 6590 C C . SER A 1 776 ? 3.074 -83.568 -62.047 1.00 71.19 776 SER A C 1
ATOM 6592 O O . SER A 1 776 ? 2.449 -82.745 -61.379 1.00 71.19 776 SER A O 1
ATOM 6594 N N . LYS A 1 777 ? 4.385 -83.421 -62.292 1.00 72.69 777 LYS A N 1
ATOM 6595 C CA . LYS A 1 777 ? 5.233 -82.362 -61.719 1.00 72.69 777 LYS A CA 1
ATOM 6596 C C . LYS A 1 777 ? 5.135 -81.021 -62.453 1.00 72.69 777 LYS A C 1
ATOM 6598 O O . LYS A 1 777 ? 5.719 -80.027 -62.015 1.00 72.69 777 LYS A O 1
ATOM 6603 N N . ARG A 1 778 ? 4.399 -80.947 -63.567 1.00 77.44 778 ARG A N 1
ATOM 6604 C CA . ARG A 1 778 ? 4.194 -79.699 -64.319 1.00 77.44 778 ARG A CA 1
ATOM 6605 C C . ARG A 1 778 ? 3.313 -78.742 -63.516 1.00 77.44 778 ARG A C 1
ATOM 6607 O O . ARG A 1 778 ? 2.252 -79.139 -63.051 1.00 77.44 778 ARG A O 1
ATOM 6614 N N . VAL A 1 779 ? 3.690 -77.463 -63.420 1.00 77.81 779 VAL A N 1
ATOM 6615 C CA . VAL A 1 779 ? 2.940 -76.453 -62.636 1.00 77.81 779 VAL A CA 1
ATOM 6616 C C . VAL A 1 779 ? 1.459 -76.384 -63.031 1.00 77.81 779 VAL A C 1
ATOM 6618 O O . VAL A 1 779 ? 0.608 -76.268 -62.157 1.00 77.81 779 VAL A O 1
ATOM 6621 N N . SER A 1 780 ? 1.135 -76.531 -64.320 1.00 78.75 780 SER A N 1
ATOM 6622 C CA . SER A 1 780 ? -0.253 -76.569 -64.800 1.00 78.75 780 SER A CA 1
ATOM 6623 C C . SER A 1 780 ? -1.032 -77.812 -64.344 1.00 78.75 780 SER A C 1
ATOM 6625 O O . SER A 1 780 ? -2.218 -77.707 -64.044 1.00 78.75 780 SER A O 1
ATOM 6627 N N . ASN A 1 781 ? -0.385 -78.978 -64.252 1.00 79.44 781 ASN A N 1
ATOM 6628 C CA . ASN A 1 781 ? -1.018 -80.217 -63.787 1.00 79.44 781 ASN A CA 1
ATOM 6629 C C . ASN A 1 781 ? -1.116 -80.263 -62.256 1.00 79.44 781 ASN A C 1
ATOM 6631 O O . ASN A 1 781 ? -2.146 -80.679 -61.738 1.00 79.44 781 ASN A O 1
ATOM 6635 N N . ILE A 1 782 ? -0.111 -79.742 -61.541 1.00 80.31 782 ILE A N 1
ATOM 6636 C CA . ILE A 1 782 ? -0.173 -79.512 -60.089 1.00 80.31 782 ILE A CA 1
ATOM 6637 C C . ILE A 1 782 ? -1.342 -78.585 -59.764 1.00 80.31 782 ILE A C 1
ATOM 6639 O O . ILE A 1 782 ? -2.141 -78.907 -58.892 1.00 80.31 782 ILE A O 1
ATOM 6643 N N . LEU A 1 783 ? -1.472 -77.466 -60.489 1.00 81.06 783 LEU A N 1
ATOM 6644 C CA . LEU A 1 783 ? -2.587 -76.541 -60.312 1.00 81.06 783 LEU A CA 1
ATOM 6645 C C . LEU A 1 783 ? -3.922 -77.265 -60.516 1.00 81.06 783 LEU A C 1
ATOM 6647 O O . LEU A 1 783 ? -4.780 -77.192 -59.648 1.00 81.06 783 LEU A O 1
ATOM 6651 N N . ARG A 1 784 ? -4.067 -78.049 -61.589 1.00 81.88 784 ARG A N 1
ATOM 6652 C CA . ARG A 1 784 ? -5.289 -78.824 -61.850 1.00 81.88 784 ARG A CA 1
ATOM 6653 C C . ARG A 1 784 ? -5.619 -79.821 -60.729 1.00 81.88 784 ARG A C 1
ATOM 6655 O O . ARG A 1 784 ? -6.783 -79.940 -60.357 1.00 81.88 784 ARG A O 1
ATOM 6662 N N . SER A 1 785 ? -4.622 -80.503 -60.163 1.00 80.56 785 SER A N 1
ATOM 6663 C CA . SER A 1 785 ? -4.811 -81.393 -59.007 1.00 80.56 785 SER A CA 1
ATOM 6664 C C . SER A 1 785 ? -5.203 -80.627 -57.739 1.00 80.56 785 SER A C 1
ATOM 6666 O O . SER A 1 785 ? -6.109 -81.052 -57.027 1.00 80.56 785 SER A O 1
ATOM 6668 N N . CYS A 1 786 ? -4.586 -79.468 -57.482 1.00 81.81 786 CYS A N 1
ATOM 6669 C CA . CYS A 1 786 ? -4.955 -78.583 -56.374 1.00 81.81 786 CYS A CA 1
ATOM 6670 C C . CYS A 1 786 ? -6.395 -78.059 -56.513 1.00 81.81 786 CYS A C 1
ATOM 6672 O O . CYS A 1 786 ? -7.136 -78.039 -55.533 1.00 81.81 786 CYS A O 1
ATOM 6674 N N . MET A 1 787 ? -6.811 -77.694 -57.729 1.00 81.69 787 MET A N 1
ATOM 6675 C CA . MET A 1 787 ? -8.171 -77.226 -58.010 1.00 81.69 787 MET A CA 1
ATOM 6676 C C . MET A 1 787 ? -9.210 -78.337 -57.826 1.00 81.69 787 MET A C 1
ATOM 6678 O O . MET A 1 787 ? -10.237 -78.100 -57.195 1.00 81.69 787 MET A O 1
ATOM 6682 N N . LYS A 1 788 ? -8.924 -79.566 -58.282 1.00 81.69 788 LYS A N 1
ATOM 6683 C CA . LYS A 1 788 ? -9.789 -80.734 -58.030 1.00 81.69 788 LYS A CA 1
ATOM 6684 C C . LYS A 1 788 ? -9.935 -81.042 -56.538 1.00 81.69 788 LYS A C 1
ATOM 6686 O O . LYS A 1 788 ? -11.032 -81.353 -56.089 1.00 81.69 788 LYS A O 1
ATOM 6691 N N . PHE A 1 789 ? -8.852 -80.929 -55.768 1.00 81.81 789 PHE A N 1
ATOM 6692 C CA . PHE A 1 789 ? -8.888 -81.161 -54.323 1.00 81.81 789 PHE A CA 1
ATOM 6693 C C . PHE A 1 789 ? -9.783 -80.143 -53.599 1.00 81.81 789 PHE A C 1
ATOM 6695 O O . PHE A 1 789 ? -10.629 -80.528 -52.797 1.00 81.81 789 PHE A O 1
ATOM 6702 N N . ILE A 1 790 ? -9.666 -78.854 -53.941 1.00 81.44 790 ILE A N 1
ATOM 6703 C CA . ILE A 1 790 ? -10.476 -77.772 -53.350 1.00 81.44 790 ILE A CA 1
ATOM 6704 C C . ILE A 1 790 ? -11.968 -77.877 -53.715 1.00 81.44 790 ILE A C 1
ATOM 6706 O O . ILE A 1 790 ? -12.817 -77.375 -52.986 1.00 81.44 790 ILE A O 1
ATOM 6710 N N . GLN A 1 791 ? -12.309 -78.548 -54.815 1.00 78.81 791 GLN A N 1
ATOM 6711 C CA . GLN A 1 791 ? -13.703 -78.816 -55.186 1.00 78.81 791 GLN A CA 1
ATOM 6712 C C . GLN A 1 791 ? -14.337 -79.978 -54.395 1.00 78.81 791 GLN A C 1
ATOM 6714 O O . GLN A 1 791 ? -15.557 -80.127 -54.414 1.00 78.81 791 GLN A O 1
ATOM 6719 N N . SER A 1 792 ? -13.542 -80.796 -53.696 1.00 78.62 792 SER A N 1
ATOM 6720 C CA . SER A 1 792 ? -14.010 -81.949 -52.909 1.00 78.62 792 SER A CA 1
ATOM 6721 C C . SER A 1 792 ? -14.198 -81.617 -51.418 1.00 78.62 792 SER A C 1
ATOM 6723 O O . SER A 1 792 ? -13.854 -80.526 -50.972 1.00 78.62 792 SER A O 1
ATOM 6725 N N . ARG A 1 793 ? -14.751 -82.542 -50.614 1.00 71.75 793 ARG A N 1
ATOM 6726 C CA . ARG A 1 793 ? -14.770 -82.383 -49.146 1.00 71.75 793 ARG A CA 1
ATOM 6727 C C . ARG A 1 793 ? -13.354 -82.596 -48.603 1.00 71.75 793 ARG A C 1
ATOM 6729 O O . ARG A 1 793 ? -12.799 -83.673 -48.781 1.00 71.75 793 ARG A O 1
ATOM 6736 N N . PHE A 1 794 ? -12.805 -81.598 -47.918 1.00 77.31 794 PHE A N 1
ATOM 6737 C CA . PHE A 1 794 ? -11.449 -81.623 -47.364 1.00 77.31 794 PHE A CA 1
ATOM 6738 C C . PHE A 1 794 ? -11.445 -81.262 -45.874 1.00 77.31 794 PHE A C 1
ATOM 6740 O O . PHE A 1 794 ? -12.322 -80.541 -45.391 1.00 77.31 794 PHE A O 1
ATOM 6747 N N . ALA A 1 795 ? -10.425 -81.713 -45.141 1.00 78.12 795 ALA A N 1
ATOM 6748 C CA . ALA A 1 795 ? -10.153 -81.211 -43.798 1.00 78.12 795 ALA A CA 1
ATOM 6749 C C . ALA A 1 795 ? -9.384 -79.875 -43.859 1.00 78.12 795 ALA A C 1
ATOM 6751 O O . ALA A 1 795 ? -8.551 -79.654 -44.741 1.00 78.12 795 ALA A O 1
ATOM 6752 N N . VAL A 1 796 ? -9.613 -78.977 -42.893 1.00 74.56 796 VAL A N 1
ATOM 6753 C CA . VAL A 1 796 ? -9.036 -77.611 -42.881 1.00 74.56 796 VAL A CA 1
ATOM 6754 C C . VAL A 1 796 ? -7.501 -77.613 -42.971 1.00 74.56 796 VAL A C 1
ATOM 6756 O O . VAL A 1 796 ? -6.912 -76.804 -43.685 1.00 74.56 796 VAL A O 1
ATOM 6759 N N . HIS A 1 797 ? -6.833 -78.556 -42.303 1.00 78.25 797 HIS A N 1
ATOM 6760 C CA . HIS A 1 797 ? -5.370 -78.654 -42.313 1.00 78.25 797 HIS A CA 1
ATOM 6761 C C . HIS A 1 797 ? -4.796 -79.108 -43.671 1.00 78.25 797 HIS A C 1
ATOM 6763 O O . HIS A 1 797 ? -3.672 -78.742 -44.022 1.00 78.25 797 HIS A O 1
ATOM 6769 N N . GLU A 1 798 ? -5.560 -79.864 -44.463 1.00 78.06 798 GLU A N 1
ATOM 6770 C CA . GLU A 1 798 ? -5.180 -80.266 -45.822 1.00 78.06 798 GLU A CA 1
ATOM 6771 C C . GLU A 1 798 ? -5.404 -79.118 -46.813 1.00 78.06 798 GLU A C 1
ATOM 6773 O O . GLU A 1 798 ? -4.555 -78.861 -47.672 1.00 78.06 798 GLU A O 1
ATOM 6778 N N . ALA A 1 799 ? -6.485 -78.351 -46.627 1.00 78.50 799 ALA A N 1
ATOM 6779 C CA . ALA A 1 799 ? -6.786 -77.156 -47.414 1.00 78.50 799 ALA A CA 1
ATOM 6780 C C . ALA A 1 799 ? -5.667 -76.114 -47.340 1.00 78.50 799 ALA A C 1
ATOM 6782 O O . ALA A 1 799 ? -5.282 -75.549 -48.361 1.00 78.50 799 ALA A O 1
ATOM 6783 N N . ILE A 1 800 ? -5.091 -75.896 -46.152 1.00 82.19 800 ILE A N 1
ATOM 6784 C CA . ILE A 1 800 ? -3.986 -74.946 -45.954 1.00 82.19 800 ILE A CA 1
ATOM 6785 C C . ILE A 1 800 ? -2.773 -75.320 -46.819 1.00 82.19 800 ILE A C 1
ATOM 6787 O O . ILE A 1 800 ? -2.208 -74.452 -47.486 1.00 82.19 800 ILE A O 1
ATOM 6791 N N . LYS A 1 801 ? -2.386 -76.605 -46.873 1.00 82.88 801 LYS A N 1
ATOM 6792 C CA . LYS A 1 801 ? -1.243 -77.060 -47.692 1.00 82.88 801 LYS A CA 1
ATOM 6793 C C . LYS A 1 801 ? -1.475 -76.798 -49.183 1.00 82.88 801 LYS A C 1
ATOM 6795 O O . LYS A 1 801 ? -0.564 -76.353 -49.882 1.00 82.88 801 LYS A O 1
ATOM 6800 N N . VAL A 1 802 ? -2.694 -77.043 -49.662 1.00 84.56 802 VAL A N 1
ATOM 6801 C CA . VAL A 1 802 ? -3.066 -76.840 -51.069 1.00 84.56 802 VAL A CA 1
ATOM 6802 C C . VAL A 1 802 ? -3.185 -75.351 -51.408 1.00 84.56 802 VAL A C 1
ATOM 6804 O O . VAL A 1 802 ? -2.646 -74.909 -52.423 1.00 84.56 802 VAL A O 1
ATOM 6807 N N . LEU A 1 803 ? -3.790 -74.547 -50.532 1.00 84.19 803 LEU A N 1
ATOM 6808 C CA . LEU A 1 803 ? -3.916 -73.098 -50.705 1.00 84.19 803 LEU A CA 1
ATOM 6809 C C . LEU A 1 803 ? -2.561 -72.388 -50.680 1.00 84.19 803 LEU A C 1
ATOM 6811 O O . LEU A 1 803 ? -2.339 -71.491 -51.488 1.00 84.19 803 LEU A O 1
ATOM 6815 N N . LEU A 1 804 ? -1.612 -72.823 -49.845 1.00 86.44 804 LEU A N 1
ATOM 6816 C CA . LEU A 1 804 ? -0.234 -72.314 -49.885 1.00 86.44 804 LEU A CA 1
ATOM 6817 C C . LEU A 1 804 ? 0.432 -72.576 -51.239 1.00 86.44 804 LEU A C 1
ATOM 6819 O O . LEU A 1 804 ? 1.164 -71.730 -51.758 1.00 86.44 804 LEU A O 1
ATOM 6823 N N . ARG A 1 805 ? 0.165 -73.736 -51.849 1.00 84.69 805 ARG A N 1
ATOM 6824 C CA . ARG A 1 805 ? 0.704 -74.053 -53.173 1.00 84.69 805 ARG A CA 1
ATOM 6825 C C . ARG A 1 805 ? 0.093 -73.166 -54.257 1.00 84.69 805 ARG A C 1
ATOM 6827 O O . ARG A 1 805 ? 0.820 -72.698 -55.133 1.00 84.69 805 ARG A O 1
ATOM 6834 N N . ILE A 1 806 ? -1.207 -72.892 -54.173 1.00 84.62 806 ILE A N 1
ATOM 6835 C CA . ILE A 1 806 ? -1.907 -71.978 -55.084 1.00 84.62 806 ILE A CA 1
ATOM 6836 C C . ILE A 1 806 ? -1.445 -70.530 -54.885 1.00 84.62 806 ILE A C 1
ATOM 6838 O O . ILE A 1 806 ? -1.224 -69.827 -55.869 1.00 84.62 806 ILE A O 1
ATOM 6842 N N . GLU A 1 807 ? -1.211 -70.087 -53.648 1.00 87.62 807 GLU A N 1
ATOM 6843 C CA . GLU A 1 807 ? -0.642 -68.768 -53.342 1.00 87.62 807 GLU A CA 1
ATOM 6844 C C . GLU A 1 807 ? 0.714 -68.583 -54.025 1.00 87.62 807 GLU A C 1
ATOM 6846 O O . GLU A 1 807 ? 0.921 -67.597 -54.743 1.00 87.62 807 GLU A O 1
ATOM 6851 N N . GLN A 1 808 ? 1.590 -69.585 -53.938 1.00 85.62 808 GLN A N 1
ATOM 6852 C CA . GLN A 1 808 ? 2.882 -69.554 -54.613 1.00 85.62 808 GLN A CA 1
ATOM 6853 C C . GLN A 1 808 ? 2.743 -69.454 -56.144 1.00 85.62 808 GLN A C 1
ATOM 6855 O O . GLN A 1 808 ? 3.485 -68.697 -56.785 1.00 85.62 808 GLN A O 1
ATOM 6860 N N . ILE A 1 809 ? 1.793 -70.184 -56.738 1.00 84.38 809 ILE A N 1
ATOM 6861 C CA . ILE A 1 809 ? 1.516 -70.141 -58.184 1.00 84.38 809 ILE A CA 1
ATOM 6862 C C . ILE A 1 809 ? 0.935 -68.775 -58.579 1.00 84.38 809 ILE A C 1
ATOM 6864 O O . ILE A 1 809 ? 1.408 -68.180 -59.547 1.00 84.38 809 ILE A O 1
ATOM 6868 N N . SER A 1 810 ? 0.021 -68.210 -57.784 1.00 81.94 810 SER A N 1
ATOM 6869 C CA . SER A 1 810 ? -0.591 -66.893 -58.028 1.00 81.94 810 SER A CA 1
ATOM 6870 C C . SER A 1 810 ? 0.413 -65.749 -58.076 1.00 81.94 810 SER A C 1
ATOM 6872 O O . SER A 1 810 ? 0.244 -64.794 -58.830 1.00 81.94 810 SER A O 1
ATOM 6874 N N . ARG A 1 811 ? 1.508 -65.870 -57.324 1.00 84.06 811 ARG A N 1
ATOM 6875 C CA . ARG A 1 811 ? 2.576 -64.874 -57.306 1.00 84.06 811 ARG A CA 1
ATOM 6876 C C . ARG A 1 811 ? 3.562 -65.026 -58.464 1.00 84.06 811 ARG A C 1
ATOM 6878 O O . ARG A 1 811 ? 4.127 -64.036 -58.918 1.00 84.06 811 ARG A O 1
ATOM 6885 N N . THR A 1 812 ? 3.835 -66.259 -58.887 1.00 81.12 812 THR A N 1
ATOM 6886 C CA . THR A 1 812 ? 4.938 -66.563 -59.815 1.00 81.12 812 THR A CA 1
ATOM 6887 C C . THR A 1 812 ? 4.483 -66.699 -61.261 1.00 81.12 812 THR A C 1
ATOM 6889 O O . THR A 1 812 ? 5.206 -66.280 -62.164 1.00 81.12 812 THR A O 1
ATOM 6892 N N . VAL A 1 813 ? 3.292 -67.255 -61.490 1.00 81.50 813 VAL A N 1
ATOM 6893 C CA . VAL A 1 813 ? 2.759 -67.561 -62.821 1.00 81.50 813 VAL A CA 1
ATOM 6894 C C . VAL A 1 813 ? 1.249 -67.246 -62.871 1.00 81.50 813 VAL A C 1
ATOM 6896 O O . VAL A 1 813 ? 0.428 -68.152 -63.013 1.00 81.50 813 VAL A O 1
ATOM 6899 N N . PRO A 1 814 ? 0.850 -65.962 -62.754 1.00 76.00 814 PRO A N 1
ATOM 6900 C CA . PRO A 1 814 ? -0.556 -65.567 -62.598 1.00 76.00 814 PRO A CA 1
ATOM 6901 C C . PRO A 1 814 ? -1.431 -65.856 -63.827 1.00 76.00 814 PRO A C 1
ATOM 6903 O O . PRO A 1 814 ? -2.624 -66.093 -63.677 1.00 76.00 814 PRO A O 1
ATOM 6906 N N . TYR A 1 815 ? -0.858 -65.897 -65.035 1.00 80.38 815 TYR A N 1
ATOM 6907 C CA . TYR A 1 815 ? -1.623 -66.149 -66.264 1.00 80.38 815 TYR A CA 1
ATOM 6908 C C . TYR A 1 815 ? -2.250 -67.555 -66.317 1.00 80.38 815 TYR A C 1
ATOM 6910 O O . TYR A 1 815 ? -3.259 -67.740 -66.987 1.00 80.38 815 TYR A O 1
ATOM 6918 N N . LEU A 1 816 ? -1.695 -68.545 -65.599 1.00 80.56 816 LEU A N 1
ATOM 6919 C CA . LEU A 1 816 ? -2.265 -69.901 -65.538 1.00 80.56 816 LEU A CA 1
ATOM 6920 C C . LEU A 1 816 ? -3.552 -69.974 -64.707 1.00 80.56 816 LEU A C 1
ATOM 6922 O O . LEU A 1 816 ? -4.299 -70.933 -64.845 1.00 80.56 816 LEU A O 1
ATOM 6926 N N . LEU A 1 817 ? -3.804 -68.982 -63.852 1.00 77.81 817 LEU A N 1
ATOM 6927 C CA . LEU A 1 817 ? -4.996 -68.913 -63.006 1.00 77.81 817 LEU A CA 1
ATOM 6928 C C . LEU A 1 817 ? -6.146 -68.163 -63.680 1.00 77.81 817 LEU A C 1
ATOM 6930 O O . LEU A 1 817 ? -7.192 -68.009 -63.067 1.00 77.81 817 LEU A O 1
ATOM 6934 N N . GLN A 1 818 ? -5.976 -67.690 -64.919 1.00 80.44 818 GLN A N 1
ATOM 6935 C CA . GLN A 1 818 ? -6.972 -66.856 -65.588 1.00 80.44 818 GLN A CA 1
ATOM 6936 C C . GLN A 1 818 ? -8.302 -67.587 -65.835 1.00 80.44 818 GLN A C 1
ATOM 6938 O O . GLN A 1 818 ? -9.352 -66.976 -65.674 1.00 80.44 818 GLN A O 1
ATOM 6943 N N . SER A 1 819 ? -8.280 -68.886 -66.161 1.00 79.19 819 SER A N 1
ATOM 6944 C CA . SER A 1 819 ? -9.503 -69.687 -66.353 1.00 79.19 819 SER A CA 1
ATOM 6945 C C . SER A 1 819 ? -10.254 -69.965 -65.049 1.00 79.19 819 SER A C 1
ATOM 6947 O O . SER A 1 819 ? -11.476 -70.073 -65.049 1.00 79.19 819 SER A O 1
ATOM 6949 N N . ASP A 1 820 ? -9.522 -70.048 -63.938 1.00 78.88 820 ASP A N 1
ATOM 6950 C CA . ASP A 1 820 ? -10.045 -70.493 -62.645 1.00 78.88 820 ASP A CA 1
ATOM 6951 C C . ASP A 1 820 ? -10.209 -69.322 -61.655 1.00 78.88 820 ASP A C 1
ATOM 6953 O O . ASP A 1 820 ? -10.649 -69.519 -60.521 1.00 78.88 820 ASP A O 1
ATOM 6957 N N . ALA A 1 821 ? -9.871 -68.093 -62.075 1.00 79.56 821 ALA A N 1
ATOM 6958 C CA . ALA A 1 821 ? -9.805 -66.898 -61.232 1.00 79.56 821 ALA A CA 1
ATOM 6959 C C . ALA A 1 821 ? -11.142 -66.580 -60.550 1.00 79.56 821 ALA A C 1
ATOM 6961 O O . ALA A 1 821 ? -11.152 -66.205 -59.378 1.00 79.56 821 ALA A O 1
ATOM 6962 N N . VAL A 1 822 ? -12.261 -66.776 -61.257 1.00 80.94 822 VAL A N 1
ATOM 6963 C CA . VAL A 1 822 ? -13.616 -66.534 -60.734 1.00 80.94 822 VAL A CA 1
ATOM 6964 C C . VAL A 1 822 ? -13.948 -67.511 -59.604 1.00 80.94 822 VAL A C 1
ATOM 6966 O O . VAL A 1 822 ? -14.358 -67.091 -58.521 1.00 80.94 822 VAL A O 1
ATOM 6969 N N . PHE A 1 823 ? -13.726 -68.812 -59.826 1.00 82.31 823 PHE A N 1
ATOM 6970 C CA . PHE A 1 823 ? -13.959 -69.841 -58.810 1.00 82.31 823 PHE A CA 1
ATOM 6971 C C . PHE A 1 823 ? -13.037 -69.643 -57.605 1.00 82.31 823 PHE A C 1
ATOM 6973 O O . PHE A 1 823 ? -13.490 -69.708 -56.466 1.00 82.31 823 PHE A O 1
ATOM 6980 N N . LEU A 1 824 ? -11.757 -69.355 -57.846 1.00 81.88 824 LEU A N 1
ATOM 6981 C CA . LEU A 1 824 ? -10.770 -69.179 -56.788 1.00 81.88 824 LEU A CA 1
ATOM 6982 C C . LEU A 1 824 ? -11.085 -67.957 -55.913 1.00 81.88 824 LEU A C 1
ATOM 6984 O O . LEU A 1 824 ? -11.029 -68.050 -54.689 1.00 81.88 824 LEU A O 1
ATOM 6988 N N . ALA A 1 825 ? -11.468 -66.831 -56.525 1.00 80.25 825 ALA A N 1
ATOM 6989 C CA . ALA A 1 825 ? -11.904 -65.645 -55.797 1.00 80.25 825 ALA A CA 1
ATOM 6990 C C . ALA A 1 825 ? -13.165 -65.940 -54.970 1.00 80.25 825 ALA A C 1
ATOM 6992 O O . ALA A 1 825 ? -13.199 -65.621 -53.781 1.00 80.25 825 ALA A O 1
ATOM 6993 N N . ALA A 1 826 ? -14.166 -66.610 -55.556 1.00 80.25 826 ALA A N 1
ATOM 6994 C CA . ALA A 1 826 ? -15.393 -66.985 -54.854 1.00 80.25 826 ALA A CA 1
ATOM 6995 C C . ALA A 1 826 ? -15.126 -67.922 -53.667 1.00 80.25 826 ALA A C 1
ATOM 6997 O O . ALA A 1 826 ? -15.601 -67.665 -52.560 1.00 80.25 826 ALA A O 1
ATOM 6998 N N . PHE A 1 827 ? -14.310 -68.958 -53.865 1.00 82.62 827 PHE A N 1
ATOM 6999 C CA . PHE A 1 827 ? -13.903 -69.882 -52.813 1.00 82.62 827 PHE A CA 1
ATOM 7000 C C . PHE A 1 827 ? -13.164 -69.157 -51.678 1.00 82.62 827 PHE A C 1
ATOM 7002 O O . PHE A 1 827 ? -13.496 -69.338 -50.506 1.00 82.62 827 PHE A O 1
ATOM 7009 N N . CYS A 1 828 ? -12.202 -68.286 -52.002 1.00 81.94 828 CYS A N 1
ATOM 7010 C CA . CYS A 1 828 ? -11.471 -67.506 -51.004 1.00 81.94 828 CYS A CA 1
ATOM 7011 C C . CYS A 1 828 ? -12.398 -66.567 -50.210 1.00 81.94 828 CYS A C 1
ATOM 7013 O O . CYS A 1 828 ? -12.254 -66.469 -48.995 1.00 81.94 828 CYS A O 1
ATOM 7015 N N . TYR A 1 829 ? -13.377 -65.913 -50.845 1.00 83.19 829 TYR A N 1
ATOM 7016 C CA . TYR A 1 829 ? -14.343 -65.065 -50.133 1.00 83.19 829 TYR A CA 1
ATOM 7017 C C . TYR A 1 829 ? -15.294 -65.864 -49.229 1.00 83.19 829 TYR A C 1
ATOM 7019 O O . TYR A 1 829 ? -15.509 -65.465 -48.084 1.00 83.19 829 TYR A O 1
ATOM 7027 N N . VAL A 1 830 ? -15.825 -67.001 -49.696 1.00 78.38 830 VAL A N 1
ATOM 7028 C CA . VAL A 1 830 ? -16.728 -67.858 -48.903 1.00 78.38 830 VAL A CA 1
ATOM 7029 C C . VAL A 1 830 ? -16.000 -68.474 -47.708 1.00 78.38 830 VAL A C 1
ATOM 7031 O O . VAL A 1 830 ? -16.512 -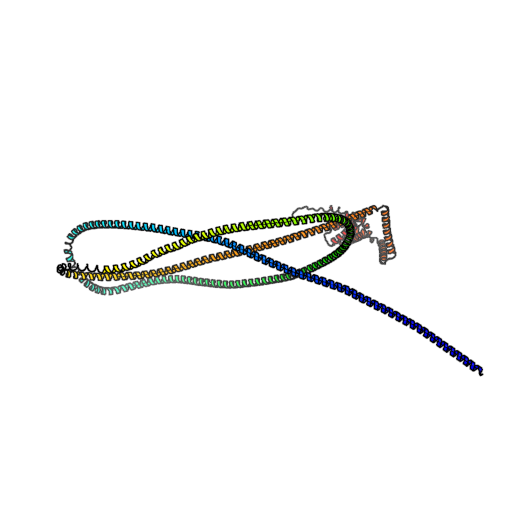68.437 -46.590 1.00 78.38 830 VAL A O 1
ATOM 7034 N N . THR A 1 831 ? -14.779 -68.972 -47.907 1.00 75.38 831 THR A N 1
ATOM 7035 C CA . THR A 1 831 ? -13.968 -69.540 -46.817 1.00 75.38 831 THR A CA 1
ATOM 7036 C C . THR A 1 831 ? -13.570 -68.491 -45.780 1.00 75.38 831 THR A C 1
ATOM 7038 O O . THR A 1 831 ? -13.637 -68.766 -44.584 1.00 75.38 831 THR A O 1
ATOM 7041 N N . MET A 1 832 ? -13.246 -67.263 -46.203 1.00 77.88 832 MET A N 1
ATOM 7042 C CA . MET A 1 832 ? -13.015 -66.151 -45.273 1.00 77.88 832 MET A CA 1
ATOM 7043 C C . MET A 1 832 ? -14.274 -65.763 -44.480 1.00 77.88 832 MET A C 1
ATOM 7045 O O . MET A 1 832 ? -14.149 -65.336 -43.334 1.00 77.88 832 MET A O 1
ATOM 7049 N N . ALA A 1 833 ? -15.472 -65.917 -45.055 1.00 75.94 833 ALA A N 1
ATOM 7050 C CA . ALA A 1 833 ? -16.738 -65.605 -44.387 1.00 75.94 833 ALA A CA 1
ATOM 7051 C C . ALA A 1 833 ? -17.198 -66.695 -43.397 1.00 75.94 833 ALA A C 1
ATOM 7053 O O . ALA A 1 833 ? -17.829 -66.375 -42.392 1.00 75.94 833 ALA A O 1
ATOM 7054 N N . GLN A 1 834 ? -16.886 -67.968 -43.665 1.00 72.50 834 GLN A N 1
ATOM 7055 C CA . GLN A 1 834 ? -17.291 -69.119 -42.839 1.00 72.50 834 GLN A CA 1
ATOM 7056 C C . GLN A 1 834 ? -16.315 -69.450 -41.693 1.00 72.50 834 GLN A C 1
ATOM 7058 O O . GLN A 1 834 ? -16.644 -70.247 -40.819 1.00 72.50 834 GLN A O 1
ATOM 7063 N N . ALA A 1 835 ? -15.131 -68.840 -41.673 1.00 70.06 835 ALA A N 1
ATOM 7064 C CA . ALA A 1 835 ? -14.092 -69.046 -40.666 1.00 70.06 835 ALA A CA 1
ATOM 7065 C C . ALA A 1 835 ? -14.499 -68.541 -39.256 1.00 70.06 835 ALA A C 1
ATOM 7067 O O . ALA A 1 835 ? -14.558 -67.334 -39.002 1.00 70.06 835 ALA A O 1
ATOM 7068 N N . ILE A 1 836 ? -14.716 -69.450 -38.293 1.00 61.06 836 ILE A N 1
ATOM 7069 C CA . ILE A 1 836 ? -15.132 -69.131 -36.910 1.00 61.06 836 ILE A CA 1
ATOM 7070 C C . ILE A 1 836 ? -13.899 -69.051 -35.995 1.00 61.06 836 ILE A C 1
ATOM 7072 O O . ILE A 1 836 ? -13.693 -69.870 -35.107 1.00 61.06 836 ILE A O 1
ATOM 7076 N N . ARG A 1 837 ? -13.071 -68.017 -36.203 1.00 62.16 837 ARG A N 1
ATOM 7077 C CA . ARG A 1 837 ? -12.026 -67.508 -35.277 1.00 62.16 837 ARG A CA 1
ATOM 7078 C C . ARG A 1 837 ? -11.046 -68.525 -34.639 1.00 62.16 837 ARG A C 1
ATOM 7080 O O . ARG A 1 837 ? -10.351 -68.146 -33.693 1.00 62.16 837 ARG A O 1
ATOM 7087 N N . SER A 1 838 ? -10.904 -69.745 -35.159 1.00 74.25 838 SER A N 1
ATOM 7088 C CA . SER A 1 838 ? -9.824 -70.672 -34.781 1.00 74.25 838 SER A CA 1
ATOM 7089 C C . SER A 1 838 ? -8.465 -70.180 -35.309 1.00 74.25 838 SER A C 1
ATOM 7091 O O . SER A 1 838 ? -8.408 -69.474 -36.315 1.00 74.25 838 SER A O 1
ATOM 7093 N N . GLU A 1 839 ? -7.347 -70.538 -34.663 1.00 74.06 839 GLU A N 1
ATOM 7094 C CA . GLU A 1 839 ? -5.996 -70.195 -35.159 1.00 74.06 839 GLU A CA 1
ATOM 7095 C C . GLU A 1 839 ? -5.729 -70.761 -36.566 1.00 74.06 839 GLU A C 1
ATOM 7097 O O . GLU A 1 839 ? -5.128 -70.088 -37.404 1.00 74.06 839 GLU A O 1
ATOM 7102 N N . LEU A 1 840 ? -6.248 -71.955 -36.869 1.00 75.25 840 LEU A N 1
ATOM 7103 C CA . LEU A 1 840 ? -6.154 -72.550 -38.209 1.00 75.25 840 LEU A CA 1
ATOM 7104 C C . LEU A 1 840 ? -6.955 -71.748 -39.249 1.00 75.25 840 LEU A C 1
ATOM 7106 O O . LEU A 1 840 ? -6.494 -71.551 -40.373 1.00 75.25 840 LEU A O 1
ATOM 7110 N N . ASP A 1 841 ? -8.106 -71.204 -38.855 1.00 76.50 841 ASP A N 1
ATOM 7111 C CA . ASP A 1 841 ? -8.944 -70.386 -39.731 1.00 76.50 841 ASP A CA 1
ATOM 7112 C C . ASP A 1 841 ? -8.310 -69.015 -40.016 1.00 76.50 841 ASP A C 1
ATOM 7114 O O . ASP A 1 841 ? -8.436 -68.494 -41.123 1.00 76.50 841 ASP A O 1
ATOM 7118 N N . LYS A 1 842 ? -7.569 -68.436 -39.057 1.00 79.06 842 LYS A N 1
ATOM 7119 C CA . LYS A 1 842 ? -6.802 -67.194 -39.279 1.00 79.06 842 LYS A CA 1
ATOM 7120 C C . LYS A 1 842 ? -5.717 -67.382 -40.339 1.00 79.06 842 LYS A C 1
ATOM 7122 O O . LYS A 1 842 ? -5.568 -66.524 -41.209 1.00 79.06 842 LYS A O 1
ATOM 7127 N N . GLN A 1 843 ? -4.987 -68.500 -40.286 1.00 80.12 843 GLN A N 1
ATOM 7128 C CA . GLN A 1 843 ? -3.982 -68.834 -41.301 1.00 80.12 843 GLN A CA 1
ATOM 7129 C C . GLN A 1 843 ? -4.627 -69.014 -42.678 1.00 80.12 843 GLN A C 1
ATOM 7131 O O . GLN A 1 843 ? -4.113 -68.514 -43.678 1.00 80.12 843 GLN A O 1
ATOM 7136 N N . LEU A 1 844 ? -5.786 -69.672 -42.728 1.00 81.31 844 LEU A N 1
ATOM 7137 C CA . LEU A 1 844 ? -6.537 -69.874 -43.962 1.00 81.31 844 LEU A CA 1
ATOM 7138 C C . LEU A 1 844 ? -7.026 -68.542 -44.561 1.00 81.31 844 LEU A C 1
ATOM 7140 O O . LEU A 1 844 ? -6.840 -68.312 -45.756 1.00 81.31 844 LEU A O 1
ATOM 7144 N N . ILE A 1 845 ? -7.546 -67.624 -43.734 1.00 81.00 845 ILE A N 1
ATOM 7145 C CA . ILE A 1 845 ? -7.933 -66.265 -44.155 1.00 81.00 845 ILE A CA 1
ATOM 7146 C C . ILE A 1 845 ? -6.742 -65.514 -44.759 1.00 81.00 845 ILE A C 1
ATOM 7148 O O . ILE A 1 845 ? -6.873 -64.890 -45.813 1.00 81.00 845 ILE A O 1
ATOM 7152 N N . GLU A 1 846 ? -5.573 -65.569 -44.117 1.00 83.19 846 GLU A N 1
ATOM 7153 C CA . GLU A 1 846 ? -4.389 -64.854 -44.594 1.00 83.19 846 GLU A CA 1
ATOM 7154 C C . GLU A 1 846 ? -3.930 -65.353 -45.973 1.00 83.19 846 GLU A C 1
ATOM 7156 O O . GLU A 1 846 ? -3.626 -64.548 -46.861 1.00 83.19 846 GLU A O 1
ATOM 7161 N N . ILE A 1 847 ? -3.918 -66.672 -46.180 1.00 85.38 847 ILE A N 1
ATOM 7162 C CA . ILE A 1 847 ? -3.535 -67.273 -47.462 1.00 85.38 847 ILE A CA 1
ATOM 7163 C C . ILE A 1 847 ? -4.558 -66.906 -48.549 1.00 85.38 847 ILE A C 1
ATOM 7165 O O . ILE A 1 847 ? -4.164 -66.459 -49.629 1.00 85.38 847 ILE A O 1
ATOM 7169 N N . CYS A 1 848 ? -5.859 -66.998 -48.255 1.00 84.19 848 CYS A N 1
ATOM 7170 C CA . CYS A 1 848 ? -6.934 -66.605 -49.172 1.00 84.19 848 CYS A CA 1
ATOM 7171 C C . CYS A 1 848 ? -6.861 -65.116 -49.564 1.00 84.19 848 CYS A C 1
ATOM 7173 O O . CYS A 1 848 ? -6.994 -64.776 -50.742 1.00 84.19 848 CYS A O 1
ATOM 7175 N N . ALA A 1 849 ? -6.569 -64.221 -48.617 1.00 82.94 849 ALA A N 1
ATOM 7176 C CA . ALA A 1 849 ? -6.411 -62.793 -48.891 1.00 82.94 849 ALA A CA 1
ATOM 7177 C C . ALA A 1 849 ? -5.204 -62.498 -49.801 1.00 82.94 849 ALA A C 1
ATOM 7179 O O . ALA A 1 849 ? -5.290 -61.666 -50.710 1.00 82.94 849 ALA A O 1
ATOM 7180 N N . ARG A 1 850 ? -4.079 -63.200 -49.598 1.00 87.69 850 ARG A N 1
ATOM 7181 C CA . ARG A 1 850 ? -2.882 -63.065 -50.449 1.00 87.69 850 ARG A CA 1
ATOM 7182 C C . ARG A 1 850 ? -3.141 -63.533 -51.878 1.00 87.69 850 ARG A C 1
ATOM 7184 O O . ARG A 1 850 ? -2.726 -62.855 -52.816 1.00 87.69 850 ARG A O 1
ATOM 7191 N N . ILE A 1 851 ? -3.859 -64.642 -52.044 1.00 84.00 851 ILE A N 1
ATOM 7192 C CA . ILE A 1 851 ? -4.268 -65.151 -53.358 1.00 84.00 851 ILE A CA 1
ATOM 7193 C C . ILE A 1 851 ? -5.099 -64.097 -54.110 1.00 84.00 851 ILE A C 1
ATOM 7195 O O . ILE A 1 851 ? -4.771 -63.766 -55.251 1.00 84.00 851 ILE A O 1
ATOM 7199 N N . ILE A 1 852 ? -6.107 -63.500 -53.464 1.00 82.50 852 ILE A N 1
ATOM 7200 C CA . ILE A 1 852 ? -6.954 -62.458 -54.077 1.00 82.50 852 ILE A CA 1
ATOM 7201 C C . ILE A 1 852 ? -6.133 -61.224 -54.470 1.00 82.50 852 ILE A C 1
ATOM 7203 O O . ILE A 1 852 ? -6.280 -60.704 -55.577 1.00 82.50 852 ILE A O 1
ATOM 7207 N N . LEU A 1 853 ? -5.226 -60.764 -53.602 1.00 84.00 853 LEU A N 1
ATOM 7208 C CA . LEU A 1 853 ? -4.351 -59.626 -53.904 1.00 84.00 853 LEU A CA 1
ATOM 7209 C C . LEU A 1 853 ? -3.450 -59.890 -55.116 1.00 84.00 853 LEU A C 1
ATOM 7211 O O . LEU A 1 853 ? -3.246 -58.996 -55.944 1.00 84.00 853 LEU A O 1
ATOM 7215 N N . ASN A 1 854 ? -2.922 -61.108 -55.238 1.00 84.25 854 ASN A N 1
ATOM 7216 C CA . ASN A 1 854 ? -2.094 -61.492 -56.377 1.00 84.25 854 ASN A CA 1
ATOM 7217 C C . ASN A 1 854 ? -2.912 -61.523 -57.680 1.00 84.25 854 ASN A C 1
ATOM 7219 O O . ASN A 1 854 ? -2.444 -60.996 -58.692 1.00 84.25 854 ASN A O 1
ATOM 7223 N N . LEU A 1 855 ? -4.152 -62.029 -57.646 1.00 79.94 855 LEU A N 1
ATOM 7224 C CA . LEU A 1 855 ? -5.073 -61.993 -58.791 1.00 79.94 855 LEU A CA 1
ATOM 7225 C C . LEU A 1 855 ? -5.466 -60.559 -59.190 1.00 79.94 855 LEU A C 1
ATOM 7227 O O . LEU A 1 855 ? -5.521 -60.244 -60.378 1.00 79.94 855 LEU A O 1
ATOM 7231 N N . ALA A 1 856 ? -5.671 -59.660 -58.224 1.00 78.25 856 ALA A N 1
ATOM 7232 C CA . ALA A 1 856 ? -6.018 -58.255 -58.470 1.00 78.25 856 ALA A CA 1
ATOM 7233 C C . ALA A 1 856 ? -4.885 -57.443 -59.124 1.00 78.25 856 ALA A C 1
ATOM 7235 O O . ALA A 1 856 ? -5.124 -56.424 -59.782 1.00 78.25 856 ALA A O 1
ATOM 7236 N N . ARG A 1 857 ? -3.632 -57.864 -58.921 1.00 81.12 857 ARG A N 1
ATOM 7237 C CA . ARG A 1 857 ? -2.452 -57.172 -59.449 1.00 81.12 857 ARG A CA 1
ATOM 7238 C C . ARG A 1 857 ? -2.230 -57.438 -60.937 1.00 81.12 857 ARG A C 1
ATOM 7240 O O . ARG A 1 857 ? -1.608 -56.613 -61.605 1.00 81.12 857 ARG A O 1
ATOM 7247 N N . PHE A 1 858 ? -2.705 -58.570 -61.446 1.00 78.94 858 PHE A N 1
ATOM 7248 C CA . PHE A 1 858 ? -2.524 -58.950 -62.840 1.00 78.94 858 PHE A CA 1
ATOM 7249 C C . PHE A 1 858 ? -3.677 -58.425 -63.706 1.00 78.94 858 PHE A C 1
ATOM 7251 O O . PHE A 1 858 ? -4.846 -58.641 -63.404 1.00 78.94 858 PHE A O 1
ATOM 7258 N N . GLU A 1 859 ? -3.347 -57.716 -64.790 1.00 71.44 859 GLU A N 1
ATOM 7259 C CA . GLU A 1 859 ? -4.315 -56.962 -65.604 1.00 71.44 859 GLU A CA 1
ATOM 7260 C C . GLU A 1 859 ? -5.406 -57.858 -66.223 1.00 71.44 859 GLU A C 1
ATOM 7262 O O . GLU A 1 859 ? -6.554 -57.430 -66.323 1.00 71.44 859 GLU A O 1
ATOM 7267 N N . GLY A 1 860 ? -5.074 -59.119 -66.539 1.00 71.56 860 GLY A N 1
ATOM 7268 C CA . GLY A 1 860 ? -5.997 -60.107 -67.110 1.00 71.56 860 GLY A CA 1
ATOM 7269 C C . GLY A 1 860 ? -6.987 -60.744 -66.125 1.00 71.56 860 GLY A C 1
ATOM 7270 O O . GLY A 1 860 ? -8.030 -61.203 -66.565 1.00 71.56 860 GLY A O 1
ATOM 7271 N N . THR A 1 861 ? -6.702 -60.743 -64.817 1.00 69.06 861 THR A N 1
ATOM 7272 C CA . THR A 1 861 ? -7.558 -61.336 -63.757 1.00 69.06 861 THR A CA 1
ATOM 7273 C C . THR A 1 861 ? -8.141 -60.287 -62.808 1.00 69.06 861 THR A C 1
ATOM 7275 O O . THR A 1 861 ? -8.894 -60.603 -61.888 1.00 69.06 861 THR A O 1
ATOM 7278 N N . LYS A 1 862 ? -7.800 -59.010 -63.020 1.00 73.88 862 LYS A N 1
ATOM 7279 C CA . LYS A 1 862 ? -8.180 -57.894 -62.151 1.00 73.88 862 LYS A CA 1
ATOM 7280 C C . LYS A 1 862 ? -9.689 -57.687 -62.058 1.00 73.88 862 LYS A C 1
ATOM 7282 O O . LYS A 1 862 ? -10.165 -57.284 -61.006 1.00 73.88 862 LYS A O 1
ATOM 7287 N N . LYS A 1 863 ? -10.437 -57.921 -63.140 1.00 72.75 863 LYS A N 1
ATOM 7288 C CA . LYS A 1 863 ? -11.905 -57.788 -63.131 1.00 72.75 863 LYS A CA 1
ATOM 7289 C C . LYS A 1 863 ? -12.555 -58.936 -62.352 1.00 72.75 863 LYS A C 1
ATOM 7291 O O . LYS A 1 863 ? -13.421 -58.682 -61.521 1.00 72.75 863 LYS A O 1
ATOM 7296 N N . ASP A 1 864 ? -12.058 -60.151 -62.549 1.00 70.88 864 ASP A N 1
ATOM 7297 C CA . ASP A 1 864 ? -12.608 -61.379 -61.966 1.00 70.88 864 ASP A CA 1
ATOM 7298 C C . ASP A 1 864 ? -12.343 -61.468 -60.454 1.00 70.88 864 ASP A C 1
ATOM 7300 O O . ASP A 1 864 ? -13.205 -61.898 -59.690 1.00 70.88 864 ASP A O 1
ATOM 7304 N N . ALA A 1 865 ? -11.194 -60.955 -59.992 1.00 66.25 865 ALA A N 1
ATOM 7305 C CA . ALA A 1 865 ? -10.830 -60.905 -58.573 1.00 66.25 865 ALA A CA 1
ATOM 7306 C C . ALA A 1 865 ? -11.803 -60.080 -57.703 1.00 66.25 865 ALA A C 1
ATOM 7308 O O . ALA A 1 865 ? -11.892 -60.320 -56.501 1.00 66.25 865 ALA A O 1
ATOM 7309 N N . PHE A 1 866 ? -12.531 -59.120 -58.290 1.00 67.44 866 PHE A N 1
ATOM 7310 C CA . PHE A 1 866 ? -13.456 -58.226 -57.575 1.00 67.44 866 PHE A CA 1
ATOM 7311 C C . PHE A 1 866 ? -14.939 -58.434 -57.942 1.00 67.44 866 PHE A C 1
ATOM 7313 O O . PHE A 1 866 ? -15.793 -57.697 -57.450 1.00 67.44 866 PHE A O 1
ATOM 7320 N N . GLN A 1 867 ? -15.277 -59.423 -58.779 1.00 63.19 867 GLN A N 1
ATOM 7321 C CA . GLN A 1 867 ? -16.645 -59.623 -59.288 1.00 63.19 867 GLN A CA 1
ATOM 7322 C C . GLN A 1 867 ? -17.627 -60.283 -58.295 1.00 63.19 867 GLN A C 1
ATOM 7324 O O . GLN A 1 867 ? -18.829 -60.250 -58.537 1.00 63.19 867 GLN A O 1
ATOM 7329 N N . VAL A 1 868 ? -17.171 -60.844 -57.166 1.00 54.28 868 VAL A N 1
ATOM 7330 C CA . VAL A 1 868 ? -18.017 -61.681 -56.276 1.00 54.28 868 VAL A CA 1
ATOM 7331 C C . VAL A 1 868 ? -18.753 -60.899 -55.165 1.00 54.28 868 VAL A C 1
ATOM 7333 O O . VAL A 1 868 ? -19.578 -61.470 -54.453 1.00 54.28 868 VAL A O 1
ATOM 7336 N N . CYS A 1 869 ? -18.585 -59.573 -55.051 1.00 47.66 869 CYS A N 1
ATOM 7337 C CA . CYS A 1 869 ? -19.361 -58.768 -54.087 1.00 47.66 869 CYS A CA 1
ATOM 7338 C C . CYS A 1 869 ? -20.885 -58.752 -54.346 1.00 47.66 869 CYS A C 1
ATOM 7340 O O . CYS A 1 869 ? -21.623 -58.259 -53.505 1.00 47.66 869 CYS A O 1
ATOM 7342 N N . THR A 1 870 ? -21.378 -59.290 -55.467 1.00 47.81 870 THR A N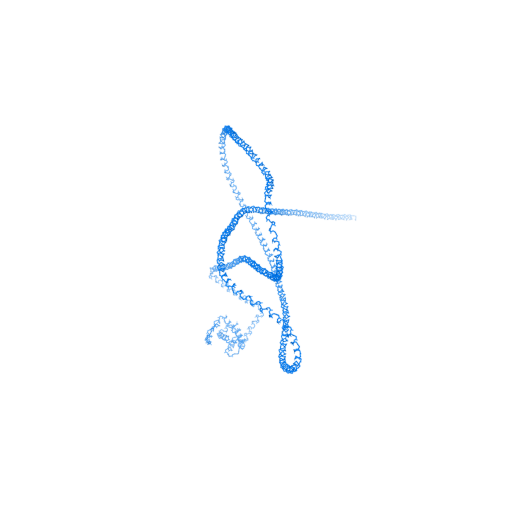 1
ATOM 7343 C CA . THR A 1 870 ? -22.811 -59.302 -55.821 1.00 47.81 870 THR A CA 1
ATOM 7344 C C . THR A 1 870 ? -23.527 -60.636 -55.564 1.00 47.81 870 THR A C 1
ATOM 7346 O O . THR A 1 870 ? -24.754 -60.673 -55.606 1.00 47.81 870 THR A O 1
ATOM 7349 N N . VAL A 1 871 ? -22.810 -61.733 -55.273 1.00 46.16 871 VAL A N 1
ATOM 7350 C CA . VAL A 1 871 ? -23.415 -63.077 -55.097 1.00 46.16 871 VAL A CA 1
ATOM 7351 C C . VAL A 1 871 ? -23.629 -63.444 -53.618 1.00 46.16 871 VAL A C 1
ATOM 7353 O O . VAL A 1 871 ? -24.510 -64.240 -53.302 1.00 46.16 871 VAL A O 1
ATOM 7356 N N . ILE A 1 872 ? -22.903 -62.809 -52.690 1.00 45.66 872 ILE A N 1
ATOM 7357 C CA . ILE A 1 872 ? -22.994 -63.073 -51.237 1.00 45.66 872 ILE A CA 1
ATOM 7358 C C . ILE A 1 872 ? -24.272 -62.468 -50.605 1.00 45.66 872 ILE A C 1
ATOM 7360 O O . ILE A 1 872 ? -24.730 -62.939 -49.565 1.00 45.66 872 ILE A O 1
ATOM 7364 N N . ASP A 1 873 ? -24.932 -61.519 -51.277 1.00 42.94 873 ASP A N 1
ATOM 7365 C CA . ASP A 1 873 ? -26.149 -60.846 -50.787 1.00 42.94 873 ASP A CA 1
ATOM 7366 C C . ASP A 1 873 ? -27.449 -61.677 -50.892 1.00 42.94 873 ASP A C 1
ATOM 7368 O O . ASP A 1 873 ? -28.492 -61.249 -50.395 1.00 42.94 873 ASP A O 1
ATOM 7372 N N . LYS A 1 874 ? -27.439 -62.877 -51.499 1.00 44.56 874 LYS A N 1
ATOM 7373 C CA . LYS A 1 874 ? -28.660 -63.705 -51.650 1.00 44.56 874 LYS A CA 1
ATOM 7374 C C . LYS A 1 874 ? -28.816 -64.861 -50.654 1.00 44.56 874 LYS A C 1
ATOM 7376 O O . LYS A 1 874 ? -29.900 -65.434 -50.597 1.00 44.56 874 LYS A O 1
ATOM 7381 N N . THR A 1 875 ? -27.812 -65.185 -49.837 1.00 41.12 875 THR A N 1
ATOM 7382 C CA . THR A 1 875 ? -27.860 -66.361 -48.936 1.00 41.12 875 THR A CA 1
ATOM 7383 C C . THR A 1 875 ? -27.862 -66.048 -47.438 1.00 41.12 875 THR A C 1
ATOM 7385 O O . THR A 1 875 ? -27.925 -66.974 -46.636 1.00 41.12 875 THR A O 1
ATOM 7388 N N . ILE A 1 876 ? -27.854 -64.776 -47.020 1.00 40.44 876 ILE A N 1
ATOM 7389 C CA . ILE A 1 876 ? -27.933 -64.402 -45.596 1.00 40.44 876 ILE A CA 1
ATOM 7390 C C . ILE A 1 876 ? -28.980 -63.292 -45.414 1.00 40.44 876 ILE A C 1
ATOM 7392 O O . ILE A 1 876 ? -28.660 -62.109 -45.395 1.00 40.44 876 ILE A O 1
ATOM 7396 N N . ARG A 1 877 ? -30.258 -63.673 -45.275 1.00 31.27 877 ARG A N 1
ATOM 7397 C CA . ARG A 1 877 ? -31.297 -62.813 -44.677 1.00 31.27 877 ARG A CA 1
ATOM 7398 C C . ARG A 1 877 ? -31.286 -63.038 -43.158 1.00 31.27 877 ARG A C 1
ATOM 7400 O O . ARG A 1 877 ? -31.651 -64.134 -42.735 1.00 31.27 877 ARG A O 1
ATOM 7407 N N . PRO A 1 878 ? -30.935 -62.046 -42.323 1.00 40.84 878 PRO A N 1
ATOM 7408 C CA . PRO A 1 878 ? -31.155 -62.135 -40.891 1.00 40.84 878 PRO A CA 1
ATOM 7409 C C . PRO A 1 878 ? -32.599 -61.740 -40.568 1.00 40.84 878 PRO A C 1
ATOM 7411 O O . PRO A 1 878 ? -33.034 -60.609 -40.793 1.00 40.84 878 PRO A O 1
ATOM 7414 N N . LEU A 1 879 ? -33.336 -62.700 -40.012 1.00 36.47 879 LEU A N 1
ATOM 7415 C CA . LEU A 1 879 ? -34.466 -62.440 -39.128 1.00 36.47 879 LEU A CA 1
ATOM 7416 C C . LEU A 1 879 ? -34.020 -61.509 -37.987 1.00 36.47 879 LEU A C 1
ATOM 7418 O O . LEU A 1 879 ? -32.891 -61.595 -37.520 1.00 36.47 879 LEU A O 1
ATOM 7422 N N . THR A 1 880 ? -34.970 -60.701 -37.515 1.00 34.12 880 THR A N 1
ATOM 7423 C CA . THR A 1 880 ? -34.986 -59.905 -36.272 1.00 34.12 880 THR A CA 1
ATOM 7424 C C . THR A 1 880 ? -34.684 -58.410 -36.388 1.00 34.12 880 THR A C 1
ATOM 7426 O O . THR A 1 880 ? -33.659 -57.907 -35.937 1.00 34.12 880 THR A O 1
ATOM 7429 N N . SER A 1 881 ? -35.698 -57.665 -36.840 1.00 33.47 881 SER A N 1
ATOM 7430 C CA . SER A 1 881 ? -36.009 -56.349 -36.284 1.00 33.47 881 SER A CA 1
ATOM 7431 C C . SER A 1 881 ? -36.767 -56.525 -34.959 1.00 33.47 881 SER A C 1
ATOM 7433 O O . SER A 1 881 ? -37.970 -56.795 -34.950 1.00 33.47 881 SER A O 1
ATOM 7435 N N . LYS A 1 882 ? -36.096 -56.340 -33.821 1.00 36.72 882 LYS A N 1
ATOM 7436 C CA . LYS A 1 882 ? -36.765 -55.956 -32.573 1.00 36.72 882 LYS A CA 1
ATOM 7437 C C . LYS A 1 882 ? -36.019 -54.785 -31.945 1.00 36.72 882 LYS A C 1
ATOM 7439 O O . LYS A 1 882 ? -34.850 -54.876 -31.593 1.00 36.72 882 LYS A O 1
ATOM 7444 N N . LYS A 1 883 ? -36.767 -53.683 -31.866 1.00 40.09 883 LYS A N 1
ATOM 7445 C CA . LYS A 1 883 ? -36.630 -52.540 -30.958 1.00 40.09 883 LYS A CA 1
ATOM 7446 C C . LYS A 1 883 ? -36.015 -52.950 -29.613 1.00 40.09 883 LYS A C 1
ATOM 7448 O O . LYS A 1 883 ? -36.402 -53.988 -29.102 1.00 40.09 883 LYS A O 1
ATOM 7453 N N . TYR A 1 884 ? -35.193 -52.093 -29.009 1.00 30.86 884 TYR A N 1
ATOM 7454 C CA . TYR A 1 884 ? -35.537 -51.351 -27.782 1.00 30.86 884 TYR A CA 1
ATOM 7455 C C . TYR A 1 884 ? -34.521 -50.203 -27.556 1.00 30.86 884 TYR A C 1
ATOM 7457 O O . TYR A 1 884 ? -33.403 -50.274 -28.064 1.00 30.86 884 TYR A O 1
ATOM 7465 N N . PRO A 1 885 ? -34.919 -49.121 -26.860 1.00 48.47 885 PRO A N 1
ATOM 7466 C CA . PRO A 1 885 ? -34.179 -47.875 -26.727 1.00 48.47 885 PRO A CA 1
ATOM 7467 C C . PRO A 1 885 ? -33.340 -47.821 -25.442 1.00 48.47 885 PRO A C 1
ATOM 7469 O O . PRO A 1 885 ? -33.823 -48.187 -24.369 1.00 48.47 885 PRO A O 1
ATOM 7472 N N . ARG A 1 886 ? -32.131 -47.267 -25.543 1.00 38.56 886 ARG A N 1
ATOM 7473 C CA . ARG A 1 886 ? -31.582 -46.186 -24.705 1.00 38.56 886 ARG A CA 1
ATOM 7474 C C . ARG A 1 886 ? -30.204 -45.791 -25.207 1.00 38.56 886 ARG A C 1
ATOM 7476 O O . ARG A 1 886 ? -29.414 -46.712 -25.502 1.00 38.56 886 ARG A O 1
#

Sequence (886 aa):
MAASVVIADLKAQARLRHEKALILQRSLRSYTIHRKLQAIVMGMVAFNRRKALKYRSAARIQATFRMWKQRGEFLQLKEACVKVQLRWRECLLARKERRSYLEMRKSAILIQQTVRGYFMMKEAVATYQKERDGIILVQRIYKAKLEMRSVRSEYLQVKLAAICVQRRFRALVAMRKQRSDYLQLRLATLVIQQRLRAQNVMKLERKRFETLKGAAIVVQQQFRAQVAMREARDRFQLMRSSCIQIQRRLRATILMRKQRIEFLKLQYHVMVVQRQFRANILARNQRKQYLKVRTSVIQVQRKWRATIYARQMQLRYQEQRNTAIKIQRYWRAIQLKRMMRENYLDKRIAAIKIQKYFRGHLLTKQIRDEFVSLRSATIKMQQRYRANKLMQMQRMDYERLVQASVVIQRRYRAKREGLQQYVEYQLLKSATLSIQQRWRAVLDMRIARREYVCLRTACIVVQNRFRALLAMRLARTEYLQTRSAVVLIQQKYRAKREMERACGHYLNVRSATILIQQYFRGYLEMKRQKESFVRLRSATLCLQTRFRAMKQMKLQRSLYLEELSSATVIQRYFRGYLATKQQRSSFLQKKQACVVLQCRYRARLAMLKEKCEFDHLRSATITIQRKWRATMARTRQRSSYLRILQATQTIQIRYRAYRLRLLDQLNYRVYRSAVIVIQRRFRAKLLTRIDQARFQHIKVVTLRLQARCRGYLARQAFLKKLTPEFRERRLREQAAKRIQACWRGHQYRKKHQTVTMRDIALRMIASRREAARDPSKRVSNILRSCMKFIQSRFAVHEAIKVLLRIEQISRTVPYLLQSDAVFLAAFCYVTMAQAIRSELDKQLIEICARIILNLARFEGTKKDAFQVCTVIDKTIRPLTSKKYPR